Protein AF-A0A0F9K7M6-F1 (afdb_monomer)

pLDDT: mean 70.67, std 21.89, range [23.92, 97.56]

Structure (mmCIF, N/CA/C/O backbone):
data_AF-A0A0F9K7M6-F1
#
_entry.id   AF-A0A0F9K7M6-F1
#
loop_
_atom_site.group_PDB
_atom_site.id
_atom_site.type_symbol
_atom_site.label_atom_id
_atom_site.label_alt_id
_atom_site.label_comp_id
_atom_site.label_asym_id
_atom_site.label_entity_id
_atom_site.label_seq_id
_atom_site.pdbx_PDB_ins_code
_atom_site.Cartn_x
_atom_site.Cartn_y
_atom_site.Cartn_z
_atom_site.occupancy
_atom_site.B_iso_or_equiv
_atom_site.auth_seq_id
_atom_site.auth_comp_id
_atom_site.auth_asym_id
_atom_site.auth_atom_id
_atom_site.pdbx_PDB_model_num
ATOM 1 N N . TYR A 1 1 ? 47.706 17.526 7.107 1.00 46.06 1 TYR A N 1
ATOM 2 C CA . TYR A 1 1 ? 48.078 18.790 6.435 1.00 46.06 1 TYR A CA 1
ATOM 3 C C . TYR A 1 1 ? 49.154 18.631 5.356 1.00 46.06 1 TYR A C 1
ATOM 5 O O . TYR A 1 1 ? 48.896 19.048 4.241 1.00 46.06 1 TYR A O 1
ATOM 13 N N . GLY A 1 2 ? 50.313 17.999 5.601 1.00 42.91 2 GLY A N 1
ATOM 14 C CA . GLY A 1 2 ? 51.418 17.912 4.615 1.00 42.91 2 GLY A CA 1
ATOM 15 C C . GLY A 1 2 ? 51.245 16.948 3.425 1.00 42.91 2 GLY A C 1
ATOM 16 O O . GLY A 1 2 ? 52.233 16.374 2.987 1.00 42.91 2 GLY A O 1
ATOM 17 N N . LYS A 1 3 ? 50.012 16.696 2.966 1.00 52.19 3 LYS A N 1
ATOM 18 C CA . LYS A 1 3 ? 49.719 15.799 1.828 1.00 52.19 3 LYS A CA 1
ATOM 19 C C . LYS A 1 3 ? 48.721 16.379 0.816 1.00 52.19 3 LYS A C 1
ATOM 21 O O . LYS A 1 3 ? 48.364 15.677 -0.120 1.00 52.19 3 LYS A O 1
ATOM 26 N N . ILE A 1 4 ? 48.260 17.619 1.007 1.00 66.00 4 ILE A N 1
ATOM 27 C CA . ILE A 1 4 ? 47.421 18.324 0.028 1.00 66.00 4 ILE A CA 1
ATOM 28 C C . ILE A 1 4 ? 48.352 19.280 -0.730 1.00 66.00 4 ILE A C 1
ATOM 30 O O . ILE A 1 4 ? 48.797 20.260 -0.121 1.00 66.00 4 ILE A O 1
ATOM 34 N N . PRO A 1 5 ? 48.695 18.984 -2.001 1.00 71.50 5 PRO A N 1
ATOM 35 C CA . PRO A 1 5 ? 49.739 19.700 -2.737 1.00 71.50 5 PRO A CA 1
ATOM 36 C C . PRO A 1 5 ? 49.502 21.212 -2.812 1.00 71.50 5 PRO A C 1
ATOM 38 O O . PRO A 1 5 ? 50.437 21.988 -2.629 1.00 71.50 5 PRO A O 1
ATOM 41 N N . ASP A 1 6 ? 48.246 21.631 -2.968 1.00 71.06 6 ASP A N 1
ATOM 42 C CA . ASP A 1 6 ? 47.880 23.040 -3.155 1.00 71.06 6 ASP A CA 1
ATOM 43 C C . ASP A 1 6 ? 48.086 23.882 -1.887 1.00 71.06 6 ASP A C 1
ATOM 45 O O . ASP A 1 6 ? 48.560 25.015 -1.948 1.00 71.06 6 ASP A O 1
ATOM 49 N N . ILE A 1 7 ? 47.810 23.308 -0.710 1.00 73.44 7 ILE A N 1
ATOM 50 C CA . ILE A 1 7 ? 48.036 23.975 0.583 1.00 73.44 7 ILE A CA 1
ATOM 51 C C . ILE A 1 7 ? 49.540 24.087 0.865 1.00 73.44 7 ILE A C 1
ATOM 53 O O . ILE A 1 7 ? 49.997 25.081 1.427 1.00 73.44 7 ILE A O 1
ATOM 57 N N . GLN A 1 8 ? 50.332 23.084 0.470 1.00 79.38 8 GLN A N 1
ATOM 58 C CA . GLN A 1 8 ? 51.792 23.151 0.578 1.00 79.38 8 GLN A CA 1
ATOM 59 C C . GLN A 1 8 ? 52.378 24.210 -0.356 1.00 79.38 8 GLN A C 1
ATOM 61 O O . GLN A 1 8 ? 53.170 25.031 0.102 1.00 79.38 8 GLN A O 1
ATOM 66 N N . ALA A 1 9 ? 51.931 24.254 -1.612 1.00 80.62 9 ALA A N 1
ATOM 67 C CA . ALA A 1 9 ? 52.362 25.257 -2.579 1.00 80.62 9 ALA A CA 1
ATOM 68 C C . ALA A 1 9 ? 52.038 26.684 -2.101 1.00 80.62 9 ALA A C 1
ATOM 70 O O . ALA A 1 9 ? 52.924 27.539 -2.088 1.00 80.62 9 ALA A O 1
ATOM 71 N N . ALA A 1 10 ? 50.819 26.925 -1.603 1.00 77.94 10 ALA A N 1
ATOM 72 C CA . ALA A 1 10 ? 50.413 28.231 -1.079 1.00 77.94 10 ALA A CA 1
ATOM 73 C C . ALA A 1 10 ? 51.169 28.630 0.206 1.00 77.94 10 ALA A C 1
ATOM 75 O O . ALA A 1 10 ? 51.485 29.805 0.408 1.00 77.94 10 ALA A O 1
ATOM 76 N N . ALA A 1 11 ? 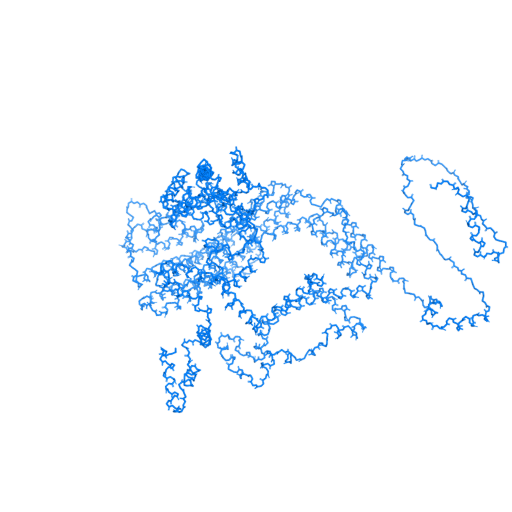51.501 27.667 1.076 1.00 84.19 11 ALA A N 1
ATOM 77 C CA . ALA A 1 11 ? 52.292 27.929 2.282 1.00 84.19 11 ALA A CA 1
ATOM 78 C C . ALA A 1 11 ? 53.749 28.280 1.938 1.00 84.19 11 ALA A C 1
ATOM 80 O O . ALA A 1 11 ? 54.340 29.176 2.547 1.00 84.19 11 ALA A O 1
ATOM 81 N N . GLU A 1 12 ? 54.334 27.597 0.954 1.00 86.25 12 GLU A N 1
ATOM 82 C CA . GLU A 1 12 ? 55.688 27.872 0.471 1.00 86.25 12 GLU A CA 1
ATOM 83 C C . GLU A 1 12 ? 55.774 29.206 -0.278 1.00 86.25 12 GLU A C 1
ATOM 85 O O . GLU A 1 12 ? 56.727 29.962 -0.075 1.00 86.25 12 GLU A O 1
ATOM 90 N N . GLU A 1 13 ? 54.764 29.537 -1.084 1.00 86.50 13 GLU A N 1
ATOM 91 C CA . GLU A 1 13 ? 54.642 30.833 -1.754 1.00 86.50 13 GLU A CA 1
ATOM 92 C C . GLU A 1 13 ? 54.555 31.979 -0.734 1.00 86.50 13 GLU A C 1
ATOM 94 O O . GLU A 1 13 ? 55.300 32.959 -0.830 1.00 86.50 13 GLU A O 1
ATOM 99 N N . PHE A 1 14 ? 53.741 31.820 0.317 1.00 87.19 14 PHE A N 1
ATOM 100 C CA . PHE A 1 14 ? 53.626 32.817 1.382 1.00 87.19 14 PHE A CA 1
ATOM 101 C C . PHE A 1 14 ? 54.937 33.020 2.151 1.00 87.19 14 PHE A C 1
ATOM 103 O O . PHE A 1 14 ? 55.289 34.159 2.463 1.00 87.19 14 PHE A O 1
ATOM 110 N N . ARG A 1 15 ? 55.695 31.947 2.417 1.00 90.50 15 ARG A N 1
ATOM 111 C CA . ARG A 1 15 ? 57.020 32.042 3.059 1.00 90.50 15 ARG A CA 1
ATOM 112 C C . ARG A 1 15 ? 58.071 32.686 2.169 1.00 90.50 15 ARG A C 1
ATOM 114 O O . ARG A 1 15 ? 58.934 33.390 2.682 1.00 90.50 15 ARG A O 1
ATOM 121 N N . LYS A 1 16 ? 58.016 32.461 0.854 1.00 89.31 16 LYS A N 1
ATOM 122 C CA . LYS A 1 16 ? 58.905 33.148 -0.096 1.00 89.31 16 LYS A CA 1
ATOM 123 C C . LYS A 1 16 ? 58.614 34.646 -0.142 1.00 89.31 16 LYS A C 1
ATOM 125 O O . LYS A 1 16 ? 59.552 35.436 -0.168 1.00 89.31 16 LYS A O 1
ATOM 130 N N . ALA A 1 17 ? 57.337 35.028 -0.103 1.00 85.00 17 ALA A N 1
ATOM 131 C CA . ALA A 1 17 ? 56.922 36.427 -0.045 1.00 85.00 17 ALA A CA 1
ATOM 132 C C . ALA A 1 17 ? 57.190 37.082 1.325 1.00 85.00 17 ALA A C 1
ATOM 134 O O . ALA A 1 17 ? 57.397 38.290 1.392 1.00 85.00 17 ALA A O 1
ATOM 135 N N . ASN A 1 18 ? 57.221 36.296 2.410 1.00 87.75 18 ASN A N 1
ATOM 136 C CA . ASN A 1 18 ? 57.413 36.772 3.782 1.00 87.75 18 ASN A CA 1
ATOM 137 C C . ASN A 1 18 ? 58.490 35.936 4.503 1.00 87.75 18 ASN A C 1
ATOM 139 O O . ASN A 1 18 ? 58.154 35.033 5.274 1.00 87.75 18 ASN A O 1
ATOM 143 N N . PRO A 1 19 ? 59.789 36.236 4.299 1.00 88.00 19 PRO A N 1
ATOM 144 C CA . PRO A 1 19 ? 60.893 35.391 4.770 1.00 88.00 19 PRO A CA 1
ATOM 145 C C . PRO A 1 19 ? 60.969 35.209 6.294 1.00 88.00 19 PRO A C 1
ATOM 147 O O . PRO A 1 19 ? 61.578 34.252 6.766 1.00 88.00 19 PRO A O 1
ATOM 150 N N . GLY A 1 20 ? 60.361 36.120 7.063 1.00 82.31 20 GLY A N 1
ATOM 151 C CA . GLY A 1 20 ? 60.278 36.051 8.525 1.00 82.31 20 GLY A CA 1
ATOM 152 C C . GLY A 1 20 ? 59.057 35.301 9.072 1.00 82.31 20 GLY A C 1
ATOM 153 O O . GLY A 1 20 ? 58.963 35.137 10.284 1.00 82.31 20 GLY A O 1
ATOM 154 N N . ALA A 1 21 ? 58.124 34.861 8.218 1.00 82.38 21 ALA A N 1
ATOM 155 C CA . ALA A 1 21 ? 56.916 34.169 8.657 1.00 82.38 21 ALA A CA 1
ATOM 156 C C . ALA A 1 21 ? 57.239 32.761 9.177 1.00 82.38 21 ALA A C 1
ATOM 158 O O . ALA A 1 21 ? 57.950 31.976 8.539 1.00 82.38 21 ALA A O 1
ATOM 159 N N . THR A 1 22 ? 56.675 32.419 10.332 1.00 85.50 22 THR A N 1
ATOM 160 C CA . THR A 1 22 ? 56.800 31.082 10.914 1.00 85.50 22 THR A CA 1
ATOM 161 C C . THR A 1 22 ? 56.056 30.048 10.065 1.00 85.50 22 THR A C 1
ATOM 163 O O . THR A 1 22 ? 55.091 30.348 9.361 1.00 85.50 22 THR A O 1
ATOM 166 N N . GLU A 1 23 ? 56.463 28.779 10.146 1.00 75.44 23 GLU A N 1
ATOM 167 C CA . GLU A 1 23 ? 55.800 27.699 9.400 1.00 75.44 23 GLU A CA 1
ATOM 168 C C . GLU A 1 23 ? 54.307 27.572 9.748 1.00 75.44 23 GLU A C 1
ATOM 170 O O . GLU A 1 23 ? 53.487 27.218 8.899 1.00 75.44 23 GLU A O 1
ATOM 175 N N . ARG A 1 24 ? 53.940 27.918 10.985 1.00 67.62 24 ARG A N 1
ATOM 176 C CA . ARG A 1 24 ? 52.549 27.952 11.430 1.00 67.62 24 ARG A CA 1
ATOM 177 C C . ARG A 1 24 ? 51.759 29.049 10.719 1.00 67.62 24 ARG A C 1
ATOM 179 O O . ARG A 1 24 ? 50.682 28.760 10.209 1.00 67.62 24 ARG A O 1
ATOM 186 N N . GLU A 1 25 ? 52.285 30.269 10.652 1.00 72.12 25 GLU A N 1
ATOM 187 C CA . GLU A 1 25 ? 51.625 31.393 9.969 1.00 72.12 25 GLU A CA 1
ATOM 188 C C . GLU A 1 25 ? 51.440 31.108 8.480 1.00 72.12 25 GLU A C 1
ATOM 190 O O . GLU A 1 25 ? 50.365 31.340 7.934 1.00 72.12 25 GLU A O 1
ATOM 195 N N . ALA A 1 26 ? 52.445 30.502 7.848 1.00 76.19 26 ALA A N 1
ATOM 196 C CA . ALA A 1 26 ? 52.376 30.104 6.451 1.00 76.19 26 ALA A CA 1
ATOM 197 C C . ALA A 1 26 ? 51.294 29.057 6.168 1.00 76.19 26 ALA A C 1
ATOM 199 O O . ALA A 1 26 ? 50.565 29.166 5.185 1.00 76.19 26 ALA A O 1
ATOM 200 N N . ARG A 1 27 ? 51.150 28.060 7.047 1.00 70.81 27 ARG A N 1
ATOM 201 C CA . ARG A 1 27 ? 50.111 27.029 6.913 1.00 70.81 27 ARG A CA 1
ATOM 202 C C . ARG A 1 27 ? 48.713 27.567 7.214 1.00 70.81 27 ARG A C 1
ATOM 204 O O . ARG A 1 27 ? 47.768 27.147 6.558 1.00 70.81 27 ARG A O 1
ATOM 211 N N . VAL A 1 28 ? 48.576 28.496 8.162 1.00 66.69 28 VAL A N 1
ATOM 212 C CA . VAL A 1 28 ? 47.296 29.170 8.451 1.00 66.69 28 VAL A CA 1
ATOM 213 C C . VAL A 1 28 ? 46.883 30.059 7.282 1.00 66.69 28 VAL A C 1
ATOM 215 O O . VAL A 1 28 ? 45.732 30.003 6.859 1.00 66.69 28 VAL A O 1
ATOM 218 N N . TYR A 1 29 ? 47.818 30.822 6.711 1.00 76.88 29 TYR A N 1
ATOM 219 C CA . TYR A 1 29 ? 47.557 31.614 5.513 1.00 76.88 29 TYR A CA 1
ATOM 220 C C . TYR A 1 29 ? 47.129 30.725 4.342 1.00 76.88 29 TYR A C 1
ATOM 222 O O . TYR A 1 29 ? 46.100 30.981 3.725 1.00 76.88 29 TYR A O 1
ATOM 230 N N . ALA A 1 30 ? 47.871 29.645 4.084 1.00 75.94 30 ALA A N 1
ATOM 231 C CA . ALA A 1 30 ? 47.546 28.696 3.027 1.00 75.94 30 ALA A CA 1
ATOM 232 C C . ALA A 1 30 ? 46.179 28.033 3.228 1.00 75.94 30 ALA A C 1
ATOM 234 O O . ALA A 1 30 ? 45.440 27.877 2.267 1.00 75.94 30 ALA A O 1
ATOM 235 N N . TRP A 1 31 ? 45.810 27.700 4.468 1.00 67.75 31 TRP A N 1
ATOM 236 C CA . TRP A 1 31 ? 44.494 27.151 4.801 1.00 67.75 31 TRP A CA 1
ATOM 237 C C . TRP A 1 31 ? 43.354 28.149 4.558 1.00 67.75 31 TRP A C 1
ATOM 239 O O . TRP A 1 31 ? 42.319 27.780 4.012 1.00 67.75 31 TRP A O 1
ATOM 249 N N . LEU A 1 32 ? 43.548 29.420 4.925 1.00 67.06 32 LEU A N 1
ATOM 250 C CA . LEU A 1 32 ? 42.562 30.483 4.699 1.00 67.06 32 LEU A CA 1
ATOM 251 C C . LEU A 1 32 ? 42.388 30.820 3.212 1.00 67.06 32 LEU A C 1
ATOM 253 O O . LEU A 1 32 ? 41.302 31.225 2.807 1.00 67.06 32 LEU A O 1
ATOM 257 N N . LYS A 1 33 ? 43.451 30.666 2.416 1.00 67.81 33 LYS A N 1
ATOM 258 C CA . LYS A 1 33 ? 43.467 30.941 0.973 1.00 67.81 33 LYS A CA 1
ATOM 259 C C . LYS A 1 33 ? 43.106 29.753 0.086 1.00 67.81 33 LYS A C 1
ATOM 261 O O . LYS A 1 33 ? 42.905 29.951 -1.107 1.00 67.81 33 LYS A O 1
ATOM 266 N N . TRP A 1 34 ? 43.097 28.543 0.627 1.00 67.06 34 TRP A N 1
ATOM 267 C CA . TRP A 1 34 ? 42.804 27.341 -0.140 1.00 67.06 34 TRP A CA 1
ATOM 268 C C . TRP A 1 34 ? 41.304 27.250 -0.407 1.00 67.06 34 TRP A C 1
ATOM 270 O O . TRP A 1 34 ? 40.547 27.078 0.538 1.00 67.06 34 TRP A O 1
ATOM 280 N N . ASP A 1 35 ? 40.872 27.365 -1.661 1.00 60.41 35 ASP A N 1
ATOM 281 C CA . ASP A 1 35 ? 39.494 27.082 -2.080 1.00 60.41 35 ASP A CA 1
ATOM 282 C C . ASP A 1 35 ? 39.382 25.584 -2.389 1.00 60.41 35 ASP A C 1
ATOM 284 O O . ASP A 1 35 ? 39.974 25.101 -3.358 1.00 60.41 35 ASP A O 1
ATOM 288 N N . ALA A 1 36 ? 38.674 24.820 -1.553 1.00 54.94 36 ALA A N 1
ATOM 289 C CA . ALA A 1 36 ? 38.486 23.395 -1.791 1.00 54.94 36 ALA A CA 1
ATOM 290 C C . ALA A 1 36 ? 37.728 23.172 -3.117 1.00 54.94 36 ALA A C 1
ATOM 292 O O . ALA A 1 36 ? 36.839 23.956 -3.463 1.00 54.94 36 ALA A O 1
ATOM 293 N N . PRO A 1 37 ? 38.043 22.108 -3.878 1.00 46.44 37 PRO A N 1
ATOM 294 C CA . PRO A 1 37 ? 37.407 21.853 -5.165 1.00 46.44 37 PRO A CA 1
ATOM 295 C C . PRO A 1 37 ? 35.910 21.565 -4.981 1.00 46.44 37 PRO A C 1
ATOM 297 O O . PRO A 1 37 ? 35.518 20.505 -4.499 1.00 46.44 37 PRO A O 1
ATOM 300 N N . GLY A 1 38 ? 35.068 22.524 -5.368 1.00 48.19 38 GLY A N 1
ATOM 301 C CA . GLY A 1 38 ? 33.613 22.404 -5.324 1.00 48.19 38 GLY A CA 1
ATOM 302 C C . GLY A 1 38 ? 32.893 23.747 -5.132 1.00 48.19 38 GLY A C 1
ATOM 303 O O . GLY A 1 38 ? 33.528 24.789 -4.983 1.00 48.19 38 GLY A O 1
ATOM 304 N N . PRO A 1 39 ? 31.547 23.756 -5.155 1.00 38.44 39 PRO A N 1
ATOM 305 C CA . PRO A 1 39 ? 30.749 24.954 -4.905 1.00 38.44 39 PRO A CA 1
ATOM 306 C C . PRO A 1 39 ? 31.056 25.583 -3.526 1.00 38.44 39 PRO A C 1
ATOM 308 O O . PRO A 1 39 ? 31.268 24.843 -2.571 1.00 38.44 39 PRO A O 1
ATOM 311 N N . PRO A 1 40 ? 30.944 26.912 -3.339 1.00 44.62 40 PRO A N 1
ATOM 312 C CA . PRO A 1 40 ? 31.385 27.611 -2.114 1.00 44.62 40 PRO A CA 1
ATOM 313 C C . PRO A 1 40 ? 30.725 27.151 -0.800 1.00 44.62 40 PRO A C 1
ATOM 315 O O . PRO A 1 40 ? 31.296 27.277 0.278 1.00 44.62 40 PRO A O 1
ATOM 318 N N . VAL A 1 41 ? 29.510 26.598 -0.883 1.00 38.47 41 VAL A N 1
ATOM 319 C CA . VAL A 1 41 ? 28.814 25.985 0.264 1.00 38.47 41 VAL A CA 1
ATOM 320 C C . VAL A 1 41 ? 29.490 24.678 0.674 1.00 38.47 41 VAL A C 1
ATOM 322 O O . VAL A 1 41 ? 29.623 24.417 1.861 1.00 38.47 41 VAL A O 1
ATOM 325 N N . LEU A 1 42 ? 29.961 23.892 -0.295 1.00 40.69 42 LEU A N 1
ATOM 326 C CA . LEU A 1 42 ? 30.753 22.697 -0.039 1.00 40.69 42 LEU A CA 1
ATOM 327 C C . LEU A 1 42 ? 32.163 23.058 0.429 1.00 40.69 42 LEU A C 1
ATOM 329 O O . LEU A 1 42 ? 32.651 22.361 1.292 1.00 40.69 42 LEU A O 1
ATOM 333 N N . ASP A 1 43 ? 32.782 24.156 -0.014 1.00 44.81 43 ASP A N 1
ATOM 334 C CA . ASP A 1 43 ? 34.070 24.622 0.542 1.00 44.81 43 ASP A CA 1
ATOM 335 C C . ASP A 1 43 ? 33.960 25.006 2.031 1.00 44.81 43 ASP A C 1
ATOM 337 O O . ASP A 1 43 ? 34.753 24.548 2.855 1.00 44.81 43 ASP A O 1
ATOM 341 N N . PHE A 1 44 ? 32.919 25.758 2.414 1.00 46.09 44 PHE A N 1
ATOM 342 C CA . PHE A 1 44 ? 32.631 26.049 3.824 1.00 46.09 44 PHE A CA 1
ATOM 343 C C . PHE A 1 44 ? 32.320 24.772 4.612 1.00 46.09 44 PHE A C 1
ATOM 345 O O . PHE A 1 44 ? 32.906 24.558 5.667 1.00 46.09 44 PHE A O 1
ATOM 352 N N . ILE A 1 45 ? 31.453 23.900 4.084 1.00 46.16 45 ILE A N 1
ATOM 353 C CA . ILE A 1 45 ? 31.092 22.626 4.718 1.00 46.16 45 ILE A CA 1
ATOM 354 C C . ILE A 1 45 ? 32.305 21.691 4.809 1.00 46.16 45 ILE A C 1
ATOM 356 O O . ILE A 1 45 ? 32.487 21.073 5.842 1.00 46.16 45 ILE A O 1
ATOM 360 N N . PHE A 1 46 ? 33.187 21.616 3.812 1.00 48.28 46 PHE A N 1
ATOM 361 C CA . PHE A 1 46 ? 34.388 20.777 3.843 1.00 48.28 46 PHE A CA 1
ATOM 362 C C . PHE A 1 46 ? 35.443 21.336 4.787 1.00 48.28 46 PHE A C 1
ATOM 364 O O . PHE A 1 46 ? 36.031 20.561 5.531 1.00 48.28 46 PHE A O 1
ATOM 371 N N . LYS A 1 47 ? 35.677 22.653 4.819 1.00 50.34 47 LYS A N 1
ATOM 372 C CA . LYS A 1 47 ? 36.569 23.278 5.811 1.00 50.34 47 LYS A CA 1
ATOM 373 C C . LYS A 1 47 ? 36.027 23.114 7.230 1.00 50.34 47 LYS A C 1
ATOM 375 O O . LYS A 1 47 ? 36.809 22.870 8.145 1.00 50.34 47 LYS A O 1
ATOM 380 N N . TYR A 1 48 ? 34.709 23.202 7.399 1.00 46.34 48 TYR A N 1
ATOM 381 C CA . TYR A 1 48 ? 34.010 22.996 8.666 1.00 46.34 48 TYR A CA 1
ATOM 382 C C . TYR A 1 48 ? 34.056 21.521 9.105 1.00 46.34 48 TYR A C 1
ATOM 384 O O . TYR A 1 48 ? 34.514 21.247 10.206 1.00 46.34 48 TYR A O 1
ATOM 392 N N . ILE A 1 49 ? 33.739 20.569 8.220 1.00 44.47 49 ILE A N 1
ATOM 393 C CA . ILE A 1 49 ? 33.821 19.113 8.449 1.00 44.47 49 ILE A CA 1
ATOM 394 C C . ILE A 1 49 ? 35.270 18.646 8.633 1.00 44.47 49 ILE A C 1
ATOM 396 O O . ILE A 1 49 ? 35.511 17.739 9.416 1.00 44.47 49 ILE A O 1
ATOM 400 N N . LEU A 1 50 ? 36.260 19.237 7.956 1.00 48.12 50 LEU A N 1
ATOM 401 C CA . LEU A 1 50 ? 37.677 18.915 8.177 1.00 48.12 50 LEU A CA 1
ATOM 402 C C . LEU A 1 50 ? 38.198 19.502 9.492 1.00 48.12 50 LEU A C 1
ATOM 404 O O . LEU A 1 50 ? 39.049 18.877 10.120 1.00 48.12 50 LEU A O 1
ATOM 408 N N . MET A 1 51 ? 37.710 20.674 9.918 1.00 45.34 51 MET A N 1
ATOM 409 C CA . MET A 1 51 ? 38.022 21.222 11.241 1.00 45.34 51 MET A CA 1
ATOM 410 C C . MET A 1 51 ? 37.348 20.433 12.365 1.00 45.34 51 MET A C 1
ATOM 412 O O . MET A 1 51 ? 38.015 20.128 13.350 1.00 45.34 51 MET A O 1
ATOM 416 N N . GLU A 1 52 ? 36.071 20.075 12.220 1.00 41.75 52 GLU A N 1
ATOM 417 C CA . GLU A 1 52 ? 35.371 19.213 13.175 1.00 41.75 52 GLU A CA 1
ATOM 418 C C . GLU A 1 52 ? 35.976 17.807 13.151 1.00 41.75 52 GLU A C 1
ATOM 420 O O . GLU A 1 52 ? 36.480 17.356 14.165 1.00 41.75 52 GLU A O 1
ATOM 425 N N . GLY A 1 53 ? 36.110 17.153 12.000 1.00 37.16 53 GLY A N 1
ATOM 426 C CA . GLY A 1 53 ? 36.613 15.779 11.893 1.00 37.16 53 GLY A CA 1
ATOM 427 C C . GLY A 1 53 ? 38.061 15.547 12.354 1.00 37.16 53 GLY A C 1
ATOM 428 O O . GLY A 1 53 ? 38.429 14.404 12.623 1.00 37.16 53 GLY A O 1
ATOM 429 N N . LEU A 1 54 ? 38.895 16.593 12.465 1.00 40.19 54 LEU A N 1
ATOM 430 C CA . LEU A 1 54 ? 40.262 16.498 13.008 1.00 40.19 54 LEU A CA 1
ATOM 431 C C . LEU A 1 54 ? 40.371 16.841 14.500 1.00 40.19 54 LEU A C 1
ATOM 433 O O . LEU A 1 54 ? 41.372 16.472 15.117 1.00 40.19 54 LEU A O 1
ATOM 437 N N . VAL A 1 55 ? 39.402 17.565 15.066 1.00 38.34 55 VAL A N 1
ATOM 438 C CA . VAL A 1 55 ? 39.456 18.076 16.450 1.00 38.34 55 VAL A CA 1
ATOM 439 C C . VAL A 1 55 ? 38.351 17.471 17.326 1.00 38.34 55 VAL A C 1
ATOM 441 O O . VAL A 1 55 ? 38.470 17.489 18.549 1.00 38.34 55 VAL A O 1
ATOM 444 N N . ASP A 1 56 ? 37.330 16.869 16.717 1.00 37.72 56 ASP A N 1
ATOM 445 C CA . ASP A 1 56 ? 36.209 16.204 17.367 1.00 37.72 56 ASP A CA 1
ATOM 446 C C . ASP A 1 56 ? 36.486 14.698 17.571 1.00 37.72 56 ASP A C 1
ATOM 448 O O . ASP A 1 56 ? 36.516 13.918 16.608 1.00 37.72 56 ASP A O 1
ATOM 452 N N . PRO A 1 57 ? 36.660 14.244 18.826 1.00 39.47 57 PRO A N 1
ATOM 453 C CA . PRO A 1 57 ? 36.839 12.831 19.148 1.00 39.47 57 PRO A CA 1
ATOM 454 C C . PRO A 1 57 ? 35.649 11.955 18.718 1.00 39.47 57 PRO A C 1
ATOM 456 O O . PRO A 1 57 ? 35.829 10.750 18.526 1.00 39.47 57 PRO A O 1
ATOM 459 N N . LEU A 1 58 ? 34.450 12.532 18.553 1.00 42.31 58 LEU A N 1
ATOM 460 C CA . LEU A 1 58 ? 33.219 11.812 18.206 1.00 42.31 58 LEU A CA 1
ATOM 461 C C . LEU A 1 58 ? 33.225 11.324 16.752 1.00 42.31 58 LEU A C 1
ATOM 463 O O . LEU A 1 58 ? 32.762 10.219 16.461 1.00 42.31 58 LEU A O 1
ATOM 467 N N . THR A 1 59 ? 33.831 12.094 15.850 1.00 44.28 59 THR A N 1
ATOM 468 C CA . THR A 1 59 ? 33.846 11.789 14.414 1.00 44.28 59 THR A CA 1
ATOM 469 C C . THR A 1 59 ? 34.772 10.603 14.079 1.00 44.28 59 THR A C 1
ATOM 471 O O . THR A 1 59 ? 34.435 9.753 13.256 1.00 44.28 59 THR A O 1
ATOM 474 N N . ILE A 1 60 ? 35.903 10.456 14.781 1.00 41.25 60 ILE A N 1
ATOM 475 C CA . ILE A 1 60 ? 36.866 9.350 14.573 1.00 41.25 60 ILE A CA 1
ATOM 476 C C . ILE A 1 60 ? 36.307 8.002 15.061 1.00 41.25 60 ILE A C 1
ATOM 478 O O . ILE A 1 60 ? 36.585 6.952 14.474 1.00 41.25 60 ILE A O 1
ATOM 482 N N . VAL A 1 61 ? 35.507 8.024 16.128 1.00 44.88 61 VAL A N 1
ATOM 483 C CA . VAL A 1 61 ? 34.892 6.827 16.716 1.00 44.88 61 VAL A CA 1
ATOM 484 C C . VAL A 1 61 ? 33.640 6.401 15.936 1.00 44.88 61 VAL A C 1
ATOM 486 O O . VAL A 1 61 ? 33.449 5.204 15.707 1.00 44.88 61 VAL A O 1
ATOM 489 N N . GLY A 1 62 ? 32.850 7.363 15.441 1.00 44.06 62 GLY A N 1
ATOM 490 C CA . GLY A 1 62 ? 31.627 7.118 14.666 1.00 44.06 62 GLY A CA 1
ATOM 491 C C . GLY A 1 62 ? 31.842 6.535 13.262 1.00 44.06 62 GLY A C 1
ATOM 492 O O . GLY A 1 62 ? 30.966 5.850 12.746 1.00 44.06 62 GLY A O 1
ATOM 493 N N . TRP A 1 63 ? 33.012 6.724 12.640 1.00 41.19 63 TRP A N 1
ATOM 494 C CA . TRP A 1 63 ? 33.257 6.300 11.247 1.00 41.19 63 TRP A CA 1
ATOM 495 C C . TRP A 1 63 ? 33.700 4.836 11.079 1.00 41.19 63 TRP A C 1
ATOM 497 O O . TRP A 1 63 ? 33.998 4.389 9.972 1.00 41.19 63 TRP A O 1
ATOM 507 N N . GLY A 1 64 ? 33.778 4.051 12.158 1.00 39.66 64 GLY A N 1
ATOM 508 C CA . GLY A 1 64 ? 33.957 2.595 12.076 1.00 39.66 64 GLY A CA 1
ATOM 509 C C . GLY A 1 64 ? 35.300 2.092 11.513 1.00 39.66 64 GLY A C 1
ATOM 510 O O . GLY A 1 64 ? 35.525 0.880 11.509 1.00 39.66 64 GLY A O 1
ATOM 511 N N . ILE A 1 65 ? 36.231 2.967 11.113 1.00 44.75 65 ILE A N 1
ATOM 512 C CA . ILE A 1 65 ? 37.541 2.614 10.519 1.00 44.75 65 ILE A CA 1
ATOM 513 C C . ILE A 1 65 ? 38.362 1.705 11.455 1.00 44.75 65 ILE A C 1
ATOM 515 O O . ILE A 1 65 ? 39.048 0.784 11.012 1.00 44.75 65 ILE A O 1
ATOM 519 N N . VAL A 1 66 ? 38.214 1.886 12.767 1.00 43.09 66 VAL A N 1
ATOM 520 C CA . VAL A 1 66 ? 38.891 1.091 13.801 1.00 43.09 66 VAL A CA 1
ATOM 521 C C . VAL A 1 66 ? 38.271 -0.315 13.960 1.00 43.09 66 VAL A C 1
ATOM 523 O O . VAL A 1 66 ? 38.969 -1.277 14.281 1.00 43.09 66 VAL A O 1
ATOM 526 N N . THR A 1 67 ? 36.980 -0.499 13.654 1.00 42.72 67 THR A N 1
ATOM 527 C CA . THR A 1 67 ? 36.269 -1.775 13.892 1.00 42.72 67 THR A CA 1
ATOM 528 C C . THR A 1 67 ? 36.644 -2.895 12.922 1.00 42.72 67 THR A C 1
ATOM 530 O O . THR A 1 67 ? 36.665 -4.060 13.326 1.00 42.72 67 THR A O 1
ATOM 533 N N . LYS A 1 68 ? 36.986 -2.571 11.667 1.00 45.72 68 LYS A N 1
ATOM 534 C CA . LYS A 1 68 ? 37.409 -3.579 10.677 1.00 45.72 68 LYS A CA 1
ATOM 535 C C . LYS A 1 68 ? 38.801 -4.145 10.981 1.00 45.72 68 LYS A C 1
ATOM 537 O O . LYS A 1 68 ? 39.021 -5.329 10.759 1.00 45.72 68 LYS A O 1
ATOM 542 N N . GLY A 1 69 ? 39.705 -3.343 11.551 1.00 44.84 69 GLY A N 1
ATOM 543 C CA . GLY A 1 69 ? 41.041 -3.799 11.955 1.00 44.84 69 GLY A CA 1
ATOM 544 C C . GLY A 1 69 ? 41.058 -4.582 13.272 1.00 44.84 69 GLY A C 1
ATOM 545 O O . GLY A 1 69 ? 41.788 -5.561 13.401 1.00 44.84 69 GLY A O 1
ATOM 546 N N . LEU A 1 70 ? 40.225 -4.199 14.247 1.00 46.56 70 LEU A N 1
ATOM 547 C CA . LEU A 1 70 ? 40.263 -4.800 15.586 1.00 46.56 70 LEU A CA 1
ATOM 548 C C . LEU A 1 70 ? 39.637 -6.201 15.667 1.00 46.56 70 LEU A C 1
ATOM 550 O O . LEU A 1 70 ? 40.072 -6.998 16.494 1.00 46.56 70 LEU A O 1
ATOM 554 N N . ARG A 1 71 ? 38.682 -6.562 14.795 1.00 43.47 71 ARG A N 1
ATOM 555 C CA . ARG A 1 71 ? 38.071 -7.913 14.786 1.00 43.47 71 ARG A CA 1
ATOM 556 C C . ARG A 1 71 ? 39.067 -9.036 14.474 1.00 43.47 71 ARG A C 1
ATOM 558 O O . ARG A 1 71 ? 38.846 -10.168 14.894 1.00 43.47 71 ARG A O 1
ATOM 565 N N . ALA A 1 72 ? 40.175 -8.724 13.802 1.00 44.94 72 ALA A N 1
ATOM 566 C CA . ALA A 1 72 ? 41.234 -9.683 13.496 1.00 44.94 72 ALA A CA 1
ATOM 567 C C . ALA A 1 72 ? 42.117 -10.042 14.713 1.00 44.94 72 ALA A C 1
ATOM 569 O O . ALA A 1 72 ? 42.895 -10.988 14.642 1.00 44.94 72 ALA A O 1
ATOM 570 N N . LEU A 1 73 ? 41.996 -9.332 15.845 1.00 41.66 73 LEU A N 1
ATOM 571 C CA . LEU A 1 73 ? 42.887 -9.467 17.010 1.00 41.66 73 LEU A CA 1
ATOM 572 C C . LEU A 1 73 ? 42.373 -10.434 18.098 1.00 41.66 73 LEU A C 1
ATOM 574 O O . LEU A 1 73 ? 42.715 -10.305 19.275 1.00 41.66 73 LEU A O 1
ATOM 578 N N . GLY A 1 74 ? 41.542 -11.415 17.738 1.00 51.22 74 GLY A N 1
ATOM 579 C CA . GLY A 1 74 ? 41.109 -12.463 18.669 1.00 51.22 74 GLY A CA 1
ATOM 580 C C . GLY A 1 74 ? 40.179 -11.964 19.797 1.00 51.22 74 GLY A C 1
ATOM 581 O O . GLY A 1 74 ? 39.366 -11.066 19.570 1.00 51.22 74 GLY A O 1
ATOM 582 N N . PRO A 1 75 ? 40.215 -12.561 21.008 1.00 46.22 75 PRO A N 1
ATOM 583 C CA . PRO A 1 75 ? 39.275 -12.251 22.097 1.00 46.22 75 PRO A CA 1
ATOM 584 C C . PRO A 1 75 ? 39.283 -10.779 22.545 1.00 46.22 75 PRO A C 1
ATOM 586 O O . PRO A 1 75 ? 38.219 -10.200 22.741 1.00 46.22 75 PRO A O 1
ATOM 589 N N . ALA A 1 76 ? 40.454 -10.135 22.619 1.00 43.25 76 ALA A N 1
ATOM 590 C CA . ALA A 1 76 ? 40.567 -8.713 22.968 1.00 43.25 76 ALA A CA 1
ATOM 591 C C . ALA A 1 76 ? 39.980 -7.792 21.879 1.00 43.25 76 ALA A C 1
ATOM 593 O O . ALA A 1 76 ? 39.340 -6.784 22.180 1.00 43.25 76 ALA A O 1
ATOM 594 N N . GLY A 1 77 ? 40.126 -8.182 20.609 1.00 44.19 77 GLY A N 1
ATOM 595 C CA . GLY A 1 77 ? 39.502 -7.514 19.467 1.00 44.19 77 GLY A CA 1
ATOM 596 C C . GLY A 1 77 ? 37.972 -7.578 19.475 1.00 44.19 77 GLY A C 1
ATOM 597 O O . GLY A 1 77 ? 37.307 -6.608 19.113 1.00 44.19 77 GLY A O 1
ATOM 598 N N . ARG A 1 78 ? 37.403 -8.694 19.954 1.00 51.44 78 ARG A N 1
ATOM 599 C CA . ARG A 1 78 ? 35.950 -8.862 20.145 1.00 51.44 78 ARG A CA 1
ATOM 600 C C . ARG A 1 78 ? 35.402 -7.962 21.256 1.00 51.44 78 ARG A C 1
ATOM 602 O O . ARG A 1 78 ? 34.348 -7.362 21.068 1.00 51.44 78 ARG A O 1
ATOM 609 N N . VAL A 1 79 ? 36.143 -7.798 22.353 1.00 47.88 79 VAL A N 1
ATOM 610 C CA . VAL A 1 79 ? 35.772 -6.897 23.461 1.00 47.88 79 VAL A CA 1
ATOM 611 C C . VAL A 1 79 ? 35.805 -5.428 23.022 1.00 47.88 79 VAL A C 1
ATOM 613 O O . VAL A 1 79 ? 34.864 -4.684 23.289 1.00 47.88 79 VAL A O 1
ATOM 616 N N . LEU A 1 80 ? 36.831 -5.010 22.274 1.00 45.41 80 LEU A N 1
ATOM 617 C CA . LEU A 1 80 ? 36.914 -3.641 21.747 1.00 45.41 80 LEU A CA 1
ATOM 618 C C . LEU A 1 80 ? 35.859 -3.354 20.666 1.00 45.41 80 LEU A C 1
ATOM 620 O O . LEU A 1 80 ? 35.322 -2.250 20.613 1.00 45.41 80 LEU A O 1
ATOM 624 N N . ALA A 1 81 ? 35.514 -4.341 19.833 1.00 47.59 81 ALA A N 1
ATOM 625 C CA . ALA A 1 81 ? 34.432 -4.207 18.859 1.00 47.59 81 ALA A CA 1
ATOM 626 C C . ALA A 1 81 ? 33.050 -4.079 19.528 1.00 47.59 81 ALA A C 1
ATOM 628 O O . ALA A 1 81 ? 32.224 -3.303 19.051 1.00 47.59 81 ALA A O 1
ATOM 629 N N . ALA A 1 82 ? 32.811 -4.792 20.636 1.00 49.66 82 ALA A N 1
ATOM 630 C CA . ALA A 1 82 ? 31.599 -4.648 21.444 1.00 49.66 82 ALA A CA 1
ATOM 631 C C . ALA A 1 82 ? 31.530 -3.268 22.122 1.00 49.66 82 ALA A C 1
ATOM 633 O O . ALA A 1 82 ? 30.503 -2.600 22.038 1.00 49.66 82 ALA A O 1
ATOM 634 N N . GLY A 1 83 ? 32.646 -2.791 22.689 1.00 47.47 83 GLY A N 1
ATOM 635 C CA . GLY A 1 83 ? 32.742 -1.442 23.257 1.00 47.47 83 GLY A CA 1
ATOM 636 C C . GLY A 1 83 ? 32.452 -0.340 22.234 1.00 47.47 83 GLY A C 1
ATOM 637 O O . GLY A 1 83 ? 31.756 0.619 22.546 1.00 47.47 83 GLY A O 1
ATOM 638 N N . ASN A 1 84 ? 32.903 -0.497 20.987 1.00 46.31 84 ASN A N 1
ATOM 639 C CA . ASN A 1 84 ? 32.654 0.500 19.944 1.00 46.31 84 ASN A CA 1
ATOM 640 C C . ASN A 1 84 ? 31.204 0.497 19.426 1.00 46.31 84 ASN A C 1
ATOM 642 O O . ASN A 1 84 ? 30.693 1.545 19.046 1.00 46.31 84 ASN A O 1
ATOM 646 N N . ARG A 1 85 ? 30.528 -0.662 19.437 1.00 45.81 85 ARG A N 1
ATOM 647 C CA . ARG A 1 85 ? 29.094 -0.782 19.109 1.00 45.81 85 ARG A CA 1
ATOM 648 C C . ARG A 1 85 ? 28.238 -0.031 20.130 1.00 45.81 85 ARG A C 1
ATOM 650 O O . ARG A 1 85 ? 27.368 0.741 19.757 1.00 45.81 85 ARG A O 1
ATOM 657 N N . VAL A 1 86 ? 28.598 -0.182 21.403 1.00 46.75 86 VAL A N 1
ATOM 658 C CA . VAL A 1 86 ? 27.989 0.520 22.535 1.00 46.75 86 VAL A CA 1
ATOM 659 C C . VAL A 1 86 ? 28.204 2.034 22.449 1.00 46.75 86 VAL A C 1
ATOM 661 O O . VAL A 1 86 ? 27.275 2.798 22.683 1.00 46.75 86 VAL A O 1
ATOM 664 N N . VAL A 1 87 ? 29.406 2.493 22.083 1.00 44.91 87 VAL A N 1
ATOM 665 C CA . VAL A 1 87 ? 29.665 3.932 21.891 1.00 44.91 87 VAL A CA 1
ATOM 666 C C . VAL A 1 87 ? 28.881 4.480 20.693 1.00 44.91 87 VAL A C 1
ATOM 668 O O . VAL A 1 87 ? 28.307 5.557 20.805 1.00 44.91 87 VAL A O 1
ATOM 671 N N . GLY A 1 88 ? 28.799 3.737 19.583 1.00 45.94 88 GLY A N 1
ATOM 672 C CA . GLY A 1 88 ? 27.977 4.111 18.426 1.00 45.94 88 GLY A CA 1
ATOM 673 C C . GLY A 1 88 ? 26.497 4.283 18.781 1.00 45.94 88 GLY A C 1
ATOM 674 O O . GLY A 1 88 ? 25.918 5.322 18.489 1.00 45.94 88 GLY A O 1
ATOM 675 N N . GLU A 1 89 ? 25.912 3.330 19.506 1.00 46.69 89 GLU A N 1
ATOM 676 C CA . GLU A 1 89 ? 24.507 3.391 19.942 1.00 46.69 89 GLU A CA 1
ATOM 677 C C . GLU A 1 89 ? 24.245 4.502 20.982 1.00 46.69 89 GLU A C 1
ATOM 679 O O . GLU A 1 89 ? 23.191 5.136 20.968 1.00 46.69 89 GLU A O 1
ATOM 684 N N . VAL A 1 90 ? 25.210 4.808 21.860 1.00 45.19 90 VAL A N 1
ATOM 685 C CA . VAL A 1 90 ? 25.113 5.940 22.808 1.00 45.19 90 VAL A CA 1
ATOM 686 C C . VAL A 1 90 ? 25.170 7.294 22.092 1.00 45.19 90 VAL A C 1
ATOM 688 O O . VAL A 1 90 ? 24.531 8.249 22.532 1.00 45.19 90 VAL A O 1
ATOM 691 N N . LEU A 1 91 ? 25.905 7.389 20.984 1.00 44.94 91 LEU A N 1
ATOM 692 C CA . LEU A 1 91 ? 25.970 8.601 20.164 1.00 44.94 91 LEU A CA 1
ATOM 693 C C . LEU A 1 91 ? 24.771 8.749 19.224 1.00 44.94 91 LEU A C 1
ATOM 695 O O . LEU A 1 91 ? 24.407 9.873 18.880 1.00 44.94 91 LEU A O 1
ATOM 699 N N . GLU A 1 92 ? 24.112 7.648 18.868 1.00 43.56 92 GLU A N 1
ATOM 700 C CA . GLU A 1 92 ? 22.823 7.677 18.176 1.00 43.56 92 GLU A CA 1
ATOM 701 C C . GLU A 1 92 ? 21.659 8.011 19.115 1.00 43.56 92 GLU A C 1
ATOM 703 O O . GLU A 1 92 ? 20.636 8.491 18.650 1.00 43.56 92 GLU A O 1
ATOM 708 N N . LEU A 1 93 ? 21.818 7.873 20.432 1.00 45.03 93 LEU A N 1
ATOM 709 C CA . LEU A 1 93 ? 20.773 8.065 21.447 1.00 45.03 93 LEU A CA 1
ATOM 710 C C . LEU A 1 93 ? 20.005 9.409 21.369 1.00 45.03 93 LEU A C 1
ATOM 712 O O . LEU A 1 93 ? 18.795 9.381 21.574 1.00 45.03 93 LEU A O 1
ATOM 716 N N . PRO A 1 94 ? 20.598 10.571 21.018 1.00 39.22 94 PRO A N 1
ATOM 717 C CA . PRO A 1 94 ? 19.850 11.808 20.762 1.00 39.22 94 PRO A CA 1
ATOM 718 C C . PRO A 1 94 ? 19.030 11.762 19.462 1.00 39.22 94 PRO A C 1
ATOM 720 O O . PRO A 1 94 ? 17.918 12.281 19.413 1.00 39.22 94 PRO A O 1
ATOM 723 N N . PHE A 1 95 ? 19.544 11.115 18.413 1.00 43.38 95 PHE A N 1
ATOM 724 C CA . PHE A 1 95 ? 18.848 10.935 17.133 1.00 43.38 95 PHE A CA 1
ATOM 725 C C . PHE A 1 95 ? 17.776 9.857 17.219 1.00 43.38 95 PHE A C 1
ATOM 727 O O . PHE A 1 95 ? 16.714 10.001 16.626 1.00 43.38 95 PHE A O 1
ATOM 734 N N . ASP A 1 96 ? 18.020 8.820 18.006 1.00 42.00 96 ASP A N 1
ATOM 735 C CA . ASP A 1 96 ? 17.054 7.813 18.390 1.00 42.00 96 ASP A CA 1
ATOM 736 C C . ASP A 1 96 ? 16.045 8.372 19.376 1.00 42.00 96 ASP A C 1
ATOM 738 O O . ASP A 1 96 ? 14.903 7.961 19.301 1.00 42.00 96 ASP A O 1
ATOM 742 N N . PHE A 1 97 ? 16.389 9.353 20.216 1.00 42.94 97 PHE A N 1
ATOM 743 C CA . PHE A 1 97 ? 15.427 10.121 21.007 1.00 42.94 97 PHE A CA 1
ATOM 744 C C . PHE A 1 97 ? 14.578 11.031 20.115 1.00 42.94 97 PHE A C 1
ATOM 746 O O . PHE A 1 97 ? 13.388 11.151 20.354 1.00 42.94 97 PHE A O 1
ATOM 753 N N . ILE A 1 98 ? 15.127 11.615 19.046 1.00 41.69 98 ILE A N 1
ATOM 754 C CA . ILE A 1 98 ? 14.354 12.377 18.049 1.00 41.69 98 ILE A CA 1
ATOM 755 C C . ILE A 1 98 ? 13.483 11.446 17.197 1.00 41.69 98 ILE A C 1
ATOM 757 O O . ILE A 1 98 ? 12.318 11.757 16.971 1.00 41.69 98 ILE A O 1
ATOM 761 N N . LYS A 1 99 ? 13.988 10.283 16.771 1.00 44.31 99 LYS A N 1
ATOM 762 C CA . LYS A 1 99 ? 13.194 9.237 16.110 1.00 44.31 99 LYS A CA 1
ATOM 763 C C . LYS A 1 99 ? 12.154 8.663 17.067 1.00 44.31 99 LYS A C 1
ATOM 765 O O . LYS A 1 99 ? 11.052 8.397 16.627 1.00 44.31 99 LYS A O 1
ATOM 770 N N . TYR A 1 100 ? 12.464 8.518 18.351 1.00 42.75 100 TYR A N 1
ATOM 771 C CA . TYR A 1 100 ? 11.557 8.101 19.423 1.00 42.75 100 TYR A CA 1
ATOM 772 C C . TYR A 1 100 ? 10.530 9.193 19.701 1.00 42.75 100 TYR A C 1
ATOM 774 O O . TYR A 1 100 ? 9.362 8.908 19.779 1.00 42.75 100 TYR A O 1
ATOM 782 N N . VAL A 1 101 ? 10.859 10.478 19.717 1.00 38.06 101 VAL A N 1
ATOM 783 C CA . VAL A 1 101 ? 9.848 11.542 19.815 1.00 38.06 101 VAL A CA 1
ATOM 784 C C . VAL A 1 101 ? 9.002 11.585 18.531 1.00 38.06 101 VAL A C 1
ATOM 786 O O . VAL A 1 101 ? 7.783 11.678 18.598 1.00 38.06 101 VAL A O 1
ATOM 789 N N . ALA A 1 102 ? 9.594 11.389 17.353 1.00 40.38 102 ALA A N 1
ATOM 790 C CA . ALA A 1 102 ? 8.864 11.312 16.085 1.00 40.38 102 ALA A CA 1
ATOM 791 C C . ALA A 1 102 ? 8.011 10.031 15.930 1.00 40.38 102 ALA A C 1
ATOM 793 O O . ALA A 1 102 ? 7.056 10.030 15.155 1.00 40.38 102 ALA A O 1
ATOM 794 N N . LYS A 1 103 ? 8.326 8.947 16.653 1.00 41.31 103 LYS A N 1
ATOM 795 C CA . LYS A 1 103 ? 7.689 7.617 16.536 1.00 41.31 103 LYS A CA 1
ATOM 796 C C . LYS A 1 103 ? 6.895 7.192 17.787 1.00 41.31 103 LYS A C 1
ATOM 798 O O . LYS A 1 103 ? 6.006 6.361 17.647 1.00 41.31 103 LYS A O 1
ATOM 803 N N . ASP A 1 104 ? 7.164 7.795 18.946 1.00 44.09 104 ASP A N 1
ATOM 804 C CA . ASP A 1 104 ? 6.653 7.520 20.307 1.00 44.09 104 ASP A CA 1
ATOM 805 C C . ASP A 1 104 ? 6.048 8.758 21.012 1.00 44.09 104 ASP A C 1
ATOM 807 O O . ASP A 1 104 ? 5.572 8.639 22.140 1.00 44.09 104 ASP A O 1
ATOM 811 N N . VAL A 1 105 ? 5.904 9.918 20.344 1.00 44.62 105 VAL A N 1
ATOM 812 C CA . VAL A 1 105 ? 4.805 10.856 20.699 1.00 44.62 105 VAL A CA 1
ATOM 813 C C . VAL A 1 105 ? 3.435 10.160 20.551 1.00 44.62 105 VAL A C 1
ATOM 815 O O . VAL A 1 105 ? 2.463 10.561 21.188 1.00 44.62 105 VAL A O 1
ATOM 818 N N . PHE A 1 106 ? 3.382 9.034 19.824 1.00 40.56 106 PHE A N 1
ATOM 819 C CA . PHE A 1 106 ? 2.332 8.021 19.935 1.00 40.56 106 PHE A CA 1
ATOM 820 C C . PHE A 1 106 ? 2.932 6.678 20.393 1.00 40.56 106 PHE A C 1
ATOM 822 O O . PHE A 1 106 ? 3.414 5.923 19.548 1.00 40.56 106 PHE A O 1
ATOM 829 N N . PRO A 1 107 ? 2.928 6.342 21.698 1.00 48.59 107 PRO A N 1
ATOM 830 C CA . PRO A 1 107 ? 3.450 5.061 22.169 1.00 48.59 107 PRO A CA 1
ATOM 831 C C . PRO A 1 107 ? 2.729 3.901 21.468 1.00 48.59 107 PRO A C 1
ATOM 833 O O . PRO A 1 107 ? 1.504 3.776 21.550 1.00 48.59 107 PRO A O 1
ATOM 836 N N . ARG A 1 108 ? 3.481 3.041 20.765 1.00 60.84 108 ARG A N 1
ATOM 837 C CA . ARG A 1 108 ? 2.910 1.838 20.142 1.00 60.84 108 ARG A CA 1
ATOM 838 C C . ARG A 1 108 ? 2.488 0.848 21.219 1.00 60.84 108 ARG A C 1
ATOM 840 O O . ARG A 1 108 ? 3.242 0.551 22.145 1.00 60.84 108 ARG A O 1
ATOM 847 N N . THR A 1 109 ? 1.289 0.297 21.078 1.00 77.44 109 THR A N 1
ATOM 848 C CA . THR A 1 109 ? 0.796 -0.739 21.996 1.00 77.44 109 THR A CA 1
ATOM 849 C C . THR A 1 109 ? 1.616 -2.031 21.857 1.00 77.44 109 THR A C 1
ATOM 851 O O . THR A 1 109 ? 2.219 -2.287 20.811 1.00 77.44 109 THR A O 1
ATOM 854 N N . ILE A 1 110 ? 1.624 -2.881 22.894 1.00 77.19 110 ILE A N 1
ATOM 855 C CA . ILE A 1 110 ? 2.308 -4.192 22.875 1.00 77.19 110 ILE A CA 1
ATOM 856 C C . ILE A 1 110 ? 1.900 -5.008 21.635 1.00 77.19 110 ILE A C 1
ATOM 858 O O . ILE A 1 110 ? 2.765 -5.520 20.925 1.00 77.19 110 ILE A O 1
ATOM 862 N N . THR A 1 111 ? 0.605 -5.029 21.313 1.00 79.31 111 THR A N 1
ATOM 863 C CA . THR A 1 111 ? 0.045 -5.700 20.130 1.00 79.31 111 THR A CA 1
ATOM 864 C C . THR A 1 111 ? 0.580 -5.142 18.812 1.00 79.31 111 THR A C 1
ATOM 866 O O . THR A 1 111 ? 0.869 -5.902 17.887 1.00 79.31 111 THR A O 1
ATOM 869 N N . GLN A 1 112 ? 0.761 -3.822 18.696 1.00 72.31 112 GLN A N 1
ATOM 870 C CA . GLN A 1 112 ? 1.333 -3.215 17.489 1.00 72.31 112 GLN A CA 1
ATOM 871 C C . GLN A 1 112 ? 2.795 -3.627 17.289 1.00 72.31 112 GLN A C 1
ATOM 873 O O . GLN A 1 112 ? 3.186 -3.945 16.167 1.00 72.31 112 GLN A O 1
ATOM 878 N N . ASN A 1 113 ? 3.589 -3.679 18.361 1.00 75.50 113 ASN A N 1
ATOM 879 C CA . ASN A 1 113 ? 4.976 -4.144 18.287 1.00 75.50 113 ASN A CA 1
ATOM 880 C C . ASN A 1 113 ? 5.059 -5.642 17.960 1.00 75.50 113 ASN A C 1
ATOM 882 O O . ASN A 1 113 ? 5.815 -6.031 17.071 1.00 75.50 113 ASN A O 1
ATOM 886 N N . ALA A 1 114 ? 4.222 -6.468 18.590 1.00 80.56 114 ALA A N 1
ATOM 887 C CA . ALA A 1 114 ? 4.129 -7.893 18.283 1.00 80.56 114 ALA A CA 1
ATOM 888 C C . ALA A 1 114 ? 3.703 -8.155 16.826 1.00 80.56 114 ALA A C 1
ATOM 890 O O . ALA A 1 114 ? 4.206 -9.075 16.186 1.00 80.56 114 ALA A O 1
ATOM 891 N N . THR A 1 115 ? 2.828 -7.311 16.267 1.00 83.38 115 THR A N 1
ATOM 892 C CA . THR A 1 115 ? 2.409 -7.395 14.857 1.00 83.38 115 THR A CA 1
ATOM 893 C C . THR A 1 115 ? 3.567 -7.140 13.895 1.00 83.38 115 THR A C 1
ATOM 895 O O . THR A 1 115 ? 3.647 -7.792 12.856 1.00 83.38 115 THR A O 1
ATOM 898 N N . VAL A 1 116 ? 4.460 -6.197 14.212 1.00 80.75 116 VAL A N 1
ATOM 899 C CA . VAL A 1 116 ? 5.641 -5.913 13.380 1.00 80.75 116 VAL A CA 1
ATOM 900 C C . VAL A 1 116 ? 6.589 -7.112 13.374 1.00 80.75 116 VAL A C 1
ATOM 902 O O . VAL A 1 116 ? 6.943 -7.578 12.295 1.00 80.75 116 VAL A O 1
ATOM 905 N N . LEU A 1 117 ? 6.914 -7.656 14.550 1.00 87.31 117 LEU A N 1
ATOM 906 C CA . LEU A 1 117 ? 7.791 -8.827 14.681 1.00 87.31 117 LEU A CA 1
ATOM 907 C C . LEU A 1 117 ? 7.198 -10.065 13.995 1.00 87.31 117 LEU A C 1
ATOM 909 O O . LEU A 1 117 ? 7.880 -10.760 13.254 1.00 87.31 117 LEU A O 1
ATOM 913 N N . SER A 1 118 ? 5.888 -10.281 14.132 1.00 92.00 118 SER A N 1
ATOM 914 C CA . SER A 1 118 ? 5.215 -11.404 13.476 1.00 92.00 118 SER A CA 1
ATOM 915 C C . SER A 1 118 ? 5.267 -11.333 11.944 1.00 92.00 118 SER A C 1
ATOM 917 O O . SER A 1 118 ? 5.388 -12.361 11.279 1.00 92.00 118 SER A O 1
ATOM 919 N N . ARG A 1 119 ? 5.220 -10.131 11.352 1.00 88.88 119 ARG A N 1
ATOM 920 C CA . ARG A 1 119 ? 5.395 -9.965 9.897 1.00 88.88 119 ARG A CA 1
ATOM 921 C C . ARG A 1 119 ? 6.810 -10.316 9.446 1.00 88.88 119 ARG A C 1
ATOM 923 O O . ARG A 1 119 ? 6.971 -10.875 8.364 1.00 88.88 119 ARG A O 1
ATOM 930 N N . GLU A 1 120 ? 7.809 -10.003 10.264 1.00 89.75 120 GLU A N 1
ATOM 931 C CA . GLU A 1 120 ? 9.202 -10.362 10.007 1.00 89.75 120 GLU A CA 1
ATOM 932 C C . GLU A 1 120 ? 9.396 -11.885 10.043 1.00 89.75 120 GLU A C 1
ATOM 934 O O . GLU A 1 120 ? 9.918 -12.444 9.077 1.00 89.75 120 GLU A O 1
ATOM 939 N N . THR A 1 121 ? 8.853 -12.569 11.061 1.00 94.00 121 THR A N 1
ATOM 940 C CA . THR A 1 121 ? 8.804 -14.043 11.139 1.00 94.00 121 THR A CA 1
ATOM 941 C C . THR A 1 121 ? 8.222 -14.653 9.860 1.00 94.00 121 THR A C 1
ATOM 943 O O . THR A 1 121 ? 8.818 -15.560 9.279 1.00 94.00 121 THR A O 1
ATOM 946 N N . LEU A 1 122 ? 7.070 -14.151 9.395 1.00 94.94 122 LEU A N 1
ATOM 947 C CA . LEU A 1 122 ? 6.413 -14.675 8.194 1.00 94.94 122 LEU A CA 1
ATOM 948 C C . LEU A 1 122 ? 7.261 -14.477 6.936 1.00 94.94 122 LEU A C 1
ATOM 950 O O . LEU A 1 122 ? 7.362 -15.401 6.144 1.00 94.94 122 LEU A O 1
ATOM 954 N N . SER A 1 123 ? 7.894 -13.314 6.770 1.00 92.00 123 SER A N 1
ATOM 955 C CA . SER A 1 123 ? 8.748 -13.020 5.609 1.00 92.00 123 SER A CA 1
ATOM 956 C C . SER A 1 123 ? 9.964 -13.950 5.516 1.00 92.00 123 SER A C 1
ATOM 958 O O . SER A 1 123 ? 10.318 -14.405 4.427 1.00 92.00 123 SER A O 1
ATOM 960 N N . ILE A 1 124 ? 10.593 -14.262 6.656 1.00 92.44 124 ILE A N 1
ATOM 961 C CA . ILE A 1 124 ? 11.734 -15.187 6.723 1.00 92.44 124 ILE A CA 1
ATOM 962 C C . ILE A 1 124 ? 11.297 -16.601 6.327 1.00 92.44 124 ILE A C 1
ATOM 964 O O . ILE A 1 124 ? 11.932 -17.236 5.486 1.00 92.44 124 ILE A O 1
ATOM 968 N N . VAL A 1 125 ? 10.200 -17.081 6.917 1.00 95.75 125 VAL A N 1
ATOM 969 C CA . VAL A 1 125 ? 9.700 -18.439 6.679 1.00 95.75 125 VAL A CA 1
ATOM 970 C C . VAL A 1 125 ? 9.191 -18.618 5.252 1.00 95.75 125 VAL A C 1
ATOM 972 O O . VAL A 1 125 ? 9.508 -19.628 4.633 1.00 95.75 125 VAL A O 1
ATOM 975 N N . ASP A 1 126 ? 8.441 -17.650 4.722 1.00 92.94 126 ASP A N 1
ATOM 976 C CA . ASP A 1 126 ? 7.895 -17.688 3.360 1.00 92.94 126 ASP A CA 1
ATOM 977 C C . ASP A 1 126 ? 9.014 -17.861 2.328 1.00 92.94 126 ASP A C 1
ATOM 979 O O . ASP A 1 126 ? 9.050 -18.837 1.579 1.00 92.94 126 ASP A O 1
ATOM 983 N N . ARG A 1 127 ? 10.024 -16.984 2.405 1.00 89.50 127 ARG A N 1
ATOM 984 C CA . ARG A 1 127 ? 11.210 -17.023 1.544 1.00 89.50 127 ARG A CA 1
ATOM 985 C C . ARG A 1 127 ? 11.929 -18.367 1.613 1.00 89.50 127 ARG A C 1
ATOM 987 O O . ARG A 1 127 ? 12.343 -18.894 0.584 1.00 89.50 127 ARG A O 1
ATOM 994 N N . TYR A 1 128 ? 12.107 -18.912 2.815 1.00 96.38 128 TYR A N 1
ATOM 995 C CA . TYR A 1 128 ? 12.757 -20.206 2.994 1.00 96.38 128 TYR A CA 1
ATOM 996 C C . TYR A 1 128 ? 11.948 -21.346 2.355 1.00 96.38 128 TYR A C 1
ATOM 998 O O . TYR A 1 128 ? 12.509 -22.141 1.601 1.00 96.38 128 TYR A O 1
ATOM 1006 N N . VAL A 1 129 ? 10.642 -21.419 2.627 1.00 93.12 129 VAL A N 1
ATOM 1007 C CA . VAL A 1 129 ? 9.778 -22.512 2.160 1.00 93.12 129 VAL A CA 1
ATOM 1008 C C . VAL A 1 129 ? 9.639 -22.497 0.636 1.00 93.12 129 VAL A C 1
ATOM 1010 O O . VAL A 1 129 ? 9.775 -23.548 0.008 1.00 93.12 129 VAL A O 1
ATOM 1013 N N . GLU A 1 130 ? 9.449 -21.327 0.021 1.00 90.31 130 GLU A N 1
ATOM 1014 C CA . GLU A 1 130 ? 9.393 -21.206 -1.441 1.00 90.31 130 GLU A CA 1
ATOM 1015 C C . GLU A 1 130 ? 10.715 -21.614 -2.103 1.00 90.31 130 GLU A C 1
ATOM 1017 O O . GLU A 1 130 ? 10.710 -22.340 -3.098 1.00 90.31 130 GLU A O 1
ATOM 1022 N N . ASN A 1 131 ? 11.854 -21.220 -1.521 1.00 87.25 131 ASN A N 1
ATOM 1023 C CA . ASN A 1 131 ? 13.175 -21.619 -2.010 1.00 87.25 131 ASN A CA 1
ATOM 1024 C C . ASN A 1 131 ? 13.425 -23.127 -1.862 1.00 87.25 131 ASN A C 1
ATOM 1026 O O . ASN A 1 131 ? 14.044 -23.729 -2.738 1.00 87.25 131 ASN A O 1
ATOM 1030 N N . TYR A 1 132 ? 12.956 -23.739 -0.770 1.00 94.56 132 TYR A N 1
ATOM 1031 C CA . TYR A 1 132 ? 13.116 -25.172 -0.519 1.00 94.56 132 TYR A CA 1
ATOM 1032 C C . TYR A 1 132 ? 12.283 -26.023 -1.489 1.00 94.56 132 TYR A C 1
ATOM 1034 O O . TYR A 1 132 ? 12.786 -27.003 -2.036 1.00 94.56 132 TYR A O 1
ATOM 1042 N N . VAL A 1 133 ? 11.023 -25.643 -1.729 1.00 93.88 133 VAL A N 1
ATOM 1043 C CA . VAL A 1 133 ? 10.099 -26.395 -2.601 1.00 93.88 133 VAL A CA 1
ATOM 1044 C C . VAL A 1 133 ? 10.277 -26.034 -4.084 1.00 93.88 133 VAL A C 1
ATOM 1046 O O . VAL A 1 133 ? 9.968 -26.837 -4.966 1.00 93.88 133 VAL A O 1
ATOM 1049 N N . GLY A 1 134 ? 10.785 -24.835 -4.385 1.00 85.75 134 GLY A N 1
ATOM 1050 C CA . GLY A 1 134 ? 10.966 -24.329 -5.748 1.00 85.75 134 GLY A CA 1
ATOM 1051 C C . GLY A 1 134 ? 9.660 -23.907 -6.429 1.00 85.75 134 GLY A C 1
ATOM 1052 O O . GLY A 1 134 ? 9.590 -23.874 -7.659 1.00 85.75 134 GLY A O 1
ATOM 1053 N N . ARG A 1 135 ? 8.610 -23.628 -5.648 1.00 84.69 135 ARG A N 1
ATOM 1054 C CA . ARG A 1 135 ? 7.284 -23.199 -6.121 1.00 84.69 135 ARG A CA 1
ATOM 1055 C C . ARG A 1 135 ? 6.738 -22.082 -5.223 1.00 84.69 135 ARG A C 1
ATOM 1057 O O . ARG A 1 135 ? 7.123 -22.029 -4.058 1.00 84.69 135 ARG A O 1
ATOM 1064 N N . PRO A 1 136 ? 5.820 -21.236 -5.723 1.00 81.69 136 PRO A N 1
ATOM 1065 C CA . PRO A 1 136 ? 5.161 -20.224 -4.901 1.00 81.69 136 PRO A CA 1
ATOM 1066 C C . PRO A 1 136 ? 4.298 -20.868 -3.815 1.00 81.69 136 PRO A C 1
ATOM 1068 O O . PRO A 1 136 ? 3.677 -21.904 -4.073 1.00 81.69 136 PRO A O 1
ATOM 1071 N N . LEU A 1 137 ? 4.158 -20.209 -2.661 1.00 79.25 137 LEU A N 1
ATOM 1072 C CA . LEU A 1 137 ? 3.396 -20.689 -1.499 1.00 79.25 137 LEU A CA 1
ATOM 1073 C C . LEU A 1 137 ? 1.966 -21.151 -1.845 1.00 79.25 137 LEU A C 1
ATOM 1075 O O . LEU A 1 137 ? 1.448 -22.091 -1.242 1.00 79.25 137 LEU A O 1
ATOM 1079 N N . THR A 1 138 ? 1.326 -20.539 -2.847 1.00 83.12 138 THR A N 1
ATOM 1080 C CA . THR A 1 138 ? -0.022 -20.900 -3.325 1.00 83.12 138 THR A CA 1
ATOM 1081 C C . THR A 1 138 ? -0.123 -22.311 -3.909 1.00 83.12 138 THR A C 1
ATOM 1083 O O . THR A 1 138 ? -1.205 -22.895 -3.872 1.00 83.12 138 THR A O 1
ATOM 1086 N N . PHE A 1 139 ? 0.978 -22.863 -4.421 1.00 83.19 139 PHE A N 1
ATOM 1087 C CA . PHE A 1 139 ? 1.047 -24.200 -5.019 1.00 83.19 139 PHE A CA 1
ATOM 1088 C C . PHE A 1 139 ? 1.688 -25.242 -4.095 1.00 83.19 139 PHE A C 1
ATOM 1090 O O . PHE A 1 139 ? 1.773 -26.413 -4.469 1.00 83.19 139 PHE A O 1
ATOM 1097 N N . ILE A 1 140 ? 2.140 -24.828 -2.908 1.00 91.12 140 ILE A N 1
ATOM 1098 C CA . ILE A 1 140 ? 2.755 -25.713 -1.919 1.00 91.12 140 ILE A CA 1
ATOM 1099 C C . ILE A 1 140 ? 1.658 -26.458 -1.157 1.00 91.12 140 ILE A C 1
ATOM 1101 O O . ILE A 1 140 ? 0.705 -25.869 -0.632 1.00 91.12 140 ILE A O 1
ATOM 1105 N N . GLN A 1 141 ? 1.789 -27.777 -1.075 1.00 92.38 141 GLN A N 1
ATOM 1106 C CA . GLN A 1 141 ? 0.906 -28.604 -0.260 1.00 92.38 141 GLN A CA 1
ATOM 1107 C C . GLN A 1 141 ? 1.318 -28.528 1.222 1.00 92.38 141 GLN A C 1
ATOM 1109 O O . GLN A 1 141 ? 2.509 -28.449 1.520 1.00 92.38 141 GLN A O 1
ATOM 1114 N N . PRO A 1 142 ? 0.382 -28.637 2.187 1.00 91.38 142 PRO A N 1
ATOM 1115 C CA . PRO A 1 142 ? 0.717 -28.651 3.620 1.00 91.38 142 PRO A CA 1
ATOM 1116 C C . PRO A 1 142 ? 1.796 -29.671 3.997 1.00 91.38 142 PRO A C 1
ATOM 1118 O O . PRO A 1 142 ? 2.636 -29.407 4.851 1.00 91.38 142 PRO A O 1
ATOM 1121 N N . LYS A 1 143 ? 1.808 -30.819 3.311 1.00 95.75 143 LYS A N 1
ATOM 1122 C CA . LYS A 1 143 ? 2.823 -31.857 3.491 1.00 95.75 143 LYS A CA 1
ATOM 1123 C C . LYS A 1 143 ? 4.229 -31.377 3.108 1.00 95.75 143 LYS A C 1
ATOM 1125 O O . LYS A 1 143 ? 5.158 -31.601 3.869 1.00 95.75 143 LYS A O 1
ATOM 1130 N N . GLU A 1 144 ? 4.377 -30.686 1.978 1.00 94.94 144 GLU A N 1
ATOM 1131 C CA . GLU A 1 144 ? 5.665 -30.120 1.539 1.00 94.94 144 GLU A CA 1
ATOM 1132 C C . GLU A 1 144 ? 6.149 -29.044 2.531 1.00 94.94 144 GLU A C 1
ATOM 1134 O O . GLU A 1 144 ? 7.341 -28.935 2.810 1.00 94.94 144 GLU A O 1
ATOM 1139 N N . MET A 1 145 ? 5.223 -28.290 3.135 1.00 95.69 145 MET A N 1
ATOM 1140 C CA . MET A 1 145 ? 5.548 -27.324 4.188 1.00 95.69 145 MET A CA 1
ATOM 1141 C C . MET A 1 145 ? 6.006 -27.997 5.492 1.00 95.69 145 MET A C 1
ATOM 1143 O O . MET A 1 145 ? 6.931 -27.506 6.138 1.00 95.69 145 MET A O 1
ATOM 1147 N N . PHE A 1 146 ? 5.383 -29.118 5.872 1.00 96.81 146 PHE A N 1
ATOM 1148 C CA . PHE A 1 146 ? 5.837 -29.946 6.993 1.00 96.81 146 PHE A CA 1
ATOM 1149 C C . PHE A 1 146 ? 7.247 -30.492 6.736 1.00 96.81 146 PHE A C 1
ATOM 1151 O O . PHE A 1 146 ? 8.112 -30.343 7.592 1.00 96.81 146 PHE A O 1
ATOM 1158 N N . GLU A 1 147 ? 7.499 -31.042 5.544 1.00 96.81 147 GLU A N 1
ATOM 1159 C CA . GLU A 1 147 ? 8.813 -31.564 5.139 1.00 96.81 147 GLU A CA 1
ATOM 1160 C C . GLU A 1 147 ? 9.897 -30.465 5.167 1.00 96.81 147 GLU A C 1
ATOM 1162 O O . GLU A 1 147 ? 10.988 -30.686 5.696 1.00 96.81 147 GLU A O 1
ATOM 1167 N N . ALA A 1 148 ? 9.586 -29.253 4.686 1.00 96.50 148 ALA A N 1
ATOM 1168 C CA . ALA A 1 148 ? 10.481 -28.096 4.785 1.00 96.50 148 ALA A CA 1
ATOM 1169 C C . ALA A 1 148 ? 10.757 -27.702 6.249 1.00 96.50 148 ALA A C 1
ATOM 1171 O O . ALA A 1 148 ? 11.900 -27.467 6.637 1.00 96.50 148 ALA A O 1
ATOM 1172 N N . GLY A 1 149 ? 9.720 -27.662 7.089 1.00 97.00 149 GLY A N 1
ATOM 1173 C CA . GLY A 1 149 ? 9.862 -27.366 8.514 1.00 97.00 149 GLY A CA 1
ATOM 1174 C C . GLY A 1 149 ? 10.724 -28.392 9.255 1.00 97.00 149 GLY A C 1
ATOM 1175 O O . GLY A 1 149 ? 11.617 -28.017 10.018 1.00 97.00 149 GLY A O 1
ATOM 1176 N N . GLU A 1 150 ? 10.504 -29.681 8.993 1.00 97.56 150 GLU A N 1
ATOM 1177 C CA . GLU A 1 150 ? 11.285 -30.782 9.563 1.00 97.56 150 GLU A CA 1
ATOM 1178 C C . GLU A 1 150 ? 12.757 -30.690 9.140 1.00 97.56 150 GLU A C 1
ATOM 1180 O O . GLU A 1 150 ? 13.659 -30.808 9.976 1.00 97.56 150 GLU A O 1
ATOM 1185 N N . PHE A 1 151 ? 13.011 -30.387 7.862 1.00 97.31 151 PHE A N 1
ATOM 1186 C CA . PHE A 1 151 ? 14.362 -30.174 7.353 1.00 97.31 151 PHE A CA 1
ATOM 1187 C C . PHE A 1 151 ? 15.061 -28.990 8.034 1.00 97.31 151 PHE A C 1
ATOM 1189 O O . PHE A 1 151 ? 16.211 -29.129 8.457 1.00 97.31 151 PHE A O 1
ATOM 1196 N N . ALA A 1 152 ? 14.387 -27.844 8.173 1.00 97.12 152 ALA A N 1
ATOM 1197 C CA . ALA A 1 152 ? 14.954 -26.659 8.817 1.00 97.12 152 ALA A CA 1
ATOM 1198 C C . ALA A 1 152 ? 15.344 -26.933 10.278 1.00 97.12 152 ALA A C 1
ATOM 1200 O O . ALA A 1 152 ? 16.468 -26.641 10.693 1.00 97.12 152 ALA A O 1
ATOM 1201 N N . ILE A 1 153 ? 14.448 -27.563 11.046 1.00 96.62 153 ILE A N 1
ATOM 1202 C CA . ILE A 1 153 ? 14.703 -27.923 12.449 1.00 96.62 153 ILE A CA 1
ATOM 1203 C C . ILE A 1 153 ? 15.864 -28.923 12.545 1.00 96.62 153 ILE A C 1
ATOM 1205 O O . ILE A 1 153 ? 16.760 -28.754 13.376 1.00 96.62 153 ILE A O 1
ATOM 1209 N N . ALA A 1 154 ? 15.912 -29.930 11.667 1.00 96.06 154 ALA A N 1
ATOM 1210 C CA . ALA A 1 154 ? 17.017 -30.885 11.620 1.00 96.06 154 ALA A CA 1
ATOM 1211 C C . ALA A 1 154 ? 18.358 -30.224 11.242 1.00 96.06 154 ALA A C 1
ATOM 1213 O O . ALA A 1 154 ? 19.408 -30.623 11.758 1.00 96.06 154 ALA A O 1
ATOM 1214 N N . HIS A 1 155 ? 18.338 -29.214 10.366 1.00 94.31 155 HIS A N 1
ATOM 1215 C CA . HIS A 1 155 ? 19.517 -28.431 9.985 1.00 94.31 155 HIS A CA 1
ATOM 1216 C C . HIS A 1 155 ? 20.063 -27.626 11.162 1.00 94.31 155 HIS A C 1
ATOM 1218 O O . HIS A 1 155 ? 21.249 -27.756 11.472 1.00 94.31 155 HIS A O 1
ATOM 1224 N N . LEU A 1 156 ? 19.211 -26.879 11.872 1.00 93.88 156 LEU A N 1
ATOM 1225 C CA . LEU A 1 156 ? 19.617 -26.120 13.060 1.00 93.88 156 LEU A CA 1
ATOM 1226 C C . LEU A 1 156 ? 20.101 -27.050 14.182 1.00 93.88 156 LEU A C 1
ATOM 1228 O O . LEU A 1 156 ? 21.099 -26.772 14.844 1.00 93.88 156 LEU A O 1
ATOM 1232 N N . ALA A 1 157 ? 19.467 -28.215 14.352 1.00 89.94 157 ALA A N 1
ATOM 1233 C CA . ALA A 1 157 ? 19.904 -29.205 15.330 1.00 89.94 157 ALA A CA 1
ATOM 1234 C C . ALA A 1 157 ? 21.329 -29.725 15.057 1.00 89.94 157 ALA A C 1
ATOM 1236 O O . ALA A 1 157 ? 22.056 -30.002 16.017 1.00 89.94 157 ALA A O 1
ATOM 1237 N N . LYS A 1 158 ? 21.728 -29.855 13.784 1.00 92.62 158 LYS A N 1
ATOM 1238 C CA . LYS A 1 158 ? 23.090 -30.241 13.373 1.00 92.62 158 LYS A CA 1
ATOM 1239 C C . LYS A 1 158 ? 24.068 -29.065 13.384 1.00 92.62 158 LYS A C 1
ATOM 1241 O O . LYS A 1 158 ? 25.241 -29.275 13.679 1.00 92.62 158 LYS A O 1
ATOM 1246 N N . ASN A 1 159 ? 23.591 -27.852 13.100 1.00 90.94 159 ASN A N 1
ATOM 1247 C CA . ASN A 1 159 ? 24.395 -26.636 12.975 1.00 90.94 159 ASN A CA 1
ATOM 1248 C C . ASN A 1 159 ? 23.835 -25.486 13.845 1.00 90.94 159 ASN A C 1
ATOM 1250 O O . ASN A 1 159 ? 23.320 -24.513 13.298 1.00 90.94 159 ASN A O 1
ATOM 1254 N N . PRO A 1 160 ? 23.978 -25.523 15.186 1.00 82.06 160 PRO A N 1
ATOM 1255 C CA . PRO A 1 160 ? 23.311 -24.568 16.091 1.00 82.06 160 PRO A CA 1
ATOM 1256 C C . PRO A 1 160 ? 23.775 -23.108 15.971 1.00 82.06 160 PRO A C 1
ATOM 1258 O O . PRO A 1 160 ? 23.216 -22.230 16.609 1.00 82.06 160 PRO A O 1
ATOM 1261 N N . ARG A 1 161 ? 24.842 -22.851 15.204 1.00 82.69 161 ARG A N 1
ATOM 1262 C CA . ARG A 1 161 ? 25.436 -21.519 14.993 1.00 82.69 161 ARG A CA 1
ATOM 1263 C C . ARG A 1 161 ? 25.359 -21.055 13.536 1.00 82.69 161 ARG A C 1
ATOM 1265 O O . ARG A 1 161 ? 26.087 -20.143 13.153 1.00 82.69 161 ARG A O 1
ATOM 1272 N N . ALA A 1 162 ? 24.587 -21.743 12.695 1.00 83.75 162 ALA A N 1
ATOM 1273 C CA . ALA A 1 162 ? 24.391 -21.319 11.316 1.00 83.75 162 ALA A CA 1
ATOM 1274 C C . ALA A 1 162 ? 23.532 -20.045 11.280 1.00 83.75 162 ALA A C 1
ATOM 1276 O O . ALA A 1 162 ? 22.544 -19.947 11.993 1.00 83.75 162 ALA A O 1
ATOM 1277 N N . GLU A 1 163 ? 23.904 -19.083 10.435 1.00 86.31 163 GLU A N 1
ATOM 1278 C CA . GLU A 1 163 ? 23.152 -17.832 10.219 1.00 86.31 163 GLU A CA 1
ATOM 1279 C C . GLU A 1 163 ? 22.519 -17.777 8.812 1.00 86.31 163 GLU A C 1
ATOM 1281 O O . GLU A 1 163 ? 22.145 -16.706 8.318 1.00 86.31 163 GLU A O 1
ATOM 1286 N N . ASP A 1 164 ? 22.438 -18.927 8.136 1.00 90.12 164 ASP A N 1
ATOM 1287 C CA . ASP A 1 164 ? 21.788 -19.053 6.833 1.00 90.12 164 ASP A CA 1
ATOM 1288 C C . ASP A 1 164 ? 20.255 -18.944 6.946 1.00 90.12 164 ASP A C 1
ATOM 1290 O O . ASP A 1 164 ? 19.674 -18.968 8.034 1.00 90.12 164 ASP A O 1
ATOM 1294 N N . ASP A 1 165 ? 19.578 -18.786 5.808 1.00 88.69 165 ASP A N 1
ATOM 1295 C CA . ASP A 1 165 ? 18.120 -18.607 5.782 1.00 88.69 165 ASP A CA 1
ATOM 1296 C C . ASP A 1 165 ? 17.365 -19.831 6.335 1.00 88.69 165 ASP A C 1
ATOM 1298 O O . ASP A 1 165 ? 16.260 -19.691 6.858 1.00 88.69 165 ASP A O 1
ATOM 1302 N N . ILE A 1 166 ? 17.977 -21.020 6.279 1.00 94.94 166 ILE A N 1
ATOM 1303 C CA . ILE A 1 166 ? 17.413 -22.275 6.794 1.00 94.94 166 ILE A CA 1
ATOM 1304 C C . ILE A 1 166 ? 17.414 -22.256 8.325 1.00 94.94 166 ILE A C 1
ATOM 1306 O O . ILE A 1 166 ? 16.398 -22.554 8.953 1.00 94.94 166 ILE A O 1
ATOM 1310 N N . ALA A 1 167 ? 18.538 -21.865 8.928 1.00 92.50 167 ALA A N 1
ATOM 1311 C CA . ALA A 1 167 ? 18.682 -21.710 10.367 1.00 92.50 167 ALA A CA 1
ATOM 1312 C C . ALA A 1 167 ? 17.760 -20.611 10.908 1.00 92.50 167 ALA A C 1
ATOM 1314 O O . ALA A 1 167 ? 17.045 -20.843 11.880 1.00 92.50 167 ALA A O 1
ATOM 1315 N N . LYS A 1 168 ? 17.671 -19.465 10.221 1.00 93.44 168 LYS A N 1
ATOM 1316 C CA . LYS A 1 168 ? 16.738 -18.389 10.594 1.00 93.44 168 LYS A CA 1
ATOM 1317 C C . LYS A 1 168 ? 15.284 -18.848 10.548 1.00 93.44 168 LYS A C 1
ATOM 1319 O O . LYS A 1 168 ? 14.524 -18.551 11.465 1.00 93.44 168 LYS A O 1
ATOM 1324 N N . ALA A 1 169 ? 14.880 -19.589 9.515 1.00 95.94 169 ALA A N 1
ATOM 1325 C CA . ALA A 1 169 ? 13.533 -20.152 9.450 1.00 95.94 169 ALA A CA 1
ATOM 1326 C C . ALA A 1 169 ? 13.278 -21.163 10.581 1.00 95.94 169 ALA A C 1
ATOM 1328 O O . ALA A 1 169 ? 12.213 -21.136 11.196 1.00 95.94 169 ALA A O 1
ATOM 1329 N N . ALA A 1 170 ? 14.265 -22.001 10.912 1.00 96.75 170 ALA A N 1
ATOM 1330 C CA . ALA A 1 170 ? 14.183 -22.930 12.036 1.00 96.75 170 ALA A CA 1
ATOM 1331 C C . ALA A 1 170 ? 14.010 -22.212 13.386 1.00 96.75 170 ALA A C 1
ATOM 1333 O O . ALA A 1 170 ? 13.146 -22.604 14.170 1.00 96.75 170 ALA A O 1
ATOM 1334 N N . GLU A 1 171 ? 14.758 -21.133 13.638 1.00 94.62 171 GLU A N 1
ATOM 1335 C CA . GLU A 1 171 ? 14.589 -20.281 14.825 1.00 94.62 171 GLU A CA 1
ATOM 1336 C C . GLU A 1 171 ? 13.169 -19.707 14.905 1.00 94.62 171 GLU A C 1
ATOM 1338 O O . GLU A 1 171 ? 12.552 -19.707 15.970 1.00 94.62 171 GLU A O 1
ATOM 1343 N N . GLN A 1 172 ? 12.607 -19.285 13.767 1.00 96.50 172 GLN A N 1
ATOM 1344 C CA . GLN A 1 172 ? 11.225 -18.808 13.700 1.00 96.50 172 GLN A CA 1
ATOM 1345 C C . GLN A 1 172 ? 10.191 -19.922 13.965 1.00 96.50 172 GLN A C 1
ATOM 1347 O O . GLN A 1 172 ? 9.169 -19.661 14.602 1.00 96.50 172 GLN A O 1
ATOM 1352 N N . PHE A 1 173 ? 10.431 -21.165 13.528 1.00 96.75 173 PHE A N 1
ATOM 1353 C CA . PHE A 1 173 ? 9.555 -22.309 13.837 1.00 96.75 173 PHE A CA 1
ATOM 1354 C C . PHE A 1 173 ? 9.601 -22.713 15.317 1.00 96.75 173 PHE A C 1
ATOM 1356 O O . PHE A 1 173 ? 8.572 -23.092 15.890 1.00 96.75 173 PHE A O 1
ATOM 1363 N N . LEU A 1 174 ? 10.783 -22.605 15.929 1.00 96.38 174 LEU A N 1
ATOM 1364 C CA . LEU A 1 174 ? 11.058 -22.923 17.334 1.00 96.38 174 LEU A CA 1
ATOM 1365 C C . LEU A 1 174 ? 10.794 -21.750 18.288 1.00 96.38 174 LEU A C 1
ATOM 1367 O O . LEU A 1 174 ? 11.029 -21.870 19.493 1.00 96.38 174 LEU A O 1
ATOM 1371 N N . LEU A 1 175 ? 10.282 -20.631 17.772 1.00 95.06 175 LEU A N 1
ATOM 1372 C CA . LEU A 1 175 ? 9.903 -19.477 18.572 1.00 95.06 175 LEU A CA 1
ATOM 1373 C C . LEU A 1 175 ? 8.912 -19.897 19.671 1.00 95.06 175 LEU A C 1
ATOM 1375 O O . LEU A 1 175 ? 7.911 -20.577 19.411 1.00 95.06 175 LEU A O 1
ATOM 1379 N N . HIS A 1 176 ? 9.177 -19.474 20.905 1.00 95.00 176 HIS A N 1
ATOM 1380 C CA . HIS A 1 176 ? 8.409 -19.853 22.088 1.00 95.00 176 HIS A CA 1
ATOM 1381 C C . HIS A 1 176 ? 8.381 -18.706 23.120 1.00 95.00 176 HIS A C 1
ATOM 1383 O O . HIS A 1 176 ? 9.192 -17.784 23.040 1.00 95.00 176 HIS A O 1
ATOM 1389 N N . PRO A 1 177 ? 7.396 -18.672 24.041 1.00 93.62 177 PRO A N 1
ATOM 1390 C CA . PRO A 1 177 ? 7.339 -17.638 25.071 1.00 93.62 177 PRO A CA 1
ATOM 1391 C C . PRO A 1 177 ? 8.389 -17.894 26.166 1.00 93.62 177 PRO A C 1
ATOM 1393 O O . PRO A 1 177 ? 8.705 -19.060 26.417 1.00 93.62 177 PRO A O 1
ATOM 1396 N N . PRO A 1 178 ? 8.856 -16.850 26.877 1.00 93.00 178 PRO A N 1
ATOM 1397 C CA . PRO A 1 178 ? 9.817 -17.009 27.969 1.00 93.00 178 PRO A CA 1
ATOM 1398 C C . PRO A 1 178 ? 9.242 -17.843 29.124 1.00 93.00 178 PRO A C 1
ATOM 1400 O O . PRO A 1 178 ? 8.020 -18.013 29.245 1.00 93.00 178 PRO A O 1
ATOM 1403 N N . VAL A 1 179 ? 10.112 -18.368 29.989 1.00 94.12 179 VAL A N 1
ATOM 1404 C CA . VAL A 1 179 ? 9.722 -19.124 31.187 1.00 94.12 179 VAL A CA 1
ATOM 1405 C C . VAL A 1 179 ? 8.828 -18.254 32.071 1.00 94.12 179 VAL A C 1
ATOM 1407 O O . VAL A 1 179 ? 9.202 -17.173 32.527 1.00 94.12 179 VAL A O 1
ATOM 1410 N N . SER A 1 180 ? 7.607 -18.729 32.320 1.00 92.94 180 SER A N 1
ATOM 1411 C CA . SER A 1 180 ? 6.629 -17.985 33.118 1.00 92.94 180 SER A CA 1
ATOM 1412 C C . SER A 1 180 ? 6.849 -18.182 34.622 1.00 92.94 180 SER A C 1
ATOM 1414 O O . SER A 1 180 ? 7.323 -19.229 35.068 1.00 92.94 180 SER A O 1
ATOM 1416 N N . ARG A 1 181 ? 6.405 -17.216 35.440 1.00 92.81 181 ARG A N 1
ATOM 1417 C CA . ARG A 1 181 ? 6.398 -17.341 36.913 1.00 92.81 181 ARG A CA 1
ATOM 1418 C C . ARG A 1 181 ? 5.668 -18.603 37.383 1.00 92.81 181 ARG A C 1
ATOM 1420 O O . ARG A 1 181 ? 6.122 -19.275 38.307 1.00 92.81 181 ARG A O 1
ATOM 1427 N N . THR A 1 182 ? 4.545 -18.933 36.745 1.00 93.75 182 THR A N 1
ATOM 1428 C CA . THR A 1 182 ? 3.743 -20.127 37.055 1.00 93.75 182 THR A CA 1
ATOM 1429 C C . THR A 1 182 ? 4.528 -21.409 36.800 1.00 93.75 182 THR A C 1
ATOM 1431 O O . THR A 1 182 ? 4.501 -22.330 37.609 1.00 93.75 182 THR A O 1
ATOM 1434 N N . GLU A 1 183 ? 5.270 -21.462 35.701 1.00 95.31 183 GLU A N 1
ATOM 1435 C CA . GLU A 1 183 ? 6.087 -22.618 35.351 1.00 95.31 183 GLU A CA 1
ATOM 1436 C C . GLU A 1 183 ? 7.285 -22.793 36.286 1.00 95.31 183 GLU A C 1
ATOM 1438 O O . GLU A 1 183 ? 7.479 -23.887 36.815 1.00 95.31 183 GLU A O 1
ATOM 1443 N N . ALA A 1 184 ? 8.008 -21.711 36.590 1.00 95.31 184 ALA A N 1
ATOM 1444 C CA . ALA A 1 184 ? 9.077 -21.727 37.588 1.00 95.31 184 ALA A CA 1
ATOM 1445 C C . ALA A 1 184 ? 8.557 -22.164 38.973 1.00 95.31 184 ALA A C 1
ATOM 1447 O O . ALA A 1 184 ? 9.188 -22.968 39.659 1.00 95.31 184 ALA A O 1
ATOM 1448 N N . THR A 1 185 ? 7.360 -21.707 39.356 1.00 94.88 185 THR A N 1
ATOM 1449 C CA . THR A 1 185 ? 6.687 -22.130 40.595 1.00 94.88 185 THR A CA 1
ATOM 1450 C C . THR A 1 185 ? 6.382 -23.630 40.591 1.00 94.88 185 THR A C 1
ATOM 1452 O O . THR A 1 185 ? 6.618 -24.307 41.591 1.00 94.88 185 THR A O 1
ATOM 1455 N N . ASN A 1 186 ? 5.911 -24.179 39.468 1.00 95.81 186 ASN A N 1
ATOM 1456 C CA . ASN A 1 186 ? 5.660 -25.615 39.334 1.00 95.81 186 ASN A CA 1
ATOM 1457 C C . ASN A 1 186 ? 6.958 -26.433 39.441 1.00 95.81 186 ASN A C 1
ATOM 1459 O O . ASN A 1 186 ? 6.964 -27.496 40.066 1.00 95.81 186 ASN A O 1
ATOM 1463 N N . TRP A 1 187 ? 8.065 -25.948 38.870 1.00 96.81 187 TRP A N 1
ATOM 1464 C CA . TRP A 1 187 ? 9.382 -26.582 39.014 1.00 96.81 187 TRP A CA 1
ATOM 1465 C C . TRP A 1 187 ? 9.841 -26.585 40.480 1.00 96.81 187 TRP A C 1
ATOM 1467 O O . TRP A 1 187 ? 10.230 -27.634 40.996 1.00 96.81 187 TRP A O 1
ATOM 1477 N N . ILE A 1 188 ? 9.680 -25.464 41.189 1.00 95.19 188 ILE A N 1
ATOM 1478 C CA . ILE A 1 188 ? 9.953 -25.349 42.631 1.00 95.19 188 ILE A CA 1
ATOM 1479 C C . ILE A 1 188 ? 9.102 -26.321 43.457 1.00 95.19 188 ILE A C 1
ATOM 1481 O O . ILE A 1 188 ? 9.629 -27.035 44.309 1.00 95.19 188 ILE A O 1
ATOM 1485 N N . GLN A 1 189 ? 7.796 -26.409 43.199 1.00 95.00 189 GLN A N 1
ATOM 1486 C CA . GLN A 1 189 ? 6.913 -27.333 43.921 1.00 95.00 189 GLN A CA 1
ATOM 1487 C C . GLN A 1 189 ? 7.328 -28.798 43.722 1.00 95.00 189 GLN A C 1
ATOM 1489 O O . GLN A 1 189 ? 7.297 -29.583 44.672 1.00 95.00 189 GLN A O 1
ATOM 1494 N N . ARG A 1 190 ? 7.776 -29.167 42.514 1.00 95.00 190 ARG A N 1
ATOM 1495 C CA . ARG A 1 190 ? 8.303 -30.511 42.226 1.00 95.00 190 ARG A CA 1
ATOM 1496 C C . ARG A 1 190 ? 9.614 -30.797 42.965 1.00 95.00 190 ARG A C 1
ATOM 1498 O O . ARG A 1 190 ? 9.809 -31.936 43.384 1.00 95.00 190 ARG A O 1
ATOM 1505 N N . LEU A 1 191 ? 10.479 -29.796 43.154 1.00 93.69 191 LEU A N 1
ATOM 1506 C CA . LEU A 1 191 ? 11.691 -29.915 43.980 1.00 93.69 191 LEU A CA 1
ATOM 1507 C C . LEU A 1 191 ? 11.342 -30.076 45.469 1.00 93.69 191 LEU A C 1
ATOM 1509 O O . LEU A 1 191 ? 11.845 -30.986 46.125 1.00 93.69 191 LEU A O 1
ATOM 1513 N N . ARG A 1 192 ? 10.403 -29.278 45.988 1.00 92.06 192 ARG A N 1
ATOM 1514 C CA . ARG A 1 192 ? 9.918 -29.380 47.379 1.00 92.06 192 ARG A CA 1
ATOM 1515 C C . ARG A 1 192 ? 9.280 -30.726 47.691 1.00 92.06 192 ARG A C 1
ATOM 1517 O O . ARG A 1 192 ? 9.508 -31.279 48.761 1.00 92.06 192 ARG A O 1
ATOM 1524 N N . ALA A 1 193 ? 8.542 -31.299 46.741 1.00 92.25 193 ALA A N 1
ATOM 1525 C CA . ALA A 1 193 ? 7.975 -32.642 46.872 1.00 92.25 193 ALA A CA 1
ATOM 1526 C C . ALA A 1 193 ? 9.046 -33.743 47.039 1.00 92.25 193 ALA A C 1
ATOM 1528 O O . ALA A 1 193 ? 8.721 -34.852 47.457 1.00 92.25 193 ALA A O 1
ATOM 1529 N N . ARG A 1 194 ? 10.320 -33.449 46.734 1.00 92.19 194 ARG A N 1
ATOM 1530 C CA . ARG A 1 194 ? 11.482 -34.318 46.985 1.00 92.19 194 ARG A CA 1
ATOM 1531 C C . ARG A 1 194 ? 12.228 -33.989 48.285 1.00 92.19 194 ARG A C 1
ATOM 1533 O O . ARG A 1 194 ? 13.284 -34.561 48.522 1.00 92.19 194 ARG A O 1
ATOM 1540 N N . GLY A 1 195 ? 11.687 -33.107 49.128 1.00 88.69 195 GLY A N 1
ATOM 1541 C CA . GLY A 1 195 ? 12.277 -32.728 50.415 1.00 88.69 195 GLY A CA 1
ATOM 1542 C C . GLY A 1 195 ? 13.364 -31.654 50.329 1.00 88.69 195 GLY A C 1
ATOM 1543 O O . GLY A 1 195 ? 14.108 -31.482 51.287 1.00 88.69 195 GLY A O 1
ATOM 1544 N N . VAL A 1 196 ? 13.471 -30.943 49.201 1.00 90.00 196 VAL A N 1
ATOM 1545 C CA . VAL A 1 196 ? 14.468 -29.878 49.007 1.00 90.00 196 VAL A CA 1
ATOM 1546 C C . VAL A 1 196 ? 13.951 -28.555 49.552 1.00 90.00 196 VAL A C 1
ATOM 1548 O O . VAL A 1 196 ? 12.838 -28.134 49.221 1.00 90.00 196 VAL A O 1
ATOM 1551 N N . THR A 1 197 ? 14.781 -27.870 50.332 1.00 88.69 197 THR A N 1
ATOM 1552 C CA . THR A 1 197 ? 14.538 -26.480 50.721 1.00 88.69 197 THR A CA 1
ATOM 1553 C C . THR A 1 197 ? 14.810 -25.579 49.519 1.00 88.69 197 THR A C 1
ATOM 1555 O O . THR A 1 197 ? 15.910 -25.559 48.980 1.00 88.69 197 THR A O 1
ATOM 1558 N N . THR A 1 198 ? 13.802 -24.838 49.069 1.00 89.69 198 THR A N 1
ATOM 1559 C CA . THR A 1 198 ? 13.921 -23.879 47.960 1.00 89.69 198 THR A CA 1
ATOM 1560 C C . THR A 1 198 ? 13.363 -22.529 48.388 1.00 89.69 198 THR A C 1
ATOM 1562 O O . THR A 1 198 ? 12.578 -22.460 49.339 1.00 89.69 198 THR A O 1
ATOM 1565 N N . VAL A 1 199 ? 13.652 -21.482 47.615 1.00 89.69 199 VAL A N 1
ATOM 1566 C CA . VAL A 1 199 ? 12.976 -20.178 47.735 1.00 89.69 199 VAL A CA 1
ATOM 1567 C C . VAL A 1 199 ? 11.450 -20.366 47.705 1.00 89.69 199 VAL A C 1
ATOM 1569 O O . VAL A 1 199 ? 10.939 -21.218 46.963 1.00 89.69 199 VAL A O 1
ATOM 1572 N N . GLU A 1 200 ? 10.724 -19.614 48.540 1.00 88.56 200 GLU A N 1
ATOM 1573 C CA . GLU A 1 200 ? 9.259 -19.589 48.506 1.00 88.56 200 GLU A CA 1
ATOM 1574 C C . GLU A 1 200 ? 8.771 -19.036 47.163 1.00 88.56 200 GLU A C 1
ATOM 1576 O O . GLU A 1 200 ? 9.327 -18.058 46.668 1.00 88.56 200 GLU A O 1
ATOM 1581 N N . PRO A 1 201 ? 7.708 -19.593 46.554 1.00 85.81 201 PRO A N 1
ATOM 1582 C CA . PRO A 1 201 ? 7.167 -19.058 45.304 1.00 85.81 201 PRO A CA 1
ATOM 1583 C C . PRO A 1 201 ? 6.820 -17.563 45.347 1.00 85.81 201 PRO A C 1
ATOM 1585 O O . PRO A 1 201 ? 6.888 -16.885 44.322 1.00 85.81 201 PRO A O 1
ATOM 1588 N N . ALA A 1 202 ? 6.460 -17.049 46.528 1.00 84.38 202 ALA A N 1
ATOM 1589 C CA . ALA A 1 202 ? 6.201 -15.629 46.757 1.00 84.38 202 ALA A CA 1
ATOM 1590 C C . ALA A 1 202 ? 7.473 -14.762 46.671 1.00 84.38 202 ALA A C 1
ATOM 1592 O O . ALA A 1 202 ? 7.384 -13.601 46.284 1.00 84.38 202 ALA A O 1
ATOM 1593 N N . ASP A 1 203 ? 8.639 -15.346 46.949 1.00 87.06 203 ASP A N 1
ATOM 1594 C CA . ASP A 1 203 ? 9.942 -14.674 46.994 1.00 87.06 203 ASP A CA 1
ATOM 1595 C C . ASP A 1 203 ? 10.716 -14.787 45.664 1.00 87.06 203 ASP A C 1
ATOM 1597 O O . ASP A 1 203 ? 11.850 -14.319 45.550 1.00 87.06 203 ASP A O 1
ATOM 1601 N N . LEU A 1 204 ? 10.124 -15.393 44.624 1.00 88.31 204 LEU A N 1
ATOM 1602 C CA . LEU A 1 204 ? 10.671 -15.365 43.263 1.00 88.31 204 LEU A CA 1
ATOM 1603 C C . LEU A 1 204 ? 10.688 -13.921 42.746 1.00 88.31 204 LEU A C 1
ATOM 1605 O O . LEU A 1 204 ? 9.654 -13.376 42.353 1.00 88.31 204 LEU A O 1
ATOM 1609 N N . LEU A 1 205 ? 11.866 -13.308 42.724 1.00 88.94 205 LEU A N 1
ATOM 1610 C CA . LEU A 1 205 ? 12.082 -11.998 42.112 1.00 88.94 205 LEU A CA 1
ATOM 1611 C C . LEU A 1 205 ? 11.968 -12.087 40.582 1.00 88.94 205 LEU A C 1
ATOM 1613 O O . LEU A 1 205 ? 12.238 -13.138 39.991 1.00 88.94 205 LEU A O 1
ATOM 1617 N N . ASP A 1 206 ? 11.576 -10.992 39.928 1.00 84.75 206 ASP A N 1
ATOM 1618 C CA . ASP A 1 206 ? 11.451 -10.959 38.464 1.00 84.75 206 ASP A CA 1
ATOM 1619 C C . ASP A 1 206 ? 12.814 -11.145 37.773 1.00 84.75 206 ASP A C 1
ATOM 1621 O O . ASP A 1 206 ? 12.890 -11.792 36.726 1.00 84.75 206 ASP A O 1
ATOM 1625 N N . GLU A 1 207 ? 13.907 -10.688 38.394 1.00 83.44 207 GLU A N 1
ATOM 1626 C CA . GLU A 1 207 ? 15.275 -10.943 37.932 1.00 83.44 207 GLU A CA 1
ATOM 1627 C C . GLU A 1 207 ? 15.631 -12.434 37.970 1.00 83.44 207 GLU A C 1
ATOM 1629 O O . GLU A 1 207 ? 16.309 -12.932 37.072 1.00 83.44 207 GLU A O 1
ATOM 1634 N N . THR A 1 208 ? 15.145 -13.176 38.971 1.00 88.56 208 THR A N 1
ATOM 1635 C CA . THR A 1 208 ? 15.368 -14.626 39.059 1.00 88.56 208 THR A CA 1
ATOM 1636 C C . THR A 1 208 ? 14.664 -15.354 37.917 1.00 88.56 208 THR A C 1
ATOM 1638 O O . THR A 1 208 ? 15.218 -16.301 37.367 1.00 88.56 208 THR A O 1
ATOM 1641 N N . ILE A 1 209 ? 13.469 -14.902 37.518 1.00 90.25 209 ILE A N 1
ATOM 1642 C CA . ILE A 1 209 ? 12.740 -15.467 36.371 1.00 90.25 209 ILE A CA 1
ATOM 1643 C C . ILE A 1 209 ? 13.512 -15.217 35.072 1.00 90.25 209 ILE A C 1
ATOM 1645 O O . ILE A 1 209 ? 13.665 -16.142 34.278 1.00 90.25 209 ILE A O 1
ATOM 1649 N N . LEU A 1 210 ? 14.042 -14.005 34.878 1.00 87.00 210 LEU A N 1
ATOM 1650 C CA . LEU A 1 210 ? 14.887 -13.679 33.725 1.00 87.00 210 LEU A CA 1
ATOM 1651 C C . LEU A 1 210 ? 16.161 -14.541 33.682 1.00 87.00 210 LEU A C 1
ATOM 1653 O O . LEU A 1 210 ? 16.545 -15.031 32.620 1.00 87.00 210 LEU A O 1
ATOM 1657 N N . ASP A 1 211 ? 16.801 -14.764 34.830 1.00 89.38 211 ASP A N 1
ATOM 1658 C CA . ASP A 1 211 ? 17.980 -15.628 34.924 1.00 89.38 211 ASP A CA 1
ATOM 1659 C C . ASP A 1 211 ? 17.645 -17.095 34.586 1.00 89.38 211 ASP A C 1
ATOM 1661 O O . ASP A 1 211 ? 18.422 -17.758 33.898 1.00 89.38 211 ASP A O 1
ATOM 1665 N N . ILE A 1 212 ? 16.496 -17.608 35.047 1.00 93.62 212 ILE A N 1
ATOM 1666 C CA . ILE A 1 212 ? 16.013 -18.963 34.723 1.00 93.62 212 ILE A CA 1
ATOM 1667 C C . ILE A 1 212 ? 15.759 -19.100 33.219 1.00 93.62 212 ILE A C 1
ATOM 1669 O O . ILE A 1 212 ? 16.193 -20.081 32.616 1.00 93.62 212 ILE A O 1
ATOM 1673 N N . ASP A 1 213 ? 15.083 -18.118 32.623 1.00 93.88 213 ASP A N 1
ATOM 1674 C CA . ASP A 1 213 ? 14.809 -18.067 31.186 1.00 93.88 213 ASP A CA 1
ATOM 1675 C C . ASP A 1 213 ? 16.110 -18.064 30.375 1.00 93.88 213 ASP A C 1
ATOM 1677 O O . ASP A 1 213 ? 16.297 -18.886 29.485 1.00 93.88 213 ASP A O 1
ATOM 1681 N N . THR A 1 214 ? 17.084 -17.247 30.783 1.00 89.62 214 THR A N 1
ATOM 1682 C CA . THR A 1 214 ? 18.413 -17.189 30.155 1.00 89.62 214 THR A CA 1
ATOM 1683 C C . THR A 1 214 ? 19.147 -18.531 30.230 1.00 89.62 214 THR A C 1
ATOM 1685 O O . THR A 1 214 ? 19.784 -18.948 29.264 1.00 89.62 214 THR A O 1
ATOM 1688 N N . ILE A 1 215 ? 19.084 -19.232 31.369 1.00 93.25 215 ILE A N 1
ATOM 1689 C CA . ILE A 1 215 ? 19.682 -20.570 31.503 1.00 93.25 215 ILE A CA 1
ATOM 1690 C C . ILE A 1 215 ? 18.998 -21.551 30.546 1.00 93.25 215 ILE A C 1
ATOM 1692 O O . ILE A 1 215 ? 19.687 -22.308 29.863 1.00 93.25 215 ILE A O 1
ATOM 1696 N N . PHE A 1 216 ? 17.665 -21.517 30.474 1.00 95.62 216 PHE A N 1
ATOM 1697 C CA . PHE A 1 216 ? 16.897 -22.372 29.576 1.00 95.62 216 PHE A CA 1
ATOM 1698 C C . PHE A 1 216 ? 17.243 -22.113 28.105 1.00 95.62 216 PHE A C 1
ATOM 1700 O O . PHE A 1 216 ? 17.562 -23.064 27.395 1.00 95.62 216 PHE A O 1
ATOM 1707 N N . GLU A 1 217 ? 17.261 -20.853 27.665 1.00 92.19 217 GLU A N 1
ATOM 1708 C CA . GLU A 1 217 ? 17.593 -20.477 26.284 1.00 92.19 217 GLU A CA 1
ATOM 1709 C C . GLU A 1 217 ? 18.989 -20.959 25.885 1.00 92.19 217 GLU A C 1
ATOM 1711 O O . GLU A 1 217 ? 19.173 -21.494 24.795 1.00 92.19 217 GLU A O 1
ATOM 1716 N N . ARG A 1 218 ? 19.970 -20.875 26.795 1.00 89.75 218 ARG A N 1
ATOM 1717 C CA . ARG A 1 218 ? 21.329 -21.390 26.555 1.00 89.75 218 ARG A CA 1
ATOM 1718 C C . ARG A 1 218 ? 21.381 -22.912 26.432 1.00 89.75 218 ARG A C 1
ATOM 1720 O O . ARG A 1 218 ? 22.215 -23.433 25.696 1.00 89.75 218 ARG A O 1
ATOM 1727 N N . VAL A 1 219 ? 20.517 -23.644 27.134 1.00 91.69 219 VAL A N 1
ATOM 1728 C CA . VAL A 1 219 ? 20.382 -25.099 26.944 1.00 91.69 219 VAL A CA 1
ATOM 1729 C C . VAL A 1 219 ? 19.683 -25.405 25.624 1.00 91.69 219 VAL A C 1
ATOM 1731 O O . VAL A 1 219 ? 20.124 -26.280 24.879 1.00 91.69 219 VAL A O 1
ATOM 1734 N N . PHE A 1 220 ? 18.619 -24.668 25.309 1.00 91.81 220 PHE A N 1
ATOM 1735 C CA . PHE A 1 220 ? 17.824 -24.854 24.100 1.00 91.81 220 PHE A CA 1
ATOM 1736 C C . PHE A 1 220 ? 18.636 -24.567 22.825 1.00 91.81 220 PHE A C 1
ATOM 1738 O O . PHE A 1 220 ? 18.599 -25.355 21.879 1.00 91.81 220 PHE A O 1
ATOM 1745 N N . SER A 1 221 ? 19.471 -23.522 22.840 1.00 85.31 221 SER A N 1
ATOM 1746 C CA . SER A 1 221 ? 20.420 -23.175 21.771 1.00 85.31 221 SER A CA 1
ATOM 1747 C C . SER A 1 221 ? 21.692 -24.037 21.752 1.00 85.31 221 SER A C 1
ATOM 1749 O O . SER A 1 221 ? 22.547 -23.872 20.879 1.00 85.31 221 SER A O 1
ATOM 1751 N N . LYS A 1 222 ? 21.821 -24.990 22.688 1.00 88.06 222 LYS A N 1
ATOM 1752 C CA . LYS A 1 222 ? 22.987 -25.873 22.869 1.00 88.06 222 LYS A CA 1
ATOM 1753 C C . LYS A 1 222 ? 24.294 -25.135 23.197 1.00 88.06 222 LYS A C 1
ATOM 1755 O O . LYS A 1 222 ? 25.380 -25.650 22.927 1.00 88.06 222 LYS A O 1
ATOM 1760 N N . GLU A 1 223 ? 24.215 -23.943 23.783 1.00 83.19 223 GLU A N 1
ATOM 1761 C CA . GLU A 1 223 ? 25.370 -23.244 24.360 1.00 83.19 223 GLU A CA 1
ATOM 1762 C C . GLU A 1 223 ? 25.826 -23.840 25.695 1.00 83.19 223 GLU A C 1
ATOM 1764 O O . GLU A 1 223 ? 27.006 -23.745 26.034 1.00 83.19 223 GLU A O 1
ATOM 1769 N N . LEU A 1 224 ? 24.894 -24.424 26.448 1.00 89.12 224 LEU A N 1
ATOM 1770 C CA . LEU A 1 224 ? 25.140 -25.161 27.682 1.00 89.12 224 LEU A CA 1
ATOM 1771 C C . LEU A 1 224 ? 24.577 -26.573 27.567 1.00 89.12 224 LEU A C 1
ATOM 1773 O O . LEU A 1 224 ? 23.497 -26.788 27.015 1.00 89.12 224 LEU A O 1
ATOM 1777 N N . THR A 1 225 ? 25.286 -27.541 28.138 1.00 90.69 225 THR A N 1
ATOM 1778 C CA . THR A 1 225 ? 24.728 -28.880 28.334 1.00 90.69 225 THR A CA 1
ATOM 1779 C C . THR A 1 225 ? 23.721 -28.882 29.487 1.00 90.69 225 THR A C 1
ATOM 1781 O O . THR A 1 225 ? 23.775 -28.049 30.394 1.00 90.69 225 THR A O 1
ATOM 1784 N N . VAL A 1 226 ? 22.794 -29.846 29.474 1.00 91.00 226 VAL A N 1
ATOM 1785 C CA . VAL A 1 226 ? 21.815 -30.038 30.560 1.00 91.00 226 VAL A CA 1
ATOM 1786 C C . VAL A 1 226 ? 22.525 -30.237 31.906 1.00 91.00 226 VAL A C 1
ATOM 1788 O O . VAL A 1 226 ? 22.082 -29.692 32.918 1.00 91.00 226 VAL A O 1
ATOM 1791 N N . ASP A 1 227 ? 23.658 -30.940 31.908 1.00 89.69 227 ASP A N 1
ATOM 1792 C CA . ASP A 1 227 ? 24.456 -31.213 33.106 1.00 89.69 227 ASP A CA 1
ATOM 1793 C C . ASP A 1 227 ? 25.128 -29.949 33.664 1.00 89.69 227 ASP A C 1
ATOM 1795 O O . ASP A 1 227 ? 25.178 -29.766 34.878 1.00 89.69 227 ASP A O 1
ATOM 1799 N N . GLU A 1 228 ? 25.586 -29.034 32.802 1.00 91.25 228 GLU A N 1
ATOM 1800 C CA . GLU A 1 228 ? 26.155 -27.741 33.217 1.00 91.25 228 GLU A CA 1
ATOM 1801 C C . GLU A 1 228 ? 25.080 -26.757 33.698 1.00 91.25 228 GLU A C 1
ATOM 1803 O O . GLU A 1 228 ? 25.305 -25.979 34.628 1.00 91.25 228 GLU A O 1
ATOM 1808 N N . ALA A 1 229 ? 23.902 -26.779 33.074 1.00 93.88 229 ALA A N 1
ATOM 1809 C CA . ALA A 1 229 ? 22.815 -25.858 33.384 1.00 93.88 229 ALA A CA 1
ATOM 1810 C C . ALA A 1 229 ? 22.017 -26.255 34.633 1.00 93.88 229 ALA A C 1
ATOM 1812 O O . ALA A 1 229 ? 21.505 -25.381 35.334 1.00 93.88 229 ALA A O 1
ATOM 1813 N N . SER A 1 230 ? 21.928 -27.550 34.950 1.00 93.81 230 SER A N 1
ATOM 1814 C CA . SER A 1 230 ? 21.129 -28.042 36.081 1.00 93.81 230 SER A CA 1
ATOM 1815 C C . SER A 1 230 ? 21.586 -27.474 37.437 1.00 93.81 230 SER A C 1
ATOM 1817 O O . SER A 1 230 ? 20.734 -26.974 38.176 1.00 93.81 230 SER A O 1
ATOM 1819 N N . PRO A 1 231 ? 22.893 -27.432 37.773 1.00 91.31 231 PRO A N 1
ATOM 1820 C CA . PRO A 1 231 ? 23.374 -26.770 38.987 1.00 91.31 231 PRO A CA 1
ATOM 1821 C C . PRO A 1 231 ? 23.116 -25.257 38.998 1.00 91.31 231 PRO A C 1
ATOM 1823 O O . PRO A 1 231 ? 22.800 -24.697 40.048 1.00 91.31 231 PRO A O 1
ATOM 1826 N N . LEU A 1 232 ? 23.217 -24.586 37.842 1.00 93.12 232 LEU A N 1
ATOM 1827 C CA . LEU A 1 232 ? 22.929 -23.151 37.727 1.00 93.12 232 LEU A CA 1
ATOM 1828 C C . LEU A 1 232 ? 21.452 -22.864 38.009 1.00 93.12 232 LEU A C 1
ATOM 1830 O O . LEU A 1 232 ? 21.140 -21.925 38.740 1.00 93.12 232 LEU A O 1
ATOM 1834 N N . LEU A 1 233 ? 20.557 -23.700 37.479 1.00 94.06 233 LEU A N 1
ATOM 1835 C CA . LEU A 1 233 ? 19.120 -23.606 37.705 1.00 94.06 233 LEU A CA 1
ATOM 1836 C C . LEU A 1 233 ? 18.764 -23.848 39.181 1.00 94.06 233 LEU A C 1
ATOM 1838 O O . LEU A 1 233 ? 18.032 -23.059 39.774 1.00 94.06 233 LEU A O 1
ATOM 1842 N N . LEU A 1 234 ? 19.332 -24.888 39.804 1.00 94.06 234 LEU A N 1
ATOM 1843 C CA . LEU A 1 234 ? 19.137 -25.187 41.230 1.00 94.06 234 LEU A CA 1
ATOM 1844 C C . LEU A 1 234 ? 19.611 -24.040 42.135 1.00 94.06 234 LEU A C 1
ATOM 1846 O O . LEU A 1 234 ? 18.912 -23.676 43.081 1.00 94.06 234 LEU A O 1
ATOM 1850 N N . ASN A 1 235 ? 20.743 -23.413 41.806 1.00 92.62 235 ASN A N 1
ATOM 1851 C CA . ASN A 1 235 ? 21.241 -22.239 42.524 1.00 92.62 235 ASN A CA 1
ATOM 1852 C C . ASN A 1 235 ? 20.255 -21.056 42.442 1.00 92.62 235 ASN A C 1
ATOM 1854 O O . ASN A 1 235 ? 20.009 -20.380 43.438 1.00 92.62 235 ASN A O 1
ATOM 1858 N N . LYS A 1 236 ? 19.617 -20.831 41.283 1.00 93.69 236 LYS A N 1
ATOM 1859 C CA . LYS A 1 236 ? 18.571 -19.797 41.139 1.00 93.69 236 LYS A CA 1
ATOM 1860 C C . LYS A 1 236 ? 17.301 -20.107 41.930 1.00 93.69 236 LYS A C 1
ATOM 1862 O O . LYS A 1 236 ? 16.607 -19.179 42.335 1.00 93.69 236 LYS A O 1
ATOM 1867 N N . PHE A 1 237 ? 17.038 -21.378 42.226 1.00 93.75 237 PHE A N 1
ATOM 1868 C CA . PHE A 1 237 ? 15.982 -21.801 43.151 1.00 93.75 237 PHE A CA 1
ATOM 1869 C C . PHE A 1 237 ? 16.390 -21.788 44.631 1.00 93.75 237 PHE A C 1
ATOM 1871 O O . PHE A 1 237 ? 15.584 -22.168 45.483 1.00 93.75 237 PHE A O 1
ATOM 1878 N N . GLY A 1 238 ? 17.601 -21.318 44.946 1.00 91.25 238 GLY A N 1
ATOM 1879 C CA . GLY A 1 238 ? 18.126 -21.194 46.306 1.00 91.25 238 GLY A CA 1
ATOM 1880 C C . GLY A 1 238 ? 18.581 -22.506 46.936 1.00 91.25 238 GLY A C 1
ATOM 1881 O O . GLY A 1 238 ? 18.715 -22.559 48.153 1.00 91.25 238 GLY A O 1
ATOM 1882 N N . VAL A 1 239 ? 18.820 -23.549 46.136 1.00 89.62 239 VAL A N 1
ATOM 1883 C CA . VAL A 1 239 ? 19.397 -24.810 46.621 1.00 89.62 239 VAL A CA 1
ATOM 1884 C C . VAL A 1 239 ? 20.897 -24.605 46.834 1.00 89.62 239 VAL A C 1
ATOM 1886 O O . VAL A 1 239 ? 21.624 -24.275 45.892 1.00 89.62 239 VAL A O 1
ATOM 1889 N N . LEU A 1 240 ? 21.372 -24.765 48.071 1.00 79.56 240 LEU A N 1
ATOM 1890 C CA . LEU A 1 240 ? 22.737 -24.389 48.445 1.00 79.56 240 LEU A CA 1
ATOM 1891 C C . LEU A 1 240 ? 23.766 -25.419 47.947 1.00 79.56 240 LEU A C 1
ATOM 1893 O O . LEU A 1 240 ? 23.840 -26.558 48.416 1.00 79.56 240 LEU A O 1
ATOM 1897 N N . TYR A 1 241 ? 24.620 -25.000 47.011 1.00 66.94 241 TYR A N 1
ATOM 1898 C CA . TYR A 1 241 ? 25.765 -25.789 46.553 1.00 66.94 241 TYR A CA 1
ATOM 1899 C C . TYR A 1 241 ? 26.929 -25.720 47.564 1.00 66.94 241 TYR A C 1
ATOM 1901 O O . TYR A 1 241 ? 27.229 -24.623 48.044 1.00 66.94 241 TYR A O 1
ATOM 1909 N N . PRO A 1 242 ? 27.655 -26.821 47.863 1.00 64.25 242 PRO A N 1
ATOM 1910 C CA . PRO A 1 242 ? 27.474 -28.206 47.400 1.00 64.25 242 PRO A CA 1
ATOM 1911 C C . PRO A 1 242 ? 26.664 -29.113 48.354 1.00 64.25 242 PRO A C 1
ATOM 1913 O O . PRO A 1 242 ? 26.485 -30.286 48.048 1.00 64.25 242 PRO A O 1
ATOM 1916 N N . ALA A 1 243 ? 26.206 -28.622 49.512 1.00 66.00 243 ALA A N 1
ATOM 1917 C CA . ALA A 1 243 ? 25.669 -29.474 50.583 1.00 66.00 243 ALA A CA 1
ATOM 1918 C C . ALA A 1 243 ? 24.302 -30.121 50.271 1.00 66.00 243 ALA A C 1
ATOM 1920 O O . ALA A 1 243 ? 24.011 -31.189 50.804 1.00 66.00 243 ALA A O 1
ATOM 1921 N N . GLU A 1 244 ? 23.481 -29.502 49.415 1.00 75.12 244 GLU A N 1
ATOM 1922 C CA . GLU A 1 244 ? 22.110 -29.961 49.121 1.00 75.12 244 GLU A CA 1
ATOM 1923 C C . GLU A 1 244 ? 21.917 -30.471 47.683 1.00 75.12 244 GLU A C 1
ATOM 1925 O O . GLU A 1 244 ? 20.880 -31.052 47.364 1.00 75.12 244 GLU A O 1
ATOM 1930 N N . VAL A 1 245 ? 22.903 -30.283 46.798 1.00 83.69 245 VAL A N 1
ATOM 1931 C CA . VAL A 1 245 ? 22.805 -30.679 45.385 1.00 83.69 245 VAL A CA 1
ATOM 1932 C C . VAL A 1 245 ? 23.208 -32.146 45.230 1.00 83.69 245 VAL A C 1
ATOM 1934 O O . VAL A 1 245 ? 24.388 -32.475 45.138 1.00 83.69 245 VAL A O 1
ATOM 1937 N N . THR A 1 246 ? 22.216 -33.036 45.212 1.00 88.62 246 THR A N 1
ATOM 1938 C CA . THR A 1 246 ? 22.396 -34.469 44.924 1.00 88.62 246 THR A CA 1
ATOM 1939 C C . THR A 1 246 ? 22.239 -34.764 43.429 1.00 88.62 246 THR A C 1
ATOM 1941 O O . THR A 1 246 ? 21.609 -33.994 42.700 1.00 88.62 246 THR A O 1
ATOM 1944 N N . GLU A 1 247 ? 22.779 -35.896 42.969 1.00 89.88 247 GLU A N 1
ATOM 1945 C CA . GLU A 1 247 ? 22.655 -36.353 41.574 1.00 89.88 247 GLU A CA 1
ATOM 1946 C C . GLU A 1 247 ? 21.185 -36.513 41.143 1.00 89.88 247 GLU A C 1
ATOM 1948 O O . GLU A 1 247 ? 20.794 -36.108 40.051 1.00 89.88 247 GLU A O 1
ATOM 1953 N N . ASP A 1 248 ? 20.317 -36.993 42.037 1.00 90.44 248 ASP A N 1
ATOM 1954 C CA . ASP A 1 248 ? 18.880 -37.105 41.762 1.00 90.44 248 ASP A CA 1
ATOM 1955 C C . ASP A 1 248 ? 18.224 -35.740 41.475 1.00 90.44 248 ASP A C 1
ATOM 1957 O O . ASP A 1 248 ? 17.283 -35.643 40.679 1.00 90.44 248 ASP A O 1
ATOM 1961 N N . LEU A 1 249 ? 18.709 -34.668 42.112 1.00 91.12 249 LEU A N 1
ATOM 1962 C CA . LEU A 1 249 ? 18.187 -33.315 41.921 1.00 91.12 249 LEU A CA 1
ATOM 1963 C C . LEU A 1 249 ? 18.713 -32.659 40.653 1.00 91.12 249 LEU A C 1
ATOM 1965 O O . LEU A 1 249 ? 17.947 -31.962 39.985 1.00 91.12 249 LEU A O 1
ATOM 1969 N N . THR A 1 250 ? 19.975 -32.895 40.290 1.00 91.19 250 THR A N 1
ATOM 1970 C CA . THR A 1 250 ? 20.504 -32.431 39.002 1.00 91.19 250 THR A CA 1
ATOM 1971 C C . THR A 1 250 ? 19.787 -33.128 37.851 1.00 91.19 250 THR A C 1
ATOM 1973 O O . THR A 1 250 ? 19.357 -32.451 36.920 1.00 91.19 250 THR A O 1
ATOM 1976 N N . VAL A 1 251 ? 19.524 -34.437 37.958 1.00 93.00 251 VAL A N 1
ATOM 1977 C CA . VAL A 1 251 ? 18.711 -35.184 36.982 1.00 93.00 251 VAL A CA 1
ATOM 1978 C C . VAL A 1 251 ? 17.286 -34.624 36.893 1.00 93.00 251 VAL A C 1
ATOM 1980 O O . VAL A 1 251 ? 16.750 -34.461 35.795 1.00 93.00 251 VAL A O 1
ATOM 1983 N N . LEU A 1 252 ? 16.655 -34.287 38.024 1.00 94.31 252 LEU A N 1
ATOM 1984 C CA . LEU A 1 252 ? 15.308 -33.706 38.032 1.00 94.31 252 LEU A CA 1
ATOM 1985 C C . LEU A 1 252 ? 15.262 -32.301 37.406 1.00 94.31 252 LEU A C 1
ATOM 1987 O O . LEU A 1 252 ? 14.354 -32.023 36.621 1.00 94.31 252 LEU A O 1
ATOM 1991 N N . ALA A 1 253 ? 16.225 -31.433 37.721 1.00 93.56 253 ALA A N 1
ATOM 1992 C CA . ALA A 1 253 ? 16.338 -30.103 37.122 1.00 93.56 253 ALA A CA 1
ATOM 1993 C C . ALA A 1 253 ? 16.609 -30.190 35.612 1.00 93.56 253 ALA A C 1
ATOM 1995 O O . ALA A 1 253 ? 15.960 -29.498 34.823 1.00 93.56 253 ALA A O 1
ATOM 1996 N N . GLY A 1 254 ? 17.484 -31.110 35.202 1.00 92.75 254 GLY A N 1
ATOM 1997 C CA . GLY A 1 254 ? 17.739 -31.405 33.799 1.00 92.75 254 GLY A CA 1
ATOM 1998 C C . GLY A 1 254 ? 16.483 -31.869 33.068 1.00 92.75 254 GLY A C 1
ATOM 1999 O O . GLY A 1 254 ? 16.199 -31.418 31.957 1.00 92.75 254 GLY A O 1
ATOM 2000 N N . LYS A 1 255 ? 15.658 -32.683 33.738 1.00 95.38 255 LYS A N 1
ATOM 2001 C CA . LYS A 1 255 ? 14.364 -33.118 33.214 1.00 95.38 255 LYS A CA 1
ATOM 2002 C C . LYS A 1 255 ? 13.389 -31.958 32.990 1.00 95.38 255 LYS A C 1
ATOM 2004 O O . LYS A 1 255 ? 12.650 -32.010 32.019 1.00 95.38 255 LYS A O 1
ATOM 2009 N N . PHE A 1 256 ? 13.389 -30.898 33.804 1.00 96.38 256 PHE A N 1
ATOM 2010 C CA . PHE A 1 256 ? 12.522 -29.733 33.553 1.00 96.38 256 PHE A CA 1
ATOM 2011 C C . PHE A 1 256 ? 12.842 -29.048 32.220 1.00 96.38 256 PHE A C 1
ATOM 2013 O O . PHE A 1 256 ? 11.936 -28.778 31.431 1.00 96.38 256 PHE A O 1
ATOM 2020 N N . MET A 1 257 ? 14.129 -28.809 31.958 1.00 95.62 257 MET A N 1
ATOM 2021 C CA . MET A 1 257 ? 14.587 -28.176 30.719 1.00 95.62 257 MET A CA 1
ATOM 2022 C C . MET A 1 257 ? 14.371 -29.099 29.513 1.00 95.62 257 MET A C 1
ATOM 2024 O O . MET A 1 257 ? 13.906 -28.644 28.470 1.00 95.62 257 MET A O 1
ATOM 2028 N N . ALA A 1 258 ? 14.634 -30.401 29.666 1.00 92.88 258 ALA A N 1
ATOM 2029 C CA . ALA A 1 258 ? 14.399 -31.391 28.618 1.00 92.88 258 ALA A CA 1
ATOM 2030 C C . ALA A 1 258 ? 12.904 -31.546 28.282 1.00 92.88 258 ALA A C 1
ATOM 2032 O O . ALA A 1 258 ? 12.541 -31.485 27.111 1.00 92.88 258 ALA A O 1
ATOM 2033 N N . ASP A 1 259 ? 12.033 -31.680 29.292 1.00 94.19 259 ASP A N 1
ATOM 2034 C CA . ASP A 1 259 ? 10.577 -31.787 29.117 1.00 94.19 259 ASP A CA 1
ATOM 2035 C C . ASP A 1 259 ? 10.032 -30.553 28.364 1.00 94.19 259 ASP A C 1
ATOM 2037 O O . ASP A 1 259 ? 9.225 -30.690 27.443 1.00 94.19 259 ASP A O 1
ATOM 2041 N N . ARG A 1 260 ? 10.504 -29.344 28.711 1.00 95.31 260 ARG A N 1
ATOM 2042 C CA . ARG A 1 260 ? 10.115 -28.096 28.034 1.00 95.31 260 ARG A CA 1
ATOM 2043 C C . ARG A 1 260 ? 10.650 -28.008 26.603 1.00 95.31 260 ARG A C 1
ATOM 2045 O O . ARG A 1 260 ? 9.896 -27.641 25.706 1.00 95.31 260 ARG A O 1
ATOM 2052 N N . SER A 1 261 ? 11.920 -28.348 26.384 1.00 94.06 261 SER A N 1
ATOM 2053 C CA . SER A 1 261 ? 12.540 -28.356 25.052 1.00 94.06 261 SER A CA 1
ATOM 2054 C C . SER A 1 261 ? 11.796 -29.297 24.101 1.00 94.06 261 SER A C 1
ATOM 2056 O O . SER A 1 261 ? 11.391 -28.885 23.014 1.00 94.06 261 SER A O 1
ATOM 2058 N N . ASN A 1 262 ? 11.508 -30.520 24.559 1.00 92.81 262 ASN A N 1
ATOM 2059 C CA . ASN A 1 262 ? 10.737 -31.499 23.795 1.00 92.81 262 ASN A CA 1
ATOM 2060 C C . ASN A 1 262 ? 9.343 -30.963 23.453 1.00 92.81 262 ASN A C 1
ATOM 2062 O O . ASN A 1 262 ? 8.935 -31.027 22.302 1.00 92.81 262 ASN A O 1
ATOM 2066 N N . LEU A 1 263 ? 8.648 -30.335 24.410 1.00 94.12 263 LEU A N 1
ATOM 2067 C CA . LEU A 1 263 ? 7.336 -29.734 24.158 1.00 94.12 263 LEU A CA 1
ATOM 2068 C C . LEU A 1 263 ? 7.373 -28.639 23.076 1.00 94.12 263 LEU A C 1
ATOM 2070 O O . LEU A 1 263 ? 6.427 -28.521 22.296 1.00 94.12 263 LEU A O 1
ATOM 2074 N N . ILE A 1 264 ? 8.430 -27.819 23.044 1.00 95.12 264 ILE A N 1
ATOM 2075 C CA . ILE A 1 264 ? 8.601 -26.769 22.029 1.00 95.12 264 ILE A CA 1
ATOM 2076 C C . ILE A 1 264 ? 8.835 -27.396 20.655 1.00 95.12 264 ILE A C 1
ATOM 2078 O O . ILE A 1 264 ? 8.182 -26.992 19.693 1.00 95.12 264 ILE A O 1
ATOM 2082 N N . VAL A 1 265 ? 9.723 -28.389 20.572 1.00 93.69 265 VAL A N 1
ATOM 2083 C CA . VAL A 1 265 ? 10.045 -29.094 19.323 1.00 93.69 265 VAL A CA 1
ATOM 2084 C C . VAL A 1 265 ? 8.824 -29.845 18.789 1.00 93.69 265 VAL A C 1
ATOM 2086 O O . VAL A 1 265 ? 8.469 -29.664 17.626 1.00 93.69 265 VAL A O 1
ATOM 2089 N N . ASP A 1 266 ? 8.124 -30.597 19.642 1.00 92.44 266 ASP A N 1
ATOM 2090 C CA . ASP A 1 266 ? 6.938 -31.378 19.270 1.00 92.44 266 ASP A CA 1
ATOM 2091 C C . ASP A 1 266 ? 5.821 -30.489 18.702 1.00 92.44 266 ASP A C 1
ATOM 2093 O O . ASP A 1 266 ? 5.106 -30.892 17.790 1.00 92.44 266 ASP A O 1
ATOM 2097 N N . ARG A 1 267 ? 5.692 -29.254 19.208 1.00 94.31 267 ARG A N 1
ATOM 2098 C CA . ARG A 1 267 ? 4.683 -28.273 18.767 1.00 94.31 267 ARG A CA 1
ATOM 2099 C C . ARG A 1 267 ? 5.203 -27.260 17.750 1.00 94.31 267 ARG A C 1
ATOM 2101 O O . ARG A 1 267 ? 4.481 -26.322 17.375 1.00 94.31 267 ARG A O 1
ATOM 2108 N N . ALA A 1 268 ? 6.459 -27.372 17.321 1.00 95.38 268 ALA A N 1
ATOM 2109 C CA . ALA A 1 268 ? 7.075 -26.406 16.415 1.00 95.38 268 ALA A CA 1
ATOM 2110 C C . ALA A 1 268 ? 6.285 -26.329 15.103 1.00 95.38 268 ALA A C 1
ATOM 2112 O O . ALA A 1 268 ? 5.948 -25.232 14.652 1.00 95.38 268 ALA A O 1
ATOM 2113 N N . LEU A 1 269 ? 5.885 -27.495 14.584 1.00 96.31 269 LEU A N 1
ATOM 2114 C CA . LEU A 1 269 ? 5.237 -27.668 13.286 1.00 96.31 269 LEU A CA 1
ATOM 2115 C C . LEU A 1 269 ? 3.708 -27.819 13.343 1.00 96.31 269 LEU A C 1
ATOM 2117 O O . LEU A 1 269 ? 3.101 -28.019 12.296 1.00 96.31 269 LEU A O 1
ATOM 2121 N N . ASP A 1 270 ? 3.049 -27.649 14.496 1.00 94.44 270 ASP A N 1
ATOM 2122 C CA . ASP A 1 270 ? 1.578 -27.770 14.619 1.00 94.44 270 ASP A CA 1
ATOM 2123 C C . ASP A 1 270 ? 0.807 -26.882 13.621 1.00 94.44 270 ASP A C 1
ATOM 2125 O O . ASP A 1 270 ? -0.288 -27.222 13.175 1.00 94.44 270 ASP A O 1
ATOM 2129 N N . PHE A 1 271 ? 1.385 -25.741 13.227 1.00 93.31 271 PHE A N 1
ATOM 2130 C CA . PHE A 1 271 ? 0.782 -24.825 12.254 1.00 93.31 271 PHE A CA 1
ATOM 2131 C C . PHE A 1 271 ? 0.654 -25.436 10.843 1.00 93.31 271 PHE A C 1
ATOM 2133 O O . PHE A 1 271 ? -0.129 -24.950 10.028 1.00 93.31 271 PHE A O 1
ATOM 2140 N N . THR A 1 272 ? 1.399 -26.498 10.536 1.00 93.50 272 THR A N 1
ATOM 2141 C CA . THR A 1 272 ? 1.367 -27.193 9.238 1.00 93.50 272 THR A CA 1
ATOM 2142 C C . THR A 1 272 ? 0.191 -28.168 9.105 1.00 93.50 272 THR A C 1
ATOM 2144 O O . THR A 1 272 ? -0.112 -28.595 7.996 1.00 93.50 272 THR A O 1
ATOM 2147 N N . LEU A 1 273 ? -0.540 -28.455 10.194 1.00 92.38 273 LEU A N 1
ATOM 2148 C CA . LEU A 1 273 ? -1.722 -29.336 10.202 1.00 92.38 273 LEU A CA 1
ATOM 2149 C C . LEU A 1 273 ? -2.956 -28.733 9.496 1.00 92.38 273 LEU A C 1
ATOM 2151 O O . LEU A 1 273 ? -4.021 -29.349 9.434 1.00 92.38 273 LEU A O 1
ATOM 2155 N N . GLU A 1 274 ? -2.837 -27.509 8.989 1.00 93.81 274 GLU A N 1
ATOM 2156 C CA . GLU A 1 274 ? -3.892 -26.795 8.276 1.00 93.81 274 GLU A CA 1
ATOM 2157 C C . GLU A 1 274 ? -4.113 -27.340 6.851 1.00 93.81 274 GLU A C 1
ATOM 2159 O O . GLU A 1 274 ? -3.257 -27.977 6.244 1.00 93.81 274 GLU A O 1
ATOM 2164 N N . LYS A 1 275 ? -5.279 -27.044 6.264 1.00 90.62 275 LYS A N 1
ATOM 2165 C CA . LYS A 1 275 ? -5.697 -27.609 4.962 1.00 90.62 275 LYS A CA 1
ATOM 2166 C C . LYS A 1 275 ? -4.917 -27.093 3.738 1.00 90.62 275 LYS A C 1
ATOM 2168 O O . LYS A 1 275 ? -5.072 -27.646 2.656 1.00 90.62 275 LYS A O 1
ATOM 2173 N N . SER A 1 276 ? -4.144 -26.012 3.866 1.00 92.94 276 SER A N 1
ATOM 2174 C CA . SER A 1 276 ? -3.377 -25.393 2.765 1.00 92.94 276 SER A CA 1
ATOM 2175 C C . SER A 1 276 ? -2.151 -24.653 3.305 1.00 92.94 276 SER A C 1
ATOM 2177 O O . SER A 1 276 ? -2.215 -24.152 4.427 1.00 92.94 276 SER A O 1
ATOM 2179 N N . ALA A 1 277 ? -1.087 -24.495 2.508 1.00 90.81 277 ALA A N 1
ATOM 2180 C CA . ALA A 1 277 ? 0.116 -23.760 2.926 1.00 90.81 277 ALA A CA 1
ATOM 2181 C C . ALA A 1 277 ? -0.183 -22.297 3.318 1.00 90.81 277 ALA A C 1
ATOM 2183 O O . ALA A 1 277 ? 0.317 -21.794 4.323 1.00 90.81 277 ALA A O 1
ATOM 2184 N N . ASN A 1 278 ? -1.111 -21.635 2.619 1.00 89.25 278 ASN A N 1
ATOM 2185 C CA . ASN A 1 278 ? -1.596 -20.302 2.999 1.00 89.25 278 ASN A CA 1
ATOM 2186 C C . ASN A 1 278 ? -2.317 -20.288 4.360 1.00 89.25 278 ASN A C 1
ATOM 2188 O O . ASN A 1 278 ? -2.224 -19.322 5.123 1.00 89.25 278 ASN A O 1
ATOM 2192 N N . ALA A 1 279 ? -3.082 -21.335 4.682 1.00 89.75 279 ALA A N 1
ATOM 2193 C CA . ALA A 1 279 ? -3.686 -21.473 6.006 1.00 89.75 279 ALA A CA 1
ATOM 2194 C C . ALA A 1 279 ? -2.619 -21.747 7.077 1.00 89.75 279 ALA A C 1
ATOM 2196 O O . ALA A 1 279 ? -2.678 -21.136 8.144 1.00 89.75 279 ALA A O 1
ATOM 2197 N N . SER A 1 280 ? -1.605 -22.554 6.761 1.00 94.81 280 SER A N 1
ATOM 2198 C CA . SER A 1 280 ? -0.464 -22.816 7.636 1.00 94.81 280 SER A CA 1
ATOM 2199 C C . SER A 1 280 ? 0.326 -21.546 7.956 1.00 94.81 280 SER A C 1
ATOM 2201 O O . SER A 1 280 ? 0.563 -21.267 9.129 1.00 94.81 280 SER A O 1
ATOM 2203 N N . MET A 1 281 ? 0.622 -20.695 6.966 1.00 95.81 281 MET A N 1
ATOM 2204 C CA . MET A 1 281 ? 1.282 -19.401 7.200 1.00 95.81 281 MET A CA 1
ATOM 2205 C C . MET A 1 281 ? 0.436 -18.449 8.050 1.00 95.81 281 MET A C 1
ATOM 2207 O O . MET A 1 281 ? 0.948 -17.792 8.956 1.00 95.81 281 MET A O 1
ATOM 2211 N N . ARG A 1 282 ? -0.888 -18.412 7.849 1.00 92.56 282 ARG A N 1
ATOM 2212 C CA . ARG A 1 282 ? -1.787 -17.652 8.739 1.00 92.56 282 ARG A CA 1
ATOM 2213 C C . ARG A 1 282 ? -1.792 -18.207 10.165 1.00 92.56 282 ARG A C 1
ATOM 2215 O O . ARG A 1 282 ? -1.890 -17.439 11.123 1.00 92.56 282 ARG A O 1
ATOM 2222 N N . SER A 1 283 ? -1.705 -19.525 10.322 1.00 94.75 283 SER A N 1
ATOM 2223 C CA . SER A 1 283 ? -1.625 -20.185 11.626 1.00 94.75 283 SER A CA 1
ATOM 2224 C C . SER A 1 283 ? -0.302 -19.870 12.335 1.00 94.75 283 SER A C 1
ATOM 2226 O O . SER A 1 283 ? -0.323 -19.440 13.491 1.00 94.75 283 SER A O 1
ATOM 2228 N N . LEU A 1 284 ? 0.822 -19.917 11.611 1.00 96.19 284 LEU A N 1
ATOM 2229 C CA . LEU A 1 284 ? 2.135 -19.480 12.090 1.00 96.19 284 LEU A CA 1
ATOM 2230 C C . LEU A 1 284 ? 2.126 -18.007 12.516 1.00 96.19 284 LEU A C 1
ATOM 2232 O O . LEU A 1 284 ? 2.601 -17.685 13.601 1.00 96.19 284 LEU A O 1
ATOM 2236 N N . GLY A 1 285 ? 1.519 -17.122 11.722 1.00 94.50 285 GLY A N 1
ATOM 2237 C CA . GLY A 1 285 ? 1.396 -15.701 12.060 1.00 94.50 285 GLY A CA 1
ATOM 2238 C C . GLY A 1 285 ? 0.632 -15.478 13.367 1.00 94.50 285 GLY A C 1
ATOM 2239 O O . GLY A 1 285 ? 1.079 -14.733 14.234 1.00 94.50 285 GLY A O 1
ATOM 2240 N N . ARG A 1 286 ? -0.488 -16.188 13.572 1.00 95.25 286 ARG A N 1
ATOM 2241 C CA . ARG A 1 286 ? -1.245 -16.139 14.840 1.00 95.25 286 ARG A CA 1
ATOM 2242 C C . ARG A 1 286 ? -0.437 -16.684 16.022 1.00 95.25 286 ARG A C 1
ATOM 2244 O O . ARG A 1 286 ? -0.514 -16.111 17.108 1.00 95.25 286 ARG A O 1
ATOM 2251 N N . LYS A 1 287 ? 0.318 -17.772 15.824 1.00 95.44 287 LYS A N 1
ATOM 2252 C CA . LYS A 1 287 ? 1.215 -18.358 16.837 1.00 95.44 287 LYS A CA 1
ATOM 2253 C C . LYS A 1 287 ? 2.311 -17.357 17.228 1.00 95.44 287 LYS A C 1
ATOM 2255 O O . LYS A 1 287 ? 2.421 -17.022 18.404 1.00 95.44 287 LYS A O 1
ATOM 2260 N N . SER A 1 288 ? 3.044 -16.827 16.250 1.00 95.19 288 SER A N 1
ATOM 2261 C CA . SER A 1 288 ? 4.120 -15.843 16.440 1.00 95.19 288 SER A CA 1
ATOM 2262 C C . SER A 1 288 ? 3.622 -14.561 17.117 1.00 95.19 288 SER A C 1
ATOM 2264 O O . SER A 1 288 ? 4.215 -14.129 18.104 1.00 95.19 288 SER A O 1
ATOM 2266 N N . LEU A 1 289 ? 2.482 -14.005 16.685 1.00 93.12 289 LEU A N 1
ATOM 2267 C CA . LEU A 1 289 ? 1.890 -12.820 17.315 1.00 93.12 289 LEU A CA 1
ATOM 2268 C C . LEU A 1 289 ? 1.651 -13.033 18.816 1.00 93.12 289 LEU A C 1
ATOM 2270 O O . LEU A 1 289 ? 2.096 -12.220 19.622 1.00 93.12 289 LEU A O 1
ATOM 2274 N N . ARG A 1 290 ? 1.006 -14.143 19.201 1.00 93.69 290 ARG A N 1
ATOM 2275 C CA . ARG A 1 290 ? 0.741 -14.462 20.616 1.00 93.69 290 ARG A CA 1
ATOM 2276 C C . ARG A 1 290 ? 2.026 -14.636 21.418 1.00 93.69 290 ARG A C 1
ATOM 2278 O O . ARG A 1 290 ? 2.086 -14.203 22.567 1.00 93.69 290 ARG A O 1
ATOM 2285 N N . ILE A 1 291 ? 3.043 -15.267 20.830 1.00 92.62 291 ILE A N 1
ATOM 2286 C CA . ILE A 1 291 ? 4.341 -15.453 21.486 1.00 92.62 291 ILE A CA 1
ATOM 2287 C C . ILE A 1 291 ? 5.007 -14.099 21.736 1.00 92.62 291 ILE A C 1
ATOM 2289 O O . ILE A 1 291 ? 5.425 -13.833 22.861 1.00 92.62 291 ILE A O 1
ATOM 2293 N N . HIS A 1 292 ? 5.043 -13.215 20.737 1.00 91.94 292 HIS A N 1
ATOM 2294 C CA . HIS A 1 292 ? 5.622 -11.883 20.895 1.00 91.94 292 HIS A CA 1
ATOM 2295 C C . HIS A 1 292 ? 4.831 -11.005 21.866 1.00 91.94 292 HIS A C 1
ATOM 2297 O O . HIS A 1 292 ? 5.445 -10.304 22.665 1.00 91.94 292 HIS A O 1
ATOM 2303 N N . GLU A 1 293 ? 3.495 -11.054 21.861 1.00 89.31 293 GLU A N 1
ATOM 2304 C CA . GLU A 1 293 ? 2.682 -10.355 22.865 1.00 89.31 293 GLU A CA 1
ATOM 2305 C C . GLU A 1 293 ? 3.018 -10.838 24.277 1.00 89.31 293 GLU A C 1
ATOM 2307 O O . GLU A 1 293 ? 3.332 -10.022 25.143 1.00 89.31 293 GLU A O 1
ATOM 2312 N N . THR A 1 294 ? 3.044 -12.161 24.475 1.00 88.50 294 THR A N 1
ATOM 2313 C CA . THR A 1 294 ? 3.380 -12.786 25.763 1.00 88.50 294 THR A CA 1
ATOM 2314 C C . THR A 1 294 ? 4.785 -12.388 26.212 1.00 88.50 294 THR A C 1
ATOM 2316 O O . THR A 1 294 ? 4.969 -11.980 27.358 1.00 88.50 294 THR A O 1
ATOM 2319 N N . SER A 1 295 ? 5.765 -12.444 25.305 1.00 86.62 295 SER A N 1
ATOM 2320 C CA . SER A 1 295 ? 7.157 -12.065 25.561 1.00 86.62 295 SER A CA 1
ATOM 2321 C C . SER A 1 295 ? 7.278 -10.589 25.956 1.00 86.62 295 SER A C 1
ATOM 2323 O O . SER A 1 295 ? 7.862 -10.273 26.992 1.00 86.62 295 SER A O 1
ATOM 2325 N N . LEU A 1 296 ? 6.635 -9.681 25.216 1.00 81.69 296 LEU A N 1
ATOM 2326 C CA . LEU A 1 296 ? 6.663 -8.238 25.481 1.00 81.69 296 LEU A CA 1
ATOM 2327 C C . LEU A 1 296 ? 5.925 -7.830 26.764 1.00 81.69 296 LEU A C 1
ATOM 2329 O O . LEU A 1 296 ? 6.247 -6.774 27.318 1.00 81.69 296 LEU A O 1
ATOM 2333 N N . SER A 1 297 ? 4.948 -8.627 27.211 1.00 83.50 297 SER A N 1
ATOM 2334 C CA . SER A 1 297 ? 4.245 -8.457 28.491 1.00 83.50 297 SER A CA 1
ATOM 2335 C C . SER A 1 297 ? 4.866 -9.236 29.656 1.00 83.50 297 SER A C 1
ATOM 2337 O O . SER A 1 297 ? 4.393 -9.120 30.783 1.00 83.50 297 SER A O 1
ATOM 2339 N N . SER A 1 298 ? 5.881 -10.067 29.399 1.00 81.31 298 SER A N 1
ATOM 2340 C CA . SER A 1 298 ? 6.441 -10.961 30.414 1.00 81.31 298 SER A CA 1
ATOM 2341 C C . SER A 1 298 ? 7.172 -10.191 31.517 1.00 81.31 298 SER A C 1
ATOM 2343 O O . SER A 1 298 ? 7.745 -9.118 31.295 1.00 81.31 298 SER A O 1
ATOM 2345 N N . THR A 1 299 ? 7.185 -10.763 32.722 1.00 74.38 299 THR A N 1
ATOM 2346 C CA . THR A 1 299 ? 7.938 -10.223 33.863 1.00 74.38 299 THR A CA 1
ATOM 2347 C C . THR A 1 299 ? 9.437 -10.207 33.580 1.00 74.38 299 THR A C 1
ATOM 2349 O O . THR A 1 299 ? 10.088 -9.211 33.874 1.00 74.38 299 THR A O 1
ATOM 2352 N N . ALA A 1 300 ? 9.963 -11.237 32.907 1.00 64.44 300 ALA A N 1
ATOM 2353 C CA . ALA A 1 300 ? 11.358 -11.304 32.472 1.00 64.44 300 ALA A CA 1
ATOM 2354 C C . ALA A 1 300 ? 11.741 -10.112 31.576 1.00 64.44 300 ALA A C 1
ATOM 2356 O O . ALA A 1 300 ? 12.727 -9.423 31.834 1.00 64.44 300 ALA A O 1
ATOM 2357 N N . MET A 1 301 ? 10.918 -9.791 30.571 1.00 70.06 301 MET A N 1
ATOM 2358 C CA . MET A 1 301 ? 11.179 -8.656 29.680 1.00 70.06 301 MET A CA 1
ATOM 2359 C C . MET A 1 301 ? 10.950 -7.302 30.366 1.00 70.06 301 MET A C 1
ATOM 2361 O O . MET A 1 301 ? 11.618 -6.315 30.054 1.00 70.06 301 MET A O 1
ATOM 2365 N N . THR A 1 302 ? 10.017 -7.236 31.315 1.00 72.25 302 THR A N 1
ATOM 2366 C CA . THR A 1 302 ? 9.785 -6.034 32.126 1.00 72.25 302 THR A CA 1
ATOM 2367 C C . THR A 1 302 ? 10.981 -5.755 33.036 1.00 72.25 302 THR A C 1
ATOM 2369 O O . THR A 1 302 ? 11.460 -4.622 33.053 1.00 72.25 302 THR A O 1
ATOM 2372 N N . ALA A 1 303 ? 11.533 -6.781 33.687 1.00 63.53 303 ALA A N 1
ATOM 2373 C CA . ALA A 1 303 ? 12.770 -6.694 34.462 1.00 63.53 303 ALA A CA 1
ATOM 2374 C C . ALA A 1 303 ? 13.967 -6.311 33.577 1.00 63.53 303 ALA A C 1
ATOM 2376 O O . ALA A 1 303 ? 14.725 -5.400 33.913 1.00 63.53 303 ALA A O 1
ATOM 2377 N N . ALA A 1 304 ? 14.087 -6.906 32.383 1.00 63.44 304 ALA A N 1
ATOM 2378 C CA . ALA A 1 304 ? 15.114 -6.530 31.411 1.00 63.44 304 ALA A CA 1
ATOM 2379 C C . ALA A 1 304 ? 15.003 -5.048 30.999 1.00 63.44 304 ALA A C 1
ATOM 2381 O O . ALA A 1 304 ? 16.006 -4.335 30.958 1.00 63.44 304 ALA A O 1
ATOM 2382 N N . ARG A 1 305 ? 13.787 -4.534 30.771 1.00 64.69 305 ARG A N 1
ATOM 2383 C CA . ARG A 1 305 ? 13.549 -3.106 30.491 1.00 64.69 305 ARG A CA 1
ATOM 2384 C C . ARG A 1 305 ? 13.865 -2.206 31.683 1.00 64.69 305 ARG A C 1
ATOM 2386 O O . ARG A 1 305 ? 14.423 -1.129 31.480 1.00 64.69 305 ARG A O 1
ATOM 2393 N N . GLN A 1 306 ? 13.526 -2.632 32.898 1.00 64.56 306 GLN A N 1
ATOM 2394 C CA . GLN A 1 306 ? 13.796 -1.893 34.136 1.00 64.56 306 GLN A CA 1
ATOM 2395 C C . GLN A 1 306 ? 15.293 -1.815 34.456 1.00 64.56 306 GLN A C 1
ATOM 2397 O O . GLN A 1 306 ? 15.738 -0.798 34.981 1.00 64.56 306 GLN A O 1
ATOM 2402 N N . SER A 1 307 ? 16.086 -2.812 34.047 1.00 55.12 307 SER A N 1
ATOM 2403 C CA . SER A 1 307 ? 17.555 -2.751 34.118 1.00 55.12 307 SER A CA 1
ATOM 2404 C C . SER A 1 307 ? 18.168 -1.691 33.176 1.00 55.12 307 SER A C 1
ATOM 2406 O O . SER A 1 307 ? 19.331 -1.325 33.289 1.00 55.12 307 SER A O 1
ATOM 2408 N N . GLY A 1 308 ? 17.379 -1.102 32.273 1.00 51.72 308 GLY A N 1
ATOM 2409 C CA . GLY A 1 308 ? 17.833 -0.089 31.323 1.00 51.72 308 GLY A CA 1
ATOM 2410 C C . GLY A 1 308 ? 18.442 -0.704 30.060 1.00 51.72 308 GLY A C 1
ATOM 2411 O O . GLY A 1 308 ? 19.089 -1.748 30.088 1.00 51.72 308 GLY A O 1
ATOM 2412 N N . ARG A 1 309 ? 18.246 -0.044 28.908 1.00 48.28 309 ARG A N 1
ATOM 2413 C CA . ARG A 1 309 ? 18.634 -0.567 27.577 1.00 48.28 309 ARG A CA 1
ATOM 2414 C C . ARG A 1 309 ? 20.115 -0.941 27.468 1.00 48.28 309 ARG A C 1
ATOM 2416 O O . ARG A 1 309 ? 20.444 -1.961 26.875 1.00 48.28 309 ARG A O 1
ATOM 2423 N N . MET A 1 310 ? 20.987 -0.153 28.093 1.00 42.94 310 MET A N 1
ATOM 2424 C CA . MET A 1 310 ? 22.424 -0.423 28.158 1.00 42.94 310 MET A CA 1
ATOM 2425 C C . MET A 1 310 ? 22.720 -1.722 28.916 1.00 42.94 310 MET A C 1
ATOM 2427 O O . MET A 1 310 ? 23.549 -2.519 28.493 1.00 42.94 310 MET A O 1
ATOM 2431 N N . GLN A 1 311 ? 22.022 -1.964 30.026 1.00 47.34 311 GLN A N 1
ATOM 2432 C CA . GLN A 1 311 ? 22.207 -3.167 30.830 1.00 47.34 311 GLN A CA 1
ATOM 2433 C C . GLN A 1 311 ? 21.586 -4.389 30.148 1.00 47.34 311 GLN A C 1
ATOM 2435 O O . GLN A 1 311 ? 22.173 -5.456 30.229 1.00 47.34 311 GLN A O 1
ATOM 2440 N N . MET A 1 312 ? 20.491 -4.216 29.397 1.00 47.94 312 MET A N 1
ATOM 2441 C CA . MET A 1 312 ? 19.877 -5.236 28.535 1.00 47.94 312 MET A CA 1
ATOM 2442 C C . MET A 1 312 ? 20.822 -5.687 27.404 1.00 47.94 312 MET A C 1
ATOM 2444 O O . MET A 1 312 ? 20.973 -6.880 27.168 1.00 47.94 312 MET A O 1
ATOM 2448 N N . MET A 1 313 ? 21.512 -4.751 26.743 1.00 44.56 313 MET A N 1
ATOM 2449 C CA . MET A 1 313 ? 22.509 -5.053 25.701 1.00 44.56 313 MET A CA 1
ATOM 2450 C C . MET A 1 313 ? 23.786 -5.680 26.269 1.00 44.56 313 MET A C 1
ATOM 2452 O O . MET A 1 313 ? 24.396 -6.551 25.650 1.00 44.56 313 MET A O 1
ATOM 2456 N N . LEU A 1 314 ? 24.183 -5.256 27.469 1.00 44.62 314 LEU A N 1
ATOM 2457 C CA . LEU A 1 314 ? 25.345 -5.782 28.179 1.00 44.62 314 LEU A CA 1
ATOM 2458 C C . LEU A 1 314 ? 25.023 -7.031 29.009 1.00 44.62 314 LEU A C 1
ATOM 2460 O O . LEU A 1 314 ? 25.940 -7.610 29.581 1.00 44.62 314 LEU A O 1
ATOM 2464 N N . HIS A 1 315 ? 23.764 -7.477 29.073 1.00 47.62 315 HIS A N 1
ATOM 2465 C CA . HIS A 1 315 ? 23.367 -8.611 29.912 1.00 47.62 315 HIS A CA 1
ATOM 2466 C C . HIS A 1 315 ? 23.948 -9.941 29.407 1.00 47.62 315 HIS A C 1
ATOM 2468 O O . HIS A 1 315 ? 24.199 -10.848 30.202 1.00 47.62 315 HIS A O 1
ATOM 2474 N N . ASN A 1 316 ? 24.230 -10.024 28.104 1.00 44.28 316 ASN A N 1
ATOM 2475 C CA . ASN A 1 316 ? 24.915 -11.155 27.473 1.00 44.28 316 ASN A CA 1
ATOM 2476 C C . ASN A 1 316 ? 26.449 -11.080 27.609 1.00 44.28 316 ASN A C 1
ATOM 2478 O O . ASN A 1 316 ? 27.157 -11.974 27.150 1.00 44.28 316 ASN A O 1
ATOM 2482 N N . VAL A 1 317 ? 26.982 -10.018 28.223 1.00 44.75 317 VAL A N 1
ATOM 2483 C CA . VAL A 1 317 ? 28.417 -9.804 28.452 1.00 44.75 317 VAL A CA 1
ATOM 2484 C C . VAL A 1 317 ? 28.696 -9.968 29.949 1.00 44.75 317 VAL A C 1
ATOM 2486 O O . VAL A 1 317 ? 28.018 -9.375 30.784 1.00 44.75 317 VAL A O 1
ATOM 2489 N N . GLU A 1 318 ? 29.681 -10.791 30.324 1.00 41.88 318 GLU A N 1
ATOM 2490 C CA . GLU A 1 318 ? 29.976 -11.104 31.732 1.00 41.88 318 GLU A CA 1
ATOM 2491 C C . GLU A 1 318 ? 30.086 -9.840 32.615 1.00 41.88 318 GLU A C 1
ATOM 2493 O O . GLU A 1 318 ? 30.927 -8.962 32.388 1.00 41.88 318 GLU A O 1
ATOM 2498 N N . ARG A 1 319 ? 29.261 -9.776 33.678 1.00 42.88 319 ARG A N 1
ATOM 2499 C CA . ARG A 1 319 ? 29.109 -8.624 34.601 1.00 42.88 319 ARG A CA 1
ATOM 2500 C C . ARG A 1 319 ? 30.432 -8.075 35.161 1.00 42.88 319 ARG A C 1
ATOM 2502 O O . ARG A 1 319 ? 30.495 -6.898 35.512 1.00 42.88 319 ARG A O 1
ATOM 2509 N N . GLY A 1 320 ? 31.490 -8.886 35.224 1.00 42.09 320 GLY A N 1
ATOM 2510 C CA . GLY A 1 320 ? 32.808 -8.481 35.725 1.00 42.09 320 GLY A CA 1
ATOM 2511 C C . GLY A 1 320 ? 33.522 -7.414 34.882 1.00 42.09 320 GLY A C 1
ATOM 2512 O O . GLY A 1 320 ? 34.336 -6.669 35.422 1.00 42.09 320 GLY A O 1
ATOM 2513 N N . GLN A 1 321 ? 33.211 -7.285 33.587 1.00 45.88 321 GLN A N 1
ATOM 2514 C CA . GLN A 1 321 ? 33.930 -6.377 32.675 1.00 45.88 321 GLN A CA 1
ATOM 2515 C C . GLN A 1 321 ? 33.230 -5.016 32.463 1.00 45.88 321 GLN A C 1
ATOM 2517 O O . GLN A 1 321 ? 33.857 -4.059 32.009 1.00 45.88 321 GLN A O 1
ATOM 2522 N N . VAL A 1 322 ? 31.952 -4.886 32.838 1.00 43.25 322 VAL A N 1
ATOM 2523 C CA . VAL A 1 322 ? 31.082 -3.738 32.494 1.00 43.25 322 VAL A CA 1
ATOM 2524 C C . VAL A 1 322 ? 31.267 -2.511 33.407 1.00 43.25 322 VAL A C 1
ATOM 2526 O O . VAL A 1 322 ? 31.143 -1.368 32.957 1.00 43.25 322 VAL A O 1
ATOM 2529 N N . GLY A 1 323 ? 31.603 -2.713 34.685 1.00 42.56 323 GLY A N 1
ATOM 2530 C CA . GLY A 1 323 ? 31.640 -1.632 35.687 1.00 42.56 323 GLY A CA 1
ATOM 2531 C C . GLY A 1 323 ? 32.772 -0.608 35.514 1.00 42.56 323 GLY A C 1
ATOM 2532 O O . GLY A 1 323 ? 32.659 0.525 35.984 1.00 42.56 323 GLY A O 1
ATOM 2533 N N . ALA A 1 324 ? 33.861 -0.981 34.835 1.00 48.53 324 ALA A N 1
ATOM 2534 C CA . ALA A 1 324 ? 34.976 -0.075 34.545 1.00 48.53 324 ALA A CA 1
ATOM 2535 C C . ALA A 1 324 ? 34.694 0.828 33.329 1.00 48.53 324 ALA A C 1
ATOM 2537 O O . ALA A 1 324 ? 35.119 1.983 33.302 1.00 48.53 324 ALA A O 1
ATOM 2538 N N . TRP A 1 325 ? 33.933 0.329 32.352 1.00 43.69 325 TRP A N 1
ATOM 2539 C CA . TRP A 1 325 ? 33.633 1.029 31.100 1.00 43.69 325 TRP A CA 1
ATOM 2540 C C . TRP A 1 325 ? 32.568 2.118 31.250 1.00 43.69 325 TRP A C 1
ATOM 2542 O O . TRP A 1 325 ? 32.709 3.205 30.694 1.00 43.69 325 TRP A O 1
ATOM 2552 N N . THR A 1 326 ? 31.538 1.871 32.057 1.00 43.59 326 THR A N 1
ATOM 2553 C CA . THR A 1 326 ? 30.429 2.818 32.286 1.00 43.59 326 THR A CA 1
ATOM 2554 C C . THR A 1 326 ? 30.900 4.137 32.904 1.00 43.59 326 THR A C 1
ATOM 2556 O O . THR A 1 326 ? 30.477 5.205 32.468 1.00 43.59 326 THR A O 1
ATOM 2559 N N . ARG A 1 327 ? 31.845 4.096 33.855 1.00 49.50 327 ARG A N 1
ATOM 2560 C CA . ARG A 1 327 ? 32.413 5.316 34.469 1.00 49.50 327 ARG A CA 1
ATOM 2561 C C . ARG A 1 327 ? 33.317 6.110 33.525 1.00 49.50 327 ARG A C 1
ATOM 2563 O O . ARG A 1 327 ? 33.432 7.324 33.673 1.00 49.50 327 ARG A O 1
ATOM 2570 N N . ALA A 1 328 ? 33.983 5.437 32.587 1.00 47.28 328 ALA A N 1
ATOM 2571 C CA . ALA A 1 328 ? 34.840 6.095 31.605 1.00 47.28 328 ALA A CA 1
ATOM 2572 C C . ALA A 1 328 ? 34.007 6.849 30.551 1.00 47.28 328 ALA A C 1
ATOM 2574 O O . ALA A 1 328 ? 34.344 7.978 30.200 1.00 47.28 328 ALA A O 1
ATOM 2575 N N . LEU A 1 329 ? 32.891 6.257 30.116 1.00 45.97 329 LEU A N 1
ATOM 2576 C CA . LEU A 1 329 ? 31.952 6.834 29.147 1.00 45.97 329 LEU A CA 1
ATOM 2577 C C . LEU A 1 329 ? 31.257 8.102 29.667 1.00 45.97 329 LEU A C 1
ATOM 2579 O O . LEU A 1 329 ? 31.217 9.116 28.971 1.00 45.97 329 LEU A O 1
ATOM 2583 N N . ASP A 1 330 ? 30.782 8.075 30.912 1.00 44.47 330 ASP A N 1
ATOM 2584 C CA . ASP A 1 330 ? 30.070 9.200 31.531 1.00 44.47 330 ASP A CA 1
ATOM 2585 C C . ASP A 1 330 ? 30.944 10.465 31.635 1.00 44.47 330 ASP A C 1
ATOM 2587 O O . ASP A 1 330 ? 30.544 11.574 31.271 1.00 44.47 330 ASP A O 1
ATOM 2591 N N . LYS A 1 331 ? 32.206 10.287 32.042 1.00 48.84 331 LYS A N 1
ATOM 2592 C CA . LYS A 1 331 ? 33.148 11.394 32.238 1.00 48.84 331 LYS A CA 1
ATOM 2593 C C . LYS A 1 331 ? 33.708 11.958 30.929 1.00 48.84 331 LYS A C 1
ATOM 2595 O O . LYS A 1 331 ? 34.033 13.141 30.885 1.00 48.84 331 LYS A O 1
ATOM 2600 N N . ALA A 1 332 ? 33.859 11.123 29.900 1.00 41.28 332 ALA A N 1
ATOM 2601 C CA . ALA A 1 332 ? 34.515 11.508 28.651 1.00 41.28 332 ALA A CA 1
ATOM 2602 C C . ALA A 1 332 ? 33.549 12.018 27.571 1.00 41.28 332 ALA A C 1
ATOM 2604 O O . ALA A 1 332 ? 33.969 12.809 26.734 1.00 41.28 332 ALA A O 1
ATOM 2605 N N . VAL A 1 333 ? 32.283 11.581 27.578 1.00 42.00 333 VAL A N 1
ATOM 2606 C CA . VAL A 1 333 ? 31.351 11.820 26.459 1.00 42.00 333 VAL A CA 1
ATOM 2607 C C . VAL A 1 333 ? 30.093 12.572 26.895 1.00 42.00 333 VAL A C 1
ATOM 2609 O O . VAL A 1 333 ? 29.713 13.552 26.261 1.00 42.00 333 VAL A O 1
ATOM 2612 N N . ILE A 1 334 ? 29.465 12.168 28.002 1.00 45.09 334 ILE A N 1
ATOM 2613 C CA . ILE A 1 334 ? 28.134 12.673 28.383 1.00 45.09 334 ILE A CA 1
ATOM 2614 C C . ILE A 1 334 ? 28.207 14.108 28.929 1.00 45.09 334 ILE A C 1
ATOM 2616 O O . ILE A 1 334 ? 27.424 14.974 28.538 1.00 45.09 334 ILE A O 1
ATOM 2620 N N . ARG A 1 335 ? 29.181 14.392 29.800 1.00 45.62 335 ARG A N 1
ATOM 2621 C CA . ARG A 1 335 ? 29.326 15.709 30.443 1.00 45.62 335 ARG A CA 1
ATOM 2622 C C . ARG A 1 335 ? 29.714 16.849 29.478 1.00 45.62 335 ARG A C 1
ATOM 2624 O O . ARG A 1 335 ? 29.068 17.892 29.546 1.00 45.62 335 ARG A O 1
ATOM 2631 N N . PRO A 1 336 ? 30.679 16.682 28.551 1.00 43.19 336 PRO A N 1
ATOM 2632 C CA . PRO A 1 336 ? 31.019 17.728 27.579 1.00 43.19 336 PRO A CA 1
ATOM 2633 C C . PRO A 1 336 ? 29.887 18.034 26.583 1.00 43.19 336 PRO A C 1
ATOM 2635 O O . PRO A 1 336 ? 29.708 19.185 26.188 1.00 43.19 336 PRO A O 1
ATOM 2638 N N . ALA A 1 337 ? 29.078 17.032 26.216 1.00 42.91 337 ALA A N 1
ATOM 2639 C CA . ALA A 1 337 ? 27.925 17.218 25.332 1.00 42.91 337 ALA A CA 1
ATOM 2640 C C . ALA A 1 337 ? 26.843 18.120 25.960 1.00 42.91 337 ALA A C 1
ATOM 2642 O O . ALA A 1 337 ? 26.267 18.967 25.278 1.00 42.91 337 ALA A O 1
ATOM 2643 N N . ALA A 1 338 ? 26.611 17.999 27.272 1.00 43.06 338 ALA A N 1
ATOM 2644 C CA . ALA A 1 338 ? 25.665 18.841 28.008 1.00 43.06 338 ALA A CA 1
ATOM 2645 C C . ALA A 1 338 ? 26.126 20.309 28.143 1.00 43.06 338 ALA A C 1
ATOM 2647 O O . ALA A 1 338 ? 25.299 21.217 28.208 1.00 43.06 338 ALA A O 1
ATOM 2648 N N . GLU A 1 339 ? 27.436 20.563 28.160 1.00 43.22 339 GLU A N 1
ATOM 2649 C CA . GLU A 1 339 ? 27.997 21.920 28.219 1.00 43.22 339 GLU A CA 1
ATOM 2650 C C . GLU A 1 339 ? 27.942 22.620 26.845 1.00 43.22 339 GLU A C 1
ATOM 2652 O O . GLU A 1 339 ? 27.583 23.796 26.759 1.00 43.22 339 GLU A O 1
ATOM 2657 N N . ALA A 1 340 ? 28.185 21.889 25.750 1.00 41.47 340 ALA A N 1
ATOM 2658 C CA . ALA A 1 340 ? 28.006 22.399 24.385 1.00 41.47 340 ALA A CA 1
ATOM 2659 C C . ALA A 1 340 ? 26.530 22.732 24.064 1.00 41.47 340 ALA A C 1
ATOM 2661 O O . ALA A 1 340 ? 26.238 23.736 23.409 1.00 41.47 340 ALA A O 1
ATOM 2662 N N . TYR A 1 341 ? 25.598 21.940 24.605 1.00 42.75 341 TYR A N 1
ATOM 2663 C CA . TYR A 1 341 ? 24.142 22.097 24.494 1.00 42.75 341 TYR A CA 1
ATOM 2664 C C . TYR A 1 341 ? 23.611 23.448 25.016 1.00 42.75 341 TYR A C 1
ATOM 2666 O O . TYR A 1 341 ? 22.635 23.977 24.488 1.00 42.75 341 TYR A O 1
ATOM 2674 N N . LEU A 1 342 ? 24.270 24.055 26.009 1.00 43.91 342 LEU A N 1
ATOM 2675 C CA . LEU A 1 342 ? 23.861 25.344 26.586 1.00 43.91 342 LEU A CA 1
ATOM 2676 C C . LEU A 1 342 ? 24.220 26.567 25.720 1.00 43.91 342 LEU A C 1
ATOM 2678 O O . LEU A 1 342 ? 23.736 27.663 25.999 1.00 43.91 342 LEU A O 1
ATOM 2682 N N . THR A 1 343 ? 25.037 26.409 24.670 1.00 38.81 343 THR A N 1
ATOM 2683 C CA . THR A 1 343 ? 25.686 27.553 23.995 1.00 38.81 343 THR A CA 1
ATOM 2684 C C . THR A 1 343 ? 25.205 27.803 22.550 1.00 38.81 343 THR A C 1
ATOM 2686 O O . THR A 1 343 ? 25.420 28.896 22.032 1.00 38.81 343 THR A O 1
ATOM 2689 N N . PHE A 1 344 ? 24.497 26.869 21.891 1.00 39.59 344 PHE A N 1
ATOM 2690 C CA . PHE A 1 344 ? 24.118 26.999 20.468 1.00 39.59 344 PHE A CA 1
ATOM 2691 C C . PHE A 1 344 ? 22.615 26.763 20.166 1.00 39.59 344 PHE A C 1
ATOM 2693 O O . PHE A 1 344 ? 22.075 25.681 20.365 1.00 39.59 344 PHE A O 1
ATOM 2700 N N . GLY A 1 345 ? 21.944 27.784 19.605 1.00 41.97 345 GLY A N 1
ATOM 2701 C CA . GLY A 1 345 ? 20.830 27.684 18.634 1.00 41.97 345 GLY A CA 1
ATOM 2702 C C . GLY A 1 345 ? 19.427 27.210 19.064 1.00 41.97 345 GLY A C 1
ATOM 2703 O O . GLY A 1 345 ? 18.449 27.627 18.447 1.00 41.97 345 GLY A O 1
ATOM 2704 N N . LEU A 1 346 ? 19.274 26.391 20.107 1.00 43.09 346 LEU A N 1
ATOM 2705 C CA . LEU A 1 346 ? 17.998 25.718 20.438 1.00 43.09 346 LEU A CA 1
ATOM 2706 C C . LEU A 1 346 ? 17.058 26.491 21.390 1.00 43.09 346 LEU A C 1
ATOM 2708 O O . LEU A 1 346 ? 16.010 25.985 21.793 1.00 43.09 346 LEU A O 1
ATOM 2712 N N . TYR A 1 347 ? 17.388 27.741 21.719 1.00 47.81 347 TYR A N 1
ATOM 2713 C CA . TYR A 1 347 ? 16.668 28.540 22.722 1.00 47.81 347 TYR A CA 1
ATOM 2714 C C . TYR A 1 347 ? 15.220 28.906 22.319 1.00 47.81 347 TYR A C 1
ATOM 2716 O O . TYR A 1 347 ? 14.332 28.975 23.164 1.00 47.81 347 TYR A O 1
ATOM 2724 N N . GLY A 1 348 ? 14.950 29.119 21.024 1.00 44.88 348 GLY A N 1
ATOM 2725 C CA . GLY A 1 348 ? 13.613 29.472 20.514 1.00 44.88 348 GLY A CA 1
ATOM 2726 C C . GLY A 1 348 ? 12.582 28.342 20.652 1.00 44.88 348 GLY A C 1
ATOM 2727 O O . GLY A 1 348 ? 11.541 28.555 21.275 1.00 44.88 348 GLY A O 1
ATOM 2728 N N . PRO A 1 349 ? 12.873 27.133 20.139 1.00 45.16 349 PRO A N 1
ATOM 2729 C CA . PRO A 1 349 ? 12.032 25.957 20.349 1.00 45.16 349 PRO A CA 1
ATOM 2730 C C . PRO A 1 349 ? 11.806 25.635 21.833 1.00 45.16 349 PRO A C 1
ATOM 2732 O O . PRO A 1 349 ? 10.684 25.318 22.220 1.00 45.16 349 PRO A O 1
ATOM 2735 N N . MET A 1 350 ? 12.823 25.789 22.689 1.00 46.69 350 MET A N 1
ATOM 2736 C CA . MET A 1 350 ? 12.690 25.522 24.128 1.00 46.69 350 MET A CA 1
ATOM 2737 C C . MET A 1 350 ? 11.817 26.531 24.881 1.00 46.69 350 MET A C 1
ATOM 2739 O O . MET A 1 350 ? 11.115 26.119 25.796 1.00 46.69 350 MET A O 1
ATOM 2743 N N . ASN A 1 351 ? 11.761 27.804 24.477 1.00 50.69 351 ASN A N 1
ATOM 2744 C CA . ASN A 1 351 ? 10.802 28.758 25.058 1.00 50.69 351 ASN A CA 1
ATOM 2745 C C . ASN A 1 351 ? 9.349 28.393 24.724 1.00 50.69 351 ASN A C 1
ATOM 2747 O O . ASN A 1 351 ? 8.463 28.586 25.550 1.00 50.69 351 ASN A O 1
ATOM 2751 N N . VAL A 1 352 ? 9.094 27.828 23.538 1.00 47.09 352 VAL A N 1
ATOM 2752 C CA . VAL A 1 352 ? 7.768 27.284 23.196 1.00 47.09 352 VAL A CA 1
ATOM 2753 C C . VAL A 1 352 ? 7.447 26.083 24.092 1.00 47.09 352 VAL A C 1
ATOM 2755 O O . VAL A 1 352 ? 6.328 25.976 24.589 1.00 47.09 352 VAL A O 1
ATOM 2758 N N . PHE A 1 353 ? 8.431 25.221 24.377 1.00 49.47 353 PHE A N 1
ATOM 2759 C CA . PHE A 1 353 ? 8.277 24.133 25.349 1.00 49.47 353 PHE A CA 1
ATOM 2760 C C . PHE A 1 353 ? 8.057 24.636 26.786 1.00 49.47 353 PHE A C 1
ATOM 2762 O O . PHE A 1 353 ? 7.215 24.082 27.490 1.00 49.47 353 PHE A O 1
ATOM 2769 N N . GLU A 1 354 ? 8.754 25.691 27.216 1.00 45.94 354 GLU A N 1
ATOM 2770 C CA . GLU A 1 354 ? 8.599 26.316 28.536 1.00 45.94 354 GLU A CA 1
ATOM 2771 C C . GLU A 1 354 ? 7.223 26.980 28.694 1.00 45.94 354 GLU A C 1
ATOM 2773 O O . GLU A 1 354 ? 6.574 26.793 29.722 1.00 45.94 354 GLU A O 1
ATOM 2778 N N . ASP A 1 355 ? 6.734 27.684 27.668 1.00 46.22 355 ASP A N 1
ATOM 2779 C CA . ASP A 1 355 ? 5.399 28.296 27.646 1.00 46.22 355 ASP A CA 1
ATOM 2780 C C . ASP A 1 355 ? 4.289 27.224 27.683 1.00 46.22 355 ASP A C 1
ATOM 2782 O O . ASP A 1 355 ? 3.284 27.386 28.385 1.00 46.22 355 ASP A O 1
ATOM 2786 N N . VAL A 1 356 ? 4.482 26.086 27.001 1.00 44.03 356 VAL A N 1
ATOM 2787 C CA . VAL A 1 356 ? 3.581 24.920 27.082 1.00 44.03 356 VAL A CA 1
ATOM 2788 C C . VAL A 1 356 ? 3.602 24.310 28.487 1.00 44.03 356 VAL A C 1
ATOM 2790 O O . VAL A 1 356 ? 2.539 24.074 29.063 1.00 44.03 356 VAL A O 1
ATOM 2793 N N . PHE A 1 357 ? 4.782 24.120 29.084 1.00 44.75 357 PHE A N 1
ATOM 2794 C CA . PHE A 1 357 ? 4.911 23.586 30.443 1.00 44.75 357 PHE A CA 1
ATOM 2795 C C . PHE A 1 357 ? 4.311 24.527 31.495 1.00 44.75 357 PHE A C 1
ATOM 2797 O O . PHE A 1 357 ? 3.596 24.069 32.382 1.00 44.75 357 PHE A O 1
ATOM 2804 N N . ARG A 1 358 ? 4.531 25.843 31.387 1.00 46.53 358 ARG A N 1
ATOM 2805 C CA . ARG A 1 358 ? 3.935 26.852 32.279 1.00 46.53 358 ARG A CA 1
ATOM 2806 C C . ARG A 1 358 ? 2.420 26.935 32.139 1.00 46.53 358 ARG A C 1
ATOM 2808 O O . ARG A 1 358 ? 1.748 27.102 33.149 1.00 46.53 358 ARG A O 1
ATOM 2815 N N . SER A 1 359 ? 1.878 26.776 30.932 1.00 44.84 359 SER A N 1
ATOM 2816 C CA . SER A 1 359 ? 0.424 26.729 30.710 1.00 44.84 359 SER A CA 1
ATOM 2817 C C . SER A 1 359 ? -0.204 25.512 31.395 1.00 44.84 359 SER A C 1
ATOM 2819 O O . SER A 1 359 ? -1.208 25.640 32.094 1.00 44.84 359 SER A O 1
ATOM 2821 N N . VAL A 1 360 ? 0.448 24.349 31.281 1.00 42.91 360 VAL A N 1
ATOM 2822 C CA . VAL A 1 360 ? 0.035 23.111 31.959 1.00 42.91 360 VAL A CA 1
ATOM 2823 C C . VAL A 1 360 ? 0.165 23.234 33.483 1.00 42.91 360 VAL A C 1
ATOM 2825 O O . VAL A 1 360 ? -0.756 22.853 34.202 1.00 42.91 360 VAL A O 1
ATOM 2828 N N . LEU A 1 361 ? 1.261 23.811 33.985 1.00 40.22 361 LEU A N 1
ATOM 2829 C CA . LEU A 1 361 ? 1.493 24.017 35.420 1.00 40.22 361 LEU A CA 1
ATOM 2830 C C . LEU A 1 361 ? 0.606 25.122 36.028 1.00 40.22 361 LEU A C 1
ATOM 2832 O O . LEU A 1 361 ? 0.290 25.058 37.211 1.00 40.22 361 LEU A O 1
ATOM 2836 N N . GLY A 1 362 ? 0.172 26.105 35.232 1.00 40.75 362 GLY A N 1
ATOM 2837 C CA . GLY A 1 362 ? -0.757 27.174 35.620 1.00 40.75 362 GLY A CA 1
ATOM 2838 C C . GLY A 1 362 ? -2.241 26.811 35.490 1.00 40.75 362 GLY A C 1
ATOM 2839 O O . GLY A 1 362 ? -3.092 27.682 35.650 1.00 40.75 362 GLY A O 1
ATOM 2840 N N . GLY A 1 363 ? -2.564 25.552 35.171 1.00 33.38 363 GLY A N 1
ATOM 2841 C CA . GLY A 1 363 ? -3.941 25.051 35.092 1.00 33.38 363 GLY A CA 1
ATOM 2842 C C . GLY A 1 363 ? -4.725 25.461 33.838 1.00 33.38 363 GLY A C 1
ATOM 2843 O O . GLY A 1 363 ? -5.904 25.126 33.727 1.00 33.38 363 GLY A O 1
ATOM 2844 N N . VAL A 1 364 ? -4.100 26.138 32.868 1.00 41.41 364 VAL A N 1
ATOM 2845 C CA . VAL A 1 364 ? -4.747 26.564 31.618 1.00 41.41 364 VAL A CA 1
ATOM 2846 C C . VAL A 1 364 ? -4.502 25.506 30.544 1.00 41.41 364 VAL A C 1
ATOM 2848 O O . VAL A 1 364 ? -3.402 25.379 30.007 1.00 41.41 364 VAL A O 1
ATOM 2851 N N . LYS A 1 365 ? -5.537 24.730 30.202 1.00 44.00 365 LYS A N 1
ATOM 2852 C CA . LYS A 1 365 ? -5.455 23.767 29.094 1.00 44.00 365 LYS A CA 1
ATOM 2853 C C . LYS A 1 365 ? -5.435 24.519 27.753 1.00 44.00 365 LYS A C 1
ATOM 2855 O O . LYS A 1 365 ? -6.393 25.236 27.468 1.00 44.00 365 LYS A O 1
ATOM 2860 N N . PRO A 1 366 ? -4.406 24.351 26.902 1.00 48.81 366 PRO A N 1
ATOM 2861 C CA . PRO A 1 366 ? -4.384 24.990 25.591 1.00 48.81 366 PRO A CA 1
ATOM 2862 C C . PRO A 1 366 ? -5.454 24.369 24.677 1.00 48.81 366 PRO A C 1
ATOM 2864 O O . PRO A 1 366 ? -5.334 23.224 24.245 1.00 48.81 366 PRO A O 1
ATOM 2867 N N . GLY A 1 367 ? -6.516 25.126 24.393 1.00 52.50 367 GLY A N 1
ATOM 2868 C CA . GLY A 1 367 ? -7.518 24.824 23.364 1.00 52.50 367 GLY A CA 1
ATOM 2869 C C . GLY A 1 367 ? -7.390 25.784 22.179 1.00 52.50 367 GLY A C 1
ATOM 2870 O O . GLY A 1 367 ? -6.929 26.907 22.352 1.00 52.50 367 GLY A O 1
ATOM 2871 N N . LYS A 1 368 ? -7.784 25.361 20.970 1.00 42.88 368 LYS A N 1
ATOM 2872 C CA . LYS A 1 368 ? -7.740 26.210 19.764 1.00 42.88 368 LYS A CA 1
ATOM 2873 C C . LYS A 1 368 ? -8.889 27.233 19.779 1.00 42.88 368 LYS A C 1
ATOM 2875 O O . LYS A 1 368 ? -10.048 26.828 19.721 1.00 42.88 368 LYS A O 1
ATOM 2880 N N . MET A 1 369 ? -8.587 28.533 19.820 1.00 46.62 369 MET A N 1
ATOM 2881 C CA . MET A 1 369 ? -9.556 29.617 19.593 1.00 46.62 369 MET A CA 1
ATOM 2882 C C . MET A 1 369 ? -9.544 30.011 18.104 1.00 46.62 369 MET A C 1
ATOM 2884 O O . MET A 1 369 ? -8.468 30.183 17.533 1.00 46.62 369 MET A O 1
ATOM 2888 N N . SER A 1 370 ? -10.708 30.104 17.446 1.00 43.78 370 SER A N 1
ATOM 2889 C CA . SER A 1 370 ? -10.772 30.494 16.025 1.00 43.78 370 SER A CA 1
ATOM 2890 C C . SER A 1 370 ? -10.523 31.993 15.837 1.00 43.78 370 SER A C 1
ATOM 2892 O O . SER A 1 370 ? -10.713 32.788 16.762 1.00 43.78 370 SER A O 1
ATOM 2894 N N . VAL A 1 371 ? -10.121 32.382 14.622 1.00 40.03 371 VAL A N 1
ATOM 2895 C CA . VAL A 1 371 ? -9.871 33.786 14.257 1.00 40.03 371 VAL A CA 1
ATOM 2896 C C . VAL A 1 371 ? -11.142 34.628 14.410 1.00 40.03 371 VAL A C 1
ATOM 2898 O O . VAL A 1 371 ? -11.055 35.729 14.946 1.00 40.03 371 VAL A O 1
ATOM 2901 N N . GLU A 1 372 ? -12.329 34.097 14.074 1.00 41.16 372 GLU A N 1
ATOM 2902 C CA . GLU A 1 372 ? -13.583 34.840 14.276 1.00 41.16 372 GLU A CA 1
ATOM 2903 C C . GLU A 1 372 ? -13.848 35.117 15.761 1.00 41.16 372 GLU A C 1
ATOM 2905 O O . GLU A 1 372 ? -14.275 36.209 16.124 1.00 41.16 372 GLU A O 1
ATOM 2910 N N . ARG A 1 373 ? -13.554 34.156 16.649 1.00 43.44 373 ARG A N 1
ATOM 2911 C CA . ARG A 1 373 ? -13.766 34.306 18.099 1.00 43.44 373 ARG A CA 1
ATOM 2912 C C . ARG A 1 373 ? -12.803 35.327 18.720 1.00 43.44 373 ARG A C 1
ATOM 2914 O O . ARG A 1 373 ? -13.155 35.986 19.694 1.00 43.44 373 ARG A O 1
ATOM 2921 N N . TRP A 1 374 ? -11.611 35.491 18.143 1.00 46.03 374 TRP A N 1
ATOM 2922 C CA . TRP A 1 374 ? -10.637 36.523 18.523 1.00 46.03 374 TRP A CA 1
ATOM 2923 C C . TRP A 1 374 ? -11.024 37.921 18.013 1.00 46.03 374 TRP A C 1
ATOM 2925 O O . TRP A 1 374 ? -10.899 38.913 18.741 1.00 46.03 374 TRP A O 1
ATOM 2935 N N . ASP A 1 375 ? -11.557 38.008 16.796 1.00 44.06 375 ASP A N 1
ATOM 2936 C CA . ASP A 1 375 ? -12.084 39.260 16.250 1.00 44.06 375 ASP A CA 1
ATOM 2937 C C . ASP A 1 375 ? -13.316 39.748 17.037 1.00 44.06 375 ASP A C 1
ATOM 2939 O O . ASP A 1 375 ? -13.426 40.941 17.318 1.00 44.06 375 ASP A O 1
ATOM 2943 N N . MET A 1 376 ? -14.178 38.840 17.516 1.00 47.47 376 MET A N 1
ATOM 2944 C CA . MET A 1 376 ? -15.294 39.163 18.422 1.00 47.47 376 MET A CA 1
ATOM 2945 C C . MET A 1 376 ? -14.825 39.781 19.756 1.00 47.47 376 MET A C 1
ATOM 2947 O O . MET A 1 376 ? -15.361 40.799 20.196 1.00 47.47 376 MET A O 1
ATOM 2951 N N . VAL A 1 377 ? -13.781 39.218 20.381 1.00 46.50 377 VAL A N 1
ATOM 2952 C CA . VAL A 1 377 ? -13.192 39.731 21.639 1.00 46.50 377 VAL A CA 1
ATOM 2953 C C . VAL A 1 377 ? -12.559 41.112 21.440 1.00 46.50 377 VAL A C 1
ATOM 2955 O O . VAL A 1 377 ? -12.721 42.011 22.266 1.00 46.50 377 VAL A O 1
ATOM 2958 N N . THR A 1 378 ? -11.861 41.310 20.321 1.00 43.88 378 THR A N 1
ATOM 2959 C CA . THR A 1 378 ? -11.186 42.580 20.014 1.00 43.88 378 THR A CA 1
ATOM 2960 C C . THR A 1 378 ? -12.133 43.684 19.537 1.00 43.88 378 THR A C 1
ATOM 2962 O O . THR A 1 378 ? -11.841 44.862 19.758 1.00 43.88 378 THR A O 1
ATOM 2965 N N . GLN A 1 379 ? -13.280 43.346 18.941 1.00 47.00 379 GLN A N 1
ATOM 2966 C CA . GLN A 1 379 ? -14.345 44.308 18.645 1.00 47.00 379 GLN A CA 1
ATOM 2967 C C . GLN A 1 379 ? -15.085 44.754 19.915 1.00 47.00 379 GLN A C 1
ATOM 2969 O O . GLN A 1 379 ? -15.293 45.956 20.078 1.00 47.00 379 GLN A O 1
ATOM 2974 N N . GLY A 1 380 ? -15.367 43.841 20.855 1.00 47.66 380 GLY A N 1
ATOM 2975 C CA . GLY A 1 380 ? -15.907 44.192 22.179 1.00 47.66 380 GLY A CA 1
ATOM 2976 C C . GLY A 1 380 ? -14.985 45.132 22.972 1.00 47.66 380 GLY A C 1
ATOM 2977 O O . GLY A 1 380 ? -15.438 46.121 23.538 1.00 47.66 380 GLY A O 1
ATOM 2978 N N . LEU A 1 381 ? -13.668 44.903 22.904 1.00 43.16 381 LEU A N 1
ATOM 2979 C CA . LEU A 1 381 ? -12.613 45.746 23.499 1.00 43.16 381 LEU A CA 1
ATOM 2980 C C . LEU A 1 381 ? -12.552 47.189 22.969 1.00 43.16 381 LEU A C 1
ATOM 2982 O O . LEU A 1 381 ? -12.075 48.084 23.662 1.00 43.16 381 LEU A O 1
ATOM 2986 N N . ARG A 1 382 ? -12.958 47.426 21.716 1.00 39.97 382 ARG A N 1
ATOM 2987 C CA . ARG A 1 382 ? -12.890 48.757 21.083 1.00 39.97 382 ARG A CA 1
ATOM 2988 C C . ARG A 1 382 ? -14.117 49.624 21.374 1.00 39.97 382 ARG A C 1
ATOM 2990 O O . ARG A 1 382 ? -14.049 50.827 21.124 1.00 39.97 382 ARG A O 1
ATOM 2997 N N . GLY A 1 383 ? -15.198 49.025 21.874 1.00 41.09 383 GLY A N 1
ATOM 2998 C CA . GLY A 1 383 ? -16.448 49.707 22.212 1.00 41.09 383 GLY A CA 1
ATOM 2999 C C . GLY A 1 383 ? -16.461 50.375 23.590 1.00 41.09 383 GLY A C 1
ATOM 3000 O O . GLY A 1 383 ? -17.248 51.297 23.782 1.00 41.09 383 GLY A O 1
ATOM 3001 N N . ASP A 1 384 ? -15.583 49.970 24.517 1.00 42.47 384 ASP A N 1
ATOM 3002 C CA . ASP A 1 384 ? -15.587 50.448 25.907 1.00 42.47 384 ASP A CA 1
ATOM 3003 C C . ASP A 1 384 ? -14.483 51.508 26.183 1.00 42.47 384 ASP A C 1
ATOM 3005 O O . ASP A 1 384 ? -13.285 51.212 26.058 1.00 42.47 384 ASP A O 1
ATOM 3009 N N . PRO A 1 385 ? -14.839 52.764 26.534 1.00 40.91 385 PRO A N 1
ATOM 3010 C CA . PRO A 1 385 ? -13.885 53.858 26.732 1.00 40.91 385 PRO A CA 1
ATOM 3011 C C . PRO A 1 385 ? -12.938 53.703 27.933 1.00 40.91 385 PRO A C 1
ATOM 3013 O O . PRO A 1 385 ? -11.835 54.262 27.890 1.00 40.91 385 PRO A O 1
ATOM 3016 N N . GLU A 1 386 ? -13.333 52.993 28.996 1.00 40.06 386 GLU A N 1
ATOM 3017 C CA . GLU A 1 386 ? -12.543 52.905 30.238 1.00 40.06 386 GLU A CA 1
ATOM 3018 C C . GLU A 1 386 ? -11.409 51.881 30.130 1.00 40.06 386 GLU A C 1
ATOM 3020 O O . GLU A 1 386 ? -10.267 52.160 30.508 1.00 40.06 386 GLU A O 1
ATOM 3025 N N . LEU A 1 387 ? -11.671 50.748 29.475 1.00 41.31 387 LEU A N 1
ATOM 3026 C CA . LEU A 1 387 ? -10.674 49.704 29.203 1.00 41.31 387 LEU A CA 1
ATOM 3027 C C . LEU A 1 387 ? -9.560 50.171 28.252 1.00 41.31 387 LEU A C 1
ATOM 3029 O O . LEU A 1 387 ? -8.434 49.663 28.289 1.00 41.31 387 LEU A O 1
ATOM 3033 N N . ARG A 1 388 ? -9.836 51.205 27.450 1.00 43.25 388 ARG A N 1
ATOM 3034 C CA . ARG A 1 388 ? -8.858 51.872 26.582 1.00 43.25 388 ARG A CA 1
ATOM 3035 C C . ARG A 1 388 ? -7.792 52.651 27.367 1.00 43.25 388 ARG A C 1
ATOM 3037 O O . ARG A 1 388 ? -6.726 52.912 26.813 1.00 43.25 388 ARG A O 1
ATOM 3044 N N . ARG A 1 389 ? -8.070 53.034 28.624 1.00 40.44 389 ARG A N 1
ATOM 3045 C CA . ARG A 1 389 ? -7.169 53.830 29.481 1.00 40.44 389 ARG A CA 1
ATOM 3046 C C . ARG A 1 389 ? -6.323 52.998 30.447 1.00 40.44 389 ARG A C 1
ATOM 3048 O O . ARG A 1 389 ? -5.219 53.435 30.750 1.00 40.44 389 ARG A O 1
ATOM 3055 N N . SER A 1 390 ? -6.797 51.838 30.908 1.00 42.31 390 SER A N 1
ATOM 3056 C CA . SER A 1 390 ? -6.126 51.056 31.965 1.00 42.31 390 SER A CA 1
ATOM 3057 C C . SER A 1 390 ? -5.575 49.690 31.526 1.00 42.31 390 SER A C 1
ATOM 3059 O O . SER A 1 390 ? -4.624 49.203 32.125 1.00 42.31 390 SER A O 1
ATOM 3061 N N . GLY A 1 391 ? -6.110 49.050 30.479 1.00 39.78 391 GLY A N 1
ATOM 3062 C CA . GLY A 1 391 ? -5.881 47.608 30.290 1.00 39.78 391 GLY A CA 1
ATOM 3063 C C . GLY A 1 391 ? -4.689 47.194 29.420 1.00 39.78 391 GLY A C 1
ATOM 3064 O O . GLY A 1 391 ? -4.093 46.145 29.644 1.00 39.78 391 GLY A O 1
ATOM 3065 N N . ILE A 1 392 ? -4.329 47.970 28.395 1.00 36.28 392 ILE A N 1
ATOM 3066 C CA . ILE A 1 392 ? -3.496 47.423 27.305 1.00 36.28 392 ILE A CA 1
ATOM 3067 C C . ILE A 1 392 ? -1.987 47.590 27.557 1.00 36.28 392 ILE A C 1
ATOM 3069 O O . ILE A 1 392 ? -1.214 46.719 27.165 1.00 36.28 392 ILE A O 1
ATOM 3073 N N . SER A 1 393 ? -1.534 48.650 28.235 1.00 36.25 393 SER A N 1
ATOM 3074 C CA . SER A 1 393 ? -0.092 48.887 28.443 1.00 36.25 393 SER A CA 1
ATOM 3075 C C . SER A 1 393 ? 0.494 48.216 29.688 1.00 36.25 393 SER A C 1
ATOM 3077 O O . SER A 1 393 ? 1.687 47.930 29.706 1.00 36.25 393 SER A O 1
ATOM 3079 N N . GLU A 1 394 ? -0.306 47.960 30.729 1.00 37.81 394 GLU A N 1
ATOM 3080 C CA . GLU A 1 394 ? 0.176 47.322 31.967 1.00 37.81 394 GLU A CA 1
ATOM 3081 C C . GLU A 1 394 ? 0.243 45.793 31.857 1.00 37.81 394 GLU A C 1
ATOM 3083 O O . GLU A 1 394 ? 1.197 45.181 32.333 1.00 37.81 394 GLU A O 1
ATOM 3088 N N . MET A 1 395 ? -0.710 45.157 31.165 1.00 34.94 395 MET A N 1
ATOM 3089 C CA . MET A 1 395 ? -0.736 43.696 30.995 1.00 34.94 395 MET A CA 1
ATOM 3090 C C . MET A 1 395 ? 0.257 43.166 29.951 1.00 34.94 395 MET A C 1
ATOM 3092 O O . MET A 1 395 ? 0.642 41.999 30.009 1.00 34.94 395 MET A O 1
ATOM 3096 N N . LEU A 1 396 ? 0.666 43.999 28.992 1.00 36.75 396 LEU A N 1
ATOM 3097 C CA . LEU A 1 396 ? 1.572 43.613 27.905 1.00 36.75 396 LEU A CA 1
ATOM 3098 C C . LEU A 1 396 ? 3.045 43.972 28.191 1.00 36.75 396 LEU A C 1
ATOM 3100 O O . LEU A 1 396 ? 3.912 43.701 27.357 1.00 36.75 396 LEU A O 1
ATOM 3104 N N . GLY A 1 397 ? 3.338 44.599 29.342 1.00 32.03 397 GLY A N 1
ATOM 3105 C CA . GLY A 1 397 ? 4.509 45.470 29.474 1.00 32.03 397 GLY A CA 1
ATOM 3106 C C . GLY A 1 397 ? 4.418 46.626 28.468 1.00 32.03 397 GLY A C 1
ATOM 3107 O O . GLY A 1 397 ? 3.503 46.645 27.640 1.00 32.03 397 GLY A O 1
ATOM 3108 N N . PRO A 1 398 ? 5.345 47.599 28.465 1.00 31.66 398 PRO A N 1
ATOM 3109 C CA . PRO A 1 398 ? 5.427 48.498 27.328 1.00 31.66 398 PRO A CA 1
ATOM 3110 C C . PRO A 1 398 ? 5.591 47.605 26.099 1.00 31.66 398 PRO A C 1
ATOM 3112 O O . PRO A 1 398 ? 6.634 46.968 25.925 1.00 31.66 398 PRO A O 1
ATOM 3115 N N . LEU A 1 399 ? 4.548 47.524 25.267 1.00 35.16 399 LEU A N 1
ATOM 3116 C CA . LEU A 1 399 ? 4.699 47.167 23.872 1.00 35.16 399 LEU A CA 1
ATOM 3117 C C . LEU A 1 399 ? 5.846 48.055 23.422 1.00 35.16 399 LEU A C 1
ATOM 3119 O O . LEU A 1 399 ? 5.669 49.269 23.320 1.00 35.16 399 LEU A O 1
ATOM 3123 N N . ARG A 1 400 ? 7.045 47.468 23.278 1.00 34.78 400 ARG A N 1
ATOM 3124 C CA . ARG A 1 400 ? 8.155 48.095 22.569 1.00 34.78 400 ARG A CA 1
ATOM 3125 C C . ARG A 1 400 ? 7.492 48.705 21.360 1.00 34.78 400 ARG A C 1
ATOM 3127 O O . ARG A 1 400 ? 6.910 47.940 20.587 1.00 34.78 400 ARG A O 1
ATOM 3134 N N . GLU A 1 401 ? 7.476 50.036 21.317 1.00 31.84 401 GLU A N 1
ATOM 3135 C CA . GLU A 1 401 ? 6.748 50.804 20.321 1.00 31.84 401 GLU A CA 1
ATOM 3136 C C . GLU A 1 401 ? 6.848 50.057 19.002 1.00 31.84 401 GLU A C 1
ATOM 3138 O O . GLU A 1 401 ? 7.949 49.709 18.558 1.00 31.84 401 GLU A O 1
ATOM 3143 N N . THR A 1 402 ? 5.685 49.704 18.465 1.00 37.31 402 THR A N 1
ATOM 3144 C CA . THR A 1 402 ? 5.459 48.916 17.254 1.00 37.31 402 THR A CA 1
ATOM 3145 C C . THR A 1 402 ? 5.974 49.658 16.018 1.00 37.31 402 THR A C 1
ATOM 3147 O O . THR A 1 402 ? 5.230 49.962 15.093 1.00 37.31 402 THR A O 1
ATOM 3150 N N . GLY A 1 403 ? 7.263 49.986 16.018 1.00 33.28 403 GLY A N 1
ATOM 3151 C CA . GLY A 1 403 ? 7.906 50.881 15.072 1.00 33.28 403 GLY A CA 1
ATOM 3152 C C . GLY A 1 403 ? 9.351 50.521 14.744 1.00 33.28 403 GLY A C 1
ATOM 3153 O O . GLY A 1 403 ? 9.805 50.899 13.672 1.00 33.28 403 GLY A O 1
ATOM 3154 N N . THR A 1 404 ? 10.084 49.745 15.558 1.00 41.66 404 THR A N 1
ATOM 3155 C CA . THR A 1 404 ? 11.412 49.251 15.132 1.00 41.66 404 THR A CA 1
ATOM 3156 C C . THR A 1 404 ? 11.713 47.813 15.594 1.00 41.66 404 THR A C 1
ATOM 3158 O O . THR A 1 404 ? 12.198 47.598 16.706 1.00 41.66 404 THR A O 1
ATOM 3161 N N . PRO A 1 405 ? 11.570 46.804 14.706 1.00 42.41 405 PRO A N 1
ATOM 3162 C CA . PRO A 1 405 ? 12.081 45.429 14.892 1.00 42.41 405 PRO A CA 1
ATOM 3163 C C . PRO A 1 405 ? 13.600 45.330 15.164 1.00 42.41 405 PRO A C 1
ATOM 3165 O O . PRO A 1 405 ? 14.147 44.252 15.365 1.00 42.41 405 PRO A O 1
ATOM 3168 N N . GLN A 1 406 ? 14.301 46.461 15.144 1.00 39.53 406 GLN A N 1
ATOM 3169 C CA . GLN A 1 406 ? 15.739 46.581 14.934 1.00 39.53 406 GLN A CA 1
ATOM 3170 C C . GLN A 1 406 ? 16.544 46.683 16.237 1.00 39.53 406 GLN A C 1
ATOM 3172 O O . GLN A 1 406 ? 17.749 46.465 16.222 1.00 39.53 406 GLN A O 1
ATOM 3177 N N . ARG A 1 407 ? 15.908 47.010 17.374 1.00 36.53 407 ARG A N 1
ATOM 3178 C CA . ARG A 1 407 ? 16.612 47.227 18.657 1.00 36.53 407 ARG A CA 1
ATOM 3179 C C . ARG A 1 407 ? 16.580 46.049 19.627 1.00 36.53 407 ARG A C 1
ATOM 3181 O O . ARG A 1 407 ? 17.323 46.055 20.600 1.00 36.53 407 ARG A O 1
ATOM 3188 N N . SER A 1 408 ? 15.730 45.054 19.400 1.00 41.19 408 SER A N 1
ATOM 3189 C CA . SER A 1 408 ? 15.477 43.976 20.366 1.00 41.19 408 SER A CA 1
ATOM 3190 C C . SER A 1 408 ? 15.954 42.598 19.942 1.00 41.19 408 SER A C 1
ATOM 3192 O O . SER A 1 408 ? 15.906 41.663 20.738 1.00 41.19 408 SER A O 1
ATOM 3194 N N . ASN A 1 409 ? 16.395 42.464 18.699 1.00 50.62 409 ASN A N 1
ATOM 3195 C CA . ASN A 1 409 ? 16.642 41.176 18.097 1.00 50.62 409 ASN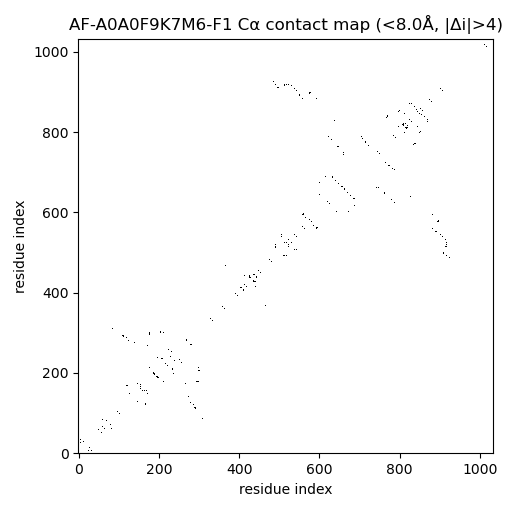 A CA 1
ATOM 3196 C C . ASN A 1 409 ? 18.059 41.189 17.540 1.00 50.62 409 ASN A C 1
ATOM 3198 O O . ASN A 1 409 ? 18.303 41.810 16.513 1.00 50.62 409 ASN A O 1
ATOM 3202 N N . TRP A 1 410 ? 18.994 40.558 18.252 1.00 44.56 410 TRP A N 1
ATOM 3203 C CA . TRP A 1 410 ? 20.430 40.631 17.965 1.00 44.56 410 TRP A CA 1
ATOM 3204 C C . TRP A 1 410 ? 20.773 40.211 16.527 1.00 44.56 410 TRP A C 1
ATOM 3206 O O . TRP A 1 410 ? 21.718 40.745 15.962 1.00 44.56 410 TRP A O 1
ATOM 3216 N N . ILE A 1 411 ? 19.963 39.346 15.902 1.00 40.53 411 ILE A N 1
ATOM 3217 C CA . ILE A 1 411 ? 20.074 38.957 14.486 1.00 40.53 411 ILE A CA 1
ATOM 3218 C C . ILE A 1 411 ? 19.742 40.137 13.557 1.00 40.53 411 ILE A C 1
ATOM 3220 O O . ILE A 1 411 ? 20.469 40.414 12.604 1.00 40.53 411 ILE A O 1
ATOM 3224 N N . LEU A 1 412 ? 18.680 40.885 13.864 1.00 40.38 412 LEU A N 1
ATOM 3225 C CA . LEU A 1 412 ? 18.286 42.099 13.144 1.00 40.38 412 LEU A CA 1
ATOM 3226 C C . LEU A 1 412 ? 19.262 43.252 13.429 1.00 40.38 412 LEU A C 1
ATOM 3228 O O . LEU A 1 412 ? 19.666 43.943 12.497 1.00 40.38 412 LEU A O 1
ATOM 3232 N N . THR A 1 413 ? 19.722 43.403 14.675 1.00 46.69 413 THR A N 1
ATOM 3233 C CA . THR A 1 413 ? 20.758 44.367 15.074 1.00 46.69 413 THR A CA 1
ATOM 3234 C C . THR A 1 413 ? 22.090 44.084 14.378 1.00 46.69 413 THR A C 1
ATOM 3236 O O . THR A 1 413 ? 22.725 45.017 13.897 1.00 46.69 413 THR A O 1
ATOM 3239 N N . MET A 1 414 ? 22.498 42.814 14.256 1.00 42.94 414 MET A N 1
ATOM 3240 C CA . MET A 1 414 ? 23.683 42.429 13.487 1.00 42.94 414 MET A CA 1
ATOM 3241 C C . MET A 1 414 ? 23.488 42.694 11.998 1.00 42.94 414 MET A C 1
ATOM 3243 O O . MET A 1 414 ? 24.396 43.239 11.395 1.00 42.94 414 MET A O 1
ATOM 3247 N N . SER A 1 415 ? 22.313 42.413 11.422 1.00 44.62 415 SER A N 1
ATOM 3248 C CA . SER A 1 415 ? 22.033 42.689 10.000 1.00 44.62 415 SER A CA 1
ATOM 3249 C C . SER A 1 415 ? 21.940 44.182 9.638 1.00 44.62 415 SER A C 1
ATOM 3251 O O . SER A 1 415 ? 22.001 44.535 8.463 1.00 44.62 415 SER A O 1
ATOM 3253 N N . LEU A 1 416 ? 21.768 45.059 10.636 1.00 41.50 416 LEU A N 1
ATOM 3254 C CA . LEU A 1 416 ? 21.630 46.514 10.475 1.00 41.50 416 LEU A CA 1
ATOM 3255 C C . LEU A 1 416 ? 22.842 47.300 10.989 1.00 41.50 416 LEU A C 1
ATOM 3257 O O . LEU A 1 416 ? 22.910 48.514 10.793 1.00 41.50 416 LEU A O 1
ATOM 3261 N N . ALA A 1 417 ? 23.804 46.637 11.634 1.00 46.59 417 ALA A N 1
ATOM 3262 C CA . ALA A 1 417 ? 25.057 47.259 12.024 1.00 46.59 417 ALA A CA 1
ATOM 3263 C C . ALA A 1 417 ? 25.872 47.593 10.757 1.00 46.59 417 ALA A C 1
ATOM 3265 O O . ALA A 1 417 ? 26.086 46.694 9.936 1.00 46.59 417 ALA A O 1
ATOM 3266 N N . PRO A 1 418 ? 26.379 48.834 10.594 1.00 39.06 418 PRO A N 1
ATOM 3267 C CA . PRO A 1 418 ? 27.042 49.290 9.365 1.00 39.06 418 PRO A CA 1
ATOM 3268 C C . PRO A 1 418 ? 28.355 48.560 9.015 1.00 39.06 418 PRO A C 1
ATOM 3270 O O . PRO A 1 418 ? 28.993 48.890 8.022 1.00 39.06 418 PRO A O 1
ATOM 3273 N N . TRP A 1 419 ? 28.778 47.594 9.836 1.00 44.31 419 TRP A N 1
ATOM 3274 C CA . TRP A 1 419 ? 30.029 46.840 9.710 1.00 44.31 419 TRP A CA 1
ATOM 3275 C C . TRP A 1 419 ? 29.778 45.340 9.484 1.00 44.31 419 TRP A C 1
ATOM 3277 O O . TRP A 1 419 ? 30.726 44.574 9.331 1.00 44.31 419 TRP A O 1
ATOM 3287 N N . SER A 1 420 ? 28.514 44.906 9.458 1.00 43.56 420 SER A N 1
ATOM 3288 C CA . SER A 1 420 ? 28.176 43.538 9.075 1.00 43.56 420 SER A CA 1
ATOM 3289 C C . SER A 1 420 ? 28.260 43.397 7.555 1.00 43.56 420 SER A C 1
ATOM 3291 O O . SER A 1 420 ? 27.833 44.276 6.809 1.00 43.56 420 SER A O 1
ATOM 3293 N N . VAL A 1 421 ? 28.918 42.316 7.135 1.00 45.94 421 VAL A N 1
ATOM 3294 C CA . VAL A 1 421 ? 29.309 41.928 5.770 1.00 45.94 421 VAL A CA 1
ATOM 3295 C C . VAL A 1 421 ? 28.500 42.631 4.668 1.00 45.94 421 VAL A C 1
ATOM 3297 O O . VAL A 1 421 ? 27.279 42.466 4.612 1.00 45.94 421 VAL A O 1
ATOM 3300 N N . PRO A 1 422 ? 29.149 43.384 3.757 1.00 43.47 422 PRO A N 1
ATOM 3301 C CA . PRO A 1 422 ? 28.429 44.173 2.776 1.00 43.47 422 PRO A CA 1
ATOM 3302 C C . PRO A 1 422 ? 27.579 43.247 1.908 1.00 43.47 422 PRO A C 1
ATOM 3304 O O . PRO A 1 422 ? 28.054 42.285 1.311 1.00 43.47 422 PRO A O 1
ATOM 3307 N N . THR A 1 423 ? 26.286 43.528 1.874 1.00 43.53 423 THR A N 1
ATOM 3308 C CA . THR A 1 423 ? 25.230 42.613 1.431 1.00 43.53 423 THR A CA 1
ATOM 3309 C C . THR A 1 423 ? 25.345 42.116 -0.002 1.00 43.53 423 THR A C 1
ATOM 3311 O O . THR A 1 423 ? 24.777 41.075 -0.317 1.00 43.53 423 THR A O 1
ATOM 3314 N N . TRP A 1 424 ? 26.135 42.776 -0.852 1.00 46.75 424 TRP A N 1
ATOM 3315 C CA . TRP A 1 424 ? 26.490 42.252 -2.172 1.00 46.75 424 TRP A CA 1
ATOM 3316 C C . TRP A 1 424 ? 27.264 40.925 -2.097 1.00 46.75 424 TRP A C 1
ATOM 3318 O O . TRP A 1 424 ? 27.200 40.144 -3.039 1.00 46.75 424 TRP A O 1
ATOM 3328 N N . ALA A 1 425 ? 27.957 40.633 -0.994 1.00 48.00 425 ALA A N 1
ATOM 3329 C CA . ALA A 1 425 ? 28.681 39.378 -0.804 1.00 48.00 425 ALA A CA 1
ATOM 3330 C C . ALA A 1 425 ? 27.758 38.211 -0.404 1.00 48.00 425 ALA A C 1
ATOM 3332 O O . ALA A 1 425 ? 28.031 37.071 -0.767 1.00 48.00 425 ALA A O 1
ATOM 3333 N N . ALA A 1 426 ? 26.644 38.483 0.288 1.00 47.19 426 ALA A N 1
ATOM 3334 C CA . ALA A 1 426 ? 25.700 37.456 0.739 1.00 47.19 426 ALA A CA 1
ATOM 3335 C C . ALA A 1 426 ? 24.556 37.204 -0.261 1.00 47.19 426 ALA A C 1
ATOM 3337 O O . ALA A 1 426 ? 24.133 36.064 -0.439 1.00 47.19 426 ALA A O 1
ATOM 3338 N N . THR A 1 427 ? 24.060 38.239 -0.953 1.00 43.78 427 THR A N 1
ATOM 3339 C CA . THR A 1 427 ? 22.923 38.093 -1.881 1.00 43.78 427 THR A CA 1
ATOM 3340 C C . THR A 1 427 ? 23.342 37.671 -3.285 1.00 43.78 427 THR A C 1
ATOM 3342 O O . THR A 1 427 ? 22.580 36.980 -3.949 1.00 43.78 427 THR A O 1
ATOM 3345 N N . ARG A 1 428 ? 24.550 38.008 -3.752 1.00 46.00 428 ARG A N 1
ATOM 3346 C CA . ARG A 1 428 ? 25.016 37.691 -5.117 1.00 46.00 428 ARG A CA 1
ATOM 3347 C C . ARG A 1 428 ? 25.227 36.184 -5.377 1.00 46.00 428 ARG A C 1
ATOM 3349 O O . ARG A 1 428 ? 24.869 35.748 -6.469 1.00 46.00 428 ARG A O 1
ATOM 3356 N N . PRO A 1 429 ? 25.683 35.362 -4.408 1.00 47.72 429 PRO A N 1
ATOM 3357 C CA . PRO A 1 429 ? 25.712 33.904 -4.563 1.00 47.72 429 PRO A CA 1
ATOM 3358 C C . PRO A 1 429 ? 24.314 33.266 -4.532 1.00 47.72 429 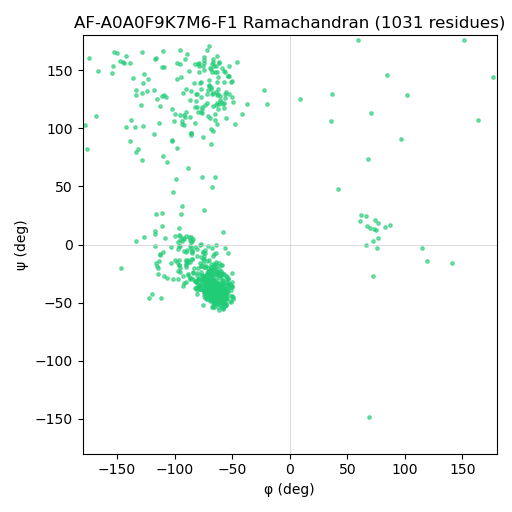PRO A C 1
ATOM 3360 O O . PRO A 1 429 ? 24.067 32.292 -5.236 1.00 47.72 429 PRO A O 1
ATOM 3363 N N . LEU A 1 430 ? 23.387 33.818 -3.737 1.00 42.78 430 LEU A N 1
ATOM 3364 C CA . LEU A 1 430 ? 22.008 33.322 -3.611 1.00 42.78 430 LEU A CA 1
ATOM 3365 C C . LEU A 1 430 ? 21.120 33.743 -4.794 1.00 42.78 430 LEU A C 1
ATOM 3367 O O . LEU A 1 430 ? 20.287 32.959 -5.238 1.00 42.78 430 LEU A O 1
ATOM 3371 N N . ALA A 1 431 ? 21.345 34.934 -5.353 1.00 44.97 431 ALA A N 1
ATOM 3372 C CA . ALA A 1 431 ? 20.664 35.473 -6.529 1.00 44.97 431 ALA A CA 1
ATOM 3373 C C . ALA A 1 431 ? 20.930 34.650 -7.800 1.00 44.97 431 ALA A C 1
ATOM 3375 O O . ALA A 1 431 ? 20.039 34.477 -8.625 1.00 44.97 431 ALA A O 1
ATOM 3376 N N . GLY A 1 432 ? 22.134 34.087 -7.941 1.00 49.12 432 GLY A N 1
ATOM 3377 C CA . GLY A 1 432 ? 22.436 33.154 -9.031 1.00 49.12 432 GLY A CA 1
ATOM 3378 C C . GLY A 1 432 ? 21.782 31.776 -8.866 1.00 49.12 432 GLY A C 1
ATOM 3379 O O . GLY A 1 432 ? 21.668 31.041 -9.840 1.00 49.12 432 GLY A O 1
ATOM 3380 N N . ARG A 1 433 ? 21.354 31.421 -7.646 1.00 42.12 433 ARG A N 1
ATOM 3381 C CA . ARG A 1 433 ? 20.898 30.070 -7.269 1.00 42.12 433 ARG A CA 1
ATOM 3382 C C . ARG A 1 433 ? 19.384 29.955 -7.084 1.00 42.12 433 ARG A C 1
ATOM 3384 O O . ARG A 1 433 ? 18.821 28.898 -7.330 1.00 42.12 433 ARG A O 1
ATOM 3391 N N . PHE A 1 434 ? 18.725 31.040 -6.687 1.00 45.47 434 PHE A N 1
ATOM 3392 C CA . PHE A 1 434 ? 17.274 31.147 -6.575 1.00 45.47 434 PHE A CA 1
ATOM 3393 C C . PHE A 1 434 ? 16.844 32.473 -7.218 1.00 45.47 434 PHE A C 1
ATOM 3395 O O . PHE A 1 434 ? 16.958 33.519 -6.572 1.00 45.47 434 PHE A O 1
ATOM 3402 N N . PRO A 1 435 ? 16.323 32.471 -8.464 1.00 50.09 435 PRO A N 1
ATOM 3403 C CA . PRO A 1 435 ? 16.024 33.704 -9.202 1.00 50.09 435 PRO A CA 1
ATOM 3404 C C . PRO A 1 435 ? 15.054 34.636 -8.468 1.00 50.09 435 PRO A C 1
ATOM 3406 O O . PRO A 1 435 ? 15.093 35.845 -8.647 1.00 50.09 435 PRO A O 1
ATOM 3409 N N . ARG A 1 436 ? 14.207 34.089 -7.586 1.00 49.09 436 ARG A N 1
ATOM 3410 C CA . ARG A 1 436 ? 13.275 34.864 -6.755 1.00 49.09 436 ARG A CA 1
ATOM 3411 C C . ARG A 1 436 ? 13.956 35.664 -5.644 1.00 49.09 436 ARG A C 1
ATOM 3413 O O . ARG A 1 436 ? 13.367 36.634 -5.194 1.00 49.09 436 ARG A O 1
ATOM 3420 N N . VAL A 1 437 ? 15.158 35.266 -5.217 1.00 48.09 437 VAL A N 1
ATOM 3421 C CA . VAL A 1 437 ? 15.990 35.943 -4.201 1.00 48.09 437 VAL A CA 1
ATOM 3422 C C . VAL A 1 437 ? 16.924 36.970 -4.861 1.00 48.09 437 VAL A C 1
ATOM 3424 O O . VAL A 1 437 ? 17.427 37.884 -4.206 1.00 48.09 437 VAL A O 1
ATOM 3427 N N . ALA A 1 438 ? 17.118 36.864 -6.182 1.00 49.53 438 ALA A N 1
ATOM 3428 C CA . ALA A 1 438 ? 17.810 37.849 -7.002 1.00 49.53 438 ALA A CA 1
ATOM 3429 C C . ALA A 1 438 ? 16.979 39.131 -7.094 1.00 49.53 438 ALA A C 1
ATOM 3431 O O . ALA A 1 438 ? 16.014 39.224 -7.842 1.00 49.53 438 ALA A O 1
ATOM 3432 N N . GLY A 1 439 ? 17.338 40.118 -6.284 1.00 55.53 439 GLY A N 1
ATOM 3433 C CA . GLY A 1 439 ? 16.565 41.349 -6.130 1.00 55.53 439 GLY A CA 1
ATOM 3434 C C . GLY A 1 439 ? 15.988 41.519 -4.733 1.00 55.53 439 GLY A C 1
ATOM 3435 O O . GLY A 1 439 ? 15.433 42.576 -4.447 1.00 55.53 439 GLY A O 1
ATOM 3436 N N . TRP A 1 440 ? 16.174 40.536 -3.841 1.00 55.09 440 TRP A N 1
ATOM 3437 C CA . TRP A 1 440 ? 15.887 40.745 -2.431 1.00 55.09 440 TRP A CA 1
ATOM 3438 C C . TRP A 1 440 ? 16.857 41.766 -1.857 1.00 55.09 440 TRP A C 1
ATOM 3440 O O . TRP A 1 440 ? 18.076 41.568 -1.845 1.00 55.09 440 TRP A O 1
ATOM 3450 N N . THR A 1 441 ? 16.309 42.873 -1.369 1.00 63.00 441 THR A N 1
ATOM 3451 C CA . THR A 1 441 ? 17.071 43.815 -0.563 1.00 63.00 441 THR A CA 1
ATOM 3452 C C . THR A 1 441 ? 17.568 43.105 0.702 1.00 63.00 441 THR A C 1
ATOM 3454 O O . THR A 1 441 ? 16.982 42.108 1.139 1.00 63.00 441 THR A O 1
ATOM 3457 N N . PRO A 1 442 ? 18.633 43.604 1.344 1.00 51.88 442 PRO A N 1
ATOM 3458 C CA . PRO A 1 442 ? 19.089 43.079 2.632 1.00 51.88 442 PRO A CA 1
ATOM 3459 C C . PRO A 1 442 ? 17.963 42.966 3.659 1.00 51.88 442 PRO A C 1
ATOM 3461 O O . PRO A 1 442 ? 17.874 41.986 4.397 1.00 51.88 442 PRO A O 1
ATOM 3464 N N . GLN A 1 443 ? 17.044 43.935 3.633 1.00 51.50 443 GLN A N 1
ATOM 3465 C CA . GLN A 1 443 ? 15.859 43.901 4.470 1.00 51.50 443 GLN A CA 1
ATOM 3466 C C . GLN A 1 443 ? 14.898 42.766 4.086 1.00 51.50 443 GLN A C 1
ATOM 3468 O O . GLN A 1 443 ? 14.310 42.178 4.982 1.00 51.50 443 GLN A O 1
ATOM 3473 N N . GLN A 1 444 ? 14.743 42.418 2.804 1.00 55.59 444 GLN A N 1
ATOM 3474 C CA . GLN A 1 444 ? 13.884 41.311 2.352 1.00 55.59 444 GLN A CA 1
ATOM 3475 C C . GLN A 1 444 ? 14.454 39.928 2.706 1.00 55.59 444 GLN A C 1
ATOM 3477 O O . GLN A 1 444 ? 13.696 39.067 3.143 1.00 55.59 444 GLN A O 1
ATOM 3482 N N . LEU A 1 445 ? 15.770 39.710 2.600 1.00 56.06 445 LEU A N 1
ATOM 3483 C CA . LEU A 1 445 ? 16.398 38.442 3.005 1.00 56.06 445 LEU A CA 1
ATOM 3484 C C . LEU A 1 445 ? 16.358 38.239 4.526 1.00 56.06 445 LEU A C 1
ATOM 3486 O O . LEU A 1 445 ? 16.005 37.155 4.995 1.00 56.06 445 LEU A O 1
ATOM 3490 N N . ALA A 1 446 ? 16.662 39.289 5.293 1.00 52.06 446 ALA A N 1
ATOM 3491 C CA . ALA A 1 446 ? 16.546 39.263 6.747 1.00 52.06 446 ALA A CA 1
ATOM 3492 C C . ALA A 1 446 ? 15.087 39.058 7.181 1.00 52.06 446 ALA A C 1
ATOM 3494 O O . ALA A 1 446 ? 14.821 38.235 8.053 1.00 52.06 446 ALA A O 1
ATOM 3495 N N . LYS A 1 447 ? 14.136 39.735 6.521 1.00 50.25 447 LYS A N 1
ATOM 3496 C CA . LYS A 1 447 ? 12.697 39.582 6.768 1.00 50.25 447 LYS A CA 1
ATOM 3497 C C . LYS A 1 447 ? 12.213 38.166 6.465 1.00 50.25 447 LYS A C 1
ATOM 3499 O O . LYS A 1 447 ? 11.563 37.589 7.315 1.00 50.25 447 LYS A O 1
ATOM 3504 N N . ASN A 1 448 ? 12.577 37.573 5.331 1.00 53.53 448 ASN A N 1
ATOM 3505 C CA . ASN A 1 448 ? 12.092 36.239 4.954 1.00 53.53 448 ASN A CA 1
ATOM 3506 C C . ASN A 1 448 ? 12.730 35.113 5.786 1.00 53.53 448 ASN A C 1
ATOM 3508 O O . ASN A 1 448 ? 12.062 34.137 6.119 1.00 53.53 448 ASN A O 1
ATOM 3512 N N . THR A 1 449 ? 13.997 35.261 6.185 1.00 51.81 449 THR A N 1
ATOM 3513 C CA . THR A 1 449 ? 14.654 34.333 7.126 1.00 51.81 449 THR A CA 1
ATOM 3514 C C . THR A 1 449 ? 14.054 34.454 8.531 1.00 51.81 449 THR A C 1
ATOM 3516 O O . THR A 1 449 ? 13.815 33.446 9.193 1.00 51.81 449 THR A O 1
ATOM 3519 N N . TYR A 1 450 ? 13.739 35.682 8.961 1.00 46.72 450 TYR A N 1
ATOM 3520 C CA . TYR A 1 450 ? 12.968 35.943 10.177 1.00 46.72 450 TYR A CA 1
ATOM 3521 C C . TYR A 1 450 ? 11.562 35.332 10.086 1.00 46.72 450 TYR A C 1
ATOM 3523 O O . TYR A 1 450 ? 11.142 34.652 11.014 1.00 46.72 450 TYR A O 1
ATOM 3531 N N . THR A 1 451 ? 10.868 35.461 8.955 1.00 45.56 451 THR A N 1
ATOM 3532 C CA . THR A 1 451 ? 9.555 34.843 8.734 1.00 45.56 451 THR A CA 1
ATOM 3533 C C . THR A 1 451 ? 9.610 33.317 8.868 1.00 45.56 451 THR A C 1
ATOM 3535 O O . THR A 1 451 ? 8.809 32.726 9.587 1.00 45.56 451 THR A O 1
ATOM 3538 N N . ALA A 1 452 ? 10.596 32.664 8.250 1.00 46.72 452 ALA A N 1
ATOM 3539 C CA . ALA A 1 452 ? 10.699 31.204 8.244 1.00 46.72 452 ALA A CA 1
ATOM 3540 C C . ALA A 1 452 ? 11.139 30.602 9.591 1.00 46.72 452 ALA A C 1
ATOM 3542 O O . ALA A 1 452 ? 10.599 29.583 10.015 1.00 46.72 452 ALA A O 1
ATOM 3543 N N . LEU A 1 453 ? 12.115 31.215 10.266 1.00 42.16 453 LEU A N 1
ATOM 3544 C CA . LEU A 1 453 ? 12.699 30.665 11.496 1.00 42.16 453 LEU A CA 1
ATOM 3545 C C . LEU A 1 453 ? 12.065 31.228 12.771 1.00 42.16 453 LEU A C 1
ATOM 3547 O O . LEU A 1 453 ? 12.126 30.584 13.816 1.00 42.16 453 LEU A O 1
ATOM 3551 N N . VAL A 1 454 ? 11.470 32.422 12.699 1.00 43.00 454 VAL A N 1
ATOM 3552 C CA . VAL A 1 454 ? 10.942 33.145 13.862 1.00 43.00 454 VAL A CA 1
ATOM 3553 C C . VAL A 1 454 ? 9.441 33.405 13.755 1.00 43.00 454 VAL A C 1
ATOM 3555 O O . VAL A 1 454 ? 8.768 33.184 14.751 1.00 43.00 454 VAL A O 1
ATOM 3558 N N . GLU A 1 455 ? 8.869 33.805 12.610 1.00 42.53 455 GLU A N 1
ATOM 3559 C CA . GLU A 1 455 ? 7.402 33.988 12.507 1.00 42.53 455 GLU A CA 1
ATOM 3560 C C . GLU A 1 455 ? 6.640 32.666 12.388 1.00 42.53 455 GLU A C 1
ATOM 3562 O O . GLU A 1 455 ? 5.521 32.596 12.875 1.00 42.53 455 GLU A O 1
ATOM 3567 N N . LEU A 1 456 ? 7.211 31.603 11.812 1.00 42.81 456 LEU A N 1
ATOM 3568 C CA . LEU A 1 456 ? 6.528 30.303 11.719 1.00 42.81 456 LEU A CA 1
ATOM 3569 C C . LEU A 1 456 ? 6.317 29.676 13.113 1.00 42.81 456 LEU A C 1
ATOM 3571 O O . LEU A 1 456 ? 5.208 29.289 13.475 1.00 42.81 456 LEU A O 1
ATOM 3575 N N . PHE A 1 457 ? 7.369 29.656 13.937 1.00 37.34 457 PHE A N 1
ATOM 3576 C CA . PHE A 1 457 ? 7.294 29.222 15.340 1.00 37.34 457 PHE A CA 1
ATOM 3577 C C . PHE A 1 457 ? 6.693 30.301 16.253 1.00 37.34 457 PHE A C 1
ATOM 3579 O O . PHE A 1 457 ? 6.006 29.994 17.226 1.00 37.34 457 PHE A O 1
ATOM 3586 N N . GLY A 1 458 ? 6.891 31.574 15.914 1.00 41.91 458 GLY A N 1
ATOM 3587 C CA . GLY A 1 458 ? 6.267 32.717 16.569 1.00 41.91 458 GLY A CA 1
ATOM 3588 C C . GLY A 1 458 ? 4.762 32.779 16.337 1.00 41.91 458 GLY A C 1
ATOM 3589 O O . GLY A 1 458 ? 4.062 33.219 17.231 1.00 41.91 458 GLY A O 1
ATOM 3590 N N . GLY A 1 459 ? 4.247 32.281 15.213 1.00 42.59 459 GLY A N 1
ATOM 3591 C CA . GLY A 1 459 ? 2.821 32.138 14.916 1.00 42.59 459 GLY A CA 1
ATOM 3592 C C . GLY A 1 459 ? 2.166 31.114 15.834 1.00 42.59 459 GLY A C 1
ATOM 3593 O O . GLY A 1 459 ? 1.153 31.414 16.455 1.00 42.59 459 GLY A O 1
ATOM 3594 N N . VAL A 1 460 ? 2.829 29.973 16.051 1.00 43.25 460 VAL A N 1
ATOM 3595 C CA . VAL A 1 460 ? 2.430 28.989 17.073 1.00 43.25 460 VAL A CA 1
ATOM 3596 C C . VAL A 1 460 ? 2.476 29.610 18.477 1.00 43.25 460 VAL A C 1
ATOM 3598 O O . VAL A 1 460 ? 1.545 29.441 19.260 1.00 43.25 460 VAL A O 1
ATOM 3601 N N . GLY A 1 461 ? 3.510 30.400 18.788 1.00 43.84 461 GLY A N 1
ATOM 3602 C CA . GLY A 1 461 ? 3.610 31.142 20.051 1.00 43.84 461 GLY A CA 1
ATOM 3603 C C . GLY A 1 461 ? 2.561 32.255 20.217 1.00 43.84 461 GLY A C 1
ATOM 3604 O O . GLY A 1 461 ? 2.072 32.482 21.323 1.00 43.84 461 GLY A O 1
ATOM 3605 N N . ILE A 1 462 ? 2.183 32.934 19.133 1.00 47.22 462 ILE A N 1
ATOM 3606 C CA . ILE A 1 462 ? 1.136 33.962 19.083 1.00 47.22 462 ILE A CA 1
ATOM 3607 C C . ILE A 1 462 ? -0.228 33.311 19.260 1.00 47.22 462 ILE A C 1
ATOM 3609 O O . ILE A 1 462 ? -1.037 33.852 19.999 1.00 47.22 462 ILE A O 1
ATOM 3613 N N . ASP A 1 463 ? -0.477 32.151 18.661 1.00 45.22 463 ASP A N 1
ATOM 3614 C CA . ASP A 1 463 ? -1.730 31.420 18.832 1.00 45.22 463 ASP A CA 1
ATOM 3615 C C . ASP A 1 463 ? -1.871 30.890 20.265 1.00 45.22 463 ASP A C 1
ATOM 3617 O O . ASP A 1 463 ? -2.926 31.045 20.876 1.00 45.22 463 ASP A O 1
ATOM 3621 N N . ILE A 1 464 ? -0.789 30.386 20.872 1.00 46.72 464 ILE A N 1
ATOM 3622 C CA . ILE A 1 464 ? -0.765 30.012 22.297 1.00 46.72 464 ILE A CA 1
ATOM 3623 C C . ILE A 1 464 ? -1.027 31.237 23.197 1.00 46.72 464 ILE A C 1
ATOM 3625 O O . ILE A 1 464 ? -1.825 31.152 24.133 1.00 46.72 464 ILE A O 1
ATOM 3629 N N . ARG A 1 465 ? -0.444 32.406 22.891 1.00 49.66 465 ARG A N 1
ATOM 3630 C CA . ARG A 1 465 ? -0.702 33.659 23.633 1.00 49.66 465 ARG A CA 1
ATOM 3631 C C . ARG A 1 465 ? -2.096 34.236 23.386 1.00 49.66 465 ARG A C 1
ATOM 3633 O O . ARG A 1 465 ? -2.690 34.758 24.322 1.00 49.66 465 ARG A O 1
ATOM 3640 N N . ARG A 1 466 ? -2.647 34.126 22.174 1.00 50.31 466 ARG A N 1
ATOM 3641 C CA . ARG A 1 466 ? -4.036 34.495 21.843 1.00 50.31 466 ARG A CA 1
ATOM 3642 C C . ARG A 1 466 ? -5.015 33.665 22.660 1.00 50.31 466 ARG A C 1
ATOM 3644 O O . ARG A 1 466 ? -5.938 34.230 23.236 1.00 50.31 466 ARG A O 1
ATOM 3651 N N . ASN A 1 467 ? -4.763 32.364 22.791 1.00 52.62 467 ASN A N 1
ATOM 3652 C CA . ASN A 1 467 ? -5.567 31.477 23.633 1.00 52.62 467 ASN A CA 1
ATOM 3653 C C . ASN A 1 467 ? -5.476 31.873 25.118 1.00 52.62 467 ASN A C 1
ATOM 3655 O O . ASN A 1 467 ? -6.492 31.902 25.809 1.00 52.62 467 ASN A O 1
ATOM 3659 N N . PHE A 1 468 ? -4.283 32.249 25.597 1.00 51.09 468 PHE A N 1
ATOM 3660 C CA . PHE A 1 468 ? -4.090 32.748 26.962 1.00 51.09 468 PHE A CA 1
ATOM 3661 C C . PHE A 1 468 ? -4.841 34.067 27.220 1.00 51.09 468 PHE A C 1
ATOM 3663 O O . PHE A 1 468 ? -5.564 34.187 28.208 1.00 51.09 468 PHE A O 1
ATOM 3670 N N . VAL A 1 469 ? -4.716 35.049 26.322 1.00 51.22 469 VAL A N 1
ATOM 3671 C CA . VAL A 1 469 ? -5.344 36.375 26.462 1.00 51.22 469 VAL A CA 1
ATOM 3672 C C . VAL A 1 469 ? -6.861 36.300 26.285 1.00 51.22 469 VAL A C 1
ATOM 3674 O O . VAL A 1 469 ? -7.586 36.889 27.080 1.00 51.22 469 VAL A O 1
ATOM 3677 N N . GLY A 1 470 ? -7.355 35.540 25.303 1.00 52.00 470 GLY A N 1
ATOM 3678 C CA . GLY A 1 470 ? -8.787 35.327 25.088 1.00 52.00 470 GLY A CA 1
ATOM 3679 C C . GLY A 1 470 ? -9.457 34.632 26.276 1.00 52.00 470 GLY A C 1
ATOM 3680 O O . GLY A 1 470 ? -10.513 35.074 26.724 1.00 52.00 470 GLY A O 1
ATOM 3681 N N . GLY A 1 471 ? -8.799 33.618 26.854 1.00 50.84 471 GLY A N 1
ATOM 3682 C CA . GLY A 1 471 ? -9.257 32.963 28.082 1.00 50.84 471 GLY A CA 1
ATOM 3683 C C . GLY A 1 471 ? -9.322 33.926 29.269 1.00 50.84 471 GLY A C 1
ATOM 3684 O O . GLY A 1 471 ? -10.347 34.013 29.943 1.00 50.84 471 GLY A O 1
ATOM 3685 N N . ARG A 1 472 ? -8.277 34.736 29.483 1.00 51.34 472 ARG A N 1
ATOM 3686 C CA . ARG A 1 472 ? -8.267 35.732 30.568 1.00 51.34 472 ARG A CA 1
ATOM 3687 C C . ARG A 1 472 ? -9.293 36.853 30.369 1.00 51.34 472 ARG A C 1
ATOM 3689 O O . ARG A 1 472 ? -9.842 37.342 31.345 1.00 51.34 472 ARG A O 1
ATOM 3696 N N . TYR A 1 473 ? -9.571 37.247 29.128 1.00 51.72 473 TYR A N 1
ATOM 3697 C CA . TYR A 1 473 ? -10.508 38.329 28.821 1.00 51.72 473 TYR A CA 1
ATOM 3698 C C . TYR A 1 473 ? -11.975 37.898 28.902 1.00 51.72 473 TYR A C 1
ATOM 3700 O O . TYR A 1 473 ? -12.804 38.667 29.371 1.00 51.72 473 TYR A O 1
ATOM 3708 N N . SER A 1 474 ? -12.297 36.654 28.530 1.00 50.31 474 SER A N 1
ATOM 3709 C CA . SER A 1 474 ? -13.619 36.075 28.816 1.00 50.31 474 SER A CA 1
ATOM 3710 C C . SER A 1 474 ? -13.922 36.058 30.319 1.00 50.31 474 SER A C 1
ATOM 3712 O O . SER A 1 474 ? -15.043 36.345 30.726 1.00 50.31 474 SER A O 1
ATOM 3714 N N . HIS A 1 475 ? -12.886 35.850 31.138 1.00 49.56 475 HIS A N 1
ATOM 3715 C CA . HIS A 1 475 ? -12.947 36.006 32.588 1.00 49.56 475 HIS A CA 1
ATOM 3716 C C . HIS A 1 475 ? -13.246 37.456 33.012 1.00 49.56 475 HIS A C 1
ATOM 3718 O O . HIS A 1 475 ? -14.069 37.674 33.886 1.00 49.56 475 HIS A O 1
ATOM 3724 N N . ILE A 1 476 ? -12.642 38.449 32.352 1.00 48.94 476 ILE A N 1
ATOM 3725 C CA . ILE A 1 476 ? -12.827 39.878 32.663 1.00 48.94 476 ILE A CA 1
ATOM 3726 C C . ILE A 1 476 ? -14.191 40.414 32.183 1.00 48.94 476 ILE A C 1
ATOM 3728 O O . ILE A 1 476 ? -14.799 41.233 32.864 1.00 48.94 476 ILE A O 1
ATOM 3732 N N . LEU A 1 477 ? -14.716 39.956 31.041 1.00 47.69 477 LEU A N 1
ATOM 3733 C CA . LEU A 1 477 ? -16.074 40.304 30.587 1.00 47.69 477 LEU A CA 1
ATOM 3734 C C . LEU A 1 477 ? -17.150 39.716 31.505 1.00 47.69 477 LEU A C 1
ATOM 3736 O O . LEU A 1 477 ? -18.141 40.389 31.790 1.00 47.69 477 LEU A O 1
ATOM 3740 N N . ALA A 1 478 ? -16.922 38.503 32.016 1.00 48.53 478 ALA A N 1
ATOM 3741 C CA . ALA A 1 478 ? -17.731 37.928 33.083 1.00 48.53 478 ALA A CA 1
ATOM 3742 C C . ALA A 1 478 ? -17.671 38.772 34.375 1.00 48.53 478 ALA A C 1
ATOM 3744 O O . ALA A 1 478 ? -18.628 38.763 35.149 1.00 48.53 478 ALA A O 1
ATOM 3745 N N . ASP A 1 479 ? -16.595 39.532 34.591 1.00 47.34 479 ASP A N 1
ATOM 3746 C CA . ASP A 1 479 ? -16.432 40.413 35.751 1.00 47.34 479 ASP A CA 1
ATOM 3747 C C . ASP A 1 479 ? -17.010 41.834 35.543 1.00 47.34 479 ASP A C 1
ATOM 3749 O O . ASP A 1 479 ? -17.384 42.465 36.527 1.00 47.34 479 ASP A O 1
ATOM 3753 N N . LEU A 1 480 ? -17.129 42.343 34.302 1.00 41.78 480 LEU A N 1
ATOM 3754 C CA . LEU A 1 480 ? -17.498 43.751 34.015 1.00 41.78 480 LEU A CA 1
ATOM 3755 C C . LEU A 1 480 ? -18.904 43.983 33.427 1.00 41.78 480 LEU A C 1
ATOM 3757 O O . LEU A 1 480 ? -19.477 45.046 33.642 1.00 41.78 480 LEU A O 1
ATOM 3761 N N . GLY A 1 481 ? -19.485 43.018 32.712 1.00 55.25 481 GLY A N 1
ATOM 3762 C CA . GLY A 1 481 ? -20.890 43.043 32.255 1.00 55.25 481 GLY A CA 1
ATOM 3763 C C . GLY A 1 481 ? -21.709 41.920 32.887 1.00 55.25 481 GLY A C 1
ATOM 3764 O O . GLY A 1 481 ? -22.651 41.415 32.273 1.00 55.25 481 GLY A O 1
ATOM 3765 N N . GLY A 1 482 ? -21.252 41.485 34.067 1.00 50.59 482 GLY A N 1
ATOM 3766 C CA . GLY A 1 482 ? -21.455 40.154 34.619 1.00 50.59 482 GLY A CA 1
ATOM 3767 C C . GLY A 1 482 ? -22.895 39.695 34.586 1.00 50.59 482 GLY A C 1
ATOM 3768 O O . GLY A 1 482 ? -23.138 38.604 34.104 1.00 50.59 482 GLY A O 1
ATOM 3769 N N . ASP A 1 483 ? -23.849 40.517 34.997 1.00 54.88 483 ASP A N 1
ATOM 3770 C CA . ASP A 1 483 ? -25.174 39.976 35.273 1.00 54.88 483 ASP A CA 1
ATOM 3771 C C . ASP A 1 483 ? -25.947 39.657 33.994 1.00 54.88 483 ASP A C 1
ATOM 3773 O O . ASP A 1 483 ? -26.345 38.520 33.824 1.00 54.88 483 ASP A O 1
ATOM 3777 N N . SER A 1 484 ? -26.101 40.562 33.024 1.00 53.94 484 SER A N 1
ATOM 3778 C CA . SER A 1 484 ? -26.919 40.258 31.833 1.00 53.94 484 SER A CA 1
ATOM 3779 C C . SER A 1 484 ? -26.275 39.243 30.883 1.00 53.94 484 SER A C 1
ATOM 3781 O O . SER A 1 484 ? -26.982 38.425 30.300 1.00 53.94 484 SER A O 1
ATOM 3783 N N . TYR A 1 485 ? -24.945 39.270 30.721 1.00 58.38 485 TYR A N 1
ATOM 3784 C CA . TYR A 1 485 ? -24.257 38.277 29.889 1.00 58.38 485 TYR A CA 1
ATOM 3785 C C . TYR A 1 485 ? -24.169 36.920 30.592 1.00 58.38 485 TYR A C 1
ATOM 3787 O O . TYR A 1 485 ? -24.422 35.915 29.937 1.00 58.38 485 TYR A O 1
ATOM 3795 N N . LYS A 1 486 ? -23.879 36.869 31.907 1.00 63.25 486 LYS A N 1
ATOM 3796 C CA . LYS A 1 486 ? -23.965 35.605 32.661 1.00 63.25 486 LYS A CA 1
ATOM 3797 C C . LYS A 1 486 ? -25.394 35.095 32.673 1.00 63.25 486 LYS A C 1
ATOM 3799 O O . LYS A 1 486 ? -25.574 33.933 32.387 1.00 63.25 486 LYS A O 1
ATOM 3804 N N . LEU A 1 487 ? -26.403 35.945 32.864 1.00 66.62 487 LEU A N 1
ATOM 3805 C CA . LEU A 1 487 ? -27.808 35.534 32.805 1.00 66.62 487 LEU A CA 1
ATOM 3806 C C . LEU A 1 487 ? -28.161 34.943 31.434 1.00 66.62 487 LEU A C 1
ATOM 3808 O O . LEU A 1 487 ? -28.820 33.915 31.390 1.00 66.62 487 LEU A O 1
ATOM 3812 N N . LEU A 1 488 ? -27.694 35.526 30.323 1.00 67.00 488 LEU A N 1
ATOM 3813 C CA . LEU A 1 488 ? -27.876 34.951 28.981 1.00 67.00 488 LEU A CA 1
ATOM 3814 C C . LEU A 1 488 ? -27.095 33.646 28.772 1.00 67.00 488 LEU A C 1
ATOM 3816 O O . LEU A 1 488 ? -27.616 32.718 28.159 1.00 67.00 488 LEU A O 1
ATOM 3820 N N . ASP A 1 489 ? -25.868 33.545 29.276 1.00 72.31 489 ASP A N 1
ATOM 3821 C CA . ASP A 1 489 ? -25.064 32.322 29.173 1.00 72.31 489 ASP A CA 1
ATOM 3822 C C . ASP A 1 489 ? -25.615 31.198 30.075 1.00 72.31 489 ASP A C 1
ATOM 3824 O O . ASP A 1 489 ? -25.622 30.036 29.675 1.00 72.31 489 ASP A O 1
ATOM 3828 N N . ASP A 1 490 ? -26.175 31.560 31.233 1.00 78.56 490 ASP A N 1
ATOM 3829 C CA . ASP A 1 490 ? -26.802 30.685 32.231 1.00 78.56 490 ASP A CA 1
ATOM 3830 C C . ASP A 1 490 ? -28.188 30.185 31.783 1.00 78.56 490 ASP A C 1
ATOM 3832 O O . ASP A 1 490 ? -28.672 29.168 32.286 1.00 78.56 490 ASP A O 1
ATOM 3836 N N . ILE A 1 491 ? -28.833 30.862 30.819 1.00 82.31 491 ILE A N 1
ATOM 3837 C CA . ILE A 1 491 ? -30.090 30.401 30.202 1.00 82.31 491 ILE A CA 1
ATOM 3838 C C . ILE A 1 491 ? -29.876 29.112 29.410 1.00 82.31 491 ILE A C 1
ATOM 3840 O O . ILE A 1 491 ? -30.773 28.265 29.360 1.00 82.31 491 ILE A O 1
ATOM 3844 N N . VAL A 1 492 ? -28.710 28.950 28.777 1.00 85.38 492 VAL A N 1
ATOM 3845 C CA . VAL A 1 492 ? -28.377 27.695 28.110 1.00 85.38 492 VAL A CA 1
ATOM 3846 C C . VAL A 1 492 ? -27.921 26.719 29.187 1.00 85.38 492 VAL A C 1
ATOM 3848 O O . VAL A 1 492 ? -26.885 26.933 29.818 1.00 85.38 492 VAL A O 1
ATOM 3851 N N . PRO A 1 493 ? -28.663 25.629 29.433 1.00 83.19 493 PRO A N 1
ATOM 3852 C CA . PRO A 1 493 ? -28.323 24.755 30.534 1.00 83.19 493 PRO A CA 1
ATOM 3853 C C . PRO A 1 493 ? -26.953 24.116 30.287 1.00 83.19 493 PRO A C 1
ATOM 3855 O O . PRO A 1 493 ? -26.666 23.571 29.217 1.00 83.19 493 PRO A O 1
ATOM 3858 N N . SER A 1 494 ? -26.101 24.175 31.312 1.00 80.88 494 SER A N 1
ATOM 3859 C CA . SER A 1 494 ? -24.747 23.608 31.287 1.00 80.88 494 SER A CA 1
ATOM 3860 C C . SER A 1 494 ? -24.748 22.097 31.037 1.00 80.88 494 SER A C 1
ATOM 3862 O O . SER A 1 494 ? -23.802 21.567 30.451 1.00 80.88 494 SER A O 1
ATOM 3864 N N . ASN A 1 495 ? -25.840 21.424 31.410 1.00 85.88 495 ASN A N 1
ATOM 3865 C CA . ASN A 1 495 ? -26.126 20.036 31.084 1.00 85.88 495 ASN A CA 1
ATOM 3866 C C . ASN A 1 495 ? -27.404 19.952 30.254 1.00 85.88 495 ASN A C 1
ATOM 3868 O O . ASN A 1 495 ? -28.430 20.528 30.609 1.00 85.88 495 ASN A O 1
ATOM 3872 N N . LEU A 1 496 ? -27.358 19.181 29.173 1.00 87.06 496 LEU A N 1
ATOM 3873 C CA . LEU A 1 496 ? -28.558 18.885 28.404 1.00 87.06 496 LEU A CA 1
ATOM 3874 C C . LEU A 1 496 ? -29.548 18.043 29.229 1.00 87.06 496 LEU A C 1
ATOM 3876 O O . LEU A 1 496 ? -29.118 17.302 30.115 1.00 87.06 496 LEU A O 1
ATOM 3880 N N . PRO A 1 497 ? -30.861 18.121 28.936 1.00 89.06 497 PRO A N 1
ATOM 3881 C CA . PRO A 1 497 ? -31.864 17.269 29.567 1.00 89.06 497 PRO A CA 1
ATOM 3882 C C . PRO A 1 497 ? -31.458 15.793 29.516 1.00 89.06 497 PRO A C 1
ATOM 3884 O O . PRO A 1 497 ? -30.989 15.332 28.477 1.00 89.06 497 PRO A O 1
ATOM 3887 N N . SER A 1 498 ? -31.703 15.032 30.587 1.00 87.75 498 SER A N 1
ATOM 3888 C CA . SER A 1 498 ? -31.362 13.597 30.660 1.00 87.75 498 SER A CA 1
ATOM 3889 C C . SER A 1 498 ? -32.035 12.760 29.566 1.00 87.75 498 SER A C 1
ATOM 3891 O O . SER A 1 498 ? -31.507 11.740 29.127 1.00 87.75 498 SER A O 1
ATOM 3893 N N . ALA A 1 499 ? -33.163 13.237 29.031 1.00 85.81 499 ALA A N 1
ATOM 3894 C CA . ALA A 1 499 ? -33.788 12.679 27.835 1.00 85.81 499 ALA A CA 1
ATOM 3895 C C . ALA A 1 499 ? -32.827 12.625 26.625 1.00 85.81 499 ALA A C 1
ATOM 3897 O O . ALA A 1 499 ? -32.972 11.757 25.768 1.00 85.81 499 ALA A O 1
ATOM 3898 N N . LEU A 1 500 ? -31.822 13.507 26.568 1.00 86.12 500 LEU A N 1
ATOM 3899 C CA . LEU A 1 500 ? -30.783 13.571 25.539 1.00 86.12 500 LEU A CA 1
ATOM 3900 C C . LEU A 1 500 ? -29.503 12.800 25.897 1.00 86.12 500 LEU A C 1
ATOM 3902 O O . LEU A 1 500 ? -28.574 12.806 25.092 1.00 86.12 500 LEU A O 1
ATOM 3906 N N . ASP A 1 501 ? -29.424 12.091 27.028 1.00 83.88 501 ASP A N 1
ATOM 3907 C CA . ASP A 1 501 ? -28.219 11.327 27.405 1.00 83.88 501 ASP A CA 1
ATOM 3908 C C . ASP A 1 501 ? -27.868 10.246 26.372 1.00 83.88 501 ASP A C 1
ATOM 3910 O O . ASP A 1 501 ? -26.693 9.998 26.075 1.00 83.88 501 ASP A O 1
ATOM 3914 N N . GLY A 1 502 ? -28.903 9.655 25.768 1.00 78.06 502 GLY A N 1
ATOM 3915 C CA . GLY A 1 502 ? -28.795 8.708 24.660 1.00 78.06 502 GLY A CA 1
ATOM 3916 C C . GLY A 1 502 ? -28.716 9.353 23.273 1.00 78.06 502 GLY A C 1
ATOM 3917 O O . GLY A 1 502 ? -28.703 8.625 22.284 1.00 78.06 502 GLY A O 1
ATOM 3918 N N . ALA A 1 503 ? -28.713 10.687 23.165 1.00 79.75 503 ALA A N 1
ATOM 3919 C CA . ALA A 1 503 ? -28.610 11.365 21.879 1.00 79.75 503 ALA A CA 1
ATOM 3920 C C . ALA A 1 503 ? -27.169 11.284 21.334 1.00 79.75 503 ALA A C 1
ATOM 3922 O O . ALA A 1 503 ? -26.196 11.255 22.113 1.00 79.75 503 ALA A O 1
ATOM 3923 N N . PRO A 1 504 ? -27.004 11.283 19.998 1.00 77.88 504 PRO A N 1
ATOM 3924 C CA . PRO A 1 504 ? -25.686 11.211 19.387 1.00 77.88 504 PRO A CA 1
ATOM 3925 C C . PRO A 1 504 ? -24.771 12.343 19.867 1.00 77.88 504 PRO A C 1
ATOM 3927 O O . PRO A 1 504 ? -25.221 13.444 20.200 1.00 77.88 504 PRO A O 1
ATOM 3930 N N . ARG A 1 505 ? -23.462 12.076 19.945 1.00 75.62 505 ARG A N 1
ATOM 3931 C CA . ARG A 1 505 ? -22.503 13.012 20.561 1.00 75.62 505 ARG A CA 1
ATOM 3932 C C . ARG A 1 505 ? -22.481 14.373 19.872 1.00 75.62 505 ARG A C 1
ATOM 3934 O O . ARG A 1 505 ? -22.364 15.377 20.571 1.00 75.62 505 ARG A O 1
ATOM 3941 N N . TRP A 1 506 ? -22.596 14.427 18.545 1.00 75.31 506 TRP A N 1
ATOM 3942 C CA . TRP A 1 506 ? -22.628 15.708 17.841 1.00 75.31 506 TRP A CA 1
ATOM 3943 C C . TRP A 1 506 ? -23.949 16.446 18.077 1.00 75.31 506 TRP A C 1
ATOM 3945 O O . TRP A 1 506 ? -23.909 17.662 18.167 1.00 75.31 506 TRP A O 1
ATOM 3955 N N . VAL A 1 507 ? -25.088 15.758 18.264 1.00 81.12 507 VAL A N 1
ATOM 3956 C CA . VAL A 1 507 ? -26.350 16.417 18.649 1.00 81.12 507 VAL A CA 1
ATOM 3957 C C . VAL A 1 507 ? -26.165 17.095 19.994 1.00 81.12 507 VAL A C 1
ATOM 3959 O O . VAL A 1 507 ? -26.449 18.276 20.119 1.00 81.12 507 VAL A O 1
ATOM 3962 N N . ARG A 1 508 ? -25.607 16.390 20.983 1.00 84.44 508 ARG A N 1
ATOM 3963 C CA . ARG A 1 508 ? -25.349 16.983 22.299 1.00 84.44 508 ARG A CA 1
ATOM 3964 C C . ARG A 1 508 ? -24.363 18.151 22.236 1.00 84.44 508 ARG A C 1
ATOM 3966 O O . ARG A 1 508 ? -24.596 19.203 22.820 1.00 84.44 508 ARG A O 1
ATOM 3973 N N . ARG A 1 509 ? -23.271 17.986 21.491 1.00 79.75 509 ARG A N 1
ATOM 3974 C CA . ARG A 1 509 ? -22.235 19.015 21.353 1.00 79.75 509 ARG A CA 1
ATOM 3975 C C . ARG A 1 509 ? -22.727 20.243 20.586 1.00 79.75 509 ARG A C 1
ATOM 3977 O O . ARG A 1 509 ? -22.468 21.365 21.009 1.00 79.75 509 ARG A O 1
ATOM 3984 N N . ASN A 1 510 ? -23.402 20.029 19.462 1.00 83.56 510 ASN A N 1
ATOM 3985 C CA . ASN A 1 510 ? -23.816 21.095 18.560 1.00 83.56 510 ASN A CA 1
ATOM 3986 C C . ASN A 1 510 ? -25.094 21.763 19.040 1.00 83.56 510 ASN A C 1
ATOM 3988 O O . ASN A 1 510 ? -25.198 22.960 18.863 1.00 83.56 510 ASN A O 1
ATOM 3992 N N . LEU A 1 511 ? -26.013 21.057 19.708 1.00 87.50 511 LEU A N 1
ATOM 3993 C CA . LEU A 1 511 ? -27.214 21.682 20.264 1.00 87.50 511 LEU A CA 1
ATOM 3994 C C . LEU A 1 511 ? -26.850 22.717 21.320 1.00 87.50 511 LEU A C 1
ATOM 3996 O O . LEU A 1 511 ? -27.307 23.848 21.242 1.00 87.50 511 LEU A O 1
ATOM 4000 N N . GLN A 1 512 ? -25.977 22.364 22.263 1.00 84.31 512 GLN A N 1
ATOM 4001 C CA . GLN A 1 512 ? -25.516 23.311 23.273 1.00 84.31 512 GLN A CA 1
ATOM 4002 C C . GLN A 1 512 ? -24.739 24.472 22.633 1.00 84.31 512 GLN A C 1
ATOM 4004 O O . GLN A 1 512 ? -24.995 25.629 22.952 1.00 84.31 512 GLN A O 1
ATOM 4009 N N . ALA A 1 513 ? -23.839 24.189 21.684 1.00 83.12 513 ALA A N 1
ATOM 4010 C CA . ALA A 1 513 ? -23.079 25.225 20.982 1.00 83.12 513 ALA A CA 1
ATOM 4011 C C . ALA A 1 513 ? -23.963 26.152 20.128 1.00 83.12 513 ALA A C 1
ATOM 4013 O O . ALA A 1 513 ? -23.765 27.364 20.149 1.00 83.12 513 ALA A O 1
ATOM 4014 N N . ASP A 1 514 ? -24.939 25.600 19.409 1.00 83.44 514 ASP A N 1
ATOM 4015 C CA . ASP A 1 514 ? -25.897 26.341 18.593 1.00 83.44 514 ASP A CA 1
ATOM 4016 C C . ASP A 1 514 ? -26.826 27.175 19.478 1.00 83.44 514 ASP A C 1
ATOM 4018 O O . ASP A 1 514 ? -27.110 28.313 19.124 1.00 83.44 514 ASP A O 1
ATOM 4022 N N . LEU A 1 515 ? -27.260 26.654 20.633 1.00 84.75 515 LEU A N 1
ATOM 4023 C CA . LEU A 1 515 ? -28.048 27.403 21.615 1.00 84.75 515 LEU A CA 1
ATOM 4024 C C . LEU A 1 515 ? -27.230 28.551 22.219 1.00 84.75 515 LEU A C 1
ATOM 4026 O O . LEU A 1 515 ? -27.702 29.682 22.200 1.00 84.75 515 LEU A O 1
ATOM 4030 N N . HIS A 1 516 ? -25.984 28.317 22.654 1.00 81.25 516 HIS A N 1
ATOM 4031 C CA . HIS A 1 516 ? -25.102 29.397 23.125 1.00 81.25 516 HIS A CA 1
ATOM 4032 C C . HIS A 1 516 ? -24.859 30.440 22.034 1.00 81.25 516 HIS A C 1
ATOM 4034 O O . HIS A 1 516 ? -24.975 31.634 22.296 1.00 81.25 516 HIS A O 1
ATOM 4040 N N . ALA A 1 517 ? -24.565 30.026 20.799 1.00 77.94 517 ALA A N 1
ATOM 4041 C CA . ALA A 1 517 ? -24.380 30.952 19.684 1.00 77.94 517 ALA A CA 1
ATOM 4042 C C . ALA A 1 517 ? -25.665 31.746 19.397 1.00 77.94 517 ALA A C 1
ATOM 4044 O O . ALA A 1 517 ? -25.621 32.954 19.182 1.00 77.94 517 ALA A O 1
ATOM 4045 N N . ALA A 1 518 ? -26.824 31.093 19.431 1.00 76.12 518 ALA A N 1
ATOM 4046 C CA . ALA A 1 518 ? -28.115 31.711 19.165 1.00 76.12 518 ALA A CA 1
ATOM 4047 C C . ALA A 1 518 ? -28.548 32.708 20.258 1.00 76.12 518 ALA A C 1
ATOM 4049 O O . ALA A 1 518 ? -29.093 33.767 19.939 1.00 76.12 518 ALA A O 1
ATOM 4050 N N . VAL A 1 519 ? -28.276 32.398 21.529 1.00 76.44 519 VAL A N 1
ATOM 4051 C CA . VAL A 1 519 ? -28.573 33.270 22.677 1.00 76.44 519 VAL A CA 1
ATOM 4052 C C . VAL A 1 519 ? -27.600 34.448 22.742 1.00 76.44 519 VAL A C 1
ATOM 4054 O O . VAL A 1 519 ? -28.029 35.595 22.839 1.00 76.44 519 VAL A O 1
ATOM 4057 N N . THR A 1 520 ? -26.294 34.207 22.591 1.00 67.75 520 THR A N 1
ATOM 4058 C CA . THR A 1 520 ? -25.268 35.272 22.636 1.00 67.75 520 THR A CA 1
ATOM 4059 C C . THR A 1 520 ? -25.328 36.227 21.440 1.00 67.75 520 THR A C 1
ATOM 4061 O O . THR A 1 520 ? -24.897 37.373 21.550 1.00 67.75 520 THR A O 1
ATOM 4064 N N . THR A 1 521 ? -25.900 35.800 20.309 1.00 66.25 521 THR A N 1
ATOM 4065 C CA . THR A 1 521 ? -26.169 36.675 19.151 1.00 66.25 521 THR A CA 1
ATOM 4066 C C . THR A 1 521 ? -27.494 37.438 19.254 1.00 66.25 521 THR A C 1
ATOM 4068 O O . THR A 1 521 ? -27.772 38.272 18.392 1.00 66.25 521 THR A O 1
ATOM 4071 N N . GLY A 1 522 ? -28.319 37.166 20.275 1.00 69.25 522 GLY A N 1
ATOM 4072 C CA . GLY A 1 522 ? -29.643 37.774 20.448 1.00 69.25 522 GLY A CA 1
ATOM 4073 C C . GLY A 1 522 ? -30.667 37.363 19.384 1.00 69.25 522 GLY A C 1
ATOM 4074 O O . GLY A 1 522 ? -31.676 38.042 19.211 1.00 69.25 522 GLY A O 1
ATOM 4075 N N . GLN A 1 523 ? -30.402 36.287 18.632 1.00 73.44 523 GLN A N 1
ATOM 4076 C CA . GLN A 1 523 ? -31.273 35.813 17.549 1.00 73.44 523 GLN A CA 1
ATOM 4077 C C . GLN A 1 523 ? -32.317 34.798 18.023 1.00 73.44 523 GLN A C 1
ATOM 4079 O O . GLN A 1 523 ? -33.296 34.568 17.308 1.00 73.44 523 GLN A O 1
ATOM 4084 N N . LEU A 1 524 ? -32.114 34.197 19.201 1.00 76.75 524 LEU A N 1
ATOM 4085 C CA . LEU A 1 524 ? -33.020 33.218 19.802 1.00 76.75 524 LEU A CA 1
ATOM 4086 C C . LEU A 1 524 ? -34.095 33.888 20.668 1.00 76.75 524 LEU A C 1
ATOM 4088 O O . LEU A 1 524 ? -34.116 33.711 21.879 1.00 76.75 524 LEU A O 1
ATOM 4092 N N . THR A 1 525 ? -34.974 34.658 20.034 1.00 78.56 525 THR A N 1
ATOM 4093 C CA . THR A 1 525 ? -36.157 35.261 20.668 1.00 78.56 525 THR A CA 1
ATOM 4094 C C . THR A 1 525 ? -37.426 34.602 20.134 1.00 78.56 525 THR A C 1
ATOM 4096 O O . THR A 1 525 ? -37.436 34.111 18.997 1.00 78.56 525 THR A O 1
ATOM 4099 N N . THR A 1 526 ? -38.517 34.578 20.906 1.00 78.44 526 THR A N 1
ATOM 4100 C CA . THR A 1 526 ? -39.791 33.994 20.429 1.00 78.44 526 THR A CA 1
ATOM 4101 C C . THR A 1 526 ? -40.375 34.753 19.232 1.00 78.44 526 THR A C 1
ATOM 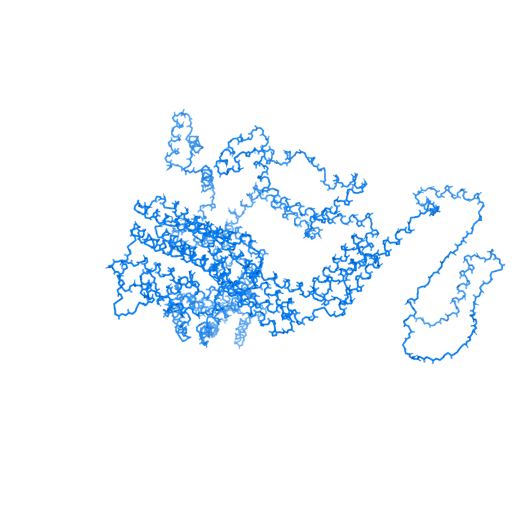4103 O O . THR A 1 526 ? -41.063 34.155 18.404 1.00 78.44 526 THR A O 1
ATOM 4106 N N . ASP A 1 527 ? -40.008 36.025 19.061 1.00 77.62 527 ASP A N 1
ATOM 4107 C CA . ASP A 1 527 ? -40.355 36.846 17.895 1.00 77.62 527 ASP A CA 1
ATOM 4108 C C . ASP A 1 527 ? -39.665 36.383 16.595 1.00 77.62 527 ASP A C 1
ATOM 4110 O O . ASP A 1 527 ? -40.129 36.685 15.492 1.00 77.62 527 ASP A O 1
ATOM 4114 N N . ASN A 1 528 ? -38.576 35.610 16.687 1.00 82.12 528 ASN A N 1
ATOM 4115 C CA . ASN A 1 528 ? -37.829 35.096 15.538 1.00 82.12 528 ASN A CA 1
ATOM 4116 C C . ASN A 1 528 ? -38.212 33.645 15.192 1.00 82.12 528 ASN A C 1
ATOM 4118 O O . ASN A 1 528 ? -37.371 32.744 15.099 1.00 82.12 528 ASN A O 1
ATOM 4122 N N . LEU A 1 529 ? -39.508 33.420 14.954 1.00 80.81 529 LEU A N 1
ATOM 4123 C CA . LEU A 1 529 ? -40.089 32.113 14.605 1.00 80.81 529 LEU A CA 1
ATOM 4124 C C . LEU A 1 529 ? -39.375 31.413 13.440 1.00 80.81 529 LEU A C 1
ATOM 4126 O O . LEU A 1 529 ? -39.242 30.188 13.446 1.00 80.81 529 LEU A O 1
ATOM 4130 N N . ALA A 1 530 ? -38.896 32.169 12.448 1.00 77.88 530 ALA A N 1
ATOM 4131 C CA . ALA A 1 530 ? -38.167 31.618 11.307 1.00 77.88 530 ALA A CA 1
ATOM 4132 C C . ALA A 1 530 ? -36.829 30.993 11.732 1.00 77.88 530 ALA A C 1
ATOM 4134 O O . ALA A 1 530 ? -36.486 29.906 11.268 1.00 77.88 530 ALA A O 1
ATOM 4135 N N . TYR A 1 531 ? -36.096 31.641 12.641 1.00 78.50 531 TYR A N 1
ATOM 4136 C CA . TYR A 1 531 ? -34.830 31.131 13.159 1.00 78.50 531 TYR A CA 1
ATOM 4137 C C . TYR A 1 531 ? -35.033 29.957 14.121 1.00 78.50 531 TYR A C 1
ATOM 4139 O O . TYR A 1 531 ? -34.337 28.952 14.000 1.00 78.50 531 TYR A O 1
ATOM 4147 N N . VAL A 1 532 ? -36.035 30.029 15.005 1.00 81.12 532 VAL A N 1
ATOM 4148 C CA . VAL A 1 532 ? -36.414 28.915 15.894 1.00 81.12 532 VAL A CA 1
ATOM 4149 C C . VAL A 1 532 ? -36.813 27.681 15.079 1.00 81.12 532 VAL A C 1
ATOM 4151 O O . VAL A 1 532 ? -36.323 26.584 15.340 1.00 81.12 532 VAL A O 1
ATOM 4154 N N . THR A 1 533 ? -37.635 27.852 14.039 1.00 82.56 533 THR A N 1
ATOM 4155 C CA . THR A 1 533 ? -38.032 26.757 13.137 1.00 82.56 533 THR A CA 1
ATOM 4156 C C . THR A 1 533 ? -36.826 26.202 12.381 1.00 82.56 533 THR A C 1
ATOM 4158 O O . THR A 1 533 ? -36.607 24.994 12.377 1.00 82.56 533 THR A O 1
ATOM 4161 N N . ALA A 1 534 ? -35.974 27.068 11.823 1.00 82.00 534 ALA A N 1
ATOM 4162 C CA . ALA A 1 534 ? -34.745 26.647 11.154 1.00 82.00 534 ALA A CA 1
ATOM 4163 C C . ALA A 1 534 ? -33.788 25.886 12.088 1.00 82.00 534 ALA A C 1
ATOM 4165 O O . ALA A 1 534 ? -33.146 24.926 11.651 1.00 82.00 534 ALA A O 1
ATOM 4166 N N . LEU A 1 535 ? -33.697 26.281 13.362 1.00 84.06 535 LEU A N 1
ATOM 4167 C CA . LEU A 1 535 ? -32.897 25.599 14.375 1.00 84.06 535 LEU A CA 1
ATOM 4168 C C . LEU A 1 535 ? -33.498 24.228 14.717 1.00 84.06 535 LEU A C 1
ATOM 4170 O O . LEU A 1 535 ? -32.776 23.235 14.704 1.00 84.06 535 LEU A O 1
ATOM 4174 N N . LYS A 1 536 ? -34.819 24.129 14.905 1.00 88.56 536 LYS A N 1
ATOM 4175 C CA . LYS A 1 536 ? -35.519 22.844 15.095 1.00 88.56 536 LYS A CA 1
ATOM 4176 C C . LYS A 1 536 ? -35.353 21.907 13.900 1.00 88.56 536 LYS A C 1
ATOM 4178 O O . LYS A 1 536 ? -35.124 20.707 14.082 1.00 88.56 536 LYS A O 1
ATOM 4183 N N . ASP A 1 537 ? -35.397 22.442 12.684 1.00 84.56 537 ASP A N 1
ATOM 4184 C CA . ASP A 1 537 ? -35.237 21.677 11.446 1.00 84.56 537 ASP A CA 1
ATOM 4185 C C . ASP A 1 537 ? -33.811 21.137 11.258 1.00 84.56 537 ASP A C 1
ATOM 4187 O O . ASP A 1 537 ? -33.619 20.130 10.567 1.00 84.56 537 ASP A O 1
ATOM 4191 N N . ARG A 1 538 ? -32.793 21.745 11.895 1.00 82.50 538 ARG A N 1
ATOM 4192 C CA . ARG A 1 538 ? -31.422 21.192 11.953 1.00 82.50 538 ARG A CA 1
ATOM 4193 C C . ARG A 1 538 ? -31.355 19.874 12.718 1.00 82.50 538 ARG A C 1
ATOM 4195 O O . ARG A 1 538 ? -30.603 18.997 12.305 1.00 82.50 538 ARG A O 1
ATOM 4202 N N . TYR A 1 539 ? -32.189 19.694 13.737 1.00 86.31 539 TYR A N 1
ATOM 4203 C CA . TYR A 1 539 ? -32.220 18.500 14.585 1.00 86.31 539 TYR A CA 1
ATOM 4204 C C . TYR A 1 539 ? -33.365 17.552 14.207 1.00 86.31 539 TYR A C 1
ATOM 4206 O O . TYR A 1 539 ? -34.107 17.071 15.063 1.00 86.31 539 TYR A O 1
ATOM 4214 N N . THR A 1 540 ? -33.558 17.303 12.910 1.00 84.56 540 THR A N 1
ATOM 4215 C CA . THR A 1 540 ? -34.494 16.278 12.416 1.00 84.56 540 THR A CA 1
ATOM 4216 C C . THR A 1 540 ? -33.803 14.924 12.328 1.00 84.56 540 THR A C 1
ATOM 4218 O O . THR A 1 540 ? -32.615 14.857 12.024 1.00 84.56 540 THR A O 1
ATOM 4221 N N . ARG A 1 541 ? -34.550 13.825 12.516 1.00 81.94 541 ARG A N 1
ATOM 4222 C CA . ARG A 1 541 ? -34.003 12.459 12.417 1.00 81.94 541 ARG A CA 1
ATOM 4223 C C . ARG A 1 541 ? -33.214 12.246 11.120 1.00 81.94 541 ARG A C 1
ATOM 4225 O O . ARG A 1 541 ? -32.105 11.735 11.170 1.00 81.94 541 ARG A O 1
ATOM 4232 N N . ASN A 1 542 ? -33.729 12.710 9.980 1.00 81.00 542 ASN A N 1
ATOM 4233 C CA . ASN A 1 542 ? -33.044 12.560 8.692 1.00 81.00 542 ASN A CA 1
ATOM 4234 C C . ASN A 1 542 ? -31.738 13.356 8.613 1.00 81.00 542 ASN A C 1
ATOM 4236 O O . ASN A 1 542 ? -30.741 12.812 8.153 1.00 81.00 542 ASN A O 1
ATOM 4240 N N . ARG A 1 543 ? -31.706 14.616 9.075 1.00 82.88 543 ARG A N 1
ATOM 4241 C CA . ARG A 1 543 ? -30.451 15.387 9.116 1.00 82.88 543 ARG A CA 1
ATOM 4242 C C . ARG A 1 543 ? -29.456 14.783 10.089 1.00 82.88 543 ARG A C 1
ATOM 4244 O O . ARG A 1 543 ? -28.265 14.791 9.803 1.00 82.88 543 ARG A O 1
ATOM 4251 N N . ILE A 1 544 ? -29.957 14.232 11.192 1.00 81.38 544 ILE A N 1
ATOM 4252 C CA . ILE A 1 544 ? -29.114 13.624 12.204 1.00 81.38 544 ILE A CA 1
ATOM 4253 C C . ILE A 1 544 ? -28.431 12.374 11.674 1.00 81.38 544 ILE A C 1
ATOM 4255 O O . ILE A 1 544 ? -27.214 12.246 11.755 1.00 81.38 544 ILE A O 1
ATOM 4259 N N . VAL A 1 545 ? -29.219 11.488 11.071 1.00 84.56 545 VAL A N 1
ATOM 4260 C CA . VAL A 1 545 ? -28.701 10.273 10.449 1.00 84.56 545 VAL A CA 1
ATOM 4261 C C . VAL A 1 545 ? -27.789 10.629 9.271 1.00 84.56 545 VAL A C 1
ATOM 4263 O O . VAL A 1 545 ? -26.734 10.028 9.143 1.00 84.56 545 VAL A O 1
ATOM 4266 N N . ARG A 1 546 ? -28.108 11.656 8.468 1.00 87.06 546 ARG A N 1
ATOM 4267 C CA . ARG A 1 546 ? -27.230 12.122 7.377 1.00 87.06 546 ARG A CA 1
ATOM 4268 C C . ARG A 1 546 ? -25.875 12.626 7.881 1.00 87.06 546 ARG A C 1
ATOM 4270 O O . ARG A 1 546 ? -24.860 12.352 7.250 1.00 87.06 546 ARG A O 1
ATOM 4277 N N . ALA A 1 547 ? -25.853 13.368 8.989 1.00 82.25 547 ALA A N 1
ATOM 4278 C CA . ALA A 1 547 ? -24.616 13.848 9.602 1.00 82.25 547 ALA A CA 1
ATOM 4279 C C . ALA A 1 547 ? -23.758 12.683 10.113 1.00 82.25 547 ALA A C 1
ATOM 4281 O O . ALA A 1 547 ? -22.568 12.641 9.829 1.00 82.25 547 ALA A O 1
ATOM 4282 N N . GLU A 1 548 ? -24.370 11.695 10.768 1.00 84.50 548 GLU A N 1
ATOM 4283 C CA . GLU A 1 548 ? -23.668 10.485 11.209 1.00 84.50 548 GLU A CA 1
ATOM 4284 C C . GLU A 1 548 ? -23.153 9.641 10.033 1.00 84.50 548 GLU A C 1
ATOM 4286 O O . GLU A 1 548 ? -22.029 9.153 10.071 1.00 84.50 548 GLU A O 1
ATOM 4291 N N . VAL A 1 549 ? -23.935 9.503 8.955 1.00 89.50 549 VAL A N 1
ATOM 4292 C CA . VAL A 1 549 ? -23.485 8.838 7.720 1.00 89.50 549 VAL A CA 1
ATOM 4293 C C . VAL A 1 549 ? -22.269 9.563 7.139 1.00 89.50 549 VAL A C 1
ATOM 4295 O O . VAL A 1 549 ? -21.285 8.913 6.796 1.00 89.50 549 VAL A O 1
ATOM 4298 N N . ASN A 1 550 ? -22.293 10.898 7.084 1.00 87.12 550 ASN A N 1
ATOM 4299 C CA . ASN A 1 550 ? -21.141 11.695 6.659 1.00 87.12 550 ASN A CA 1
ATOM 4300 C C . ASN A 1 550 ? -19.925 11.494 7.573 1.00 87.12 550 ASN A C 1
ATOM 4302 O O . ASN A 1 550 ? -18.822 11.313 7.067 1.00 87.12 550 ASN A O 1
ATOM 4306 N N . ASP A 1 551 ? -20.103 11.496 8.894 1.00 84.94 551 ASP A N 1
ATOM 4307 C CA . ASP A 1 551 ? -19.011 11.289 9.851 1.00 84.94 551 ASP A CA 1
ATOM 4308 C C . ASP A 1 551 ? -18.391 9.890 9.705 1.00 84.94 551 ASP A C 1
ATOM 4310 O O . ASP A 1 551 ? -17.164 9.755 9.706 1.00 84.94 551 ASP A O 1
ATOM 4314 N N . ILE A 1 552 ? -19.221 8.858 9.506 1.00 90.00 552 ILE A N 1
ATOM 4315 C CA . ILE A 1 552 ? -18.772 7.495 9.193 1.00 90.00 552 ILE A CA 1
ATOM 4316 C C . ILE A 1 552 ? -17.957 7.500 7.898 1.00 90.00 552 ILE A C 1
ATOM 4318 O O . ILE A 1 552 ? -16.844 6.988 7.890 1.00 90.00 552 ILE A O 1
ATOM 4322 N N . ILE A 1 553 ? -18.452 8.118 6.823 1.00 89.06 553 ILE A N 1
ATOM 4323 C CA . ILE A 1 553 ? -17.735 8.193 5.541 1.00 89.06 553 ILE A CA 1
ATOM 4324 C C . ILE A 1 553 ? -16.388 8.917 5.700 1.00 89.06 553 ILE A C 1
ATOM 4326 O O . ILE A 1 553 ? -15.365 8.454 5.195 1.00 89.06 553 ILE A O 1
ATOM 4330 N N . MET A 1 554 ? -16.362 10.035 6.428 1.00 85.56 554 MET A N 1
ATOM 4331 C CA . MET A 1 554 ? -15.162 10.857 6.623 1.00 85.56 554 MET A CA 1
ATOM 4332 C C . MET A 1 554 ? -14.113 10.197 7.527 1.00 85.56 554 MET A C 1
ATOM 4334 O O . MET A 1 554 ? -12.936 10.545 7.440 1.00 85.56 554 MET A O 1
ATOM 4338 N N . LYS A 1 555 ? -14.504 9.221 8.355 1.00 89.44 555 LYS A N 1
ATOM 4339 C CA . LYS A 1 555 ? -13.587 8.392 9.156 1.00 89.44 555 LYS A CA 1
ATOM 4340 C C . LYS A 1 555 ? -12.712 7.471 8.292 1.00 89.44 555 LYS A C 1
ATOM 4342 O O . LYS A 1 555 ? -11.654 7.046 8.755 1.00 89.44 555 LYS A O 1
ATOM 4347 N N . TYR A 1 556 ? -13.130 7.166 7.062 1.00 90.62 556 TYR A N 1
ATOM 4348 C CA . TYR A 1 556 ? -12.454 6.234 6.155 1.00 90.62 556 TYR A CA 1
ATOM 4349 C C . TYR A 1 556 ? -11.822 6.970 4.967 1.00 90.62 556 TYR A C 1
ATOM 4351 O O . TYR A 1 556 ? -12.333 6.975 3.845 1.00 90.62 556 TYR A O 1
ATOM 4359 N N . GLU A 1 557 ? -10.687 7.622 5.231 1.00 81.94 557 GLU A N 1
ATOM 4360 C CA . GLU A 1 557 ? -10.008 8.518 4.287 1.00 81.94 557 GLU A CA 1
ATOM 4361 C C . GLU A 1 557 ? -9.460 7.838 3.020 1.00 81.94 557 GLU A C 1
ATOM 4363 O O . GLU A 1 557 ? -9.311 8.512 2.000 1.00 81.94 557 GLU A O 1
ATOM 4368 N N . ASP A 1 558 ? -9.236 6.519 3.033 1.00 76.50 558 ASP A N 1
ATOM 4369 C CA . ASP A 1 558 ? -8.703 5.809 1.861 1.00 76.50 558 ASP A CA 1
ATOM 4370 C C . ASP A 1 558 ? -9.789 5.403 0.854 1.00 76.50 558 ASP A C 1
ATOM 4372 O O . ASP A 1 558 ? -9.448 4.918 -0.228 1.00 76.50 558 ASP A O 1
ATOM 4376 N N . LEU A 1 559 ? -11.076 5.579 1.188 1.00 78.00 559 LEU A N 1
ATOM 4377 C CA . LEU A 1 559 ? -12.178 5.294 0.267 1.00 78.00 559 LEU A CA 1
ATOM 4378 C C . LEU A 1 559 ? -12.195 6.289 -0.888 1.00 78.00 559 LEU A C 1
ATOM 4380 O O . LEU A 1 559 ? -12.097 7.505 -0.667 1.00 78.00 559 LEU A O 1
ATOM 4384 N N . SER A 1 560 ? -12.382 5.774 -2.105 1.00 77.62 560 SER A N 1
ATOM 4385 C CA . SER A 1 560 ? -12.505 6.591 -3.308 1.00 77.62 560 SER A CA 1
ATOM 4386 C C . SER A 1 560 ? -13.681 7.571 -3.213 1.00 77.62 560 SER A C 1
ATOM 4388 O O . SER A 1 560 ? -14.692 7.284 -2.563 1.00 77.62 560 SER A O 1
ATOM 4390 N N . PRO A 1 561 ? -13.613 8.721 -3.907 1.00 76.06 561 PRO A N 1
ATOM 4391 C CA . PRO A 1 561 ? -14.757 9.622 -4.030 1.00 76.06 561 PRO A CA 1
ATOM 4392 C C . PRO A 1 561 ? -16.020 8.921 -4.551 1.00 76.06 561 PRO A C 1
ATOM 4394 O O . PRO A 1 561 ? -17.116 9.253 -4.107 1.00 76.06 561 PRO A O 1
ATOM 4397 N N . THR A 1 562 ? -15.871 7.922 -5.427 1.00 78.31 562 THR A N 1
ATOM 4398 C CA . THR A 1 562 ? -16.979 7.122 -5.963 1.00 78.31 562 THR A CA 1
ATOM 4399 C C . THR A 1 562 ? -17.652 6.307 -4.866 1.00 78.31 562 THR A C 1
ATOM 4401 O O . THR A 1 562 ? -18.868 6.377 -4.723 1.00 78.31 562 THR A O 1
ATOM 4404 N N . ALA A 1 563 ? -16.883 5.598 -4.034 1.00 84.69 563 ALA A N 1
ATOM 4405 C CA . ALA A 1 563 ? -17.427 4.858 -2.897 1.00 84.69 563 ALA A CA 1
ATOM 4406 C C . ALA A 1 563 ? -18.156 5.777 -1.913 1.00 84.69 563 ALA A C 1
ATOM 4408 O O . ALA A 1 563 ? -19.241 5.438 -1.440 1.00 84.69 563 ALA A O 1
ATOM 4409 N N . ARG A 1 564 ? -17.604 6.967 -1.644 1.00 86.12 564 ARG A N 1
ATOM 4410 C CA . ARG A 1 564 ? -18.255 7.968 -0.784 1.00 86.12 564 ARG A CA 1
ATOM 4411 C C . ARG A 1 564 ? -19.565 8.470 -1.393 1.00 86.12 564 ARG A C 1
ATOM 4413 O O . ARG A 1 564 ? -20.563 8.520 -0.681 1.00 86.12 564 ARG A O 1
ATOM 4420 N N . SER A 1 565 ? -19.579 8.783 -2.692 1.00 81.94 565 SER A N 1
ATOM 4421 C CA . SER A 1 565 ? -20.795 9.190 -3.413 1.00 81.94 565 SER A CA 1
ATOM 4422 C C . SER A 1 565 ? -21.846 8.092 -3.374 1.00 81.94 565 SER A C 1
ATOM 4424 O O . SER A 1 565 ? -22.938 8.336 -2.888 1.00 81.94 565 SER A O 1
ATOM 4426 N N . LEU A 1 566 ? -21.495 6.860 -3.755 1.00 86.12 566 LEU A N 1
ATOM 4427 C CA . LEU A 1 566 ? -22.416 5.721 -3.752 1.00 86.12 566 LEU A CA 1
ATOM 4428 C C . LEU A 1 566 ? -23.000 5.445 -2.365 1.00 86.12 566 LEU A C 1
ATOM 4430 O O . LEU A 1 566 ? -24.157 5.048 -2.253 1.00 86.12 566 LEU A O 1
ATOM 4434 N N . THR A 1 567 ? -22.222 5.679 -1.307 1.00 90.56 567 THR A N 1
ATOM 4435 C CA . THR A 1 567 ? -22.716 5.579 0.071 1.00 90.56 567 THR A CA 1
ATOM 4436 C C . THR A 1 567 ? -23.771 6.650 0.361 1.00 90.56 567 THR A C 1
ATOM 4438 O O . THR A 1 567 ? -24.818 6.344 0.931 1.00 90.56 567 THR A O 1
ATOM 4441 N N . LEU A 1 568 ? -23.532 7.898 -0.053 1.00 89.38 568 LEU A N 1
ATOM 4442 C CA . LEU A 1 568 ? -24.493 8.992 0.112 1.00 89.38 568 LEU A CA 1
ATOM 4443 C C . LEU A 1 568 ? -25.733 8.823 -0.762 1.00 89.38 568 LEU A C 1
ATOM 4445 O O . LEU A 1 568 ? -26.837 9.052 -0.278 1.00 89.38 568 LEU A O 1
ATOM 4449 N N . ASP A 1 569 ? -25.567 8.369 -1.999 1.00 86.25 569 ASP A N 1
ATOM 4450 C CA . ASP A 1 569 ? -26.661 8.107 -2.931 1.00 86.25 569 ASP A CA 1
ATOM 4451 C C . ASP A 1 569 ? -27.541 6.969 -2.402 1.00 86.25 569 ASP A C 1
ATOM 4453 O O . ASP A 1 569 ? -28.761 7.105 -2.325 1.00 86.25 569 ASP A O 1
ATOM 4457 N N . ALA A 1 570 ? -26.933 5.879 -1.916 1.00 90.75 570 ALA A N 1
ATOM 4458 C CA . ALA A 1 570 ? -27.669 4.794 -1.274 1.00 90.75 570 ALA A CA 1
ATOM 4459 C C . ALA A 1 570 ? -28.455 5.285 -0.046 1.00 90.75 570 ALA A C 1
ATOM 4461 O O . ALA A 1 570 ? -29.579 4.833 0.182 1.00 90.75 570 ALA A O 1
ATOM 4462 N N . PHE A 1 571 ? -27.900 6.217 0.735 1.00 92.69 571 PHE A N 1
ATOM 4463 C CA . PHE A 1 571 ? -28.597 6.835 1.863 1.00 92.69 571 PHE A CA 1
ATOM 4464 C C . PHE A 1 571 ? -29.753 7.743 1.433 1.00 92.69 571 PHE A C 1
ATOM 4466 O O . PHE A 1 571 ? -30.862 7.610 1.954 1.00 92.69 571 PHE A O 1
ATOM 4473 N N . ASP A 1 572 ? -29.525 8.633 0.471 1.00 86.50 572 ASP A N 1
ATOM 4474 C CA . ASP A 1 572 ? -30.530 9.586 -0.005 1.00 86.50 572 ASP A CA 1
ATOM 4475 C C . ASP A 1 572 ? -31.699 8.875 -0.714 1.00 86.50 572 ASP A C 1
ATOM 4477 O O . ASP A 1 572 ? -32.857 9.276 -0.571 1.00 86.50 572 ASP A O 1
ATOM 4481 N N . GLU A 1 573 ? -31.428 7.749 -1.377 1.00 89.19 573 GLU A N 1
ATOM 4482 C CA . GLU A 1 573 ? -32.431 6.848 -1.958 1.00 89.19 573 GLU A CA 1
ATOM 4483 C C . GLU A 1 573 ? -33.130 5.947 -0.927 1.00 89.19 573 GLU A C 1
ATOM 4485 O O . GLU A 1 573 ? -33.999 5.152 -1.287 1.00 89.19 573 GLU A O 1
ATOM 4490 N N . LYS A 1 574 ? -32.782 6.073 0.361 1.00 91.44 574 LYS A N 1
ATOM 4491 C CA . LYS A 1 574 ? -33.301 5.264 1.477 1.00 91.44 574 LYS A CA 1
ATOM 4492 C C . LYS A 1 574 ? -33.014 3.764 1.354 1.00 91.44 574 LYS A C 1
ATOM 4494 O O . LYS A 1 574 ? -33.683 2.973 2.009 1.00 91.44 574 LYS A O 1
ATOM 4499 N N . ARG A 1 575 ? -32.023 3.371 0.549 1.00 91.12 575 ARG A N 1
ATOM 4500 C CA . ARG A 1 575 ? -31.544 1.983 0.454 1.00 91.12 575 ARG A CA 1
ATOM 4501 C C . ARG A 1 575 ? -30.588 1.662 1.604 1.00 91.12 575 ARG A C 1
ATOM 4503 O O . ARG A 1 575 ? -30.696 0.611 2.238 1.00 91.12 575 ARG A O 1
ATOM 4510 N N . LEU A 1 576 ? -29.683 2.588 1.924 1.00 85.44 576 LEU A N 1
ATOM 4511 C CA . LEU A 1 576 ? -28.778 2.474 3.067 1.00 85.44 576 LEU A CA 1
ATOM 4512 C C . LEU A 1 576 ? -29.574 2.671 4.366 1.00 85.44 576 LEU A C 1
ATOM 4514 O O . LEU A 1 576 ? -30.280 3.668 4.513 1.00 85.44 576 LEU A O 1
ATOM 4518 N N . LEU A 1 577 ? -29.417 1.746 5.321 1.00 92.31 577 LEU A N 1
ATOM 4519 C CA . LEU A 1 577 ? -30.090 1.724 6.635 1.00 92.31 577 LEU A CA 1
ATOM 4520 C C . LEU A 1 577 ? -31.586 1.339 6.632 1.00 92.31 577 LEU A C 1
ATOM 4522 O O . LEU A 1 577 ? -32.252 1.516 7.652 1.00 92.31 577 LEU A O 1
ATOM 4526 N N . GLU A 1 578 ? -32.135 0.800 5.541 1.00 91.88 578 GLU A N 1
ATOM 4527 C CA . GLU A 1 578 ? -33.494 0.224 5.554 1.00 91.88 578 GLU A CA 1
ATOM 4528 C C . GLU A 1 578 ? -33.545 -1.083 6.371 1.00 91.88 578 GLU A C 1
ATOM 4530 O O . GLU A 1 578 ? -34.440 -1.292 7.195 1.00 91.88 578 GLU A O 1
ATOM 4535 N N . SER A 1 579 ? -32.541 -1.942 6.195 1.00 93.19 579 SER A N 1
ATOM 4536 C CA . SER A 1 579 ? -32.360 -3.199 6.920 1.00 93.19 579 SER A CA 1
ATOM 4537 C C . SER A 1 579 ? -30.873 -3.581 6.998 1.00 93.19 579 SER A C 1
ATOM 4539 O O . SER A 1 579 ? -30.066 -3.042 6.237 1.00 93.19 579 SER A O 1
ATOM 4541 N N . PRO A 1 580 ? -30.483 -4.533 7.865 1.00 93.19 580 PRO A N 1
ATOM 4542 C CA . PRO A 1 580 ? -29.121 -5.070 7.875 1.00 93.19 580 PRO A CA 1
ATOM 4543 C C . PRO A 1 580 ? -28.697 -5.614 6.500 1.00 93.19 580 PRO A C 1
ATOM 4545 O O . PRO A 1 580 ? -27.595 -5.336 6.035 1.00 93.19 580 PRO A O 1
ATOM 4548 N N . ASP A 1 581 ? -29.610 -6.291 5.798 1.00 93.44 581 ASP A N 1
ATOM 4549 C CA . ASP A 1 581 ? -29.350 -6.853 4.469 1.00 93.44 581 ASP A CA 1
ATOM 4550 C C . ASP A 1 581 ? -29.133 -5.760 3.407 1.00 93.44 581 ASP A C 1
ATOM 4552 O O . ASP A 1 581 ? -28.326 -5.920 2.484 1.00 93.44 581 ASP A O 1
ATOM 4556 N N . THR A 1 582 ? -29.824 -4.618 3.523 1.00 94.00 582 THR A N 1
ATOM 4557 C CA . THR A 1 582 ? -29.612 -3.490 2.603 1.00 94.00 582 THR A CA 1
ATOM 4558 C C . THR A 1 582 ? -28.309 -2.746 2.883 1.00 94.00 582 THR A C 1
ATOM 4560 O O . THR A 1 582 ? -27.714 -2.209 1.948 1.00 94.00 582 THR A O 1
ATOM 4563 N N . ILE A 1 583 ? -27.809 -2.767 4.125 1.00 94.62 583 ILE A N 1
ATOM 4564 C CA . ILE A 1 583 ? -26.457 -2.293 4.458 1.00 94.62 583 ILE A CA 1
ATOM 4565 C C . ILE A 1 583 ? -25.424 -3.197 3.792 1.00 94.62 583 ILE A C 1
ATOM 4567 O O . ILE A 1 583 ? -24.599 -2.700 3.032 1.00 94.62 583 ILE A O 1
ATOM 4571 N N . ASP A 1 584 ? -25.500 -4.513 4.002 1.00 94.31 584 ASP A N 1
ATOM 4572 C CA . ASP A 1 584 ? -24.519 -5.455 3.451 1.00 94.31 584 ASP A CA 1
ATOM 4573 C C . ASP A 1 584 ? -24.510 -5.451 1.916 1.00 94.31 584 ASP A C 1
ATOM 4575 O O . ASP A 1 584 ? -23.447 -5.445 1.293 1.00 94.31 584 ASP A O 1
ATOM 4579 N N . SER A 1 585 ? -25.686 -5.392 1.283 1.00 93.12 585 SER A N 1
ATOM 4580 C CA . SER A 1 585 ? -25.782 -5.311 -0.180 1.00 93.12 585 SER A CA 1
ATOM 4581 C C . SER A 1 585 ? -25.291 -3.973 -0.740 1.00 93.12 585 SER A C 1
ATOM 4583 O O . SER A 1 585 ? -24.579 -3.981 -1.745 1.00 93.12 585 SER A O 1
ATOM 4585 N N . SER A 1 586 ? -25.583 -2.840 -0.088 1.00 92.31 586 SER A N 1
ATOM 4586 C CA . SER A 1 586 ? -25.032 -1.533 -0.488 1.00 92.31 586 SER A CA 1
ATOM 4587 C C . SER A 1 586 ? -23.514 -1.501 -0.314 1.00 92.31 586 SER A C 1
ATOM 4589 O O . SER A 1 586 ? -22.794 -1.073 -1.211 1.00 92.31 586 SER A O 1
ATOM 4591 N N . MET A 1 587 ? -23.004 -2.026 0.802 1.00 95.00 587 MET A N 1
ATOM 4592 C CA . MET A 1 587 ? -21.569 -2.101 1.081 1.00 95.00 587 MET A CA 1
ATOM 4593 C C . MET A 1 587 ? -20.835 -3.028 0.120 1.00 95.00 587 MET A C 1
ATOM 4595 O O . MET A 1 587 ? -19.700 -2.736 -0.246 1.00 95.00 587 MET A O 1
ATOM 4599 N N . LYS A 1 588 ? -21.481 -4.102 -0.344 1.00 91.50 588 LYS A N 1
ATOM 4600 C CA . LYS A 1 588 ? -20.954 -4.941 -1.420 1.00 91.50 588 LYS A CA 1
ATOM 4601 C C . LYS A 1 588 ? -20.879 -4.182 -2.748 1.00 91.50 588 LYS A C 1
ATOM 4603 O O . LYS A 1 588 ? -19.839 -4.218 -3.386 1.00 91.50 588 LYS A O 1
ATOM 4608 N N . GLN A 1 589 ? -21.922 -3.438 -3.128 1.00 89.38 589 GLN A N 1
ATOM 4609 C CA . GLN A 1 589 ? -21.885 -2.593 -4.334 1.00 89.38 589 GLN A CA 1
ATOM 4610 C C . GLN A 1 589 ? -20.775 -1.537 -4.256 1.00 89.38 589 GLN A C 1
ATOM 4612 O O . GLN A 1 589 ? -20.060 -1.312 -5.230 1.00 89.38 589 GLN A O 1
ATOM 4617 N N . ILE A 1 590 ? -20.603 -0.919 -3.085 1.00 91.00 590 ILE A N 1
ATOM 4618 C CA . ILE A 1 590 ? -19.530 0.043 -2.823 1.00 91.00 590 ILE A CA 1
ATOM 4619 C C . ILE A 1 590 ? -18.163 -0.644 -2.886 1.00 91.00 590 ILE A C 1
ATOM 4621 O O . ILE A 1 590 ? -17.238 -0.083 -3.458 1.00 91.00 590 ILE A O 1
ATOM 4625 N N . LEU A 1 591 ? -18.025 -1.853 -2.335 1.00 88.69 591 LEU A N 1
ATOM 4626 C CA . LEU A 1 591 ? -16.802 -2.652 -2.414 1.00 88.69 591 LEU A CA 1
ATOM 4627 C C . LEU A 1 591 ? -16.441 -2.978 -3.856 1.00 88.69 591 LEU A C 1
ATOM 4629 O O . LEU A 1 591 ? -15.299 -2.760 -4.236 1.00 88.69 591 LEU A O 1
ATOM 4633 N N . ASP A 1 592 ? -17.395 -3.441 -4.654 1.00 82.19 592 ASP A N 1
ATOM 4634 C CA . ASP A 1 592 ? -17.173 -3.764 -6.062 1.00 82.19 592 ASP A CA 1
ATOM 4635 C C . ASP A 1 592 ? -16.757 -2.504 -6.845 1.00 82.19 592 ASP A C 1
ATOM 4637 O O . ASP A 1 592 ? -15.797 -2.536 -7.617 1.00 82.19 592 ASP A O 1
ATOM 4641 N N . ALA A 1 593 ? -17.405 -1.363 -6.580 1.00 80.94 593 ALA A N 1
ATOM 4642 C CA . ALA A 1 593 ? -17.028 -0.073 -7.156 1.00 80.94 593 ALA A CA 1
ATOM 4643 C C . ALA A 1 593 ? -15.645 0.409 -6.686 1.00 80.94 593 ALA A C 1
ATOM 4645 O O . ALA A 1 593 ? -14.903 0.996 -7.468 1.00 80.94 593 ALA A O 1
ATOM 4646 N N . GLU A 1 594 ? -15.277 0.147 -5.432 1.00 82.62 594 GLU A N 1
ATOM 4647 C CA . GLU A 1 594 ? -13.989 0.515 -4.843 1.00 82.62 594 GLU A CA 1
ATOM 4648 C C . GLU A 1 594 ? -12.851 -0.368 -5.359 1.00 82.62 594 GLU A C 1
ATOM 4650 O O . GLU A 1 594 ? -11.757 0.136 -5.606 1.00 82.62 594 GLU A O 1
ATOM 4655 N N . VAL A 1 595 ? -13.097 -1.671 -5.537 1.00 76.88 595 VAL A N 1
ATOM 4656 C CA . VAL A 1 595 ? -12.185 -2.605 -6.213 1.00 76.88 595 VAL A CA 1
ATOM 4657 C C . VAL A 1 595 ? -11.930 -2.095 -7.622 1.00 76.88 595 VAL A C 1
ATOM 4659 O O . VAL A 1 595 ? -10.776 -1.947 -8.025 1.00 76.88 595 VAL A O 1
ATOM 4662 N N . ASP A 1 596 ? -13.005 -1.782 -8.347 1.00 70.44 596 ASP A N 1
ATOM 4663 C CA . ASP A 1 596 ? -12.925 -1.250 -9.696 1.00 70.44 596 ASP A CA 1
ATOM 4664 C C . ASP A 1 596 ? -12.114 0.055 -9.701 1.00 70.44 596 ASP A C 1
ATOM 4666 O O . ASP A 1 596 ? -11.117 0.155 -10.413 1.00 70.44 596 ASP A O 1
ATOM 4670 N N . ASP A 1 597 ? -12.469 1.051 -8.880 1.00 70.69 597 ASP A N 1
ATOM 4671 C CA . ASP A 1 597 ? -11.751 2.330 -8.738 1.00 70.69 597 ASP A CA 1
ATOM 4672 C C . ASP A 1 597 ? -10.276 2.148 -8.390 1.00 70.69 597 ASP A C 1
ATOM 4674 O O . ASP A 1 597 ? -9.422 2.769 -9.021 1.00 70.69 597 ASP A O 1
ATOM 4678 N N . PHE A 1 598 ? -9.964 1.289 -7.423 1.00 66.75 598 PHE A N 1
ATOM 4679 C CA . PHE A 1 598 ? -8.609 1.088 -6.923 1.00 66.75 598 PHE A CA 1
ATOM 4680 C C . PHE A 1 598 ? -7.689 0.401 -7.926 1.00 66.75 598 PHE A C 1
ATOM 4682 O O . PHE A 1 598 ? -6.518 0.770 -8.043 1.00 66.75 598 PHE A O 1
ATOM 4689 N N . LEU A 1 599 ? -8.184 -0.622 -8.620 1.00 62.41 599 LEU A N 1
ATOM 4690 C CA . LEU A 1 599 ? -7.391 -1.297 -9.640 1.00 62.41 599 LEU A CA 1
ATOM 4691 C C . LEU A 1 599 ? -7.067 -0.357 -10.792 1.00 62.41 599 LEU A C 1
ATOM 4693 O O . LEU A 1 599 ? -5.989 -0.447 -11.357 1.00 62.41 599 LEU A O 1
ATOM 4697 N N . LYS A 1 600 ? -7.987 0.547 -11.119 1.00 65.12 600 LYS A N 1
ATOM 4698 C CA . LYS A 1 600 ? -7.996 1.231 -12.410 1.00 65.12 600 LYS A CA 1
ATOM 4699 C C . LYS A 1 600 ? -7.810 2.758 -12.312 1.00 65.12 600 LYS A C 1
ATOM 4701 O O . LYS A 1 600 ? -8.039 3.461 -13.294 1.00 65.12 600 LYS A O 1
ATOM 4706 N N . GLY A 1 601 ? -7.472 3.295 -11.135 1.00 69.12 601 GLY A N 1
ATOM 4707 C CA . GLY A 1 601 ? -7.322 4.736 -10.886 1.00 69.12 601 GLY A CA 1
ATOM 4708 C C . GLY A 1 601 ? -5.896 5.264 -11.141 1.00 69.12 601 GLY A C 1
ATOM 4709 O O . GLY A 1 601 ? -4.934 4.656 -10.656 1.00 69.12 601 GLY A O 1
ATOM 4710 N N . PRO A 1 602 ? -5.720 6.403 -11.842 1.00 76.12 602 PRO A N 1
ATOM 4711 C CA . PRO A 1 602 ? -4.401 6.964 -12.158 1.00 76.12 602 PRO A CA 1
ATOM 4712 C C . PRO A 1 602 ? -3.636 7.497 -10.931 1.00 76.12 602 PRO A C 1
ATOM 4714 O O . PRO A 1 602 ? -2.409 7.604 -10.955 1.00 76.12 602 PRO A O 1
ATOM 4717 N N . GLU A 1 603 ? -4.314 7.787 -9.819 1.00 74.62 603 GLU A N 1
ATOM 4718 C CA . GLU A 1 603 ? -3.692 8.294 -8.591 1.00 74.62 603 GLU A CA 1
ATOM 4719 C C . GLU A 1 603 ? -2.799 7.251 -7.918 1.00 74.62 603 GLU A C 1
ATOM 4721 O O . GLU A 1 603 ? -1.746 7.592 -7.373 1.00 74.62 603 GLU A O 1
ATOM 4726 N N . ARG A 1 604 ? -3.190 5.970 -7.981 1.00 73.12 604 ARG A N 1
ATOM 4727 C CA . ARG A 1 604 ? -2.365 4.867 -7.475 1.00 73.12 604 ARG A CA 1
ATOM 4728 C C . ARG A 1 604 ? -1.053 4.801 -8.241 1.00 73.12 604 ARG A C 1
ATOM 4730 O O . ARG A 1 604 ? 0.005 4.722 -7.619 1.00 73.12 604 ARG A O 1
ATOM 4737 N N . ALA A 1 605 ? -1.131 4.864 -9.568 1.00 74.69 605 ALA A N 1
ATOM 4738 C CA . ALA A 1 605 ? 0.049 4.884 -10.413 1.00 74.69 605 ALA A CA 1
ATOM 4739 C C . ALA A 1 605 ? 0.916 6.109 -10.083 1.00 74.69 605 ALA A C 1
ATOM 4741 O O . ALA A 1 605 ? 2.106 5.952 -9.849 1.00 74.69 605 ALA A O 1
ATOM 4742 N N . ALA A 1 606 ? 0.337 7.306 -9.927 1.00 76.88 606 ALA A N 1
ATOM 4743 C CA . ALA A 1 606 ? 1.099 8.504 -9.550 1.00 76.88 606 ALA A CA 1
ATOM 4744 C C . ALA A 1 606 ? 1.869 8.322 -8.229 1.00 76.88 606 ALA A C 1
ATOM 4746 O O . ALA A 1 606 ? 3.050 8.647 -8.147 1.00 76.88 606 ALA A O 1
ATOM 4747 N N . GLN A 1 607 ? 1.220 7.769 -7.200 1.00 74.69 607 GLN A N 1
ATOM 4748 C CA . GLN A 1 607 ? 1.859 7.535 -5.904 1.00 74.69 607 GLN A CA 1
ATOM 4749 C C . GLN A 1 607 ? 2.970 6.479 -5.991 1.00 74.69 607 GLN A C 1
ATOM 4751 O O . GLN A 1 607 ? 4.045 6.671 -5.426 1.00 74.69 607 GLN A O 1
ATOM 4756 N N . GLN A 1 608 ? 2.741 5.391 -6.732 1.00 77.25 608 GLN A N 1
ATOM 4757 C CA . GLN A 1 608 ? 3.763 4.371 -6.981 1.00 77.25 608 GLN A CA 1
ATOM 4758 C C . GLN A 1 608 ? 4.980 4.954 -7.705 1.00 77.25 608 GLN A C 1
ATOM 4760 O O . GLN A 1 608 ? 6.106 4.578 -7.389 1.00 77.25 608 GLN A O 1
ATOM 4765 N N . TYR A 1 609 ? 4.770 5.891 -8.633 1.00 84.31 609 TYR A N 1
ATOM 4766 C CA . TYR A 1 609 ? 5.856 6.603 -9.303 1.00 84.31 609 TYR A CA 1
ATOM 4767 C C . TYR A 1 609 ? 6.626 7.477 -8.336 1.00 84.31 609 TYR A C 1
ATOM 4769 O O . TYR A 1 609 ? 7.845 7.439 -8.356 1.00 84.31 609 TYR A O 1
ATOM 4777 N N . ASP A 1 610 ? 5.946 8.231 -7.477 1.00 79.25 610 ASP A N 1
ATOM 4778 C CA . ASP A 1 610 ? 6.623 9.096 -6.512 1.00 79.25 610 ASP A CA 1
ATOM 4779 C C . ASP A 1 610 ? 7.461 8.287 -5.517 1.00 79.25 610 ASP A C 1
ATOM 4781 O O . ASP A 1 610 ? 8.580 8.678 -5.185 1.00 79.25 610 ASP A O 1
ATOM 4785 N N . ASP A 1 611 ? 6.946 7.150 -5.053 1.00 79.19 611 ASP A N 1
ATOM 4786 C CA . ASP A 1 611 ? 7.667 6.289 -4.119 1.00 79.19 611 ASP A CA 1
ATOM 4787 C C . ASP A 1 611 ? 8.825 5.550 -4.804 1.00 79.19 611 ASP A C 1
ATOM 4789 O O . ASP A 1 611 ? 9.926 5.514 -4.254 1.00 79.19 611 ASP A O 1
ATOM 4793 N N . LEU A 1 612 ? 8.631 5.052 -6.031 1.00 83.12 612 LEU A N 1
ATOM 4794 C CA . LEU A 1 612 ? 9.714 4.474 -6.829 1.00 83.12 612 LEU A CA 1
ATOM 4795 C C . LEU A 1 612 ? 10.775 5.526 -7.173 1.00 83.12 612 LEU A C 1
ATOM 4797 O O . LEU A 1 612 ? 11.960 5.267 -7.009 1.00 83.12 612 LEU A O 1
ATOM 4801 N N . THR A 1 613 ? 10.381 6.734 -7.574 1.00 89.81 613 THR A N 1
ATOM 4802 C CA . THR A 1 613 ? 11.303 7.840 -7.847 1.00 89.81 613 THR A CA 1
ATOM 4803 C C . THR A 1 613 ? 12.123 8.190 -6.618 1.00 89.81 613 THR A C 1
ATOM 4805 O O . THR A 1 613 ? 13.328 8.344 -6.758 1.00 89.81 613 THR A O 1
ATOM 4808 N N . LYS A 1 614 ? 11.537 8.272 -5.416 1.00 89.50 614 LYS A N 1
ATOM 4809 C CA . LYS A 1 614 ? 12.323 8.489 -4.186 1.00 89.50 614 LYS A CA 1
ATOM 4810 C C . LYS A 1 614 ? 13.378 7.399 -4.003 1.00 89.50 614 LYS A C 1
ATOM 4812 O O . LYS A 1 614 ? 14.546 7.726 -3.833 1.00 89.50 614 LYS A O 1
ATOM 4817 N N . LEU A 1 615 ? 12.986 6.128 -4.130 1.00 86.12 615 LEU A N 1
ATOM 4818 C CA . LEU A 1 615 ? 13.915 4.997 -4.024 1.00 86.12 615 LEU A CA 1
ATOM 4819 C C . LEU A 1 615 ? 15.047 5.077 -5.062 1.00 86.12 615 LEU A C 1
ATOM 4821 O O . LEU A 1 615 ? 16.205 4.853 -4.724 1.00 86.12 615 LEU A O 1
ATOM 4825 N N . LEU A 1 616 ? 14.731 5.431 -6.311 1.00 88.75 616 LEU A N 1
ATOM 4826 C CA . LEU A 1 616 ? 15.717 5.552 -7.390 1.00 88.75 616 LEU A CA 1
ATOM 4827 C C . LEU A 1 616 ? 16.615 6.787 -7.245 1.00 88.75 616 LEU A C 1
ATOM 4829 O O . LEU A 1 616 ? 17.786 6.740 -7.611 1.00 88.75 616 LEU A O 1
ATOM 4833 N N . LEU A 1 617 ? 16.095 7.894 -6.715 1.00 92.19 617 LEU A N 1
ATOM 4834 C CA . LEU A 1 617 ? 16.890 9.090 -6.435 1.00 92.19 617 LEU A CA 1
ATOM 4835 C C . LEU A 1 617 ? 17.876 8.849 -5.286 1.00 92.19 617 LEU A C 1
ATOM 4837 O O . LEU A 1 617 ? 19.019 9.317 -5.370 1.00 92.19 617 LEU A O 1
ATOM 4841 N N . ASP A 1 618 ? 17.447 8.088 -4.276 1.00 92.12 618 ASP A N 1
ATOM 4842 C CA . ASP A 1 618 ? 18.253 7.684 -3.122 1.00 92.12 618 ASP A CA 1
ATOM 4843 C C . ASP A 1 618 ? 19.298 6.609 -3.473 1.00 92.12 618 ASP A C 1
ATOM 4845 O O . ASP A 1 618 ? 20.288 6.465 -2.754 1.00 92.12 618 ASP A O 1
ATOM 4849 N N . LEU A 1 619 ? 19.131 5.885 -4.589 1.00 89.69 619 LEU A N 1
ATOM 4850 C CA . LEU A 1 619 ? 20.113 4.912 -5.067 1.00 89.69 619 LEU A CA 1
ATOM 4851 C C . LEU A 1 619 ? 21.427 5.620 -5.450 1.00 89.69 619 LEU A C 1
ATOM 4853 O O . LEU A 1 619 ? 21.477 6.505 -6.317 1.00 89.69 619 LEU A O 1
ATOM 4857 N N . GLU A 1 620 ? 22.516 5.243 -4.782 1.00 91.19 620 GLU A N 1
ATOM 4858 C CA . GLU A 1 620 ? 23.859 5.720 -5.101 1.00 91.19 620 GLU A CA 1
ATOM 4859 C C . GLU A 1 620 ? 24.427 4.898 -6.262 1.00 91.19 620 GLU A C 1
ATOM 4861 O O . GLU A 1 620 ? 24.591 3.685 -6.159 1.00 91.19 620 GLU A O 1
ATOM 4866 N N . VAL A 1 621 ? 24.722 5.558 -7.384 1.00 88.44 621 VAL A N 1
ATOM 4867 C CA . VAL A 1 621 ? 25.280 4.887 -8.562 1.00 88.44 621 VAL A CA 1
ATOM 4868 C C . VAL A 1 621 ? 26.796 4.821 -8.418 1.00 88.44 621 VAL A C 1
ATOM 4870 O O . VAL A 1 621 ? 27.502 5.778 -8.736 1.00 88.44 621 VAL A O 1
ATOM 4873 N N . THR A 1 622 ? 27.300 3.691 -7.923 1.00 84.81 622 THR A N 1
ATOM 4874 C CA . THR A 1 622 ? 28.742 3.457 -7.730 1.00 84.81 622 THR A CA 1
ATOM 4875 C C . THR A 1 622 ? 29.347 2.561 -8.807 1.00 84.81 622 THR A C 1
ATOM 4877 O O . THR A 1 622 ? 30.568 2.514 -8.974 1.00 84.81 622 THR A O 1
ATOM 4880 N N . SER A 1 623 ? 28.499 1.855 -9.555 1.00 82.94 623 SER A N 1
ATOM 4881 C CA . SER A 1 623 ? 28.898 0.884 -10.565 1.00 82.94 623 SER A CA 1
ATOM 4882 C C . SER A 1 623 ? 27.989 0.914 -11.806 1.00 82.94 623 SER A C 1
ATOM 4884 O O . SER A 1 623 ? 26.852 1.388 -11.742 1.00 82.94 623 SER A O 1
ATOM 4886 N N . PRO A 1 624 ? 28.438 0.353 -12.948 1.00 79.00 624 PRO A N 1
ATOM 4887 C CA . PRO A 1 624 ? 27.574 0.143 -14.112 1.00 79.00 624 PRO A CA 1
ATOM 4888 C C . PRO A 1 624 ? 26.359 -0.752 -13.832 1.00 79.00 624 PRO A C 1
ATOM 4890 O O . PRO A 1 624 ? 25.345 -0.626 -14.516 1.00 79.00 624 PRO A O 1
ATOM 4893 N N . ALA A 1 625 ? 26.441 -1.641 -12.836 1.00 79.19 625 ALA A N 1
ATOM 4894 C CA . ALA A 1 625 ? 25.314 -2.474 -12.425 1.00 79.19 625 ALA A CA 1
ATOM 4895 C C . ALA A 1 625 ? 24.221 -1.630 -11.750 1.00 79.19 625 ALA A C 1
ATOM 4897 O O . ALA A 1 625 ? 23.065 -1.726 -12.154 1.00 79.19 625 ALA A O 1
ATOM 4898 N N . ASP A 1 626 ? 24.598 -0.739 -10.825 1.00 84.12 626 ASP A N 1
ATOM 4899 C CA . ASP A 1 626 ? 23.663 0.187 -10.163 1.00 84.12 626 ASP A CA 1
ATOM 4900 C C . ASP A 1 626 ? 22.993 1.109 -11.193 1.00 84.12 626 ASP A C 1
ATOM 4902 O O . ASP A 1 626 ? 21.788 1.354 -11.145 1.00 84.12 626 ASP A O 1
ATOM 4906 N N . MET A 1 627 ? 23.766 1.581 -12.182 1.00 87.38 627 MET A N 1
ATOM 4907 C CA . MET A 1 627 ? 23.218 2.375 -13.282 1.00 87.38 627 MET A CA 1
ATOM 4908 C C . MET A 1 627 ? 22.210 1.567 -14.102 1.00 87.38 627 MET A C 1
ATOM 4910 O O . MET A 1 627 ? 21.132 2.058 -14.421 1.00 87.38 627 MET A O 1
ATOM 4914 N N . THR A 1 628 ? 22.531 0.311 -14.414 1.00 81.38 628 THR A N 1
ATOM 4915 C CA . THR A 1 628 ? 21.632 -0.579 -15.160 1.00 81.38 628 THR A CA 1
ATOM 4916 C C . THR A 1 628 ? 20.324 -0.806 -14.402 1.00 81.38 628 THR A C 1
ATOM 4918 O O . THR A 1 628 ? 19.258 -0.731 -15.006 1.00 81.38 628 THR A O 1
ATOM 4921 N N . GLU A 1 629 ? 20.369 -1.020 -13.085 1.00 80.50 629 GLU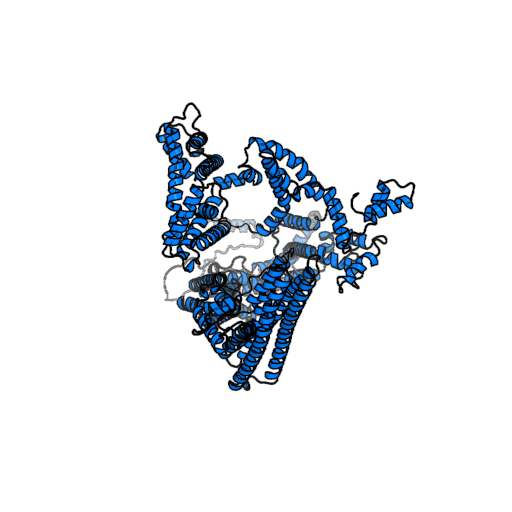 A N 1
ATOM 4922 C CA . GLU A 1 629 ? 19.169 -1.150 -12.246 1.00 80.50 629 GLU A CA 1
ATOM 4923 C C . GLU A 1 629 ? 18.292 0.110 -12.300 1.00 80.50 629 GLU A C 1
ATOM 4925 O O . GLU A 1 629 ? 17.069 0.028 -12.475 1.00 80.50 629 GLU A O 1
ATOM 4930 N N . LEU A 1 630 ? 18.922 1.283 -12.223 1.00 86.69 630 LEU A N 1
ATOM 4931 C CA . LEU A 1 630 ? 18.237 2.568 -12.291 1.00 86.69 630 LEU A CA 1
ATOM 4932 C C . LEU A 1 630 ? 17.594 2.788 -13.673 1.00 86.69 630 LEU A C 1
ATOM 4934 O O . LEU A 1 630 ? 16.442 3.219 -13.763 1.00 86.69 630 LEU A O 1
ATOM 4938 N N . MET A 1 631 ? 18.279 2.399 -14.752 1.00 86.19 631 MET A N 1
ATOM 4939 C CA . MET A 1 631 ? 17.762 2.465 -16.123 1.00 86.19 631 MET A CA 1
ATOM 4940 C C . MET A 1 631 ? 16.629 1.468 -16.382 1.00 86.19 631 MET A C 1
ATOM 4942 O O . MET A 1 631 ? 15.623 1.850 -16.974 1.00 86.19 631 MET A O 1
ATOM 4946 N N . VAL A 1 632 ? 16.733 0.226 -15.900 1.00 83.31 632 VAL A N 1
ATOM 4947 C CA . VAL A 1 632 ? 15.654 -0.776 -15.995 1.00 83.31 632 VAL A CA 1
ATOM 4948 C C . VAL A 1 632 ? 14.409 -0.298 -15.249 1.00 83.31 632 VAL A C 1
ATOM 4950 O O . VAL A 1 632 ? 13.287 -0.439 -15.744 1.00 83.31 632 VAL A O 1
ATOM 4953 N N . SER A 1 633 ? 14.588 0.311 -14.078 1.00 86.12 633 SER A N 1
ATOM 4954 C CA . SER A 1 633 ? 13.479 0.872 -13.304 1.00 86.12 633 SER A CA 1
ATOM 4955 C C . SER A 1 633 ? 12.842 2.066 -14.017 1.00 86.12 633 SER A C 1
ATOM 4957 O O . SER A 1 633 ? 11.617 2.135 -14.131 1.00 86.12 633 SER A O 1
ATOM 4959 N N . LEU A 1 634 ? 13.657 2.951 -14.602 1.00 89.69 634 LEU A N 1
ATOM 4960 C CA . LEU A 1 634 ? 13.172 4.042 -15.445 1.00 89.69 634 LEU A CA 1
ATOM 4961 C C . LEU A 1 634 ? 12.444 3.536 -16.697 1.00 89.69 634 LEU A C 1
ATOM 4963 O O . LEU A 1 634 ? 11.445 4.129 -17.105 1.00 89.69 634 LEU A O 1
ATOM 4967 N N . HIS A 1 635 ? 12.912 2.448 -17.309 1.00 86.69 635 HIS A N 1
ATOM 4968 C CA . HIS A 1 635 ? 12.254 1.837 -18.461 1.00 86.69 635 HIS A CA 1
ATOM 4969 C C . HIS A 1 635 ? 10.843 1.381 -18.089 1.00 86.69 635 HIS A C 1
ATOM 4971 O O . HIS A 1 635 ? 9.891 1.716 -18.791 1.00 86.69 635 HIS A O 1
ATOM 4977 N N . ARG A 1 636 ? 10.687 0.702 -16.944 1.00 82.31 636 ARG A N 1
ATOM 4978 C CA . ARG A 1 636 ? 9.373 0.294 -16.420 1.00 82.31 636 ARG A CA 1
ATOM 4979 C C . ARG A 1 636 ? 8.469 1.496 -16.155 1.00 82.31 636 ARG A C 1
ATOM 4981 O O . ARG A 1 636 ? 7.324 1.500 -16.595 1.00 82.31 636 ARG A O 1
ATOM 4988 N N . MET A 1 637 ? 8.995 2.544 -15.518 1.00 86.12 637 MET A N 1
ATOM 4989 C CA . MET A 1 637 ? 8.258 3.798 -15.326 1.00 86.12 637 MET A CA 1
ATOM 4990 C C . MET A 1 637 ? 7.842 4.428 -16.661 1.00 86.12 637 MET A C 1
ATOM 4992 O O . MET A 1 637 ? 6.729 4.920 -16.804 1.00 86.12 637 MET A O 1
ATOM 4996 N N . THR A 1 638 ? 8.705 4.414 -17.667 1.00 85.88 638 THR A N 1
ATOM 4997 C CA . THR A 1 638 ? 8.401 5.009 -18.974 1.00 85.88 638 THR A CA 1
ATOM 4998 C C . THR A 1 638 ? 7.353 4.186 -19.730 1.00 85.88 638 THR A C 1
ATOM 5000 O O . THR A 1 638 ? 6.435 4.751 -20.325 1.00 85.88 638 THR A O 1
ATOM 5003 N N . ALA A 1 639 ? 7.427 2.857 -19.636 1.00 81.50 639 ALA A N 1
ATOM 5004 C CA . ALA A 1 639 ? 6.465 1.946 -20.242 1.00 81.50 639 ALA A CA 1
ATOM 5005 C C . ALA A 1 639 ? 5.060 2.111 -19.645 1.00 81.50 639 ALA A C 1
ATOM 5007 O O . ALA A 1 639 ? 4.105 2.356 -20.384 1.00 81.50 639 ALA A O 1
ATOM 5008 N N . THR A 1 640 ? 4.940 2.075 -18.315 1.00 81.44 640 THR A N 1
ATOM 5009 C CA . THR A 1 640 ? 3.652 2.260 -17.629 1.00 81.44 640 THR A CA 1
ATOM 5010 C C . THR A 1 640 ? 3.080 3.666 -17.858 1.00 81.44 640 THR A C 1
ATOM 5012 O O . THR A 1 640 ? 1.873 3.821 -18.023 1.00 81.44 640 THR A O 1
ATOM 5015 N N . TYR A 1 641 ? 3.934 4.690 -17.979 1.00 84.88 641 TYR A N 1
ATOM 5016 C CA . TYR A 1 641 ? 3.515 6.076 -18.227 1.00 84.88 641 TYR A CA 1
ATOM 5017 C C . TYR A 1 641 ? 2.862 6.212 -19.599 1.00 84.88 641 TYR A C 1
ATOM 5019 O O . TYR A 1 641 ? 1.941 7.002 -19.791 1.00 84.88 641 TYR A O 1
ATOM 5027 N N . GLY A 1 642 ? 3.343 5.404 -20.538 1.00 82.19 642 GLY A N 1
ATOM 5028 C CA . GLY A 1 642 ? 2.833 5.323 -21.885 1.00 82.19 642 GLY A CA 1
ATOM 5029 C C . GLY A 1 642 ? 1.509 4.601 -22.052 1.00 82.19 642 GLY A C 1
ATOM 5030 O O . GLY A 1 642 ? 0.690 5.026 -22.861 1.00 82.19 642 GLY A O 1
ATOM 5031 N N . ALA A 1 643 ? 1.323 3.509 -21.314 1.00 79.81 643 ALA A N 1
ATOM 5032 C CA . ALA A 1 643 ? 0.162 2.637 -21.460 1.00 79.81 643 ALA A CA 1
ATOM 5033 C C . ALA A 1 643 ? -1.064 3.128 -20.670 1.00 79.81 643 ALA A C 1
ATOM 5035 O O . ALA A 1 643 ? -2.199 2.883 -21.078 1.00 79.81 643 ALA A O 1
ATOM 5036 N N . LEU A 1 644 ? -0.857 3.828 -19.549 1.00 82.56 644 LEU A N 1
ATOM 5037 C CA . LEU A 1 644 ? -1.945 4.199 -18.641 1.00 82.56 644 LEU A CA 1
ATOM 5038 C C . LEU A 1 644 ? -3.001 5.157 -19.239 1.00 82.56 644 LEU A C 1
ATOM 5040 O O . LEU A 1 644 ? -4.179 4.953 -18.950 1.00 82.56 644 LEU A O 1
ATOM 5044 N N . PRO A 1 645 ? -2.655 6.172 -20.060 1.00 87.81 645 PRO A N 1
ATOM 5045 C CA . PRO A 1 645 ? -3.651 7.087 -20.619 1.00 87.81 645 PRO A CA 1
ATOM 5046 C C . PRO A 1 645 ? -4.761 6.395 -21.417 1.00 87.81 645 PRO A C 1
ATOM 5048 O O . PRO A 1 645 ? -5.934 6.645 -21.154 1.00 87.81 645 PRO A O 1
ATOM 5051 N N . ASP A 1 646 ? -4.411 5.481 -22.327 1.00 85.44 646 ASP A N 1
ATOM 5052 C CA . ASP A 1 646 ? -5.399 4.744 -23.127 1.00 85.44 646 ASP A CA 1
ATOM 5053 C C . ASP A 1 646 ? -6.318 3.895 -22.237 1.00 85.44 646 ASP A C 1
ATOM 5055 O O . ASP A 1 646 ? -7.535 3.928 -22.396 1.00 85.44 646 ASP A O 1
ATOM 5059 N N . GLN A 1 647 ? -5.763 3.234 -21.214 1.00 81.19 647 GLN A N 1
ATOM 5060 C CA . GLN A 1 647 ? -6.543 2.448 -20.250 1.00 81.19 647 GLN A CA 1
ATOM 5061 C C . GLN A 1 647 ? -7.547 3.317 -19.479 1.00 81.19 647 GLN A C 1
ATOM 5063 O O . GLN A 1 647 ? -8.725 2.974 -19.365 1.00 81.19 647 GLN A O 1
ATOM 5068 N N . VAL A 1 648 ? -7.100 4.468 -18.967 1.00 82.62 648 VAL A N 1
ATOM 5069 C CA . VAL A 1 648 ? -7.957 5.395 -18.211 1.00 82.62 648 VAL A CA 1
ATOM 5070 C C . VAL A 1 648 ? -9.071 5.953 -19.101 1.00 82.62 648 VAL A C 1
ATOM 5072 O O . VAL A 1 648 ? -10.221 6.038 -18.665 1.00 82.62 648 VAL A O 1
ATOM 5075 N N . MET A 1 649 ? -8.776 6.268 -20.364 1.00 86.69 649 MET A N 1
ATOM 5076 C CA . MET A 1 649 ? -9.752 6.839 -21.298 1.00 86.69 649 MET A CA 1
ATOM 5077 C C . MET A 1 649 ? -10.729 5.804 -21.872 1.00 86.69 649 MET A C 1
ATOM 5079 O O . MET A 1 649 ? -11.936 6.068 -21.960 1.00 86.69 649 MET A O 1
ATOM 5083 N N . ALA A 1 650 ? -10.263 4.590 -22.171 1.00 82.00 650 ALA A N 1
ATOM 5084 C CA . ALA A 1 650 ? -11.127 3.463 -22.519 1.00 82.00 650 ALA A CA 1
ATOM 5085 C C . ALA A 1 650 ? -12.120 3.173 -21.383 1.00 82.00 650 ALA A C 1
ATOM 5087 O O . ALA A 1 650 ? -13.320 2.982 -21.606 1.00 82.00 650 ALA A O 1
ATOM 5088 N N . ARG A 1 651 ? -11.658 3.255 -20.135 1.00 77.31 651 ARG A N 1
ATOM 5089 C CA . ARG A 1 651 ? -12.511 3.101 -18.960 1.00 77.31 651 ARG A CA 1
ATOM 5090 C C . ARG A 1 651 ? -13.501 4.249 -18.785 1.00 77.31 651 ARG A C 1
ATOM 5092 O O . ARG A 1 651 ? -14.679 3.998 -18.522 1.00 77.31 651 ARG A O 1
ATOM 5099 N N . ALA A 1 652 ? -13.060 5.497 -18.942 1.00 83.50 652 ALA A N 1
ATOM 5100 C CA . ALA A 1 652 ? -13.949 6.659 -18.906 1.00 83.50 652 ALA A CA 1
ATOM 5101 C C . ALA A 1 652 ? -15.086 6.512 -19.938 1.00 83.50 652 ALA A C 1
ATOM 5103 O O . ALA A 1 652 ? -16.255 6.789 -19.636 1.00 83.50 652 ALA A O 1
ATOM 5104 N N . THR A 1 653 ? -14.776 5.952 -21.114 1.00 83.56 653 THR A N 1
ATOM 5105 C CA . THR A 1 653 ? -15.770 5.571 -22.128 1.00 83.56 653 THR A CA 1
ATOM 5106 C C . THR A 1 653 ? -16.791 4.577 -21.579 1.00 83.56 653 THR A C 1
ATOM 5108 O O . THR A 1 653 ? -17.993 4.842 -21.632 1.00 83.56 653 THR A O 1
ATOM 5111 N N . VAL A 1 654 ? -16.343 3.445 -21.030 1.00 80.50 654 VAL A N 1
ATOM 5112 C CA . VAL A 1 654 ? -17.241 2.401 -20.506 1.00 80.50 654 VAL A CA 1
ATOM 5113 C C . VAL A 1 654 ? -18.124 2.937 -19.377 1.00 80.50 654 VAL A C 1
ATOM 5115 O O . VAL A 1 654 ? -19.336 2.726 -19.392 1.00 80.50 654 VAL A O 1
ATOM 5118 N N . ARG A 1 655 ? -17.545 3.687 -18.433 1.00 77.31 655 ARG A N 1
ATOM 5119 C CA . ARG A 1 655 ? -18.264 4.250 -17.279 1.00 77.31 655 ARG A CA 1
ATOM 5120 C C . ARG A 1 655 ? -19.326 5.250 -17.683 1.00 77.31 655 ARG A C 1
ATOM 5122 O O . ARG A 1 655 ? -20.476 5.139 -17.270 1.00 77.31 655 ARG A O 1
ATOM 5129 N N . SER A 1 656 ? -18.958 6.209 -18.524 1.00 81.12 656 SER A N 1
ATOM 5130 C CA . SER A 1 656 ? -19.896 7.244 -18.952 1.00 81.12 656 SER A CA 1
ATOM 5131 C C . SER A 1 656 ? -21.071 6.672 -19.753 1.00 81.12 656 SER A C 1
ATOM 5133 O O . SER A 1 656 ? -22.175 7.196 -19.651 1.00 81.12 656 SER A O 1
ATOM 5135 N N . ARG A 1 657 ? -20.909 5.557 -20.482 1.00 82.06 657 ARG A N 1
ATOM 5136 C CA . ARG A 1 657 ? -22.036 4.889 -21.162 1.00 82.06 657 ARG A CA 1
ATOM 5137 C C . ARG A 1 657 ? -23.137 4.448 -20.196 1.00 82.06 657 ARG A C 1
ATOM 5139 O O . ARG A 1 657 ? -24.306 4.485 -20.580 1.00 82.06 657 ARG A O 1
ATOM 5146 N N . GLY A 1 658 ? -22.773 4.078 -18.968 1.00 72.38 658 GLY A N 1
ATOM 5147 C CA . GLY A 1 658 ? -23.713 3.703 -17.910 1.00 72.38 658 GLY A CA 1
ATOM 5148 C C . GLY A 1 658 ? -24.456 4.881 -17.270 1.00 72.38 658 GLY A C 1
ATOM 5149 O O . GLY A 1 658 ? -25.435 4.657 -16.565 1.00 72.38 658 GLY A O 1
ATOM 5150 N N . LEU A 1 659 ? -24.029 6.123 -17.521 1.00 75.50 659 LEU A N 1
ATOM 5151 C CA . LEU A 1 659 ? -24.596 7.321 -16.901 1.00 75.50 659 LEU A CA 1
ATOM 5152 C C . LEU A 1 659 ? -25.670 7.994 -17.779 1.00 75.50 659 LEU A C 1
ATOM 5154 O O . LEU A 1 659 ? -25.630 7.877 -19.017 1.00 75.50 659 LEU A O 1
ATOM 5158 N N . PRO A 1 660 ? -26.603 8.754 -17.166 1.00 79.62 660 PRO A N 1
ATOM 5159 C CA . PRO A 1 660 ? -27.500 9.648 -17.892 1.00 79.62 660 PRO A CA 1
ATOM 5160 C C . PRO A 1 660 ? -26.722 10.618 -18.790 1.00 79.62 660 PRO A C 1
ATOM 5162 O O . PRO A 1 660 ? -25.644 11.081 -18.427 1.00 79.62 660 PRO A O 1
ATOM 5165 N N . LEU A 1 661 ? -27.281 10.963 -19.959 1.00 76.75 661 LEU A N 1
ATOM 5166 C CA . LEU A 1 661 ? -26.596 11.762 -20.994 1.00 76.75 661 LEU A CA 1
ATOM 5167 C C . LEU A 1 661 ? -26.019 13.093 -20.479 1.00 76.75 661 LEU A C 1
ATOM 5169 O O . LEU A 1 661 ? -24.973 13.520 -20.962 1.00 76.75 661 LEU A O 1
ATOM 5173 N N . ALA A 1 662 ? -26.685 13.727 -19.510 1.00 74.94 662 ALA A N 1
ATOM 5174 C CA . ALA A 1 662 ? -26.245 14.986 -18.911 1.00 74.94 662 ALA A CA 1
ATOM 5175 C C . ALA A 1 662 ? -24.984 14.834 -18.037 1.00 74.94 662 ALA A C 1
ATOM 5177 O O . ALA A 1 662 ? -24.184 15.764 -17.962 1.00 74.94 662 ALA A O 1
ATOM 5178 N N . ASP A 1 663 ? -24.777 13.657 -17.444 1.00 80.75 663 ASP A N 1
ATOM 5179 C CA . ASP A 1 663 ? -23.719 13.402 -16.459 1.00 80.75 663 ASP A CA 1
ATOM 5180 C C . ASP A 1 663 ? -22.462 12.791 -17.098 1.00 80.75 663 ASP A C 1
ATOM 5182 O O . ASP A 1 663 ? -21.365 12.863 -16.543 1.00 80.75 663 ASP A O 1
ATOM 5186 N N . ARG A 1 664 ? -22.589 12.240 -18.314 1.00 87.06 664 ARG A N 1
ATOM 5187 C CA . ARG A 1 664 ? -21.482 11.615 -19.062 1.00 87.06 664 ARG A CA 1
ATOM 5188 C C . ARG A 1 664 ? -20.283 12.539 -19.243 1.00 87.06 664 ARG A C 1
ATOM 5190 O O . ARG A 1 664 ? -19.145 12.095 -19.118 1.00 87.06 664 ARG A O 1
ATOM 5197 N N . ARG A 1 665 ? -20.543 13.821 -19.522 1.00 88.56 665 ARG A N 1
ATOM 5198 C CA . ARG A 1 665 ? -19.499 14.839 -19.693 1.00 88.56 665 ARG A CA 1
ATOM 5199 C C . ARG A 1 665 ? -18.740 15.078 -18.396 1.00 88.56 665 ARG A C 1
ATOM 5201 O O . ARG A 1 665 ? -17.518 15.070 -18.417 1.00 88.56 665 ARG A O 1
ATOM 5208 N N . LEU A 1 666 ? -19.456 15.248 -17.284 1.00 82.94 666 LEU A N 1
ATOM 5209 C CA . LEU A 1 666 ? -18.841 15.489 -15.981 1.00 82.94 666 LEU A CA 1
ATOM 5210 C C . LEU A 1 666 ? -17.917 14.330 -15.586 1.00 82.94 666 LEU A C 1
ATOM 5212 O O . LEU A 1 666 ? -16.805 14.568 -15.119 1.00 82.94 666 LEU A O 1
ATOM 5216 N N . GLN A 1 667 ? -18.341 13.087 -15.840 1.00 82.56 667 GLN A N 1
ATOM 5217 C CA . GLN A 1 667 ? -17.499 11.910 -15.622 1.00 82.56 667 GLN A CA 1
ATOM 5218 C C . GLN A 1 667 ? -16.223 11.952 -16.475 1.00 82.56 667 GLN A C 1
ATOM 5220 O O . GLN A 1 667 ? -15.135 11.704 -15.965 1.00 82.56 667 GLN A O 1
ATOM 5225 N N . PHE A 1 668 ? -16.338 12.288 -17.762 1.00 84.19 668 PHE A N 1
ATOM 5226 C CA . PHE A 1 668 ? -15.193 12.370 -18.675 1.00 84.19 668 PHE A CA 1
ATOM 5227 C C . PHE A 1 668 ? -14.228 13.514 -18.353 1.00 84.19 668 PHE A C 1
ATOM 5229 O O . PHE A 1 668 ? -13.018 13.367 -18.520 1.00 84.19 668 PHE A O 1
ATOM 5236 N N . ASP A 1 669 ? -14.750 14.669 -17.943 1.00 85.00 669 ASP A N 1
ATOM 5237 C CA . ASP A 1 669 ? -13.967 15.810 -17.452 1.00 85.00 669 ASP A CA 1
ATOM 5238 C C . ASP A 1 669 ? -13.211 15.401 -16.178 1.00 85.00 669 ASP A C 1
ATOM 5240 O O . ASP A 1 669 ? -11.996 15.560 -16.113 1.00 85.00 669 ASP A O 1
ATOM 5244 N N . THR A 1 670 ? -13.880 14.717 -15.246 1.00 84.56 670 THR A N 1
ATOM 5245 C CA . THR A 1 670 ? -13.263 14.237 -14.000 1.00 84.56 670 THR A CA 1
ATOM 5246 C C . THR A 1 670 ? -12.137 13.225 -14.237 1.00 84.56 670 THR A C 1
ATOM 5248 O O . THR A 1 670 ? -11.051 13.380 -13.681 1.00 84.56 670 THR A O 1
ATOM 5251 N N . GLU A 1 671 ? -12.361 12.182 -15.044 1.00 84.38 671 GLU A N 1
ATOM 5252 C CA . GLU A 1 671 ? -11.329 11.159 -15.297 1.00 84.38 671 GLU A CA 1
ATOM 5253 C C . GLU A 1 671 ? -10.134 11.735 -16.067 1.00 84.38 671 GLU A C 1
ATOM 5255 O O . GLU A 1 671 ? -8.990 11.358 -15.817 1.00 84.38 671 GLU A O 1
ATOM 5260 N N . PHE A 1 672 ? -10.373 12.699 -16.956 1.00 87.00 672 PHE A N 1
ATOM 5261 C CA . PHE A 1 672 ? -9.294 13.367 -17.671 1.00 87.00 672 PHE A CA 1
ATOM 5262 C C . PHE A 1 672 ? -8.505 14.330 -16.797 1.00 87.00 672 PHE A C 1
ATOM 5264 O O . PHE A 1 672 ? -7.285 14.358 -16.905 1.00 87.00 672 PHE A O 1
ATOM 5271 N N . ASP A 1 673 ? -9.148 15.070 -15.894 1.00 86.12 673 ASP A N 1
ATOM 5272 C CA . ASP A 1 673 ? -8.433 15.899 -14.922 1.00 86.12 673 ASP A CA 1
ATOM 5273 C C . ASP A 1 673 ? -7.529 15.030 -14.033 1.00 86.12 673 ASP A C 1
ATOM 5275 O O . ASP A 1 673 ? -6.361 15.357 -13.804 1.00 86.12 673 ASP A O 1
ATOM 5279 N N . ARG A 1 674 ? -8.030 13.868 -13.595 1.00 85.06 674 ARG A N 1
ATOM 5280 C CA . ARG A 1 674 ? -7.241 12.873 -12.851 1.00 85.06 674 ARG A CA 1
ATOM 5281 C C . ARG A 1 674 ? -6.070 12.340 -13.672 1.00 85.06 674 ARG A C 1
ATOM 5283 O O . ARG A 1 674 ? -4.940 12.301 -13.178 1.00 85.06 674 ARG A O 1
ATOM 5290 N N . LEU A 1 675 ? -6.317 11.976 -14.931 1.00 87.25 675 LEU A N 1
ATOM 5291 C CA . LEU A 1 675 ? -5.278 11.540 -15.859 1.00 87.25 675 LEU A CA 1
ATOM 5292 C C . LEU A 1 675 ? -4.233 12.640 -16.074 1.00 87.25 675 LEU A C 1
ATOM 5294 O O . LEU A 1 675 ? -3.040 12.380 -15.974 1.00 87.25 675 LEU A O 1
ATOM 5298 N N . ALA A 1 676 ? -4.659 13.880 -16.298 1.00 88.19 676 ALA A N 1
ATOM 5299 C CA . ALA A 1 676 ? -3.791 15.026 -16.511 1.00 88.19 676 ALA A CA 1
ATOM 5300 C C . ALA A 1 676 ? -2.860 15.262 -15.315 1.00 88.19 676 ALA A C 1
ATOM 5302 O O . ALA A 1 676 ? -1.663 15.473 -15.530 1.00 88.19 676 ALA A O 1
ATOM 5303 N N . VAL A 1 677 ? -3.384 15.174 -14.086 1.00 87.38 677 VAL A N 1
ATOM 5304 C CA . VAL A 1 677 ? -2.596 15.267 -12.846 1.00 87.38 677 VAL A CA 1
ATOM 5305 C C . VAL A 1 677 ? -1.594 14.118 -12.738 1.00 87.38 677 VAL A C 1
ATOM 5307 O O . VAL A 1 677 ? -0.434 14.359 -12.396 1.00 87.38 677 VAL A O 1
ATOM 5310 N N . PHE A 1 678 ? -2.000 12.883 -13.050 1.00 89.44 678 PHE A N 1
ATOM 5311 C CA . PHE A 1 678 ? -1.070 11.752 -13.121 1.00 89.44 678 PHE A CA 1
ATOM 5312 C C . PHE A 1 678 ? 0.040 12.011 -14.139 1.00 89.44 678 PHE A C 1
ATOM 5314 O O . PHE A 1 678 ? 1.211 11.866 -13.802 1.00 89.44 678 PHE A O 1
ATOM 5321 N N . MET A 1 679 ? -0.305 12.436 -15.356 1.00 90.00 679 MET A N 1
ATOM 5322 C CA . MET A 1 679 ? 0.657 12.650 -16.435 1.00 90.00 679 MET A CA 1
ATOM 5323 C C . MET A 1 679 ? 1.697 13.714 -16.075 1.00 90.00 679 MET A C 1
ATOM 5325 O O . MET A 1 679 ? 2.868 13.566 -16.429 1.00 90.00 679 MET A O 1
ATOM 5329 N N . ASP A 1 680 ? 1.284 14.755 -15.350 1.00 89.75 680 ASP A N 1
ATOM 5330 C CA . ASP A 1 680 ? 2.183 15.809 -14.882 1.00 89.75 680 ASP A CA 1
ATOM 5331 C C . ASP A 1 680 ? 3.093 15.302 -13.753 1.00 89.75 680 ASP A C 1
ATOM 5333 O O . ASP A 1 680 ? 4.310 15.483 -13.815 1.00 89.75 680 ASP A O 1
ATOM 5337 N N . ARG A 1 681 ? 2.534 14.606 -12.750 1.00 90.19 681 ARG A N 1
ATOM 5338 C CA . ARG A 1 681 ? 3.309 14.058 -11.619 1.00 90.19 681 ARG A CA 1
ATOM 5339 C C . ARG A 1 681 ? 4.270 12.959 -12.056 1.00 90.19 681 ARG A C 1
ATOM 5341 O O . ARG A 1 681 ? 5.466 13.065 -11.813 1.00 90.19 681 ARG A O 1
ATOM 5348 N N . ALA A 1 682 ? 3.772 11.937 -12.746 1.00 89.31 682 ALA A N 1
ATOM 5349 C CA . ALA A 1 682 ? 4.585 10.841 -13.259 1.00 89.31 682 ALA A CA 1
ATOM 5350 C C . ALA A 1 682 ? 5.625 11.344 -14.270 1.00 89.31 682 ALA A C 1
ATOM 5352 O O . ALA A 1 682 ? 6.767 10.890 -14.250 1.00 89.31 682 ALA A O 1
ATOM 5353 N N . GLY A 1 683 ? 5.269 12.338 -15.092 1.00 90.69 683 GLY A N 1
ATOM 5354 C CA . GLY A 1 683 ? 6.207 13.005 -15.989 1.00 90.69 683 GLY A CA 1
ATOM 5355 C C . GLY A 1 683 ? 7.358 13.674 -15.234 1.00 90.69 683 GLY A C 1
ATOM 5356 O O . GLY A 1 683 ? 8.512 13.456 -15.596 1.00 90.69 683 GLY A O 1
ATOM 5357 N N . ALA A 1 684 ? 7.064 14.432 -14.173 1.00 91.44 684 ALA A N 1
ATOM 5358 C CA . ALA A 1 684 ? 8.083 15.048 -13.319 1.00 91.44 684 ALA A CA 1
ATOM 5359 C C . ALA A 1 684 ? 8.937 14.001 -12.576 1.00 91.44 684 ALA A C 1
ATOM 5361 O O . ALA A 1 684 ? 10.147 14.158 -12.426 1.00 91.44 684 ALA A O 1
ATOM 5362 N N . SER A 1 685 ? 8.321 12.903 -12.144 1.00 91.88 685 SER A N 1
ATOM 5363 C CA . SER A 1 685 ? 9.001 11.786 -11.487 1.00 91.88 685 SER A CA 1
ATOM 5364 C C . SER A 1 685 ? 9.969 11.063 -12.433 1.00 91.88 685 SER A C 1
ATOM 5366 O O . SER A 1 685 ? 11.091 10.756 -12.028 1.00 91.88 685 SER A O 1
ATOM 5368 N N . ILE A 1 686 ? 9.608 10.885 -13.711 1.00 91.44 686 ILE A N 1
ATOM 5369 C CA . ILE A 1 686 ? 10.523 10.398 -14.758 1.00 91.44 686 ILE A CA 1
ATOM 5370 C C . ILE A 1 686 ? 11.642 11.417 -15.027 1.00 91.44 686 ILE A C 1
ATOM 5372 O O . ILE A 1 686 ? 12.798 11.011 -15.107 1.00 91.44 686 ILE A O 1
ATOM 5376 N N . ASP A 1 687 ? 11.335 12.718 -15.132 1.00 90.75 687 ASP A N 1
ATOM 5377 C CA . ASP A 1 687 ? 12.337 13.792 -15.312 1.00 90.75 687 ASP A CA 1
ATOM 5378 C C . ASP A 1 687 ? 13.443 13.725 -14.262 1.00 90.75 687 ASP A C 1
ATOM 5380 O O . ASP A 1 687 ? 14.628 13.759 -14.590 1.00 90.75 687 ASP A O 1
ATOM 5384 N N . ASN A 1 688 ? 13.051 13.601 -12.995 1.00 92.81 688 ASN A N 1
ATOM 5385 C CA . ASN A 1 688 ? 13.995 13.567 -11.885 1.00 92.81 688 ASN A CA 1
ATOM 5386 C C . ASN A 1 688 ? 14.944 12.361 -11.992 1.00 92.81 688 ASN A C 1
ATOM 5388 O O . ASN A 1 688 ? 16.144 12.495 -11.750 1.00 92.81 688 ASN A O 1
ATOM 5392 N N . VAL A 1 689 ? 14.425 11.194 -12.389 1.00 92.44 689 VAL A N 1
ATOM 5393 C CA . VAL A 1 689 ? 15.229 9.976 -12.566 1.00 92.44 689 VAL A CA 1
ATOM 5394 C C . VAL A 1 689 ? 16.122 10.080 -13.807 1.00 92.44 689 VAL A C 1
ATOM 5396 O O . VAL A 1 689 ? 17.289 9.704 -13.741 1.00 92.44 689 VAL A O 1
ATOM 5399 N N . VAL A 1 690 ? 15.630 10.643 -14.917 1.00 91.81 690 VAL A N 1
ATOM 5400 C CA . VAL A 1 690 ? 16.446 10.922 -16.117 1.00 91.81 690 VAL A CA 1
ATOM 5401 C C . VAL A 1 690 ? 17.604 11.857 -15.774 1.00 91.81 690 VAL A C 1
ATOM 5403 O O . VAL A 1 690 ? 18.746 11.590 -16.144 1.00 91.81 690 VAL A O 1
ATOM 5406 N N . GLU A 1 691 ? 17.340 12.927 -15.025 1.00 92.50 691 GLU A N 1
ATOM 5407 C CA . GLU A 1 691 ? 18.376 13.871 -14.610 1.00 92.50 691 GLU A CA 1
ATOM 5408 C C . GLU A 1 691 ? 19.400 13.216 -13.672 1.00 92.50 691 GLU A C 1
ATOM 5410 O O . GLU A 1 691 ? 20.605 13.457 -13.796 1.00 92.50 691 GLU A O 1
ATOM 5415 N N . LYS A 1 692 ? 18.952 12.321 -12.782 1.00 93.12 692 LYS A N 1
ATOM 5416 C CA . LYS A 1 692 ? 19.839 11.486 -11.966 1.00 93.12 692 LYS A CA 1
ATOM 5417 C C . LYS A 1 692 ? 20.735 10.597 -12.835 1.00 93.12 692 LYS A C 1
ATOM 5419 O O . LYS A 1 692 ? 21.945 10.620 -12.637 1.00 93.12 692 LYS A O 1
ATOM 5424 N N . ILE A 1 693 ? 20.198 9.877 -13.827 1.00 90.56 693 ILE A N 1
ATOM 5425 C CA . ILE A 1 693 ? 21.022 9.062 -14.745 1.00 90.56 693 ILE A CA 1
ATOM 5426 C C . ILE A 1 693 ? 22.025 9.945 -15.474 1.00 90.56 693 ILE A C 1
ATOM 5428 O O . ILE A 1 693 ? 23.205 9.612 -15.526 1.00 90.56 693 ILE A O 1
ATOM 5432 N N . ARG A 1 694 ? 21.577 11.080 -16.024 1.00 89.44 694 ARG A N 1
ATOM 5433 C CA . ARG A 1 694 ? 22.421 12.003 -16.792 1.00 89.44 694 ARG A CA 1
ATOM 5434 C C . ARG A 1 694 ? 23.605 12.480 -15.961 1.00 89.44 694 ARG A C 1
ATOM 5436 O O . ARG A 1 694 ? 24.749 12.281 -16.353 1.00 89.44 694 ARG A O 1
ATOM 5443 N N . THR A 1 695 ? 23.328 13.014 -14.775 1.00 90.19 695 THR A N 1
ATOM 5444 C CA . THR A 1 695 ? 24.365 13.500 -13.855 1.00 90.19 695 THR A CA 1
ATOM 5445 C C . THR A 1 695 ? 25.284 12.386 -13.354 1.00 90.19 695 THR A C 1
ATOM 5447 O O . THR A 1 695 ? 26.481 12.615 -13.195 1.00 90.19 695 THR A O 1
ATOM 5450 N N . SER A 1 696 ? 24.769 11.172 -13.140 1.00 89.94 696 SER A N 1
ATOM 5451 C CA . SER A 1 696 ? 25.587 10.023 -12.743 1.00 89.94 696 SER A CA 1
ATOM 5452 C C . SER A 1 696 ? 26.417 9.436 -13.897 1.00 89.94 696 SER A C 1
ATOM 5454 O O . SER A 1 696 ? 27.491 8.904 -13.644 1.00 89.94 696 SER A O 1
ATOM 5456 N N . THR A 1 697 ? 25.984 9.564 -15.155 1.00 87.75 697 THR A N 1
ATOM 5457 C CA . THR A 1 697 ? 26.708 9.071 -16.351 1.00 87.75 697 THR A CA 1
ATOM 5458 C C . THR A 1 697 ? 27.940 9.921 -16.683 1.00 87.75 697 THR A C 1
ATOM 5460 O O . THR A 1 697 ? 28.930 9.413 -17.218 1.00 87.75 697 THR A O 1
ATOM 5463 N N . ASP A 1 698 ? 27.907 11.205 -16.320 1.00 84.69 698 ASP A N 1
ATOM 5464 C CA . ASP A 1 698 ? 29.032 12.136 -16.474 1.00 84.69 698 ASP A CA 1
ATOM 5465 C C . ASP A 1 698 ? 30.149 11.908 -15.432 1.00 84.69 698 ASP A C 1
ATOM 5467 O O . ASP A 1 698 ? 31.215 12.528 -15.505 1.00 84.69 698 ASP A O 1
ATOM 5471 N N . ALA A 1 699 ? 29.939 11.017 -14.455 1.00 81.06 699 ALA A N 1
ATOM 5472 C CA . ALA A 1 699 ? 30.930 10.709 -13.432 1.00 81.06 699 ALA A CA 1
ATOM 5473 C C . ALA A 1 699 ? 32.167 9.976 -14.010 1.00 81.06 699 ALA A C 1
ATOM 5475 O O . ALA A 1 699 ? 32.050 9.180 -14.949 1.00 81.06 699 ALA A O 1
ATOM 5476 N N . PRO A 1 700 ? 33.374 10.184 -13.441 1.00 76.94 700 PRO A N 1
ATOM 5477 C CA . PRO A 1 700 ? 34.575 9.465 -13.861 1.00 76.94 700 PRO A CA 1
ATOM 5478 C C . PRO A 1 700 ? 34.410 7.954 -13.644 1.00 76.94 700 PRO A C 1
ATOM 5480 O O . PRO A 1 700 ? 34.215 7.514 -12.515 1.00 76.94 700 PRO A O 1
ATOM 5483 N N . GLY A 1 701 ? 34.523 7.154 -14.707 1.00 80.81 701 GLY A N 1
ATOM 5484 C CA . GLY A 1 701 ? 34.427 5.689 -14.619 1.00 80.81 701 GLY A CA 1
ATOM 5485 C C . GLY A 1 701 ? 33.672 5.020 -15.768 1.00 80.81 701 GLY A C 1
ATOM 5486 O O . GLY A 1 701 ? 33.841 3.821 -15.979 1.00 80.81 701 GLY A O 1
ATOM 5487 N N . PHE A 1 702 ? 32.899 5.781 -16.548 1.00 85.69 702 PHE A N 1
ATOM 5488 C CA . PHE A 1 702 ? 32.166 5.269 -17.708 1.00 85.69 702 PHE A CA 1
ATOM 5489 C C . PHE A 1 702 ? 32.940 5.456 -19.019 1.00 85.69 702 PHE A C 1
ATOM 5491 O O . PHE A 1 702 ? 33.660 6.436 -19.208 1.00 85.69 702 PHE A O 1
ATOM 5498 N N . THR A 1 703 ? 32.815 4.495 -19.940 1.00 89.69 703 THR A N 1
ATOM 5499 C CA . THR A 1 703 ? 33.466 4.570 -21.258 1.00 89.69 703 THR A CA 1
ATOM 5500 C C . THR A 1 703 ? 32.686 5.502 -22.197 1.00 89.69 703 THR A C 1
ATOM 5502 O O . THR A 1 703 ? 31.465 5.598 -22.068 1.00 89.69 703 THR A O 1
ATOM 5505 N N . PRO A 1 704 ? 33.322 6.137 -23.201 1.00 91.50 704 PRO A N 1
ATOM 5506 C CA . PRO A 1 704 ? 32.598 6.960 -24.177 1.00 91.50 704 PRO A CA 1
ATOM 5507 C C . PRO A 1 704 ? 31.491 6.197 -24.921 1.00 91.50 704 PRO A C 1
ATOM 5509 O O . PRO A 1 704 ? 30.432 6.749 -25.189 1.00 91.50 704 PRO A O 1
ATOM 5512 N N . ALA A 1 705 ? 31.709 4.907 -25.206 1.00 90.88 705 ALA A N 1
ATOM 5513 C CA . ALA A 1 705 ? 30.698 4.045 -25.819 1.00 90.88 705 ALA A CA 1
ATOM 5514 C C . ALA A 1 705 ? 29.480 3.834 -24.902 1.00 90.88 705 ALA A C 1
ATOM 5516 O O . ALA A 1 705 ? 28.350 3.794 -25.383 1.00 90.88 705 ALA A O 1
ATOM 5517 N N . TYR A 1 706 ? 29.701 3.727 -23.587 1.00 90.06 706 TYR A N 1
ATOM 5518 C CA . TYR A 1 706 ? 28.626 3.639 -22.601 1.00 90.06 706 TYR A CA 1
ATOM 5519 C C . TYR A 1 706 ? 27.836 4.946 -22.517 1.00 90.06 706 TYR A C 1
ATOM 5521 O O . TYR A 1 706 ? 26.612 4.924 -22.581 1.00 90.06 706 TYR A O 1
ATOM 5529 N N . GLN A 1 707 ? 28.530 6.084 -22.448 1.00 89.56 707 GLN A N 1
ATOM 5530 C CA . GLN A 1 707 ? 27.900 7.408 -22.406 1.00 89.56 707 GLN A CA 1
ATOM 5531 C C . GLN A 1 707 ? 27.037 7.671 -23.651 1.00 89.56 707 GLN A C 1
ATOM 5533 O O . GLN A 1 707 ? 25.912 8.151 -23.532 1.00 89.56 707 GLN A O 1
ATOM 5538 N N . ASP A 1 708 ? 27.524 7.293 -24.834 1.00 92.31 708 ASP A N 1
ATOM 5539 C CA . ASP A 1 708 ? 26.784 7.392 -26.097 1.00 92.31 708 ASP A CA 1
ATOM 5540 C C . ASP A 1 708 ? 25.537 6.483 -26.119 1.00 92.31 708 ASP A C 1
ATOM 5542 O O . ASP A 1 708 ? 24.451 6.912 -26.517 1.00 92.31 708 ASP A O 1
ATOM 5546 N N . ALA A 1 709 ? 25.644 5.247 -25.613 1.00 91.31 709 ALA A N 1
ATOM 5547 C CA . ALA A 1 709 ? 24.498 4.344 -25.480 1.00 91.31 709 ALA A CA 1
ATOM 5548 C C . ALA A 1 709 ? 23.438 4.881 -24.497 1.00 91.31 709 ALA A C 1
ATOM 5550 O O . ALA A 1 709 ? 22.244 4.862 -24.805 1.00 91.31 709 ALA A O 1
ATOM 5551 N N . VAL A 1 710 ? 23.865 5.428 -23.352 1.00 90.25 710 VAL A N 1
ATOM 5552 C CA . VAL A 1 710 ? 22.970 6.076 -22.379 1.00 90.25 710 VAL A CA 1
ATOM 5553 C C . VAL A 1 710 ? 22.312 7.327 -22.970 1.00 90.25 710 VAL A C 1
ATOM 5555 O O . VAL A 1 710 ? 21.116 7.532 -22.770 1.00 90.25 710 VAL A O 1
ATOM 5558 N N . SER A 1 711 ? 23.038 8.132 -23.754 1.00 90.19 711 SER A N 1
ATOM 5559 C CA . SER A 1 711 ? 22.470 9.304 -24.436 1.00 90.19 711 SER A CA 1
ATOM 5560 C C . SER A 1 711 ? 21.349 8.914 -25.399 1.00 90.19 711 SER A C 1
ATOM 5562 O O . SER A 1 711 ? 20.275 9.509 -25.355 1.00 90.19 711 SER A O 1
ATOM 5564 N N . ARG A 1 712 ? 21.543 7.866 -26.216 1.00 92.31 712 ARG A N 1
ATOM 5565 C CA . ARG A 1 712 ? 20.478 7.356 -27.099 1.00 92.31 712 ARG A CA 1
ATOM 5566 C C . ARG A 1 712 ? 19.258 6.889 -26.314 1.00 92.31 712 ARG A C 1
ATOM 5568 O O . ARG A 1 712 ? 18.130 7.174 -26.706 1.00 92.31 712 ARG A O 1
ATOM 5575 N N . TYR A 1 713 ? 19.472 6.189 -25.201 1.00 92.81 713 TYR A N 1
ATOM 5576 C CA . TYR A 1 713 ? 18.381 5.778 -24.321 1.00 92.81 713 TYR A CA 1
ATOM 5577 C C . TYR A 1 713 ? 17.610 6.993 -23.774 1.00 92.81 713 TYR A C 1
ATOM 5579 O O . TYR A 1 713 ? 16.380 7.016 -23.827 1.00 92.81 713 TYR A O 1
ATOM 5587 N N . HIS A 1 714 ? 18.309 8.041 -23.326 1.00 90.62 714 HIS A N 1
ATOM 5588 C CA . HIS A 1 714 ? 17.684 9.289 -22.877 1.00 90.62 714 HIS A CA 1
ATOM 5589 C C . HIS A 1 714 ? 16.894 10.008 -23.967 1.00 90.62 714 HIS A C 1
ATOM 5591 O O . HIS A 1 714 ? 15.811 10.527 -23.684 1.00 90.62 714 HIS A O 1
ATOM 5597 N N . ASP A 1 715 ? 17.394 10.032 -25.199 1.00 91.88 715 ASP A N 1
ATOM 5598 C CA . ASP A 1 715 ? 16.688 10.648 -26.322 1.00 91.88 715 ASP A CA 1
ATOM 5599 C C . ASP A 1 715 ? 15.357 9.937 -26.589 1.00 91.88 715 ASP A C 1
ATOM 5601 O O . ASP A 1 715 ? 14.330 10.588 -26.818 1.00 91.88 715 ASP A O 1
ATOM 5605 N N . ILE A 1 716 ? 15.334 8.604 -26.480 1.00 93.62 716 ILE A N 1
ATOM 5606 C CA . ILE A 1 716 ? 14.105 7.820 -26.628 1.00 93.62 716 ILE A CA 1
ATOM 5607 C C . ILE A 1 716 ? 13.154 8.082 -25.449 1.00 93.62 716 ILE A C 1
ATOM 5609 O O . ILE A 1 716 ? 11.968 8.326 -25.686 1.00 93.62 716 ILE A O 1
ATOM 5613 N N . VAL A 1 717 ? 13.632 8.116 -24.195 1.00 92.25 717 VAL A N 1
ATOM 5614 C CA . VAL A 1 717 ? 12.784 8.453 -23.027 1.00 92.25 717 VAL A CA 1
ATOM 5615 C C . VAL A 1 717 ? 12.183 9.853 -23.187 1.00 92.25 717 VAL A C 1
ATOM 5617 O O . VAL A 1 717 ? 10.976 10.037 -23.034 1.00 92.25 717 VAL A O 1
ATOM 5620 N N . THR A 1 718 ? 12.992 10.839 -23.573 1.00 89.44 718 THR A N 1
ATOM 5621 C CA . THR A 1 718 ? 12.547 12.220 -23.822 1.00 89.44 718 THR A CA 1
ATOM 5622 C C . THR A 1 718 ? 11.497 12.282 -24.932 1.00 89.44 718 THR A C 1
ATOM 5624 O O . THR A 1 718 ? 10.460 12.928 -24.770 1.00 89.44 718 THR A O 1
ATOM 5627 N N . THR A 1 719 ? 11.723 11.572 -26.040 1.00 92.62 719 THR A N 1
ATOM 5628 C CA . THR A 1 719 ? 10.768 11.471 -27.158 1.00 92.62 719 THR A CA 1
ATOM 5629 C C . THR A 1 719 ? 9.445 10.864 -26.702 1.00 92.62 719 THR A C 1
ATOM 5631 O O . THR A 1 719 ? 8.378 11.374 -27.038 1.00 92.62 719 THR A O 1
ATOM 5634 N N . THR A 1 720 ? 9.520 9.824 -25.875 1.00 89.88 720 THR A N 1
ATOM 5635 C CA . THR A 1 720 ? 8.367 9.141 -25.285 1.00 89.88 720 THR A CA 1
ATOM 5636 C C . THR A 1 720 ? 7.530 10.101 -24.441 1.00 89.88 720 THR A C 1
ATOM 5638 O O . THR A 1 720 ? 6.314 10.189 -24.601 1.00 89.88 720 THR A O 1
ATOM 5641 N N . ARG A 1 721 ? 8.176 10.913 -23.599 1.00 89.88 721 ARG A N 1
ATOM 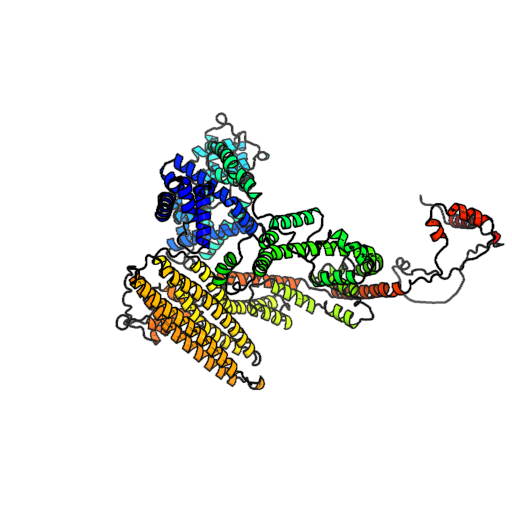5642 C CA . ARG A 1 721 ? 7.477 11.911 -22.778 1.00 89.88 721 ARG A CA 1
ATOM 5643 C C . ARG A 1 721 ? 6.869 13.039 -23.592 1.00 89.88 721 ARG A C 1
ATOM 5645 O O . ARG A 1 721 ? 5.741 13.451 -23.322 1.00 89.88 721 ARG A O 1
ATOM 5652 N N . LYS A 1 722 ? 7.593 13.520 -24.601 1.00 91.12 722 LYS A N 1
ATOM 5653 C CA . LYS A 1 722 ? 7.098 14.554 -25.508 1.00 91.12 722 LYS A CA 1
ATOM 5654 C C . LYS A 1 722 ? 5.849 14.085 -26.253 1.00 91.12 722 LYS A C 1
ATOM 5656 O O . LYS A 1 722 ? 4.868 14.819 -26.271 1.00 91.12 722 LYS A O 1
ATOM 5661 N N . LEU A 1 723 ? 5.858 12.859 -26.782 1.00 92.62 723 LEU A N 1
ATOM 5662 C CA . LEU A 1 723 ? 4.709 12.269 -27.472 1.00 92.62 723 LEU A CA 1
ATOM 5663 C C . LEU A 1 723 ? 3.458 12.257 -26.581 1.00 92.62 723 LEU A C 1
ATOM 5665 O O . LEU A 1 723 ? 2.382 12.653 -27.020 1.00 92.62 723 LEU A O 1
ATOM 5669 N N . ILE A 1 724 ? 3.609 11.856 -25.319 1.00 90.44 724 ILE A N 1
ATOM 5670 C CA . ILE A 1 724 ? 2.507 11.780 -24.354 1.00 90.44 724 ILE A CA 1
ATOM 5671 C C . ILE A 1 724 ? 1.995 13.170 -23.937 1.00 90.44 724 ILE A C 1
ATOM 5673 O O . ILE A 1 724 ? 0.786 13.389 -23.855 1.00 90.44 724 ILE A O 1
ATOM 5677 N N . SER A 1 725 ? 2.892 14.135 -23.728 1.00 89.06 725 SER A N 1
ATOM 5678 C CA . SER A 1 725 ? 2.522 15.527 -23.428 1.00 89.06 725 SER A CA 1
ATOM 5679 C C . SER A 1 725 ? 1.785 16.200 -24.600 1.00 89.06 725 SER A C 1
ATOM 5681 O O . SER A 1 725 ? 0.762 16.871 -24.418 1.00 89.06 725 SER A O 1
ATOM 5683 N N . GLU A 1 726 ? 2.250 15.964 -25.830 1.00 93.56 726 GLU A N 1
ATOM 5684 C CA . GLU A 1 726 ? 1.575 16.419 -27.049 1.00 93.56 726 GLU A CA 1
ATOM 5685 C C . GLU A 1 726 ? 0.207 15.751 -27.212 1.00 93.56 726 GLU A C 1
ATOM 5687 O O . GLU A 1 726 ? -0.761 16.440 -27.534 1.00 93.56 726 GLU A O 1
ATOM 5692 N N . ALA A 1 727 ? 0.100 14.449 -26.926 1.00 91.62 727 ALA A N 1
ATOM 5693 C CA . ALA A 1 727 ? -1.166 13.726 -26.969 1.00 91.62 727 ALA A CA 1
ATOM 5694 C C . ALA A 1 727 ? -2.192 14.301 -25.978 1.00 91.62 727 ALA A C 1
ATOM 5696 O O . ALA A 1 727 ? -3.313 14.603 -26.379 1.00 91.62 727 ALA A O 1
ATOM 5697 N N . LYS A 1 728 ? -1.789 14.564 -24.725 1.00 91.69 728 LYS A N 1
ATOM 5698 C CA . LYS A 1 728 ? -2.623 15.256 -23.720 1.00 91.69 728 LYS A CA 1
ATOM 5699 C C . LYS A 1 728 ? -3.140 16.602 -24.230 1.00 91.69 728 LYS A C 1
ATOM 5701 O O . LYS A 1 728 ? -4.315 16.924 -24.071 1.00 91.69 728 LYS A O 1
ATOM 5706 N N . THR A 1 729 ? -2.261 17.398 -24.838 1.00 92.31 729 THR A N 1
ATOM 5707 C CA . THR A 1 729 ? -2.620 18.727 -25.364 1.00 92.31 729 THR A CA 1
ATOM 5708 C C . THR A 1 729 ? -3.605 18.626 -26.531 1.00 92.31 729 THR A C 1
ATOM 5710 O O . THR A 1 729 ? -4.543 19.419 -26.619 1.00 92.31 729 THR A O 1
ATOM 5713 N N . GLN A 1 730 ? -3.404 17.649 -27.421 1.00 93.88 730 GLN A N 1
ATOM 5714 C CA . GLN A 1 730 ? -4.287 17.388 -28.558 1.00 93.88 730 GLN A CA 1
ATOM 5715 C C . GLN A 1 730 ? -5.670 16.909 -28.110 1.00 93.88 730 GLN A C 1
ATOM 5717 O O . GLN A 1 730 ? -6.663 17.414 -28.628 1.00 93.88 730 GLN A O 1
ATOM 5722 N N . ASP A 1 731 ? -5.739 16.011 -27.126 1.00 91.88 731 ASP A N 1
ATOM 5723 C CA . ASP A 1 731 ? -7.004 15.520 -26.575 1.00 91.88 731 ASP A CA 1
ATOM 5724 C C . ASP A 1 731 ? -7.800 16.642 -25.884 1.00 91.88 731 ASP A C 1
ATOM 5726 O O . ASP A 1 731 ? -8.955 16.914 -26.219 1.00 91.88 731 ASP A O 1
ATOM 5730 N N . ALA A 1 732 ? -7.149 17.419 -25.010 1.00 90.75 732 ALA A N 1
ATOM 5731 C CA . ALA A 1 732 ? -7.785 18.573 -24.373 1.00 90.75 732 ALA A CA 1
ATOM 5732 C C . ALA A 1 732 ? -8.365 19.565 -25.404 1.00 90.75 732 ALA A C 1
ATOM 5734 O O . ALA A 1 732 ? -9.472 20.086 -25.226 1.00 90.75 732 ALA A O 1
ATOM 5735 N N . ALA A 1 733 ? -7.637 19.813 -26.499 1.00 93.00 733 ALA A N 1
ATOM 5736 C CA . ALA A 1 733 ? -8.097 20.666 -27.591 1.00 93.00 733 ALA A CA 1
ATOM 5737 C C . ALA A 1 733 ? -9.278 20.047 -28.358 1.00 93.00 733 ALA A C 1
ATOM 5739 O O . ALA A 1 733 ? -10.270 20.742 -28.593 1.00 93.00 733 ALA A O 1
ATOM 5740 N N . PHE A 1 734 ? -9.197 18.756 -28.701 1.00 94.31 734 PHE A N 1
ATOM 5741 C CA . PHE A 1 734 ? -10.270 18.008 -29.358 1.00 94.31 734 PHE A CA 1
ATOM 5742 C C . PHE A 1 734 ? -11.562 18.081 -28.548 1.00 94.31 734 PHE A C 1
ATOM 5744 O O . PHE A 1 734 ? -12.589 18.507 -29.073 1.00 94.31 734 PHE A O 1
ATOM 5751 N N . ARG A 1 735 ? -11.509 17.759 -27.256 1.00 92.00 735 ARG A N 1
ATOM 5752 C CA . ARG A 1 735 ? -12.675 17.787 -26.368 1.00 92.00 735 ARG A CA 1
ATOM 5753 C C . ARG A 1 735 ? -13.273 19.180 -26.251 1.00 92.00 735 ARG A C 1
ATOM 5755 O O . ARG A 1 735 ? -14.480 19.350 -26.412 1.00 92.00 735 ARG A O 1
ATOM 5762 N N . SER A 1 736 ? -12.433 20.188 -26.007 1.00 91.69 736 SER A N 1
ATOM 5763 C CA . SER A 1 736 ? -12.874 21.584 -25.929 1.00 91.69 736 SER A CA 1
ATOM 5764 C C . SER A 1 736 ? -13.631 21.997 -27.194 1.00 91.69 736 SER A C 1
ATOM 5766 O O . SER A 1 736 ? -14.715 22.572 -27.106 1.00 91.69 736 SER A O 1
ATOM 5768 N N . GLN A 1 737 ? -13.116 21.620 -28.369 1.00 94.69 737 GLN A N 1
ATOM 5769 C CA . GLN A 1 737 ? -13.760 21.877 -29.654 1.00 94.69 737 GLN A CA 1
ATOM 5770 C C . GLN A 1 737 ? -15.043 21.054 -29.852 1.00 94.69 737 GLN A C 1
ATOM 5772 O O . GLN A 1 737 ? -16.045 21.604 -30.302 1.00 94.69 737 GLN A O 1
ATOM 5777 N N . HIS A 1 738 ? -15.032 19.764 -29.511 1.00 94.06 738 HIS A N 1
ATOM 5778 C CA . HIS A 1 738 ? -16.157 18.848 -29.710 1.00 94.06 738 HIS A CA 1
ATOM 5779 C C . HIS A 1 738 ? -17.375 19.238 -28.857 1.00 94.06 738 HIS A C 1
ATOM 5781 O O . HIS A 1 738 ? -18.513 19.146 -29.312 1.00 94.06 738 HIS A O 1
ATOM 5787 N N . PHE A 1 739 ? -17.149 19.737 -27.637 1.00 93.56 739 PHE A N 1
ATOM 5788 C CA . PHE A 1 739 ? -18.213 20.200 -26.740 1.00 93.56 739 PHE A CA 1
ATOM 5789 C C . PHE A 1 739 ? -18.566 21.690 -26.896 1.00 93.56 739 PHE A C 1
ATOM 5791 O O . PHE A 1 739 ? -19.528 22.158 -26.274 1.00 93.56 739 PHE A O 1
ATOM 5798 N N . ALA A 1 740 ? -17.821 22.461 -27.695 1.00 95.19 740 ALA A N 1
ATOM 5799 C CA . ALA A 1 740 ? -18.048 23.895 -27.849 1.00 95.19 740 ALA A CA 1
ATOM 5800 C C . ALA A 1 740 ? -19.429 24.188 -28.461 1.00 95.19 740 ALA A C 1
ATOM 5802 O O . ALA A 1 740 ? -19.752 23.757 -29.564 1.00 95.19 740 ALA A O 1
ATOM 5803 N N . GLY A 1 741 ? -20.255 24.956 -27.743 1.00 92.31 741 GLY A N 1
ATOM 5804 C CA . GLY A 1 741 ? -21.584 25.367 -28.214 1.00 92.31 741 GLY A CA 1
ATOM 5805 C C . GLY A 1 741 ? -22.641 24.254 -28.243 1.00 92.31 741 GLY A C 1
ATOM 5806 O O . GLY A 1 741 ? -23.776 24.519 -28.639 1.00 92.31 741 GLY A O 1
ATOM 5807 N N . VAL A 1 742 ? -22.310 23.037 -27.800 1.00 94.19 742 VAL A N 1
ATOM 5808 C CA . VAL A 1 742 ? -23.251 21.912 -27.734 1.00 94.19 742 VAL A CA 1
ATOM 5809 C C . VAL A 1 742 ? -24.121 22.043 -26.485 1.00 94.19 742 VAL A C 1
ATOM 5811 O O . VAL A 1 742 ? -23.637 22.020 -25.353 1.00 94.19 742 VAL A O 1
ATOM 5814 N N . THR A 1 743 ? -25.431 22.172 -26.679 1.00 91.69 743 THR A N 1
ATOM 5815 C CA . THR A 1 743 ? -26.407 22.197 -25.579 1.00 91.69 743 THR A CA 1
ATOM 5816 C C . THR A 1 743 ? -26.696 20.781 -25.059 1.00 91.69 743 THR A C 1
ATOM 5818 O O . THR A 1 743 ? -26.601 19.824 -25.830 1.00 91.69 743 THR A O 1
ATOM 5821 N N . PRO A 1 744 ? -27.153 20.605 -23.800 1.00 89.31 744 PRO A N 1
ATOM 5822 C CA . PRO A 1 744 ? -27.499 19.280 -23.267 1.00 89.31 744 PRO A CA 1
ATOM 5823 C C . PRO A 1 744 ? -28.513 18.501 -24.120 1.00 89.31 744 PRO A C 1
ATOM 5825 O O . PRO A 1 744 ? -28.462 17.279 -24.186 1.00 89.31 744 PRO A O 1
ATOM 5828 N N . LYS A 1 745 ? -29.411 19.198 -24.833 1.00 89.38 745 LYS A N 1
ATOM 5829 C CA . LYS A 1 745 ? -30.389 18.574 -25.744 1.00 89.38 745 LYS A CA 1
ATOM 5830 C C . LYS A 1 745 ? -29.756 17.977 -27.008 1.00 89.38 745 LYS A C 1
ATOM 5832 O O . LYS A 1 745 ? -30.358 17.104 -27.621 1.00 89.38 745 LYS A O 1
ATOM 5837 N N . GLN A 1 746 ? -28.583 18.460 -27.414 1.00 91.75 746 GLN A N 1
ATOM 5838 C CA . GLN A 1 746 ? -27.858 17.992 -28.600 1.00 91.75 746 GLN A CA 1
ATOM 5839 C C . GLN A 1 746 ? -26.922 16.810 -28.294 1.00 91.75 746 GLN A C 1
ATOM 5841 O O . GLN A 1 746 ? -26.520 16.111 -29.222 1.00 91.75 746 GLN A O 1
ATOM 5846 N N . MET A 1 747 ? -26.633 16.537 -27.014 1.00 92.12 747 MET A N 1
ATOM 5847 C CA . MET A 1 747 ? -25.807 15.413 -26.541 1.00 92.12 747 MET A CA 1
ATOM 5848 C C . MET A 1 747 ? -26.569 14.077 -26.600 1.00 92.12 747 MET A C 1
ATOM 5850 O O . MET A 1 747 ? -26.789 13.402 -25.596 1.00 92.12 747 MET A O 1
ATOM 5854 N N . THR A 1 748 ? -27.029 13.727 -27.797 1.00 92.81 748 THR A N 1
ATOM 5855 C CA . THR A 1 748 ? -27.761 12.494 -28.117 1.00 92.81 748 THR A CA 1
ATOM 5856 C C . THR A 1 748 ? -26.863 11.253 -28.040 1.00 92.81 748 THR A C 1
ATOM 5858 O O . THR A 1 748 ? -25.643 11.364 -27.945 1.00 92.81 748 THR A O 1
ATOM 5861 N N . ALA A 1 749 ? -27.442 10.050 -28.121 1.00 88.38 749 ALA A N 1
ATOM 5862 C CA . ALA A 1 749 ? -26.661 8.808 -28.166 1.00 88.38 749 ALA A CA 1
ATOM 5863 C C . ALA A 1 749 ? -25.634 8.803 -29.316 1.00 88.38 749 ALA A C 1
ATOM 5865 O O . ALA A 1 749 ? -24.469 8.507 -29.085 1.00 88.38 749 ALA A O 1
ATOM 5866 N N . THR A 1 750 ? -26.035 9.250 -30.512 1.00 94.62 750 THR A N 1
ATOM 5867 C CA . THR A 1 750 ? -25.151 9.334 -31.686 1.00 94.62 750 THR A CA 1
ATOM 5868 C C . THR A 1 750 ? -23.998 10.316 -31.501 1.00 94.62 750 THR A C 1
ATOM 5870 O O . THR A 1 750 ? -22.908 10.062 -31.996 1.00 94.62 750 THR A O 1
ATOM 5873 N N . PHE A 1 751 ? -24.221 11.422 -30.780 1.00 95.12 751 PHE A N 1
ATOM 5874 C CA . PHE A 1 751 ? -23.152 12.364 -30.430 1.00 95.12 751 PHE A CA 1
ATOM 5875 C C . PHE A 1 751 ? -22.097 11.684 -29.546 1.00 95.12 751 PHE A C 1
ATOM 5877 O O . PHE A 1 751 ? -20.905 11.777 -29.815 1.00 95.12 751 PHE A O 1
ATOM 5884 N N . TRP A 1 752 ? -22.537 10.947 -28.522 1.00 92.44 752 TRP A N 1
ATOM 5885 C CA . TRP A 1 752 ? -21.624 10.225 -27.636 1.00 92.44 752 TRP A CA 1
ATOM 5886 C C . TRP A 1 752 ? -20.901 9.077 -28.338 1.00 92.44 752 TRP A C 1
ATOM 5888 O O . TRP A 1 752 ? -19.718 8.876 -28.089 1.00 92.44 752 TRP A O 1
ATOM 5898 N N . ASP A 1 753 ? -21.574 8.344 -29.224 1.00 92.06 753 ASP A N 1
ATOM 5899 C CA . ASP A 1 753 ? -20.945 7.260 -29.981 1.00 92.06 753 ASP A CA 1
ATOM 5900 C C . ASP A 1 753 ? -19.826 7.775 -30.901 1.00 92.06 753 ASP A C 1
ATOM 5902 O O . ASP A 1 753 ? -18.759 7.160 -30.954 1.00 92.06 753 ASP A O 1
ATOM 5906 N N . ASP A 1 754 ? -20.032 8.921 -31.562 1.00 95.44 754 ASP A N 1
ATOM 5907 C CA . ASP A 1 754 ? -19.013 9.596 -32.381 1.00 95.44 754 ASP A CA 1
ATOM 5908 C C . ASP A 1 754 ? -17.824 10.087 -31.539 1.00 95.44 754 ASP A C 1
ATOM 5910 O O . ASP A 1 754 ? -16.663 9.817 -31.869 1.00 95.44 754 ASP A O 1
ATOM 5914 N N . PHE A 1 755 ? -18.114 10.727 -30.400 1.00 95.25 755 PHE A N 1
ATOM 5915 C CA . PHE A 1 755 ? -17.101 11.135 -29.428 1.00 95.25 755 PHE A CA 1
ATOM 5916 C C . PHE A 1 755 ? -16.249 9.940 -28.978 1.00 95.25 755 PHE A C 1
ATOM 5918 O O . PHE A 1 755 ? -15.027 9.969 -29.105 1.00 95.25 755 PHE A O 1
ATOM 5925 N N . TYR A 1 756 ? -16.880 8.847 -28.534 1.00 93.44 756 TYR A N 1
ATOM 5926 C CA . TYR A 1 756 ? -16.177 7.650 -28.067 1.00 93.44 756 TYR A CA 1
ATOM 5927 C C . TYR A 1 756 ? -15.359 6.971 -29.162 1.00 93.44 756 TYR A C 1
ATOM 5929 O O . TYR A 1 756 ? -14.267 6.475 -28.888 1.00 93.44 756 TYR A O 1
ATOM 5937 N N . ALA A 1 757 ? -15.878 6.890 -30.387 1.00 92.38 757 ALA A N 1
ATOM 5938 C CA . ALA A 1 757 ? -15.147 6.287 -31.494 1.00 92.38 757 ALA A CA 1
ATOM 5939 C C . ALA A 1 757 ? -13.865 7.075 -31.801 1.00 92.38 757 ALA A C 1
ATOM 5941 O O . ALA A 1 757 ? -12.802 6.474 -31.964 1.00 92.38 757 ALA A O 1
ATOM 5942 N N . THR A 1 758 ? -13.962 8.406 -31.817 1.00 94.31 758 THR A N 1
ATOM 5943 C CA . THR A 1 758 ? -12.829 9.304 -32.072 1.00 94.31 758 THR A CA 1
ATOM 5944 C C . THR A 1 758 ? -11.800 9.246 -30.944 1.00 94.31 758 THR A C 1
ATOM 5946 O O . THR A 1 758 ? -10.614 9.056 -31.210 1.00 94.31 758 THR A O 1
ATOM 5949 N N . GLU A 1 759 ? -12.259 9.322 -29.694 1.00 91.88 759 GLU A N 1
ATOM 5950 C CA . GLU A 1 759 ? -11.419 9.290 -28.493 1.00 91.88 759 GLU A CA 1
ATOM 5951 C C . GLU A 1 759 ? -10.607 7.989 -28.392 1.00 91.88 759 GLU A C 1
ATOM 5953 O O . GLU A 1 759 ? -9.381 8.006 -28.269 1.00 91.88 759 GLU A O 1
ATOM 5958 N N . ASN A 1 760 ? -11.275 6.838 -28.533 1.00 88.56 760 ASN A N 1
ATOM 5959 C CA . ASN A 1 760 ? -10.607 5.536 -28.467 1.00 88.56 760 ASN A CA 1
ATOM 5960 C C . ASN A 1 760 ? -9.644 5.327 -29.643 1.00 88.56 760 ASN A C 1
ATOM 5962 O O . ASN A 1 760 ? -8.587 4.724 -29.478 1.00 88.56 760 ASN A O 1
ATOM 5966 N N . ALA A 1 761 ? -9.983 5.805 -30.845 1.00 90.19 761 ALA A N 1
ATOM 5967 C CA . ALA A 1 761 ? -9.078 5.715 -31.990 1.00 90.19 761 ALA A CA 1
ATOM 5968 C C . ALA A 1 761 ? -7.817 6.571 -31.788 1.00 90.19 761 ALA A C 1
ATOM 5970 O O . ALA A 1 761 ? -6.718 6.140 -32.154 1.00 90.19 761 ALA A O 1
ATOM 5971 N N . PHE A 1 762 ? -7.965 7.757 -31.190 1.00 93.56 762 PHE A N 1
ATOM 5972 C CA . PHE A 1 762 ? -6.855 8.644 -30.870 1.00 93.56 762 PHE A CA 1
ATOM 5973 C C . PHE A 1 762 ? -5.876 7.989 -29.888 1.00 93.56 762 PHE A C 1
ATOM 5975 O O . PHE A 1 762 ? -4.698 7.837 -30.228 1.00 93.56 762 PHE A O 1
ATOM 5982 N N . TRP A 1 763 ? -6.346 7.543 -28.720 1.00 90.19 763 TRP A N 1
ATOM 5983 C CA . TRP A 1 763 ? -5.465 6.980 -27.692 1.00 90.19 763 TRP A CA 1
ATOM 5984 C C . TRP A 1 763 ? -4.839 5.642 -28.097 1.00 90.19 763 TRP A C 1
ATOM 5986 O O . TRP A 1 763 ? -3.624 5.496 -27.947 1.00 90.19 763 TRP A O 1
ATOM 5996 N N . ARG A 1 764 ? -5.573 4.752 -28.782 1.00 87.25 764 ARG A N 1
ATOM 5997 C CA . ARG A 1 764 ? -4.990 3.539 -29.395 1.00 87.25 764 ARG A CA 1
ATOM 5998 C C . ARG A 1 764 ? -3.876 3.861 -30.386 1.00 87.25 764 ARG A C 1
ATOM 6000 O O . ARG A 1 764 ? -2.842 3.196 -30.421 1.00 87.25 764 ARG A O 1
ATOM 6007 N N . SER A 1 765 ? -4.049 4.900 -31.206 1.00 92.06 765 SER A N 1
ATOM 6008 C CA . SER A 1 765 ? -3.001 5.336 -32.136 1.00 92.06 765 SER A CA 1
ATOM 6009 C C . SER A 1 765 ? -1.753 5.833 -31.398 1.00 92.06 765 SER A C 1
ATOM 6011 O O . SER A 1 765 ? -0.639 5.605 -31.875 1.00 92.06 765 SER A O 1
ATOM 6013 N N . GLN A 1 766 ? -1.897 6.536 -30.271 1.00 92.38 766 GLN A N 1
ATOM 6014 C CA . GLN A 1 766 ? -0.737 6.956 -29.475 1.00 92.38 766 GLN A CA 1
ATOM 6015 C C . GLN A 1 766 ? -0.076 5.760 -28.791 1.00 92.38 766 GLN A C 1
ATOM 6017 O O . GLN A 1 766 ? 1.144 5.625 -28.845 1.00 92.38 766 GLN A O 1
ATOM 6022 N N . SER A 1 767 ? -0.875 4.848 -28.249 1.00 87.44 767 SER A N 1
ATOM 6023 C CA . SER A 1 767 ? -0.422 3.617 -27.611 1.00 87.44 767 SER A CA 1
ATOM 6024 C C . SER A 1 767 ? 0.444 2.752 -28.547 1.00 87.44 767 SER A C 1
ATOM 6026 O O . SER A 1 767 ? 1.549 2.352 -28.179 1.00 87.44 767 SER A O 1
ATOM 6028 N N . LYS A 1 768 ? 0.071 2.595 -29.827 1.00 89.81 768 LYS A N 1
ATOM 6029 C CA . LYS A 1 768 ? 0.915 1.920 -30.844 1.00 89.81 768 LYS A CA 1
ATOM 6030 C C . LYS A 1 768 ? 2.286 2.574 -31.044 1.00 89.81 768 LYS A C 1
ATOM 6032 O O . LYS A 1 768 ? 3.313 1.893 -31.113 1.00 89.81 768 LYS A O 1
ATOM 6037 N N . LYS A 1 769 ? 2.330 3.908 -31.126 1.00 93.06 769 LYS A N 1
ATOM 6038 C CA . LYS A 1 769 ? 3.601 4.650 -31.240 1.00 93.06 769 LYS A CA 1
ATOM 6039 C C . LYS A 1 769 ? 4.460 4.454 -29.990 1.00 93.06 769 LYS A C 1
ATOM 6041 O O . LYS A 1 769 ? 5.673 4.297 -30.093 1.00 93.06 769 LYS A O 1
ATOM 6046 N N . MET A 1 770 ? 3.826 4.412 -28.823 1.00 90.12 770 MET A N 1
ATOM 6047 C CA . MET A 1 770 ? 4.483 4.187 -27.539 1.00 90.12 770 MET A CA 1
ATOM 6048 C C . MET A 1 770 ? 5.060 2.780 -27.417 1.00 90.12 770 MET A C 1
ATOM 6050 O O . MET A 1 770 ? 6.201 2.630 -26.992 1.00 90.12 770 MET A O 1
ATOM 6054 N N . ALA A 1 771 ? 4.335 1.759 -27.869 1.00 88.50 771 ALA A N 1
ATOM 6055 C CA . ALA A 1 771 ? 4.837 0.391 -27.953 1.00 88.50 771 ALA A CA 1
ATOM 6056 C C . ALA A 1 771 ? 6.108 0.296 -28.817 1.00 88.50 771 ALA A C 1
ATOM 6058 O O . ALA A 1 771 ? 7.091 -0.351 -28.443 1.00 88.50 771 ALA A O 1
ATOM 6059 N N . THR A 1 772 ? 6.132 1.032 -29.933 1.00 91.12 772 THR A N 1
ATOM 6060 C CA . THR A 1 772 ? 7.316 1.134 -30.798 1.00 91.12 772 THR A CA 1
ATOM 6061 C C . THR A 1 772 ? 8.492 1.790 -30.067 1.00 91.12 772 THR A C 1
ATOM 6063 O O . THR A 1 772 ? 9.597 1.255 -30.084 1.00 91.12 772 THR A O 1
ATOM 6066 N N . LEU A 1 773 ? 8.278 2.912 -29.374 1.00 92.50 773 LEU A N 1
ATOM 6067 C CA . LEU A 1 773 ? 9.336 3.572 -28.597 1.00 92.50 773 LEU A CA 1
ATOM 6068 C C . LEU A 1 773 ? 9.832 2.697 -27.437 1.00 92.50 773 LEU A C 1
ATOM 6070 O O . LEU A 1 773 ? 11.031 2.629 -27.182 1.00 92.50 773 LEU A O 1
ATOM 6074 N N . ASN A 1 774 ? 8.944 1.961 -26.772 1.00 89.31 774 ASN A N 1
ATOM 6075 C CA . ASN A 1 774 ? 9.320 1.081 -25.670 1.00 89.31 774 ASN A CA 1
ATOM 6076 C C . ASN A 1 774 ? 10.128 -0.134 -26.139 1.00 89.31 774 ASN A C 1
ATOM 6078 O O . ASN A 1 774 ? 11.062 -0.541 -25.447 1.00 89.31 774 ASN A O 1
ATOM 6082 N N . SER A 1 775 ? 9.846 -0.688 -27.321 1.00 89.12 775 SER A N 1
ATOM 6083 C CA . SER A 1 775 ? 10.709 -1.732 -27.892 1.00 89.12 775 SER A CA 1
ATOM 6084 C C . SER A 1 775 ? 12.090 -1.182 -28.284 1.00 89.12 775 SER A C 1
ATOM 6086 O O . SER A 1 775 ? 13.101 -1.858 -28.085 1.00 89.12 775 SER A O 1
ATOM 6088 N N . GLN A 1 776 ? 12.173 0.075 -28.739 1.00 92.75 776 GLN A N 1
ATOM 6089 C CA . GLN A 1 776 ? 13.452 0.768 -28.944 1.00 92.75 776 GLN A CA 1
ATOM 6090 C C . GLN A 1 776 ? 14.203 1.002 -27.626 1.00 92.75 776 GLN A C 1
ATOM 6092 O O . GLN A 1 776 ? 15.409 0.771 -27.586 1.00 92.75 776 GLN A O 1
ATOM 6097 N N . LEU A 1 777 ? 13.516 1.388 -26.542 1.00 89.94 777 LEU A N 1
ATOM 6098 C CA . LEU A 1 777 ? 14.125 1.504 -25.209 1.00 89.94 777 LEU A CA 1
ATOM 6099 C C . LEU A 1 777 ? 14.704 0.172 -24.739 1.00 89.94 777 LEU A C 1
ATOM 6101 O O . LEU A 1 777 ? 15.818 0.141 -24.224 1.00 89.94 777 LEU A O 1
ATOM 6105 N N . HIS A 1 778 ? 13.979 -0.927 -24.954 1.00 88.69 778 HIS A N 1
ATOM 6106 C CA . HIS A 1 778 ? 14.458 -2.261 -24.608 1.00 88.69 778 HIS A CA 1
ATOM 6107 C C . HIS A 1 778 ? 15.754 -2.605 -25.356 1.00 88.69 778 HIS A C 1
ATOM 6109 O O . HIS A 1 778 ? 16.730 -3.025 -24.742 1.00 88.69 778 HIS A O 1
ATOM 6115 N N . ARG A 1 779 ? 15.812 -2.343 -26.669 1.00 88.75 779 ARG A N 1
ATOM 6116 C CA . ARG A 1 779 ? 17.040 -2.524 -27.464 1.00 88.75 779 ARG A CA 1
ATOM 6117 C C . ARG A 1 779 ? 18.172 -1.598 -27.007 1.00 88.75 779 ARG A C 1
ATOM 6119 O O . ARG A 1 779 ? 19.321 -2.018 -26.960 1.00 88.75 779 ARG A O 1
ATOM 6126 N N . ALA A 1 780 ? 17.864 -0.358 -26.634 1.00 90.12 780 ALA A N 1
ATOM 6127 C CA . ALA A 1 780 ? 18.866 0.566 -26.112 1.00 90.12 780 ALA A CA 1
ATOM 6128 C C . ALA A 1 780 ? 19.457 0.076 -24.775 1.00 90.12 780 ALA A C 1
ATOM 6130 O O . ALA A 1 780 ? 20.651 0.250 -24.548 1.00 90.12 780 ALA A O 1
ATOM 6131 N N . MET A 1 781 ? 18.675 -0.599 -23.920 1.00 88.31 781 MET A N 1
ATOM 6132 C CA . MET A 1 781 ? 19.216 -1.255 -22.721 1.00 88.31 781 MET A CA 1
ATOM 6133 C C . MET A 1 781 ? 20.205 -2.381 -23.066 1.00 88.31 781 MET A C 1
ATOM 6135 O O . MET A 1 781 ? 21.236 -2.495 -22.401 1.00 88.31 781 MET A O 1
ATOM 6139 N N . ASP A 1 782 ? 19.951 -3.174 -24.115 1.00 86.44 782 ASP A N 1
ATOM 6140 C CA . ASP A 1 782 ? 20.914 -4.178 -24.605 1.00 86.44 782 ASP A CA 1
ATOM 6141 C C . ASP A 1 782 ? 22.240 -3.522 -25.042 1.00 86.44 782 ASP A C 1
ATOM 6143 O O . ASP A 1 782 ? 23.324 -4.020 -24.711 1.00 86.44 782 ASP A O 1
ATOM 6147 N N . ASP A 1 783 ? 22.167 -2.385 -25.743 1.00 88.62 783 ASP A N 1
ATOM 6148 C CA . ASP A 1 783 ? 23.342 -1.610 -26.165 1.00 88.62 783 ASP A CA 1
ATOM 6149 C C . ASP A 1 783 ? 24.140 -1.092 -24.959 1.00 88.62 783 ASP A C 1
ATOM 6151 O O . ASP A 1 783 ? 25.368 -1.189 -24.938 1.00 88.62 783 ASP A O 1
ATOM 6155 N N . ILE A 1 784 ? 23.451 -0.577 -23.936 1.00 87.44 784 ILE A N 1
ATOM 6156 C CA . ILE A 1 784 ? 24.061 -0.082 -22.694 1.00 87.44 784 ILE A CA 1
ATOM 6157 C C . ILE A 1 784 ? 24.768 -1.213 -21.950 1.00 87.44 784 ILE A C 1
ATOM 6159 O O . ILE A 1 784 ? 25.930 -1.066 -21.567 1.00 87.44 784 ILE A O 1
ATOM 6163 N N . ASN A 1 785 ? 24.104 -2.359 -21.790 1.00 85.50 785 ASN A N 1
ATOM 6164 C CA . ASN A 1 785 ? 24.683 -3.541 -21.153 1.00 85.50 785 ASN A CA 1
ATOM 6165 C C . ASN A 1 785 ? 25.941 -4.016 -21.892 1.00 85.50 785 ASN A C 1
ATOM 6167 O O . ASN A 1 785 ? 26.964 -4.323 -21.272 1.00 85.50 785 ASN A O 1
ATOM 6171 N N . THR A 1 786 ? 25.891 -4.015 -23.226 1.00 86.44 786 THR A N 1
ATOM 6172 C CA . THR A 1 786 ? 27.034 -4.355 -24.080 1.00 86.44 786 THR A CA 1
ATOM 6173 C C . THR A 1 786 ? 28.178 -3.355 -23.892 1.00 86.44 786 THR A C 1
ATOM 6175 O O . THR A 1 786 ? 29.327 -3.755 -23.692 1.00 86.44 786 THR A O 1
ATOM 6178 N N . ALA A 1 787 ? 27.877 -2.054 -23.890 1.00 86.69 787 ALA A N 1
ATOM 6179 C CA . ALA A 1 787 ? 28.858 -0.989 -23.703 1.00 86.69 787 ALA A CA 1
ATOM 6180 C C . ALA A 1 787 ? 29.462 -0.957 -22.285 1.00 86.69 787 ALA A C 1
ATOM 6182 O O . ALA A 1 787 ? 30.608 -0.535 -22.111 1.00 86.69 787 ALA A O 1
ATOM 6183 N N . ALA A 1 788 ? 28.730 -1.454 -21.283 1.00 83.56 788 ALA A N 1
ATOM 6184 C CA . ALA A 1 788 ? 29.206 -1.642 -19.912 1.00 83.56 788 ALA A CA 1
ATOM 6185 C C . ALA A 1 788 ? 30.184 -2.820 -19.764 1.00 83.56 788 ALA A C 1
ATOM 6187 O O . ALA A 1 788 ? 30.743 -3.027 -18.688 1.00 83.56 788 ALA A O 1
ATOM 6188 N N . GLY A 1 789 ? 30.378 -3.625 -20.816 1.00 83.44 789 GLY A N 1
ATOM 6189 C CA . GLY A 1 789 ? 31.187 -4.841 -20.756 1.00 83.44 789 GLY A CA 1
ATOM 6190 C C . GLY A 1 789 ? 30.543 -5.961 -19.931 1.00 83.44 789 GLY A C 1
ATOM 6191 O O . GLY A 1 789 ? 31.221 -6.934 -19.586 1.00 83.44 789 GLY A O 1
ATOM 6192 N N . ILE A 1 790 ? 29.247 -5.850 -19.621 1.00 80.38 790 ILE A N 1
ATOM 6193 C CA . ILE A 1 790 ? 28.489 -6.912 -18.962 1.00 80.38 790 ILE A CA 1
ATOM 6194 C C . ILE A 1 790 ? 28.324 -8.027 -19.993 1.00 80.38 790 ILE A C 1
ATOM 6196 O O . ILE A 1 790 ? 27.637 -7.872 -21.002 1.00 80.38 790 ILE A O 1
ATOM 6200 N N . LYS A 1 791 ? 28.996 -9.162 -19.768 1.00 69.50 791 LYS A N 1
ATOM 6201 C CA . LYS A 1 791 ? 28.888 -10.338 -20.639 1.00 69.50 791 LYS A CA 1
ATOM 6202 C C . LYS A 1 791 ? 27.493 -10.944 -20.510 1.00 69.50 791 LYS A C 1
ATOM 6204 O O . LYS A 1 791 ? 27.288 -11.869 -19.728 1.00 69.50 791 LYS A O 1
ATOM 6209 N N . PHE A 1 792 ? 26.545 -10.444 -21.292 1.00 66.06 792 PHE A N 1
ATOM 6210 C CA . PHE A 1 792 ? 25.272 -11.120 -21.467 1.00 66.06 792 PHE A CA 1
ATOM 6211 C C . PHE A 1 792 ? 25.475 -12.396 -22.277 1.00 66.06 792 PHE A C 1
ATOM 6213 O O . PHE A 1 792 ? 26.178 -12.422 -23.291 1.00 66.06 792 PHE A O 1
ATOM 6220 N N . THR A 1 793 ? 24.837 -13.474 -21.832 1.00 63.28 793 THR A N 1
ATOM 6221 C CA . THR A 1 793 ? 24.596 -14.610 -22.715 1.00 63.28 793 THR A CA 1
ATOM 6222 C C . THR A 1 793 ? 23.650 -14.093 -23.790 1.00 63.28 793 THR A C 1
ATOM 6224 O O . THR A 1 793 ? 22.528 -13.706 -23.469 1.00 63.28 793 THR A O 1
ATOM 6227 N N . ALA A 1 794 ? 24.118 -13.984 -25.037 1.00 68.00 794 ALA A N 1
ATOM 6228 C CA . ALA A 1 794 ? 23.271 -13.527 -26.133 1.00 68.00 794 ALA A CA 1
ATOM 6229 C C . ALA A 1 794 ? 21.973 -14.344 -26.124 1.00 68.00 794 ALA A C 1
ATOM 6231 O O . ALA A 1 794 ? 22.038 -15.578 -26.089 1.00 68.00 794 ALA A O 1
ATOM 6232 N N . ARG A 1 795 ? 20.810 -13.670 -26.105 1.00 83.94 795 ARG A N 1
ATOM 6233 C CA . ARG A 1 795 ? 19.530 -14.384 -26.072 1.00 83.94 795 ARG A CA 1
ATOM 6234 C C . ARG A 1 795 ? 19.479 -15.340 -27.273 1.00 83.94 795 ARG A C 1
ATOM 6236 O O . ARG A 1 795 ? 19.726 -14.891 -28.401 1.00 83.94 795 ARG A O 1
ATOM 6243 N N . PRO A 1 796 ? 19.226 -16.643 -27.070 1.00 84.00 796 PRO A N 1
ATOM 6244 C CA . PRO A 1 796 ? 19.127 -17.571 -28.186 1.00 84.00 796 PRO A CA 1
ATOM 6245 C C . PRO A 1 796 ? 17.946 -17.183 -29.081 1.00 84.00 796 PRO A C 1
ATOM 6247 O O . PRO A 1 796 ? 16.954 -16.634 -28.598 1.00 84.00 796 PRO A O 1
ATOM 6250 N N . ALA A 1 797 ? 18.077 -17.458 -30.379 1.00 89.56 797 ALA A N 1
ATOM 6251 C CA . ALA A 1 797 ? 17.010 -17.275 -31.357 1.00 89.56 797 ALA A CA 1
ATOM 6252 C C . ALA A 1 797 ? 15.737 -17.996 -30.901 1.00 89.56 797 ALA A C 1
ATOM 6254 O O . ALA A 1 797 ? 15.790 -19.182 -30.556 1.00 89.56 797 ALA A O 1
ATOM 6255 N N . VAL A 1 798 ? 14.604 -17.293 -30.905 1.00 91.81 798 VAL A N 1
ATOM 6256 C CA . VAL A 1 798 ? 13.310 -17.908 -30.599 1.00 91.81 798 VAL A CA 1
ATOM 6257 C C . VAL A 1 798 ? 12.678 -18.336 -31.917 1.00 91.81 798 VAL A C 1
ATOM 6259 O O . VAL A 1 798 ? 12.206 -17.511 -32.693 1.00 91.81 798 VAL A O 1
ATOM 6262 N N . VAL A 1 799 ? 12.731 -19.638 -32.197 1.00 93.06 799 VAL A N 1
ATOM 6263 C CA . VAL A 1 799 ? 12.244 -20.228 -33.451 1.00 93.06 799 VAL A CA 1
ATOM 6264 C C . VAL A 1 799 ? 11.038 -21.106 -33.149 1.00 93.06 799 VAL A C 1
ATOM 6266 O O . VAL A 1 799 ? 11.172 -22.225 -32.648 1.00 93.06 799 VAL A O 1
ATOM 6269 N N . VAL A 1 800 ? 9.850 -20.606 -33.474 1.00 91.00 800 VAL A N 1
ATOM 6270 C CA . VAL A 1 800 ? 8.580 -21.299 -33.251 1.00 91.00 800 VAL A CA 1
ATOM 6271 C C . VAL A 1 800 ? 8.098 -21.890 -34.574 1.00 91.00 800 VAL A C 1
ATOM 6273 O O . VAL A 1 800 ? 7.382 -21.261 -35.345 1.00 91.00 800 VAL A O 1
ATOM 6276 N N . ARG A 1 801 ? 8.526 -23.125 -34.869 1.00 90.69 801 ARG A N 1
ATOM 6277 C CA . ARG A 1 801 ? 8.136 -23.857 -36.088 1.00 90.69 801 ARG A CA 1
ATOM 6278 C C . ARG A 1 801 ? 7.229 -25.034 -35.758 1.00 90.69 801 ARG A C 1
ATOM 6280 O O . ARG A 1 801 ? 7.585 -25.885 -34.948 1.00 90.69 801 ARG A O 1
ATOM 6287 N N . GLY A 1 802 ? 6.080 -25.109 -36.430 1.00 86.44 802 GLY A N 1
ATOM 6288 C CA . GLY A 1 802 ? 5.166 -26.256 -36.344 1.00 86.44 802 GLY A CA 1
ATOM 6289 C C . GLY A 1 802 ? 4.341 -26.347 -35.053 1.00 86.44 802 GLY A C 1
ATOM 6290 O O . GLY A 1 802 ? 3.726 -27.382 -34.809 1.00 86.44 802 GLY A O 1
ATOM 6291 N N . ARG A 1 803 ? 4.310 -25.290 -34.236 1.00 92.00 803 ARG A N 1
ATOM 6292 C CA . ARG A 1 803 ? 3.445 -25.154 -33.052 1.00 92.00 803 ARG A CA 1
ATOM 6293 C C . ARG A 1 803 ? 2.995 -23.692 -32.902 1.00 92.00 803 ARG A C 1
ATOM 6295 O O . ARG A 1 803 ? 3.697 -22.829 -33.424 1.00 92.00 803 ARG A O 1
ATOM 6302 N N . PRO A 1 804 ? 1.872 -23.399 -32.222 1.00 92.00 804 PRO A N 1
ATOM 6303 C CA . PRO A 1 804 ? 1.487 -22.021 -31.928 1.00 92.00 804 PRO A CA 1
ATOM 6304 C C . PRO A 1 804 ? 2.502 -21.344 -30.996 1.00 92.00 804 PRO A C 1
ATOM 6306 O O . PRO A 1 804 ? 3.192 -22.014 -30.213 1.00 92.00 804 PRO A O 1
ATOM 6309 N N . LEU A 1 805 ? 2.570 -20.016 -31.094 1.00 92.94 805 LEU A N 1
ATOM 6310 C CA . LEU A 1 805 ? 3.317 -19.168 -30.172 1.00 92.94 805 LEU A CA 1
ATOM 6311 C C . LEU A 1 805 ? 2.724 -19.305 -28.763 1.00 92.94 805 LEU A C 1
ATOM 6313 O O . LEU A 1 805 ? 1.505 -19.288 -28.604 1.00 92.94 805 LEU A O 1
ATOM 6317 N N . ALA A 1 806 ? 3.576 -19.477 -27.753 1.00 91.69 806 ALA A N 1
ATOM 6318 C CA . ALA A 1 806 ? 3.172 -19.626 -26.358 1.00 91.69 806 ALA A CA 1
ATOM 6319 C C . ALA A 1 806 ? 3.705 -18.464 -25.492 1.00 91.69 806 ALA A C 1
ATOM 6321 O O . ALA A 1 806 ? 4.713 -17.848 -25.849 1.00 91.69 806 ALA A O 1
ATOM 6322 N N . PRO A 1 807 ? 3.121 -18.204 -24.302 1.00 89.06 807 PRO A N 1
ATOM 6323 C CA . PRO A 1 807 ? 3.600 -17.168 -23.379 1.00 89.06 807 PRO A CA 1
ATOM 6324 C C . PRO A 1 807 ? 5.090 -17.286 -23.030 1.00 89.06 807 PRO A C 1
ATOM 6326 O O . PRO A 1 807 ? 5.786 -16.282 -22.910 1.00 89.06 807 PRO A O 1
ATOM 6329 N N . ALA A 1 808 ? 5.607 -18.516 -22.928 1.00 87.38 808 ALA A N 1
ATOM 6330 C CA . ALA A 1 808 ? 7.021 -18.772 -22.663 1.00 87.38 808 ALA A CA 1
ATOM 6331 C C . ALA A 1 808 ? 7.951 -18.287 -23.792 1.00 87.38 808 ALA A C 1
ATOM 6333 O O . ALA A 1 808 ? 9.065 -17.852 -23.509 1.00 87.38 808 ALA A O 1
ATOM 6334 N N . ASP A 1 809 ? 7.500 -18.317 -25.050 1.00 92.56 809 ASP A N 1
ATOM 6335 C CA . ASP A 1 809 ? 8.285 -17.840 -26.196 1.00 92.56 809 ASP A CA 1
ATOM 6336 C C . ASP A 1 809 ? 8.389 -16.314 -26.188 1.00 92.56 809 ASP A C 1
ATOM 6338 O O . ASP A 1 809 ? 9.462 -15.754 -26.416 1.00 92.56 809 ASP A O 1
ATOM 6342 N N . VAL A 1 810 ? 7.280 -15.641 -25.865 1.00 90.00 810 VAL A N 1
ATOM 6343 C CA . VAL A 1 810 ? 7.253 -14.185 -25.678 1.00 90.00 810 VAL A CA 1
ATOM 6344 C C . VAL A 1 810 ? 8.111 -13.785 -24.476 1.00 90.00 810 VAL A C 1
ATOM 6346 O O . VAL A 1 810 ? 8.878 -12.830 -24.562 1.00 90.00 810 VAL A O 1
ATOM 6349 N N . ALA A 1 811 ? 8.072 -14.552 -23.385 1.00 86.44 811 ALA A N 1
ATOM 6350 C CA . ALA A 1 811 ? 8.937 -14.324 -22.230 1.00 86.44 811 ALA A CA 1
ATOM 6351 C C . ALA A 1 811 ? 10.417 -14.433 -22.583 1.00 86.44 811 ALA A C 1
ATOM 6353 O O . ALA A 1 811 ? 11.200 -13.545 -22.250 1.00 86.44 811 ALA A O 1
ATOM 6354 N N . GLN A 1 812 ? 10.787 -15.471 -23.331 1.00 87.94 812 GLN A N 1
ATOM 6355 C CA . GLN A 1 812 ? 12.148 -15.641 -23.819 1.00 87.94 812 GLN A CA 1
ATOM 6356 C C . GLN A 1 812 ? 12.575 -14.485 -24.736 1.00 87.94 812 GLN A C 1
ATOM 6358 O O . GLN A 1 812 ? 13.713 -14.023 -24.635 1.00 87.94 812 GLN A O 1
ATOM 6363 N N . LEU A 1 813 ? 11.672 -13.984 -25.589 1.00 88.38 813 LEU A N 1
ATOM 6364 C CA . LEU A 1 813 ? 11.920 -12.814 -26.436 1.00 88.38 813 LEU A CA 1
ATOM 6365 C C . LEU A 1 813 ? 12.179 -11.545 -25.604 1.00 88.38 813 LEU A C 1
ATOM 6367 O O . LEU A 1 813 ? 13.069 -10.770 -25.944 1.00 88.38 813 LEU A O 1
ATOM 6371 N N . MET A 1 814 ? 11.448 -11.374 -24.500 1.00 85.94 814 MET A N 1
ATOM 6372 C CA . MET A 1 814 ? 11.580 -10.257 -23.555 1.00 85.94 814 MET A CA 1
ATOM 6373 C C . MET A 1 814 ? 12.730 -10.419 -22.547 1.00 85.94 814 MET A C 1
ATOM 6375 O O . MET A 1 814 ? 12.944 -9.532 -21.722 1.00 85.94 814 MET A O 1
ATOM 6379 N N . GLY A 1 815 ? 13.442 -11.552 -22.557 1.00 79.94 815 GLY A N 1
ATOM 6380 C CA . GLY A 1 815 ? 14.453 -11.865 -21.541 1.00 79.94 815 GLY A CA 1
ATOM 6381 C C . GLY A 1 815 ? 13.874 -12.086 -20.133 1.00 79.94 815 GLY A C 1
ATOM 6382 O O . GLY A 1 815 ? 14.582 -11.907 -19.145 1.00 79.94 815 GLY A O 1
ATOM 6383 N N . ALA A 1 816 ? 12.597 -12.463 -20.037 1.00 81.06 816 ALA A N 1
ATOM 6384 C CA . ALA A 1 816 ? 11.857 -12.713 -18.801 1.00 81.06 816 ALA A CA 1
ATOM 6385 C C . ALA A 1 816 ? 11.546 -14.214 -18.616 1.00 81.06 816 ALA A C 1
ATOM 6387 O O . ALA A 1 816 ? 11.680 -15.013 -19.548 1.00 81.06 816 ALA A O 1
ATOM 6388 N N . LYS A 1 817 ? 11.115 -14.634 -17.417 1.00 73.12 817 LYS A N 1
ATOM 6389 C CA . LYS A 1 817 ? 10.570 -15.992 -17.213 1.00 73.12 817 LYS A CA 1
ATOM 6390 C C . LYS A 1 817 ? 9.115 -16.051 -17.694 1.00 73.12 817 LYS A C 1
ATOM 6392 O O . LYS A 1 817 ? 8.431 -15.034 -17.700 1.00 73.12 817 LYS A O 1
ATOM 6397 N N . GLY A 1 818 ? 8.625 -17.239 -18.061 1.00 64.62 818 GLY A N 1
ATOM 6398 C CA . GLY A 1 818 ? 7.253 -17.433 -18.572 1.00 64.62 818 GLY A CA 1
ATOM 6399 C C . GLY A 1 818 ? 6.165 -16.781 -17.707 1.00 64.62 818 GLY A C 1
ATOM 6400 O O . GLY A 1 818 ? 5.312 -16.062 -18.223 1.00 64.62 818 GLY A O 1
ATOM 6401 N N . ASP A 1 819 ? 6.253 -16.949 -16.386 1.00 66.56 819 ASP A N 1
ATOM 6402 C CA . ASP A 1 819 ? 5.302 -16.363 -15.431 1.00 66.56 819 ASP A CA 1
ATOM 6403 C C . ASP A 1 819 ? 5.465 -14.843 -15.279 1.00 66.56 819 ASP A C 1
ATOM 6405 O O . ASP A 1 819 ? 4.509 -14.146 -14.937 1.00 66.56 819 ASP A O 1
ATOM 6409 N N . ASP A 1 820 ? 6.661 -14.311 -15.549 1.00 67.56 820 ASP A N 1
ATOM 6410 C CA . ASP A 1 820 ? 6.953 -12.884 -15.415 1.00 67.56 820 ASP A CA 1
ATOM 6411 C C . ASP A 1 820 ? 6.281 -12.065 -16.518 1.00 67.56 820 ASP A C 1
ATOM 6413 O O . ASP A 1 820 ? 5.989 -10.903 -16.282 1.00 67.56 820 ASP A O 1
ATOM 6417 N N . VAL A 1 821 ? 5.971 -12.640 -17.687 1.00 69.19 821 VAL A N 1
ATOM 6418 C CA . VAL A 1 821 ? 5.178 -11.938 -18.717 1.00 69.19 821 VAL A CA 1
ATOM 6419 C C . VAL A 1 821 ? 3.733 -11.779 -18.270 1.00 69.19 821 VAL A C 1
ATOM 6421 O O . VAL A 1 821 ? 3.162 -10.707 -18.435 1.00 69.19 821 VAL A O 1
ATOM 6424 N N . SER A 1 822 ? 3.164 -12.806 -17.637 1.00 67.38 822 SER A N 1
ATOM 6425 C CA . SER A 1 822 ? 1.813 -12.735 -17.070 1.00 67.38 822 SER A CA 1
ATOM 6426 C C . SER A 1 822 ? 1.750 -11.752 -15.900 1.00 67.38 822 SER A C 1
ATOM 6428 O O . SER A 1 822 ? 0.805 -10.976 -15.798 1.00 67.38 822 SER A O 1
ATOM 6430 N N . LYS A 1 823 ? 2.787 -11.722 -15.051 1.00 64.88 823 LYS A N 1
ATOM 6431 C CA . LYS A 1 823 ? 2.928 -10.716 -13.985 1.00 64.88 823 LYS A CA 1
ATOM 6432 C C . LYS A 1 823 ? 3.171 -9.313 -14.526 1.00 64.88 823 LYS A C 1
ATOM 6434 O O . LYS A 1 823 ? 2.599 -8.368 -14.013 1.00 64.88 823 LYS A O 1
ATOM 6439 N N . LEU A 1 824 ? 3.993 -9.165 -15.560 1.00 63.56 824 LEU A N 1
ATOM 6440 C CA . LEU A 1 824 ? 4.258 -7.876 -16.188 1.00 63.56 824 LEU A CA 1
ATOM 6441 C C . LEU A 1 824 ? 2.999 -7.347 -16.868 1.00 63.56 824 LEU A C 1
ATOM 6443 O O . LEU A 1 824 ? 2.721 -6.162 -16.743 1.00 63.56 824 LEU A O 1
ATOM 6447 N N . LEU A 1 825 ? 2.202 -8.214 -17.499 1.00 63.78 825 LEU A N 1
ATOM 6448 C CA . LEU A 1 825 ? 0.848 -7.881 -17.931 1.00 63.78 825 LEU A CA 1
ATOM 6449 C C . LEU A 1 825 ? 0.016 -7.439 -16.720 1.00 63.78 825 LEU A C 1
ATOM 6451 O O . LEU A 1 825 ? -0.371 -6.290 -16.691 1.00 63.78 825 LEU A O 1
ATOM 6455 N N . LEU A 1 826 ? -0.115 -8.229 -15.652 1.00 60.31 826 LEU A N 1
ATOM 6456 C CA . LEU A 1 826 ? -0.812 -7.814 -14.417 1.00 60.31 826 LEU A CA 1
ATOM 6457 C C . LEU A 1 826 ? -0.359 -6.457 -13.827 1.00 60.31 826 LEU A C 1
ATOM 6459 O O . LEU A 1 826 ? -1.195 -5.699 -13.335 1.00 60.31 826 LEU A O 1
ATOM 6463 N N . ASP A 1 827 ? 0.943 -6.162 -13.856 1.00 55.66 827 ASP A N 1
ATOM 6464 C CA . ASP A 1 827 ? 1.557 -4.983 -13.233 1.00 55.66 827 ASP A CA 1
ATOM 6465 C C . ASP A 1 827 ? 1.526 -3.732 -14.132 1.00 55.66 827 ASP A C 1
ATOM 6467 O O . ASP A 1 827 ? 1.516 -2.611 -13.622 1.00 55.66 827 ASP A O 1
ATOM 6471 N N . THR A 1 828 ? 1.540 -3.894 -15.460 1.00 53.12 828 THR A N 1
ATOM 6472 C CA . THR A 1 828 ? 1.622 -2.780 -16.435 1.00 53.12 828 THR A CA 1
ATOM 6473 C C . THR A 1 828 ? 0.375 -2.628 -17.310 1.00 53.12 828 THR A C 1
ATOM 6475 O O . THR A 1 828 ? 0.138 -1.572 -17.898 1.00 53.12 828 THR A O 1
ATOM 6478 N N . LEU A 1 829 ? -0.444 -3.671 -17.386 1.00 51.47 829 LEU A N 1
ATOM 6479 C CA . LEU A 1 829 ? -1.592 -3.826 -18.267 1.00 51.47 829 LEU A CA 1
ATOM 6480 C C . LEU A 1 829 ? -2.715 -4.484 -17.451 1.00 51.47 829 LEU A C 1
ATOM 6482 O O . LEU A 1 829 ? -2.870 -5.704 -17.413 1.00 51.47 829 LEU A O 1
ATOM 6486 N N . LEU A 1 830 ? -3.530 -3.655 -16.792 1.00 53.31 830 LEU A N 1
ATOM 6487 C CA . LEU A 1 830 ? -4.798 -4.109 -16.212 1.00 53.31 830 LEU A CA 1
ATOM 6488 C C . LEU A 1 830 ? -5.565 -4.980 -17.231 1.00 53.31 830 LEU A C 1
ATOM 6490 O O . LEU A 1 830 ? -5.351 -4.806 -18.426 1.00 53.31 830 LEU A O 1
ATOM 6494 N N . PRO A 1 831 ? -6.485 -5.871 -16.817 1.00 42.53 831 PRO A N 1
ATOM 6495 C CA . PRO A 1 831 ? -7.189 -6.819 -17.703 1.00 42.53 831 PRO A CA 1
ATOM 6496 C C . PRO A 1 831 ? -7.911 -6.224 -18.937 1.00 42.53 831 PRO A C 1
ATOM 6498 O O . PRO A 1 831 ? -8.386 -6.964 -19.786 1.00 42.53 831 PRO A O 1
ATOM 6501 N N . GLU A 1 832 ? -7.990 -4.896 -19.048 1.00 49.59 832 GLU A N 1
ATOM 6502 C CA . GLU A 1 832 ? -8.461 -4.134 -20.216 1.00 49.59 832 GLU A CA 1
ATOM 6503 C C . GLU A 1 832 ? -7.306 -3.659 -21.129 1.00 49.59 832 GLU A C 1
ATOM 6505 O O . GLU A 1 832 ? -7.490 -2.757 -21.943 1.00 49.59 832 GLU A O 1
ATOM 6510 N N . GLY A 1 833 ? -6.101 -4.211 -20.956 1.00 56.88 833 GLY A N 1
ATOM 6511 C CA . GLY A 1 833 ? -4.870 -3.745 -21.583 1.00 56.88 833 GLY A CA 1
ATOM 6512 C C . GLY A 1 833 ? -4.988 -3.635 -23.098 1.00 56.88 833 GLY A C 1
ATOM 6513 O O . GLY A 1 833 ? -5.651 -4.432 -23.759 1.00 56.88 833 GLY A O 1
ATOM 6514 N N . ASP A 1 834 ? -4.319 -2.636 -23.661 1.00 75.69 834 ASP A N 1
ATOM 6515 C CA . ASP A 1 834 ? -4.323 -2.428 -25.098 1.00 75.69 834 ASP A CA 1
ATOM 6516 C C . ASP A 1 834 ? -3.587 -3.586 -25.797 1.00 75.69 834 ASP A C 1
ATOM 6518 O O . ASP A 1 834 ? -2.356 -3.629 -25.872 1.00 75.69 834 ASP A O 1
ATOM 6522 N N . LYS A 1 835 ? -4.353 -4.565 -26.289 1.00 86.00 835 LYS A N 1
ATOM 6523 C CA . LYS A 1 835 ? -3.855 -5.697 -27.083 1.00 86.00 835 LYS A CA 1
ATOM 6524 C C . LYS A 1 835 ? -2.968 -5.220 -28.233 1.00 86.00 835 LYS A C 1
ATOM 6526 O O . LYS A 1 835 ? -1.973 -5.876 -28.547 1.00 86.00 835 LYS A O 1
ATOM 6531 N N . ASP A 1 836 ? -3.286 -4.069 -28.831 1.00 87.06 836 ASP A N 1
ATOM 6532 C CA . ASP A 1 836 ? -2.461 -3.472 -29.875 1.00 87.06 836 ASP A CA 1
ATOM 6533 C C . ASP A 1 836 ? -1.101 -3.015 -29.324 1.00 87.06 836 ASP A C 1
ATOM 6535 O O . ASP A 1 836 ? -0.082 -3.306 -29.947 1.00 87.06 836 ASP A O 1
ATOM 6539 N N . TYR A 1 837 ? -1.047 -2.375 -28.151 1.00 87.12 837 TYR A N 1
ATOM 6540 C CA . TYR A 1 837 ? 0.215 -2.017 -27.492 1.00 87.12 837 TYR A CA 1
ATOM 6541 C C . TYR A 1 837 ? 1.104 -3.237 -27.256 1.00 87.12 837 TYR A C 1
ATOM 6543 O O . TYR A 1 837 ? 2.271 -3.235 -27.646 1.00 87.12 837 TYR A O 1
ATOM 6551 N N . PHE A 1 838 ? 0.558 -4.286 -26.631 1.00 87.81 838 PHE A N 1
ATOM 6552 C CA . PHE A 1 838 ? 1.318 -5.505 -26.347 1.00 87.81 838 PHE A CA 1
ATOM 6553 C C . PHE A 1 838 ? 1.858 -6.120 -27.640 1.00 87.81 838 PHE A C 1
ATOM 6555 O O . PHE A 1 838 ? 3.037 -6.462 -27.729 1.00 87.81 838 PHE A O 1
ATOM 6562 N N . THR A 1 839 ? 1.007 -6.191 -28.663 1.00 91.62 839 THR A N 1
ATOM 6563 C CA . THR A 1 839 ? 1.358 -6.773 -29.955 1.00 91.62 839 THR A CA 1
ATOM 6564 C C . THR A 1 839 ? 2.466 -5.988 -30.649 1.00 91.62 839 THR A C 1
ATOM 6566 O O . THR A 1 839 ? 3.476 -6.573 -31.034 1.00 91.62 839 THR A O 1
ATOM 6569 N N . GLU A 1 840 ? 2.332 -4.666 -30.760 1.00 92.50 840 GLU A N 1
ATOM 6570 C CA . GLU A 1 840 ? 3.354 -3.811 -31.376 1.00 92.50 840 GLU A CA 1
ATOM 6571 C C . GLU A 1 840 ? 4.665 -3.808 -30.576 1.00 92.50 840 GLU A C 1
ATOM 6573 O O . GLU A 1 840 ? 5.749 -3.779 -31.159 1.00 92.50 840 GLU A O 1
ATOM 6578 N N . TYR A 1 841 ? 4.595 -3.891 -29.244 1.00 90.69 841 TYR A N 1
ATOM 6579 C CA . TYR A 1 841 ? 5.781 -3.958 -28.394 1.00 90.69 841 TYR A CA 1
ATOM 6580 C C . TYR A 1 841 ? 6.557 -5.254 -28.642 1.00 90.69 841 TYR A C 1
ATOM 6582 O O . TYR A 1 841 ? 7.757 -5.208 -28.915 1.00 90.69 841 TYR A O 1
ATOM 6590 N N . VAL A 1 842 ? 5.869 -6.401 -28.611 1.00 91.75 842 VAL A N 1
ATOM 6591 C CA . VAL A 1 842 ? 6.467 -7.721 -28.855 1.00 91.75 842 VAL A CA 1
ATOM 6592 C C . VAL A 1 842 ? 7.025 -7.807 -30.274 1.00 91.75 842 VAL A C 1
ATOM 6594 O O . VAL A 1 842 ? 8.177 -8.204 -30.439 1.00 91.75 842 VAL A O 1
ATOM 6597 N N . LEU A 1 843 ? 6.271 -7.371 -31.291 1.00 94.62 843 LEU A N 1
ATOM 6598 C CA . LEU A 1 843 ? 6.750 -7.321 -32.678 1.00 94.62 843 LEU A CA 1
ATOM 6599 C C . LEU A 1 843 ? 7.974 -6.408 -32.826 1.00 94.62 843 LEU A C 1
ATOM 6601 O O . LEU A 1 843 ? 8.913 -6.738 -33.549 1.00 94.62 843 LEU A O 1
ATOM 6605 N N . GLY A 1 844 ? 8.023 -5.305 -32.079 1.00 92.25 844 GLY A N 1
ATOM 6606 C CA . GLY A 1 844 ? 9.188 -4.433 -32.000 1.00 92.25 844 GLY A CA 1
ATOM 6607 C C . GLY A 1 844 ? 10.425 -5.080 -31.359 1.00 92.25 844 GLY A C 1
ATOM 6608 O O . GLY A 1 844 ? 11.534 -4.585 -31.552 1.00 92.25 844 GLY A O 1
ATOM 6609 N N . LEU A 1 845 ? 10.307 -6.196 -30.634 1.00 91.31 845 LEU A N 1
ATOM 6610 C CA . LEU A 1 845 ? 11.455 -6.940 -30.083 1.00 91.31 845 LEU A CA 1
ATOM 6611 C C . LEU A 1 845 ? 11.990 -8.030 -31.025 1.00 91.31 845 LEU A C 1
ATOM 6613 O O . LEU A 1 845 ? 13.141 -8.460 -30.873 1.00 91.31 845 LEU A O 1
ATOM 6617 N N . VAL A 1 846 ? 11.184 -8.453 -32.002 1.00 94.38 846 VAL A N 1
ATOM 6618 C CA . VAL A 1 846 ? 11.535 -9.481 -32.991 1.00 94.38 846 VAL A CA 1
ATOM 6619 C C . VAL A 1 846 ? 12.710 -8.999 -33.846 1.00 94.38 846 VAL A C 1
ATOM 6621 O O . VAL A 1 846 ? 12.697 -7.896 -34.401 1.00 94.38 846 VAL A O 1
ATOM 6624 N N . ARG A 1 847 ? 13.753 -9.829 -33.957 1.00 91.56 847 ARG A N 1
ATOM 6625 C CA . ARG A 1 847 ? 14.894 -9.593 -34.850 1.00 91.56 847 ARG A CA 1
ATOM 6626 C C . ARG A 1 847 ? 14.655 -10.339 -36.160 1.00 91.56 847 ARG A C 1
ATOM 6628 O O . ARG A 1 847 ? 14.673 -11.570 -36.188 1.00 91.56 847 ARG A O 1
ATOM 6635 N N . GLU A 1 848 ? 14.434 -9.593 -37.240 1.00 89.25 848 GLU A N 1
ATOM 6636 C CA . GLU A 1 848 ? 14.147 -10.158 -38.562 1.00 89.25 848 GLU A CA 1
ATOM 6637 C C . GLU A 1 848 ? 15.265 -11.115 -39.015 1.00 89.25 848 GLU A C 1
ATOM 6639 O O . GLU A 1 848 ? 16.452 -10.796 -38.931 1.00 89.25 848 GLU A O 1
ATOM 6644 N N . GLY A 1 849 ? 14.886 -12.323 -39.445 1.00 88.06 849 GLY A N 1
ATOM 6645 C CA . GLY A 1 849 ? 15.821 -13.379 -39.851 1.00 88.06 849 GLY A CA 1
ATOM 6646 C C . GLY A 1 849 ? 16.529 -14.112 -38.702 1.00 88.06 849 GLY A C 1
ATOM 6647 O O . GLY A 1 849 ? 17.273 -15.056 -38.969 1.00 88.06 849 GLY A O 1
ATOM 6648 N N . TYR A 1 850 ? 16.301 -13.716 -37.445 1.00 91.31 850 TYR A N 1
ATOM 6649 C CA . TYR A 1 850 ? 16.841 -14.374 -36.251 1.00 91.31 850 TYR A CA 1
ATOM 6650 C C . TYR A 1 850 ? 15.742 -15.058 -35.433 1.00 91.31 850 TYR A C 1
ATOM 6652 O O . TYR A 1 850 ? 15.894 -16.219 -35.066 1.00 91.31 850 TYR A O 1
ATOM 6660 N N . ASP A 1 851 ? 14.628 -14.367 -35.194 1.00 94.00 851 ASP A N 1
ATOM 6661 C CA . ASP A 1 851 ? 13.438 -14.920 -34.547 1.00 94.00 851 ASP A CA 1
ATOM 6662 C C . ASP A 1 851 ? 12.401 -15.326 -35.615 1.00 94.00 851 ASP A C 1
ATOM 6664 O O . ASP A 1 851 ? 12.258 -14.651 -36.637 1.00 94.00 851 ASP A O 1
ATOM 6668 N N . ASP A 1 852 ? 11.691 -16.437 -35.404 1.00 93.44 852 ASP A N 1
ATOM 6669 C CA . ASP A 1 852 ? 10.753 -17.023 -36.377 1.00 93.44 852 ASP A CA 1
ATOM 6670 C C . ASP A 1 852 ? 9.452 -17.448 -35.676 1.00 93.44 852 ASP A C 1
ATOM 6672 O O . ASP A 1 852 ? 9.486 -17.938 -34.545 1.00 93.44 852 ASP A O 1
ATOM 6676 N N . GLY A 1 853 ? 8.311 -17.278 -36.348 1.00 92.50 853 GLY A N 1
ATOM 6677 C CA . GLY A 1 853 ? 6.978 -17.589 -35.807 1.00 92.50 853 GLY A CA 1
ATOM 6678 C C . GLY A 1 853 ? 6.294 -16.472 -35.000 1.00 92.50 853 GLY A C 1
ATOM 6679 O O . GLY A 1 853 ? 5.338 -16.749 -34.279 1.00 92.50 853 GLY A O 1
ATOM 6680 N N . PHE A 1 854 ? 6.752 -15.220 -35.117 1.00 95.44 854 PHE A N 1
ATOM 6681 C CA . PHE A 1 854 ? 6.150 -14.043 -34.467 1.00 95.44 854 PHE A CA 1
ATOM 6682 C C . PHE A 1 854 ? 5.393 -13.158 -35.466 1.00 95.44 854 PHE A C 1
ATOM 6684 O O . PHE A 1 854 ? 5.836 -12.062 -35.807 1.00 95.44 854 PHE A O 1
ATOM 6691 N N . ASP A 1 855 ? 4.247 -13.625 -35.954 1.00 95.12 855 ASP A N 1
ATOM 6692 C CA . ASP A 1 855 ? 3.305 -12.766 -36.676 1.00 95.12 855 ASP A CA 1
ATOM 6693 C C . ASP A 1 855 ? 2.299 -12.099 -35.720 1.00 95.12 855 ASP A C 1
ATOM 6695 O O . ASP A 1 855 ? 2.127 -12.513 -34.570 1.00 95.12 855 ASP A O 1
ATOM 6699 N N . ARG A 1 856 ? 1.621 -11.054 -36.207 1.00 95.12 856 ARG A N 1
ATOM 6700 C CA . ARG A 1 856 ? 0.667 -10.268 -35.414 1.00 95.12 856 ARG A CA 1
ATOM 6701 C C . ARG A 1 856 ? -0.428 -11.132 -34.786 1.00 95.12 856 ARG A C 1
ATOM 6703 O O . ARG A 1 856 ? -0.692 -10.989 -33.599 1.00 95.12 856 ARG A O 1
ATOM 6710 N N . ALA A 1 857 ? -1.026 -12.042 -35.555 1.00 95.62 857 ALA A N 1
ATOM 6711 C CA . ALA A 1 857 ? -2.125 -12.881 -35.082 1.00 95.62 857 ALA A CA 1
ATOM 6712 C C . ALA A 1 857 ? -1.655 -13.877 -34.011 1.00 95.62 857 ALA A C 1
ATOM 6714 O O . ALA A 1 857 ? -2.355 -14.110 -33.027 1.00 95.62 857 ALA A O 1
ATOM 6715 N N . SER A 1 858 ? -0.449 -14.423 -34.166 1.00 95.44 858 SER A N 1
ATOM 6716 C CA . SER A 1 858 ? 0.170 -15.316 -33.185 1.00 95.44 858 SER A CA 1
ATOM 6717 C C . SER A 1 858 ? 0.452 -14.608 -31.853 1.00 95.44 858 SER A C 1
ATOM 6719 O O . SER A 1 858 ? 0.174 -15.165 -30.793 1.00 95.44 858 SER A O 1
ATOM 6721 N N . VAL A 1 859 ? 0.958 -13.370 -31.882 1.00 93.62 859 VAL A N 1
ATOM 6722 C CA . VAL A 1 859 ? 1.194 -12.565 -30.665 1.00 93.62 859 VAL A CA 1
ATOM 6723 C C . VAL A 1 859 ? -0.122 -12.159 -29.999 1.00 93.62 859 VAL A C 1
ATOM 6725 O O . VAL A 1 859 ? -0.257 -12.255 -28.779 1.00 93.62 859 VAL A O 1
ATOM 6728 N N . GLU A 1 860 ? -1.113 -11.766 -30.797 1.00 92.81 860 GLU A N 1
ATOM 6729 C CA . GLU A 1 860 ? -2.464 -11.457 -30.334 1.00 92.81 860 GLU A CA 1
ATOM 6730 C C . GLU A 1 860 ? -3.123 -12.650 -29.618 1.00 92.81 860 GLU A C 1
ATOM 6732 O O . GLU A 1 860 ? -3.764 -12.459 -28.587 1.00 92.81 860 GLU A O 1
ATOM 6737 N N . ALA A 1 861 ? -2.929 -13.875 -30.114 1.00 91.44 861 ALA A N 1
ATOM 6738 C CA . ALA A 1 861 ? -3.437 -15.088 -29.471 1.00 91.44 861 ALA A CA 1
ATOM 6739 C C . ALA A 1 861 ? -2.760 -15.370 -28.116 1.00 91.44 861 ALA A C 1
ATOM 6741 O O . ALA A 1 861 ? -3.414 -15.837 -27.184 1.00 91.44 861 ALA A O 1
ATOM 6742 N N . VAL A 1 862 ? -1.464 -15.062 -27.982 1.00 89.50 862 VAL A N 1
ATOM 6743 C CA . VAL A 1 862 ? -0.756 -15.167 -26.695 1.00 89.50 862 VAL A CA 1
ATOM 6744 C C . VAL A 1 862 ? -1.284 -14.149 -25.691 1.00 89.50 862 VAL A C 1
ATOM 6746 O O . VAL A 1 862 ? -1.452 -14.495 -24.523 1.00 89.50 862 VAL A O 1
ATOM 6749 N N . TYR A 1 863 ? -1.573 -12.919 -26.126 1.00 88.81 863 TYR A N 1
ATOM 6750 C CA . TYR A 1 863 ? -2.205 -11.919 -25.263 1.00 88.81 863 TYR A CA 1
ATOM 6751 C C . TYR A 1 863 ? -3.533 -12.439 -24.703 1.00 88.81 863 TYR A C 1
ATOM 6753 O O . TYR A 1 863 ? -3.720 -12.429 -23.489 1.00 88.81 863 TYR A O 1
ATOM 6761 N N . ASP A 1 864 ? -4.410 -12.950 -25.573 1.00 86.12 864 ASP A N 1
ATOM 6762 C CA . ASP A 1 864 ? -5.718 -13.478 -25.169 1.00 86.12 864 ASP A CA 1
ATOM 6763 C C . ASP A 1 864 ? -5.558 -14.641 -24.173 1.00 86.12 864 ASP A C 1
ATOM 6765 O O . ASP A 1 864 ? -6.201 -14.661 -23.126 1.00 86.12 864 ASP A O 1
ATOM 6769 N N . GLN A 1 865 ? -4.618 -15.560 -24.434 1.00 84.31 865 GLN A N 1
ATOM 6770 C CA . GLN A 1 865 ? -4.312 -16.669 -23.527 1.00 84.31 865 GLN A CA 1
ATOM 6771 C C . GLN A 1 865 ? -3.873 -16.189 -22.134 1.00 84.31 865 GLN A C 1
ATOM 6773 O O . GLN A 1 865 ? -4.247 -16.787 -21.121 1.00 84.31 865 GLN A O 1
ATOM 6778 N N . ILE A 1 866 ? -3.052 -15.138 -22.069 1.00 77.12 866 ILE A N 1
ATOM 6779 C CA . ILE A 1 866 ? -2.578 -14.592 -20.797 1.00 77.12 866 ILE A CA 1
ATOM 6780 C C . ILE A 1 866 ? -3.712 -13.850 -20.083 1.00 77.12 866 ILE A C 1
ATOM 6782 O O . ILE A 1 866 ? -3.909 -14.074 -18.888 1.00 77.12 866 ILE A O 1
ATOM 6786 N N . ALA A 1 867 ? -4.488 -13.037 -20.802 1.00 76.25 867 ALA A N 1
ATOM 6787 C CA . ALA A 1 867 ? -5.643 -12.328 -20.260 1.00 76.25 867 ALA A CA 1
ATOM 6788 C C . ALA A 1 867 ? -6.663 -13.297 -19.633 1.00 76.25 867 ALA A C 1
ATOM 6790 O O . ALA A 1 867 ? -7.091 -13.083 -18.498 1.00 76.25 867 ALA A O 1
ATOM 6791 N N . ASP A 1 868 ? -6.956 -14.416 -20.302 1.00 73.38 868 ASP A N 1
ATOM 6792 C CA . ASP A 1 868 ? -7.842 -15.467 -19.786 1.00 73.38 868 ASP A CA 1
ATOM 6793 C C . ASP A 1 868 ? -7.289 -16.135 -18.512 1.00 73.38 868 ASP A C 1
ATOM 6795 O O . ASP A 1 868 ? -8.045 -16.522 -17.618 1.00 73.38 868 ASP A O 1
ATOM 6799 N N . SER A 1 869 ? -5.962 -16.255 -18.391 1.00 65.38 869 SER A N 1
ATOM 6800 C CA . SER A 1 869 ? -5.303 -16.856 -17.220 1.00 65.38 869 SER A CA 1
ATOM 6801 C C . SER A 1 869 ? -5.237 -15.935 -15.992 1.00 65.38 869 SER A C 1
ATOM 6803 O O . SER A 1 869 ? -5.039 -16.409 -14.872 1.00 65.38 869 SER A O 1
ATOM 6805 N N . ILE A 1 870 ? -5.418 -14.626 -16.191 1.00 64.88 870 ILE A N 1
ATOM 6806 C CA . ILE A 1 870 ? -5.243 -13.556 -15.195 1.00 64.88 870 ILE A CA 1
ATOM 6807 C C . ILE A 1 870 ? -6.517 -13.285 -14.364 1.00 64.88 870 ILE A C 1
ATOM 6809 O O . ILE A 1 870 ? -6.522 -12.398 -13.515 1.00 64.88 870 ILE A O 1
ATOM 6813 N N . LEU A 1 871 ? -7.581 -14.083 -14.514 1.00 58.81 871 LEU A N 1
ATOM 6814 C CA . LEU A 1 871 ? -8.845 -13.980 -13.760 1.00 58.81 871 LEU A CA 1
ATOM 6815 C C . LEU A 1 871 ? -8.722 -14.321 -12.249 1.00 58.81 871 LEU A C 1
ATOM 6817 O O . LEU A 1 871 ? -9.492 -15.113 -11.707 1.00 58.81 871 LEU A O 1
ATOM 6821 N N . VAL A 1 872 ? -7.756 -13.731 -11.545 1.00 53.47 872 VAL A N 1
ATOM 6822 C CA . VAL A 1 872 ? -7.700 -13.677 -10.083 1.00 53.47 872 VAL A CA 1
ATOM 6823 C C . VAL A 1 872 ? -8.697 -12.620 -9.625 1.00 53.47 872 VAL A C 1
ATOM 6825 O O . VAL A 1 872 ? -8.647 -11.480 -10.089 1.00 53.47 872 VAL A O 1
ATOM 6828 N N . ASP A 1 873 ? -9.593 -12.993 -8.709 1.00 57.28 873 ASP A N 1
ATOM 6829 C CA . ASP A 1 873 ? -10.521 -12.051 -8.091 1.00 57.28 873 ASP A CA 1
ATOM 6830 C C . ASP A 1 873 ? -9.704 -10.922 -7.433 1.00 57.28 873 ASP A C 1
ATOM 6832 O O . ASP A 1 873 ? -8.903 -11.179 -6.526 1.00 57.28 873 ASP A O 1
ATOM 6836 N N . PRO A 1 874 ? -9.848 -9.663 -7.877 1.00 55.72 874 PRO A N 1
ATOM 6837 C CA . PRO A 1 874 ? -9.028 -8.584 -7.356 1.00 55.72 874 PRO A CA 1
ATOM 6838 C C . PRO A 1 874 ? -9.253 -8.314 -5.864 1.00 55.72 874 PRO A C 1
ATOM 6840 O O . PRO A 1 874 ? -8.424 -7.660 -5.223 1.00 55.72 874 PRO A O 1
ATOM 6843 N N . THR A 1 875 ? -10.338 -8.845 -5.291 1.00 57.56 875 THR A N 1
ATOM 6844 C CA . THR A 1 875 ? -10.580 -8.831 -3.849 1.00 57.56 875 THR A CA 1
ATOM 6845 C C . THR A 1 875 ? -9.571 -9.678 -3.061 1.00 57.56 875 THR A C 1
ATOM 6847 O O . THR A 1 875 ? -9.352 -9.404 -1.881 1.00 57.56 875 THR A O 1
ATOM 6850 N N . ASP A 1 876 ? -8.865 -10.625 -3.681 1.00 56.66 876 ASP A N 1
ATOM 6851 C CA . ASP A 1 876 ? -7.824 -11.420 -3.015 1.00 56.66 876 ASP A CA 1
ATOM 6852 C C . ASP A 1 876 ? -6.444 -10.732 -3.000 1.00 56.66 876 ASP A C 1
ATOM 6854 O O . ASP A 1 876 ? -5.503 -11.195 -2.338 1.00 56.66 876 ASP A O 1
ATOM 6858 N N . SER A 1 877 ? -6.311 -9.581 -3.670 1.00 54.09 877 SER A N 1
ATOM 6859 C CA . SER A 1 877 ? -5.059 -8.830 -3.742 1.00 54.09 877 SER A CA 1
ATOM 6860 C C . SER A 1 877 ? -4.638 -8.255 -2.382 1.00 54.09 877 SER A C 1
ATOM 6862 O O . SER A 1 877 ? -5.391 -7.557 -1.696 1.00 54.09 877 SER A O 1
ATOM 6864 N N . SER A 1 878 ? -3.376 -8.482 -1.995 1.00 51.97 878 SER A N 1
ATOM 6865 C CA . SER A 1 878 ? -2.812 -7.987 -0.731 1.00 51.97 878 SER A CA 1
ATOM 6866 C C . SER A 1 878 ? -2.814 -6.457 -0.622 1.00 51.97 878 SER A C 1
ATOM 6868 O O . SER A 1 878 ? -2.857 -5.927 0.491 1.00 51.97 878 SER A O 1
ATOM 6870 N N . TRP A 1 879 ? -2.836 -5.753 -1.755 1.00 50.16 879 TRP A N 1
ATOM 6871 C CA . TRP A 1 879 ? -2.799 -4.292 -1.842 1.00 50.16 879 TRP A CA 1
ATOM 6872 C C . TRP A 1 879 ? -4.175 -3.654 -1.602 1.00 50.16 879 TRP A C 1
ATOM 6874 O O . TRP A 1 879 ? -4.250 -2.530 -1.113 1.00 50.16 879 TRP A O 1
ATOM 6884 N N . PHE A 1 880 ? -5.266 -4.379 -1.879 1.00 68.00 880 PHE A N 1
ATOM 6885 C CA . PHE A 1 880 ? -6.637 -3.901 -1.665 1.00 68.00 880 PHE A CA 1
ATOM 6886 C C . PHE A 1 880 ? -7.136 -4.125 -0.223 1.00 68.00 880 PHE A C 1
ATOM 6888 O O . PHE A 1 880 ? -8.112 -3.515 0.221 1.00 68.00 880 PHE A O 1
ATOM 6895 N N . ARG A 1 881 ? -6.407 -4.925 0.571 1.00 72.38 881 ARG A N 1
ATOM 6896 C CA . ARG A 1 881 ? -6.771 -5.274 1.957 1.00 72.38 881 ARG A CA 1
ATOM 6897 C C . ARG A 1 881 ? -6.989 -4.074 2.878 1.00 72.38 881 ARG A C 1
ATOM 6899 O O . ARG A 1 881 ? -7.799 -4.177 3.797 1.00 72.38 881 ARG A O 1
ATOM 6906 N N . SER A 1 882 ? -6.282 -2.953 2.679 1.00 75.62 882 SER A N 1
ATOM 6907 C CA . SER A 1 882 ? -6.500 -1.744 3.496 1.00 75.62 882 SER A CA 1
ATOM 6908 C C . SER A 1 882 ? -7.908 -1.181 3.278 1.00 75.62 882 SER A C 1
ATOM 6910 O O . SER A 1 882 ? -8.654 -0.998 4.240 1.00 75.62 882 SER A O 1
ATOM 6912 N N . ARG A 1 883 ? -8.311 -1.017 2.011 1.00 80.12 883 ARG A N 1
ATOM 6913 C CA . ARG A 1 883 ? -9.640 -0.525 1.620 1.00 80.12 883 ARG A CA 1
ATOM 6914 C C . ARG A 1 883 ? -10.743 -1.510 1.989 1.00 80.12 883 ARG A C 1
ATOM 6916 O O . ARG A 1 883 ? -11.743 -1.094 2.557 1.00 80.12 883 ARG A O 1
ATOM 6923 N N . GLN A 1 884 ? -10.524 -2.817 1.824 1.00 83.06 884 GLN A N 1
ATOM 6924 C CA . GLN A 1 884 ? -11.451 -3.842 2.334 1.00 83.06 884 GLN A CA 1
ATOM 6925 C C . GLN A 1 884 ? -11.644 -3.760 3.844 1.00 83.06 884 GLN A C 1
ATOM 6927 O O . GLN A 1 884 ? -12.762 -3.880 4.338 1.00 83.06 884 GLN A O 1
ATOM 6932 N N . LYS A 1 885 ? -10.559 -3.552 4.599 1.00 88.75 885 LYS A N 1
ATOM 6933 C CA . LYS A 1 885 ? -10.637 -3.411 6.054 1.00 88.75 885 LYS A CA 1
ATOM 6934 C C . LYS A 1 885 ? -11.399 -2.145 6.444 1.00 88.75 885 LYS A C 1
ATOM 6936 O O . LYS A 1 885 ? -12.158 -2.195 7.411 1.00 88.75 885 LYS A O 1
ATOM 6941 N N . GLN A 1 886 ? -11.217 -1.045 5.709 1.00 91.06 886 GLN A N 1
ATOM 6942 C CA . GLN A 1 886 ? -11.986 0.185 5.910 1.00 91.06 886 GLN A CA 1
ATOM 6943 C C . GLN A 1 886 ? -13.459 -0.002 5.555 1.00 91.06 886 GLN A C 1
ATOM 6945 O O . GLN A 1 886 ? -14.299 0.307 6.386 1.00 91.06 886 GLN A O 1
ATOM 6950 N N . LEU A 1 887 ? -13.791 -0.613 4.416 1.00 90.88 887 LEU A N 1
ATOM 6951 C CA . LEU A 1 887 ? -15.175 -0.928 4.045 1.00 90.88 887 LEU A CA 1
ATOM 6952 C C . LEU A 1 887 ? -15.840 -1.893 5.033 1.00 90.88 887 LEU A C 1
ATOM 6954 O O . LEU A 1 887 ? -16.986 -1.686 5.416 1.00 90.88 887 LEU A O 1
ATOM 6958 N N . GLY A 1 888 ? -15.125 -2.906 5.526 1.00 93.50 888 GLY A N 1
ATOM 6959 C CA . GLY A 1 888 ? -15.630 -3.806 6.567 1.00 93.50 888 GLY A CA 1
ATOM 6960 C C . GLY A 1 888 ? -15.793 -3.127 7.934 1.00 93.50 888 GLY A C 1
ATOM 6961 O O . GLY A 1 888 ? -16.643 -3.517 8.733 1.00 93.50 888 GLY A O 1
ATOM 6962 N N . ALA A 1 889 ? -14.998 -2.099 8.234 1.00 93.25 889 ALA A N 1
ATOM 6963 C CA . ALA A 1 889 ? -15.206 -1.254 9.407 1.00 93.25 889 ALA A CA 1
ATOM 6964 C C . ALA A 1 889 ? -16.395 -0.297 9.205 1.00 93.25 889 ALA A C 1
ATOM 6966 O O . ALA A 1 889 ? -17.239 -0.212 10.089 1.00 93.25 889 ALA A O 1
ATOM 6967 N N . MET A 1 890 ? -16.526 0.304 8.021 1.00 95.06 890 MET A N 1
ATOM 6968 C CA . MET A 1 890 ? -17.656 1.146 7.625 1.00 95.06 890 MET A CA 1
ATOM 6969 C C . MET A 1 890 ? -18.982 0.381 7.665 1.00 95.06 890 MET A C 1
ATOM 6971 O O . MET A 1 890 ? -19.964 0.884 8.195 1.00 95.06 890 MET A O 1
ATOM 6975 N N . THR A 1 891 ? -18.990 -0.871 7.200 1.00 95.94 891 THR A N 1
ATOM 6976 C CA . THR A 1 891 ? -20.154 -1.771 7.276 1.00 95.94 891 THR A CA 1
ATOM 6977 C C . THR A 1 891 ? -20.602 -1.960 8.724 1.00 95.94 891 THR A C 1
ATOM 6979 O O . THR A 1 891 ? -21.783 -1.833 9.029 1.00 95.94 891 THR A O 1
ATOM 6982 N N . ARG A 1 892 ? -19.656 -2.217 9.640 1.00 94.88 892 ARG A N 1
ATOM 6983 C CA . ARG A 1 892 ? -19.955 -2.358 11.074 1.00 94.88 892 ARG A CA 1
ATOM 6984 C C . ARG A 1 892 ? -20.483 -1.063 11.677 1.00 94.88 892 ARG A C 1
ATOM 6986 O O . ARG A 1 892 ? -21.486 -1.113 12.373 1.00 94.88 892 ARG A O 1
ATOM 6993 N N . ASP A 1 893 ? -19.871 0.072 11.351 1.00 93.12 893 ASP A N 1
ATOM 6994 C CA . ASP A 1 893 ? -20.349 1.375 11.817 1.00 93.12 893 ASP A CA 1
ATOM 6995 C C . ASP A 1 893 ? -21.779 1.666 11.312 1.00 93.12 893 ASP A C 1
ATOM 6997 O O . ASP A 1 893 ? -22.586 2.205 12.064 1.00 93.12 893 ASP A O 1
ATOM 7001 N N . PHE A 1 894 ? -22.142 1.269 10.084 1.00 93.94 894 PHE A N 1
ATOM 7002 C CA . PHE A 1 894 ? -23.520 1.399 9.590 1.00 93.94 894 PHE A CA 1
ATOM 7003 C C . PHE A 1 894 ? -24.502 0.438 10.260 1.00 93.94 894 PHE A C 1
ATOM 7005 O O . PHE A 1 894 ? -25.636 0.834 10.533 1.00 93.94 894 PHE A O 1
ATOM 7012 N N . HIS A 1 895 ? -24.092 -0.793 10.575 1.00 92.75 895 HIS A N 1
ATOM 7013 C CA . HIS A 1 895 ? -24.907 -1.699 11.394 1.00 92.75 895 HIS A CA 1
ATOM 7014 C C . HIS A 1 895 ? -25.119 -1.139 12.801 1.00 92.75 895 HIS A C 1
ATOM 7016 O O . HIS A 1 895 ? -26.238 -1.172 13.312 1.00 92.75 895 HIS A O 1
ATOM 7022 N N . ASP A 1 896 ? -24.082 -0.569 13.413 1.00 87.94 896 ASP A N 1
ATOM 7023 C CA . ASP A 1 896 ? -24.183 0.101 14.711 1.00 87.94 896 ASP A CA 1
ATOM 7024 C C . ASP A 1 896 ? -25.130 1.308 14.625 1.00 87.94 896 ASP A C 1
ATOM 7026 O O . ASP A 1 896 ? -26.007 1.469 15.477 1.00 87.94 896 ASP A O 1
ATOM 7030 N N . LEU A 1 897 ? -25.027 2.102 13.553 1.00 88.06 897 LEU A N 1
ATOM 7031 C CA . LEU A 1 897 ? -25.906 3.236 13.274 1.00 88.06 897 LEU A CA 1
ATOM 7032 C C . LEU A 1 897 ? -27.377 2.809 13.134 1.00 88.06 897 LEU A C 1
ATOM 7034 O O . LEU A 1 897 ? -28.271 3.433 13.711 1.00 88.06 897 LEU A O 1
ATOM 7038 N N . TYR A 1 898 ? -27.630 1.726 12.398 1.00 88.19 898 TYR A N 1
ATOM 7039 C CA . TYR A 1 898 ? -28.959 1.142 12.222 1.00 88.19 898 TYR A CA 1
ATOM 7040 C C . TYR A 1 898 ? -29.542 0.644 13.551 1.00 88.19 898 TYR A C 1
ATOM 7042 O O . TYR A 1 898 ? -30.673 0.979 13.919 1.00 88.19 898 TYR A O 1
ATOM 7050 N N . ASN A 1 899 ? -28.745 -0.106 14.313 1.00 84.50 899 ASN A N 1
ATOM 7051 C CA . ASN A 1 899 ? -29.158 -0.707 15.580 1.00 84.50 899 ASN A CA 1
ATOM 7052 C C . ASN A 1 899 ? -29.368 0.322 16.692 1.00 84.50 899 ASN A C 1
ATOM 7054 O O . ASN A 1 899 ? -30.199 0.111 17.577 1.00 84.50 899 ASN A O 1
ATOM 7058 N N . ALA A 1 900 ? -28.668 1.455 16.635 1.00 77.19 900 ALA A N 1
ATOM 7059 C CA . ALA A 1 900 ? -28.753 2.503 17.641 1.00 77.19 900 ALA A CA 1
ATOM 7060 C C . ALA A 1 900 ? -30.118 3.223 17.686 1.00 77.19 900 ALA A C 1
ATOM 7062 O O . ALA A 1 900 ? -30.311 4.070 18.557 1.00 77.19 900 ALA A O 1
ATOM 7063 N N . LYS A 1 901 ? -31.079 2.888 16.796 1.00 66.12 901 LYS A N 1
ATOM 7064 C CA . LYS A 1 901 ? -32.431 3.491 16.723 1.00 66.12 901 LYS A CA 1
ATOM 7065 C C . LYS A 1 901 ? -32.369 5.009 16.905 1.00 66.12 901 LYS A C 1
ATOM 7067 O O . LYS A 1 901 ? -33.085 5.585 17.726 1.00 66.12 901 LYS A O 1
ATOM 7072 N N . LEU A 1 902 ? -31.442 5.627 16.176 1.00 63.97 902 LEU A N 1
ATOM 7073 C CA . LEU A 1 902 ? -30.963 6.959 16.508 1.00 63.97 902 LEU A CA 1
ATOM 7074 C C . LEU A 1 902 ? -32.104 7.961 16.482 1.00 63.97 902 LEU A C 1
ATOM 7076 O O . LEU A 1 902 ? -32.834 8.091 15.494 1.00 63.97 902 LEU A O 1
ATOM 7080 N N . PHE A 1 903 ? -32.189 8.674 17.598 1.00 71.44 903 PHE A N 1
ATOM 7081 C CA . PHE A 1 903 ? -33.113 9.764 17.837 1.00 71.44 903 PHE A CA 1
ATOM 7082 C C . PHE A 1 903 ? -34.590 9.336 17.934 1.00 71.44 903 PHE A C 1
ATOM 7084 O O . PHE A 1 903 ? -35.387 9.592 17.024 1.00 71.44 903 PHE A O 1
ATOM 7091 N N . PRO A 1 904 ? -34.980 8.688 19.053 1.00 80.38 904 PRO A N 1
ATOM 7092 C CA . PRO A 1 904 ? -36.374 8.428 19.389 1.00 80.38 904 PRO A CA 1
ATOM 7093 C C . PRO A 1 904 ? -37.218 9.712 19.343 1.00 80.38 904 PRO A C 1
ATOM 7095 O O . PRO A 1 904 ? -36.695 10.797 19.612 1.00 80.38 904 PRO A O 1
ATOM 7098 N N . PRO A 1 905 ? -38.536 9.614 19.090 1.00 80.81 905 PRO A N 1
ATOM 7099 C CA . PRO A 1 905 ? -39.439 10.768 19.126 1.00 80.81 905 PRO A CA 1
ATOM 7100 C C . PRO A 1 905 ? -39.330 11.578 20.425 1.00 80.81 905 PRO A C 1
ATOM 7102 O O . PRO A 1 905 ? -39.388 12.801 20.395 1.00 80.81 905 PRO A O 1
ATOM 7105 N N . GLU A 1 906 ? -39.082 10.904 21.549 1.00 82.94 906 GLU A N 1
ATOM 7106 C CA . GLU A 1 906 ? -38.868 11.515 22.866 1.00 82.94 906 GLU A CA 1
ATOM 7107 C C . GLU A 1 906 ? -37.645 12.448 22.898 1.00 82.94 906 GLU A C 1
ATOM 7109 O O . GLU A 1 906 ? -37.716 13.535 23.464 1.00 82.94 906 GLU A O 1
ATOM 7114 N N . GLN A 1 907 ? -36.547 12.082 22.225 1.00 84.31 907 GLN A N 1
ATOM 7115 C CA . GLN A 1 907 ? -35.362 12.940 22.105 1.00 84.31 907 GLN A CA 1
ATOM 7116 C C . GLN A 1 907 ? -35.636 14.154 21.219 1.00 84.31 907 GLN A C 1
ATOM 7118 O O . GLN A 1 907 ? -35.170 15.249 21.524 1.00 84.31 907 GLN A O 1
ATOM 7123 N N . LYS A 1 908 ? -36.428 13.994 20.150 1.00 86.31 908 LYS A N 1
ATOM 7124 C CA . LYS A 1 908 ? -36.839 15.124 19.307 1.00 86.31 908 LYS A CA 1
ATOM 7125 C C . LYS A 1 908 ? -37.703 16.114 20.087 1.00 86.31 908 LYS A C 1
ATOM 7127 O O . LYS A 1 908 ? -37.431 17.308 20.036 1.00 86.31 908 LYS A O 1
ATOM 7132 N N . ILE A 1 909 ? -38.676 15.610 20.846 1.00 87.56 909 ILE A N 1
ATOM 7133 C CA . ILE A 1 909 ? -39.522 16.424 21.728 1.00 87.56 909 ILE A CA 1
ATOM 7134 C C . ILE A 1 909 ? -38.663 17.153 22.768 1.00 87.56 909 ILE A C 1
ATOM 7136 O O . ILE A 1 909 ? -38.873 18.339 22.999 1.00 87.56 909 ILE A O 1
ATOM 7140 N N . ALA A 1 910 ? -37.658 16.485 23.342 1.00 88.31 910 ALA A N 1
ATOM 7141 C CA . ALA A 1 910 ? -36.740 17.105 24.294 1.00 88.31 910 ALA A CA 1
ATOM 7142 C C . ALA A 1 910 ? -35.867 18.208 23.665 1.00 88.31 910 ALA A C 1
ATOM 7144 O O . ALA A 1 910 ? -35.662 19.240 24.296 1.00 88.31 910 ALA A O 1
ATOM 7145 N N . VAL A 1 911 ? -35.376 18.030 22.430 1.00 88.44 911 VAL A N 1
ATOM 7146 C CA . VAL A 1 911 ? -34.634 19.086 21.712 1.00 88.44 911 VAL A CA 1
ATOM 7147 C C . VAL A 1 911 ? -35.535 20.269 21.372 1.00 88.44 911 VAL A C 1
ATOM 7149 O O . VAL A 1 911 ? -35.141 21.410 21.596 1.00 88.44 911 VAL A O 1
ATOM 7152 N N . ASP A 1 912 ? -36.735 20.012 20.853 1.00 90.12 912 ASP A N 1
ATOM 7153 C CA . ASP A 1 912 ? -37.670 21.077 20.484 1.00 90.12 912 ASP A CA 1
ATOM 7154 C C . ASP A 1 912 ? -38.127 21.866 21.713 1.00 90.12 912 ASP A C 1
ATOM 7156 O O . ASP A 1 912 ? -38.126 23.095 21.671 1.00 90.12 912 ASP A O 1
ATOM 7160 N N . GLY A 1 913 ? -38.429 21.167 22.812 1.00 90.25 913 GLY A N 1
ATOM 7161 C CA . GLY A 1 913 ? -38.760 21.774 24.098 1.00 90.25 913 GLY A CA 1
ATOM 7162 C C . GLY A 1 913 ? -37.608 22.602 24.663 1.00 90.25 913 GLY A C 1
ATOM 7163 O O . GLY A 1 913 ? -37.824 23.736 25.070 1.00 90.25 913 GLY A O 1
ATOM 7164 N N . LEU A 1 914 ? -36.370 22.096 24.596 1.00 90.75 914 LEU A N 1
ATOM 7165 C CA . LEU A 1 914 ? -35.198 22.850 25.041 1.00 90.75 914 LEU A CA 1
ATOM 7166 C C . LEU A 1 914 ? -34.996 24.134 24.223 1.00 90.75 914 LEU A C 1
ATOM 7168 O O . LEU A 1 914 ? -34.733 25.183 24.801 1.00 90.75 914 LEU A O 1
ATOM 7172 N N . ILE A 1 915 ? -35.125 24.073 22.894 1.00 90.88 915 ILE A N 1
ATOM 7173 C CA . ILE A 1 915 ? -35.012 25.261 22.033 1.00 90.88 915 ILE A CA 1
ATOM 7174 C C . ILE A 1 915 ? -36.092 26.292 22.395 1.00 90.88 915 ILE A C 1
ATOM 7176 O O . ILE A 1 915 ? -35.787 27.480 22.493 1.00 90.88 915 ILE A O 1
ATOM 7180 N N . ASP A 1 916 ? -37.330 25.843 22.614 1.00 90.31 916 ASP A N 1
ATOM 7181 C CA . ASP A 1 916 ? -38.445 26.718 22.990 1.00 90.31 916 ASP A CA 1
ATOM 7182 C C . ASP A 1 916 ? -38.259 27.348 24.376 1.00 90.31 916 ASP A C 1
ATOM 7184 O O . ASP A 1 916 ? -38.555 28.529 24.561 1.00 90.31 916 ASP A O 1
ATOM 7188 N N . ASP A 1 917 ? -37.752 26.585 25.344 1.00 89.69 917 ASP A N 1
ATOM 7189 C CA . ASP A 1 917 ? -37.521 27.066 26.705 1.00 89.69 917 ASP A CA 1
ATOM 7190 C C . ASP A 1 917 ? -36.351 28.055 26.765 1.00 89.69 917 ASP A C 1
ATOM 7192 O O . ASP A 1 917 ? -36.466 29.098 27.407 1.00 89.69 917 ASP A O 1
ATOM 7196 N N . VAL A 1 918 ? -35.256 27.791 26.043 1.00 87.69 918 VAL A N 1
ATOM 7197 C CA . VAL A 1 918 ? -34.121 28.722 25.944 1.00 87.69 918 VAL A CA 1
ATOM 7198 C C . VAL A 1 918 ? -34.547 30.014 25.237 1.00 87.69 918 VAL A C 1
ATOM 7200 O O . VAL A 1 918 ? -34.211 31.091 25.723 1.00 87.69 918 VAL A O 1
ATOM 7203 N N . ALA A 1 919 ? -35.332 29.941 24.154 1.00 87.19 919 ALA A N 1
ATOM 7204 C CA . ALA A 1 919 ? -35.857 31.131 23.477 1.00 87.19 919 ALA A CA 1
ATOM 7205 C C . ALA A 1 919 ? -36.759 31.973 24.398 1.00 87.19 919 ALA A C 1
ATOM 7207 O O . ALA A 1 919 ? -36.613 33.192 24.475 1.00 87.19 919 ALA A O 1
ATOM 7208 N N . ARG A 1 920 ? -37.656 31.321 25.152 1.00 87.00 920 ARG A N 1
ATOM 7209 C CA . ARG A 1 920 ? -38.548 31.989 26.115 1.00 87.00 920 ARG A CA 1
ATOM 7210 C C . ARG A 1 920 ? -37.773 32.641 27.262 1.00 87.00 920 ARG A C 1
ATOM 7212 O O . ARG A 1 920 ? -38.105 33.743 27.686 1.00 87.00 920 ARG A O 1
ATOM 7219 N N . ASN A 1 921 ? -36.742 31.973 27.770 1.00 83.50 921 ASN A N 1
ATOM 7220 C CA . ASN A 1 921 ? -35.925 32.505 28.856 1.00 83.50 921 ASN A CA 1
ATOM 7221 C C . ASN A 1 921 ? -35.028 33.657 28.382 1.00 83.50 921 ASN A C 1
ATOM 7223 O O . ASN A 1 921 ? -34.882 34.643 29.103 1.00 83.50 921 ASN A O 1
ATOM 7227 N N . ALA A 1 922 ? -34.482 33.570 27.164 1.00 82.38 922 ALA A N 1
ATOM 7228 C CA . ALA A 1 922 ? -33.737 34.660 26.540 1.00 82.38 922 ALA A CA 1
ATOM 7229 C C . ALA A 1 922 ? -34.601 35.919 26.387 1.00 82.38 922 ALA A C 1
ATOM 7231 O O . ALA A 1 922 ? -34.125 37.011 26.691 1.00 82.38 922 ALA A O 1
ATOM 7232 N N . ASP A 1 923 ? -35.878 35.774 26.018 1.00 77.31 923 ASP A N 1
ATOM 7233 C CA . ASP A 1 923 ? -36.825 36.892 26.010 1.00 77.31 923 ASP A CA 1
ATOM 7234 C C . ASP A 1 923 ? -36.992 37.514 27.400 1.00 77.31 923 ASP A C 1
ATOM 7236 O O . ASP A 1 923 ? -36.897 38.732 27.535 1.00 77.31 923 ASP A O 1
ATOM 7240 N N . ASN A 1 924 ? -37.165 36.708 28.452 1.00 77.75 924 ASN A N 1
ATOM 7241 C CA . ASN A 1 924 ? -37.295 37.236 29.814 1.00 77.75 924 ASN A CA 1
ATOM 7242 C C . ASN A 1 924 ? -36.072 38.080 30.202 1.00 77.75 924 ASN A C 1
ATOM 7244 O O . ASN A 1 924 ? -36.223 39.211 30.649 1.00 77.75 924 ASN A O 1
ATOM 7248 N N . VAL A 1 925 ? -34.855 37.605 29.928 1.00 74.88 925 VAL A N 1
ATOM 7249 C CA . VAL A 1 925 ? -33.635 38.364 30.248 1.00 74.88 925 VAL A CA 1
ATOM 7250 C C . VAL A 1 925 ? -33.481 39.606 29.363 1.00 74.88 925 VAL A C 1
ATOM 7252 O O . VAL A 1 925 ? -33.127 40.676 29.858 1.00 74.88 925 VAL A O 1
ATOM 7255 N N . LEU A 1 926 ? -33.786 39.530 28.068 1.00 70.81 926 LEU A N 1
ATOM 7256 C CA . LEU A 1 926 ? -33.654 40.676 27.159 1.00 70.81 926 LEU A CA 1
ATOM 7257 C C . LEU A 1 926 ? -34.726 41.757 27.390 1.00 70.81 926 LEU A C 1
ATOM 7259 O O . LEU A 1 926 ? -34.445 42.944 27.185 1.00 70.81 926 LEU A O 1
ATOM 7263 N N . PHE A 1 927 ? -35.930 41.380 27.830 1.00 65.81 927 PHE A N 1
ATOM 7264 C CA . PHE A 1 927 ? -37.063 42.295 27.993 1.00 65.81 927 PHE A CA 1
ATOM 7265 C C . PHE A 1 927 ? -37.316 42.742 29.446 1.00 65.81 927 PHE A C 1
ATOM 7267 O O . PHE A 1 927 ? -37.721 43.892 29.631 1.00 65.81 927 PHE A O 1
ATOM 7274 N N . GLU A 1 928 ? -37.009 41.945 30.480 1.00 56.22 928 GLU A N 1
ATOM 7275 C CA . GLU A 1 928 ? -37.111 42.382 31.891 1.00 56.22 928 GLU A CA 1
ATOM 7276 C C . GLU A 1 928 ? -36.017 43.396 32.260 1.00 56.22 928 GLU A C 1
ATOM 7278 O O . GLU A 1 928 ? -36.282 44.368 32.972 1.00 56.22 928 GLU A O 1
ATOM 7283 N N . THR A 1 929 ? -34.816 43.273 31.683 1.00 50.69 929 THR A N 1
ATOM 7284 C CA . THR A 1 929 ? -33.701 44.212 31.931 1.00 50.69 929 THR A CA 1
ATOM 7285 C C . THR A 1 929 ? -34.001 45.638 31.432 1.00 50.69 929 THR A C 1
ATOM 7287 O O . THR A 1 929 ? -33.382 46.603 31.877 1.00 50.69 929 THR A O 1
ATOM 7290 N N . ARG A 1 930 ? -35.002 45.826 30.555 1.00 42.66 930 ARG A N 1
ATOM 7291 C CA . ARG A 1 930 ? -35.439 47.162 30.105 1.00 42.66 930 ARG A CA 1
ATOM 7292 C C . ARG A 1 930 ? -36.320 47.914 31.107 1.00 42.66 930 ARG A C 1
ATOM 7294 O O . ARG A 1 930 ? -36.471 49.124 30.953 1.00 42.66 930 ARG A O 1
ATOM 7301 N N . ILE A 1 931 ? -36.882 47.249 32.119 1.00 43.09 931 ILE A N 1
ATOM 7302 C CA . ILE A 1 931 ? -37.784 47.889 33.098 1.00 43.09 931 ILE A CA 1
ATOM 7303 C C . ILE A 1 931 ? -36.996 48.481 34.291 1.00 43.09 931 ILE A C 1
ATOM 7305 O O . ILE A 1 931 ? -37.506 49.333 35.012 1.00 43.09 931 ILE A O 1
ATOM 7309 N N . GLY A 1 932 ? -35.713 48.130 34.442 1.00 38.97 932 GLY A N 1
ATOM 7310 C CA . GLY A 1 932 ? -34.826 48.568 35.529 1.00 38.97 932 GLY A CA 1
ATOM 7311 C C . GLY A 1 932 ? -33.957 49.807 35.263 1.00 38.97 932 GLY A C 1
ATOM 7312 O O . GLY A 1 932 ? -32.844 49.868 35.778 1.00 38.97 932 GLY A O 1
ATOM 7313 N N . VAL A 1 933 ? -34.407 50.800 34.484 1.00 35.59 933 VAL A N 1
ATOM 7314 C CA . VAL A 1 933 ? -33.772 52.136 34.511 1.00 35.59 933 VAL A CA 1
ATOM 7315 C C . VAL A 1 933 ? -34.414 52.937 35.642 1.00 35.59 933 VAL A C 1
ATOM 7317 O O . VAL A 1 933 ? -35.476 53.537 35.476 1.00 35.59 933 VAL A O 1
ATOM 7320 N N . THR A 1 934 ? -33.779 52.913 36.813 1.00 36.75 934 THR A N 1
ATOM 7321 C CA . THR A 1 934 ? -34.230 53.604 38.023 1.00 36.75 934 THR A CA 1
ATOM 7322 C C . THR A 1 934 ? -34.332 55.110 37.784 1.00 36.75 934 THR A C 1
ATOM 7324 O O . THR A 1 934 ? -33.369 55.787 37.421 1.00 36.75 934 THR A O 1
ATOM 7327 N N . SER A 1 935 ? -35.529 55.646 38.016 1.00 39.50 935 SER A N 1
ATOM 7328 C CA . SER A 1 935 ? -35.763 57.071 38.220 1.00 39.50 935 SER A CA 1
ATOM 7329 C C . SER A 1 935 ? -34.909 57.563 39.396 1.00 39.50 935 SER A C 1
ATOM 7331 O O . SER A 1 935 ? -34.829 56.894 40.421 1.00 39.50 935 SER A O 1
ATOM 7333 N N . LEU A 1 936 ? -34.326 58.761 39.295 1.00 36.84 936 LEU A N 1
ATOM 7334 C CA . LEU A 1 936 ? -33.553 59.460 40.345 1.00 36.84 936 LEU A CA 1
ATOM 7335 C C . LEU A 1 936 ? -34.317 59.719 41.671 1.00 36.84 936 LEU A C 1
ATOM 7337 O O . LEU A 1 936 ? -33.848 60.481 42.511 1.00 36.84 936 LEU A O 1
ATOM 7341 N N . LYS A 1 937 ? -35.500 59.128 41.861 1.00 39.09 937 LYS A N 1
ATOM 7342 C CA . LYS A 1 937 ? -36.343 59.277 43.052 1.00 39.09 937 LYS A CA 1
ATOM 7343 C C . LYS A 1 937 ? -36.067 58.248 44.156 1.00 39.09 937 LYS A C 1
ATOM 7345 O O . LYS A 1 937 ? -36.473 58.511 45.281 1.00 39.09 937 LYS A O 1
ATOM 7350 N N . ASP A 1 938 ? -35.322 57.174 43.877 1.00 41.53 938 ASP A N 1
ATOM 7351 C CA . ASP A 1 938 ? -35.147 56.048 44.814 1.00 41.53 938 ASP A CA 1
ATOM 7352 C C . ASP A 1 938 ? -33.728 55.917 45.408 1.00 41.53 938 ASP A C 1
ATOM 7354 O O . ASP A 1 938 ? -33.304 54.833 45.804 1.00 41.53 938 ASP A O 1
ATOM 7358 N N . VAL A 1 939 ? -32.967 57.016 45.512 1.00 40.53 939 VAL A N 1
ATOM 7359 C CA . VAL A 1 939 ? -31.728 57.017 46.316 1.00 40.53 939 VAL A CA 1
ATOM 7360 C C . VAL A 1 939 ? -32.101 57.231 47.784 1.00 40.53 939 VAL A C 1
ATOM 7362 O O . VAL A 1 939 ? -32.442 58.343 48.190 1.00 40.53 939 VAL A O 1
ATOM 7365 N N . SER A 1 940 ? -32.051 56.163 48.585 1.00 44.91 940 SER A N 1
ATOM 7366 C CA . SER A 1 940 ? -32.319 56.234 50.024 1.00 44.91 940 SER A CA 1
ATOM 7367 C C . SER A 1 940 ? -31.201 56.974 50.767 1.00 44.91 940 SER A C 1
ATOM 7369 O O . SER A 1 940 ? -30.010 56.823 50.477 1.00 44.91 940 SER A O 1
ATOM 7371 N N . PHE A 1 941 ? -31.598 57.764 51.765 1.00 42.53 941 PHE A N 1
ATOM 7372 C CA . PHE A 1 941 ? -30.713 58.578 52.605 1.00 42.53 941 PHE A CA 1
ATOM 7373 C C . PHE A 1 941 ? -29.666 57.730 53.360 1.00 42.53 941 PHE A C 1
ATOM 7375 O O . PHE A 1 941 ? -28.548 58.186 53.602 1.00 42.53 941 PHE A O 1
ATOM 7382 N N . ASP A 1 942 ? -29.985 56.462 53.636 1.00 47.69 942 ASP A N 1
ATOM 7383 C CA . ASP A 1 942 ? -29.098 55.504 54.309 1.00 47.69 942 ASP A CA 1
ATOM 7384 C C . ASP A 1 942 ? -27.831 55.194 53.505 1.00 47.69 942 ASP A C 1
ATOM 7386 O O . ASP A 1 942 ? -26.754 55.043 54.080 1.00 47.69 942 ASP A O 1
ATOM 7390 N N . SER A 1 943 ? -27.929 55.202 52.173 1.00 48.56 943 SER A N 1
ATOM 7391 C CA . SER A 1 943 ? -26.807 54.909 51.271 1.00 48.56 943 SER A CA 1
ATOM 7392 C C . SER A 1 943 ? -25.704 55.975 51.351 1.00 48.56 943 SER A C 1
ATOM 7394 O O . SER A 1 943 ? -24.518 55.671 51.203 1.00 48.56 943 SER A O 1
ATOM 7396 N N . ILE A 1 944 ? -26.087 57.226 51.636 1.00 47.03 944 ILE A N 1
ATOM 7397 C CA . ILE A 1 944 ? -25.177 58.372 51.788 1.00 47.03 944 ILE A CA 1
ATOM 7398 C C . ILE A 1 944 ? -24.491 58.337 53.166 1.00 47.03 944 ILE A C 1
ATOM 7400 O O . ILE A 1 944 ? -23.308 58.664 53.277 1.00 47.03 944 ILE A O 1
ATOM 7404 N N . ILE A 1 945 ? -25.197 57.879 54.206 1.00 45.84 945 ILE A N 1
ATOM 7405 C CA . ILE A 1 945 ? -24.693 57.805 55.589 1.00 45.84 945 ILE A CA 1
ATOM 7406 C C . ILE A 1 945 ? -23.626 56.711 55.748 1.00 45.84 945 ILE A C 1
ATOM 7408 O O . ILE A 1 945 ? -22.658 56.894 56.488 1.00 45.84 945 ILE A O 1
ATOM 7412 N N . SER A 1 946 ? -23.747 55.594 55.028 1.00 50.53 946 SER A N 1
ATOM 7413 C CA . SER A 1 946 ? -22.792 54.478 55.093 1.00 50.53 946 SER A CA 1
ATOM 7414 C C . SER A 1 946 ? -21.456 54.718 54.374 1.00 50.53 946 SER A C 1
ATOM 7416 O O . SER A 1 946 ? -20.498 53.989 54.628 1.00 50.53 946 SER A O 1
ATOM 7418 N N . ALA A 1 947 ? -21.354 55.723 53.498 1.00 47.44 947 ALA A N 1
ATOM 7419 C CA . ALA A 1 947 ? -20.175 55.922 52.649 1.00 47.44 947 ALA A CA 1
ATOM 7420 C C . ALA A 1 947 ? -19.029 56.721 53.308 1.00 47.44 947 ALA A C 1
ATOM 7422 O O . ALA A 1 947 ? -17.916 56.718 52.783 1.00 47.44 947 ALA A O 1
ATOM 7423 N N . THR A 1 948 ? -19.257 57.383 54.454 1.00 45.62 948 THR A N 1
ATOM 7424 C CA . THR A 1 948 ? -18.241 58.262 55.071 1.00 45.62 948 THR A CA 1
ATOM 7425 C C . THR A 1 948 ? -18.169 58.093 56.599 1.00 45.62 948 THR A C 1
ATOM 7427 O O . THR A 1 948 ? -19.055 58.574 57.313 1.00 45.62 948 THR A O 1
ATOM 7430 N N . PRO A 1 949 ? -17.121 57.450 57.152 1.00 42.62 949 PRO A N 1
ATOM 7431 C CA . PRO A 1 949 ? -16.925 57.355 58.601 1.00 42.62 949 PRO A CA 1
ATOM 7432 C C . PRO A 1 949 ? -16.733 58.751 59.220 1.00 42.62 949 PRO A C 1
ATOM 7434 O O . PRO A 1 949 ? -15.778 59.448 58.888 1.00 42.62 949 PRO A O 1
ATOM 7437 N N . GLY A 1 950 ? -17.653 59.167 60.099 1.00 55.66 950 GLY A N 1
ATOM 7438 C CA . GLY A 1 950 ? -17.640 60.470 60.792 1.00 55.66 950 GLY A CA 1
ATOM 7439 C C . GLY A 1 950 ? -18.853 61.376 60.519 1.00 55.66 950 GLY A C 1
ATOM 7440 O O . GLY A 1 950 ? -19.096 62.305 61.280 1.00 55.66 950 GLY A O 1
ATOM 7441 N N . MET A 1 951 ? -19.673 61.093 59.497 1.00 49.22 951 MET A N 1
ATOM 7442 C CA . MET A 1 951 ? -20.892 61.881 59.214 1.00 49.22 951 MET A CA 1
ATOM 7443 C C . MET A 1 951 ? -22.083 61.526 60.115 1.00 49.22 951 MET A C 1
ATOM 7445 O O . MET A 1 951 ? -22.997 62.331 60.277 1.00 49.22 951 MET A O 1
ATOM 7449 N N . ARG A 1 952 ? -22.065 60.341 60.739 1.00 46.09 952 ARG A N 1
ATOM 7450 C CA . ARG A 1 952 ? -23.150 59.857 61.605 1.00 46.09 952 ARG A CA 1
ATOM 7451 C C . ARG A 1 952 ? -23.348 60.733 62.846 1.00 46.09 952 ARG A C 1
ATOM 7453 O O . ARG A 1 952 ? -24.486 61.016 63.187 1.00 46.09 952 ARG A O 1
ATOM 7460 N N . GLU A 1 953 ? -22.275 61.201 63.482 1.00 50.69 953 GLU A N 1
ATOM 7461 C CA . GLU A 1 953 ? -22.364 62.043 64.690 1.00 50.69 953 GLU A CA 1
ATOM 7462 C C . GLU A 1 953 ? -22.879 63.458 64.375 1.00 50.69 953 GLU A C 1
ATOM 7464 O O . GLU A 1 953 ? -23.675 64.001 65.131 1.00 50.69 953 GLU A O 1
ATOM 7469 N N . ILE A 1 954 ? -22.527 64.008 63.207 1.00 52.38 954 ILE A N 1
ATOM 7470 C CA . ILE A 1 954 ? -22.985 65.334 62.751 1.00 52.38 954 ILE A CA 1
ATOM 7471 C C . ILE A 1 954 ? -24.474 65.315 62.368 1.00 52.38 954 ILE A C 1
ATOM 7473 O O . ILE A 1 954 ? -25.180 66.300 62.566 1.00 52.38 954 ILE A O 1
ATOM 7477 N N . ILE A 1 955 ? -24.956 64.201 61.809 1.00 48.38 955 ILE A N 1
ATOM 7478 C CA . ILE A 1 955 ? -26.355 64.046 61.388 1.00 48.38 955 ILE A CA 1
ATOM 7479 C C . ILE A 1 955 ? -27.258 63.720 62.584 1.00 48.38 955 ILE A C 1
ATOM 7481 O O . ILE A 1 955 ? -28.372 64.228 62.636 1.00 48.38 955 ILE A O 1
ATOM 7485 N N . VAL A 1 956 ? -26.788 62.944 63.567 1.00 46.75 956 VAL A N 1
ATOM 7486 C CA . VAL A 1 956 ? -27.558 62.642 64.790 1.00 46.75 956 VAL A CA 1
ATOM 7487 C C . VAL A 1 956 ? -27.813 63.911 65.620 1.00 46.75 956 VAL A C 1
ATOM 7489 O O . VAL A 1 956 ? -28.955 64.138 66.011 1.00 46.75 956 VAL A O 1
ATOM 7492 N N . ASP A 1 957 ? -26.828 64.807 65.750 1.00 45.00 957 ASP A N 1
ATOM 7493 C CA . ASP A 1 957 ? -27.007 66.125 66.396 1.00 45.00 957 ASP A CA 1
ATOM 7494 C C . ASP A 1 957 ? -27.984 67.053 65.637 1.00 45.00 957 ASP A C 1
ATOM 7496 O O . ASP A 1 957 ? -28.595 67.947 66.228 1.00 45.00 957 ASP A O 1
ATOM 7500 N N . LEU A 1 958 ? -28.147 66.851 64.322 1.00 41.22 958 LEU A N 1
ATOM 7501 C CA . LEU A 1 958 ? -29.064 67.623 63.472 1.00 41.22 958 LEU A CA 1
ATOM 7502 C C . LEU A 1 958 ? -30.493 67.051 63.452 1.00 41.22 958 LEU A C 1
ATOM 7504 O O . LEU A 1 958 ? -31.451 67.799 63.255 1.00 41.22 958 LEU A O 1
ATOM 7508 N N . VAL A 1 959 ? -30.637 65.734 63.629 1.00 41.72 959 VAL A N 1
ATOM 7509 C CA . VAL A 1 959 ? -31.922 65.015 63.607 1.00 41.72 959 VAL A CA 1
ATOM 7510 C C . VAL A 1 959 ? -32.677 65.166 64.932 1.00 41.72 959 VAL A C 1
ATOM 7512 O O . VAL A 1 959 ? -33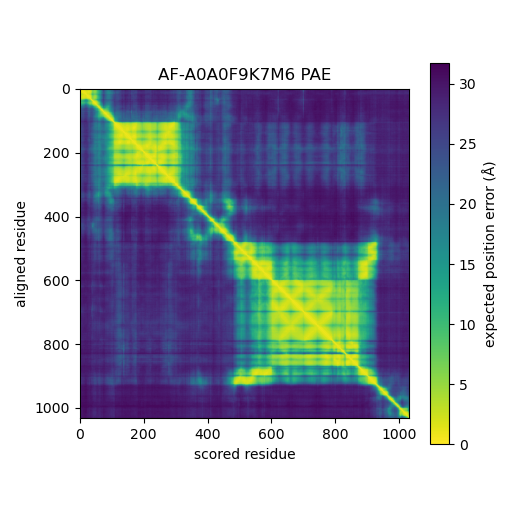.902 65.273 64.904 1.00 41.72 959 VAL A O 1
ATOM 7515 N N . ASP A 1 960 ? -31.980 65.324 66.064 1.00 39.78 960 ASP A N 1
ATOM 7516 C CA . ASP A 1 960 ? -32.593 65.604 67.378 1.00 39.78 960 ASP A CA 1
ATOM 7517 C C . ASP A 1 960 ? -33.336 66.961 67.452 1.00 39.78 960 ASP A C 1
ATOM 7519 O O . ASP A 1 960 ? -34.024 67.246 68.435 1.00 39.78 960 ASP A O 1
ATOM 7523 N N . GLN A 1 961 ? -33.248 67.809 66.417 1.00 42.06 961 GLN A N 1
ATOM 7524 C CA . GLN A 1 961 ? -33.848 69.150 66.396 1.00 42.06 961 GLN A CA 1
ATOM 7525 C C . GLN A 1 961 ? -35.066 69.323 65.471 1.00 42.06 961 GLN A C 1
ATOM 7527 O O . GLN A 1 961 ? -35.561 70.447 65.349 1.00 42.06 961 GLN A O 1
ATOM 7532 N N . LEU A 1 962 ? -35.599 68.275 64.827 1.00 34.78 962 LEU A N 1
ATOM 7533 C CA . LEU A 1 962 ? -36.706 68.436 63.866 1.00 34.78 962 LEU A CA 1
ATOM 7534 C C . LEU A 1 962 ? -37.854 67.425 64.070 1.00 34.78 962 LEU A C 1
ATOM 7536 O O . LEU A 1 962 ? -37.612 66.221 64.090 1.00 34.78 962 LEU A O 1
ATOM 7540 N N . PRO A 1 963 ? -39.125 67.871 64.164 1.00 31.48 963 PRO A N 1
ATOM 7541 C CA . PRO A 1 963 ? -40.267 66.968 64.258 1.00 31.48 963 PRO A CA 1
ATOM 7542 C C . PRO A 1 963 ? -40.664 66.451 62.867 1.00 31.48 963 PRO A C 1
ATOM 7544 O O . PRO A 1 963 ? -40.883 67.242 61.947 1.00 31.48 963 PRO A O 1
ATOM 7547 N N . VAL A 1 964 ? -40.815 65.131 62.713 1.00 32.88 964 VAL A N 1
ATOM 7548 C CA . VAL A 1 964 ? -41.261 64.500 61.458 1.00 32.88 964 VAL A CA 1
ATOM 7549 C C . VAL A 1 964 ? -42.441 63.556 61.707 1.00 32.88 964 VAL A C 1
ATOM 7551 O O . VAL A 1 964 ? -42.380 62.667 62.549 1.00 32.88 964 VAL A O 1
ATOM 7554 N N . HIS A 1 965 ? -43.493 63.712 60.902 1.00 31.31 965 HIS A N 1
ATOM 7555 C CA . HIS A 1 965 ? -44.487 62.678 60.597 1.00 31.31 965 HIS A CA 1
ATOM 7556 C C . HIS A 1 965 ? -44.388 62.345 59.105 1.00 31.31 965 HIS A C 1
ATOM 7558 O O . HIS A 1 965 ? -44.607 63.272 58.333 1.00 31.31 965 HIS A O 1
ATOM 7564 N N . VAL A 1 966 ? -44.195 61.081 58.683 1.00 25.39 966 VAL A N 1
ATOM 7565 C CA . VAL A 1 966 ? -44.639 60.578 57.353 1.00 25.39 966 VAL A CA 1
ATOM 7566 C C . VAL A 1 966 ? -44.880 59.050 57.365 1.00 25.39 966 VAL A C 1
ATOM 7568 O O . VAL A 1 966 ? -44.222 58.315 58.092 1.00 25.39 966 VAL A O 1
ATOM 7571 N N . ARG A 1 967 ? -45.861 58.614 56.553 1.00 25.66 967 ARG A N 1
ATOM 7572 C CA . ARG A 1 967 ? -46.434 57.264 56.338 1.00 25.66 967 ARG A CA 1
ATOM 7573 C C . ARG A 1 967 ? -45.810 56.506 55.144 1.00 25.66 967 ARG A C 1
ATOM 7575 O O . ARG A 1 967 ? -45.254 57.141 54.255 1.00 25.66 967 ARG A O 1
ATOM 7582 N N . PHE A 1 968 ? -46.075 55.194 55.039 1.00 29.09 968 PHE A N 1
ATOM 7583 C CA . PHE A 1 968 ? -45.812 54.354 53.850 1.00 29.09 968 PHE A CA 1
ATOM 7584 C C . PHE A 1 968 ? -47.097 53.763 53.235 1.00 29.09 968 PHE A C 1
ATOM 7586 O O . PHE A 1 968 ? -48.119 53.661 53.914 1.00 29.09 968 PHE A O 1
ATOM 7593 N N . ASN A 1 969 ? -47.018 53.358 51.958 1.00 26.17 969 ASN A N 1
ATOM 7594 C CA . ASN A 1 969 ? -48.072 52.700 51.171 1.00 26.17 969 ASN A CA 1
ATOM 7595 C C . ASN A 1 969 ? -47.505 51.400 50.553 1.00 26.17 969 ASN A C 1
ATOM 7597 O O . ASN A 1 969 ? -46.368 51.412 50.086 1.00 26.17 969 ASN A O 1
ATOM 7601 N N . VAL A 1 970 ? -48.268 50.299 50.545 1.00 32.53 970 VAL A N 1
ATOM 7602 C CA . VAL A 1 970 ? -47.849 48.983 50.009 1.00 32.53 970 VAL A CA 1
ATOM 7603 C C . VAL A 1 970 ? -48.684 48.656 48.769 1.00 32.53 970 VAL A C 1
ATOM 7605 O O . VAL A 1 970 ? -49.905 48.565 48.869 1.00 32.53 970 VAL A O 1
ATOM 7608 N N . GLU A 1 971 ? -48.041 48.494 47.606 1.00 27.75 971 GLU A N 1
ATOM 7609 C CA . GLU A 1 971 ? -48.736 48.454 46.305 1.00 27.75 971 GLU A CA 1
ATOM 7610 C C . GLU A 1 971 ? -49.057 47.058 45.733 1.00 27.75 971 GLU A C 1
ATOM 7612 O O . GLU A 1 971 ? -50.002 46.965 44.953 1.00 27.75 971 GLU A O 1
ATOM 7617 N N . ARG A 1 972 ? -48.382 45.951 46.099 1.00 26.16 972 ARG A N 1
ATOM 7618 C CA . ARG A 1 972 ? -48.808 44.596 45.662 1.00 26.16 972 ARG A CA 1
ATOM 7619 C C . ARG A 1 972 ? -48.121 43.457 46.421 1.00 26.16 972 ARG A C 1
ATOM 7621 O O . ARG A 1 972 ? -46.958 43.574 46.788 1.00 26.16 972 ARG A O 1
ATOM 7628 N N . ILE A 1 973 ? -48.825 42.331 46.568 1.00 27.73 973 ILE A N 1
ATOM 7629 C CA . ILE A 1 973 ? -48.278 41.027 46.983 1.00 27.73 973 ILE A CA 1
ATOM 7630 C C . ILE A 1 973 ? -48.846 39.954 46.039 1.00 27.73 973 ILE A C 1
ATOM 7632 O O . ILE A 1 973 ? -50.053 39.938 45.803 1.00 27.73 973 ILE A O 1
ATOM 7636 N N . GLU A 1 974 ? -48.006 39.056 45.512 1.00 24.47 974 GLU A N 1
ATOM 7637 C CA . GLU A 1 974 ? -48.425 37.913 44.680 1.00 24.47 974 GLU A CA 1
ATOM 7638 C C . GLU A 1 974 ? -47.892 36.576 45.206 1.00 24.47 974 GLU A C 1
ATOM 7640 O O . GLU A 1 974 ? -46.796 36.499 45.758 1.00 24.47 974 GLU A O 1
ATOM 7645 N N . VAL A 1 975 ? -48.688 35.513 45.025 1.00 31.30 975 VAL A N 1
ATOM 7646 C CA . VAL A 1 975 ? -48.446 34.162 45.557 1.00 31.30 975 VAL A CA 1
ATOM 7647 C C . VAL A 1 975 ? -48.436 33.134 44.418 1.00 31.30 975 VAL A C 1
ATOM 7649 O O . VAL A 1 975 ? -49.333 33.119 43.577 1.00 31.30 975 VAL A O 1
ATOM 7652 N N . ASN A 1 976 ? -47.420 32.262 44.406 1.00 28.17 976 ASN A N 1
ATOM 7653 C CA . ASN A 1 976 ? -47.145 31.283 43.348 1.00 28.17 976 ASN A CA 1
ATOM 7654 C C . ASN A 1 976 ? -48.019 30.000 43.473 1.00 28.17 976 ASN A C 1
ATOM 7656 O O . ASN A 1 976 ? -47.935 29.321 44.502 1.00 28.17 976 ASN A O 1
ATOM 7660 N N . PRO A 1 977 ? -48.803 29.610 42.443 1.00 33.84 977 PRO A N 1
ATOM 7661 C CA . PRO A 1 977 ? -49.742 28.477 42.496 1.00 33.84 977 PRO A CA 1
ATOM 7662 C C . PRO A 1 977 ? -49.110 27.074 42.438 1.00 33.84 977 PRO A C 1
ATOM 7664 O O . PRO A 1 977 ? -49.794 26.081 42.687 1.00 33.84 977 PRO A O 1
ATOM 7667 N N . ALA A 1 978 ? -47.822 26.949 42.104 1.00 32.25 978 ALA A N 1
ATOM 7668 C CA . ALA A 1 978 ? -47.211 25.657 41.769 1.00 32.25 978 ALA A CA 1
ATOM 7669 C C . ALA A 1 978 ? -46.936 24.727 42.970 1.00 32.25 978 ALA A C 1
ATOM 7671 O O . ALA A 1 978 ? -46.580 23.569 42.775 1.00 32.25 978 ALA A O 1
ATOM 7672 N N . ARG A 1 979 ? -47.141 25.181 44.215 1.00 34.97 979 ARG A N 1
ATOM 7673 C CA . ARG A 1 979 ? -46.982 24.346 45.425 1.00 34.97 979 ARG A CA 1
ATOM 7674 C C . ARG A 1 979 ? -48.263 23.657 45.914 1.00 34.97 979 ARG A C 1
ATOM 7676 O O . ARG A 1 979 ? -48.241 23.015 46.957 1.00 34.97 979 ARG A O 1
ATOM 7683 N N . ILE A 1 980 ? -49.369 23.768 45.176 1.00 36.03 980 ILE A N 1
ATOM 7684 C CA . ILE A 1 980 ? -50.680 23.233 45.593 1.00 36.03 980 ILE A CA 1
ATOM 7685 C C . ILE A 1 980 ? -50.978 21.837 44.999 1.00 36.03 980 ILE A C 1
ATOM 7687 O O . ILE A 1 980 ? -51.863 21.141 45.485 1.00 36.03 980 ILE A O 1
ATOM 7691 N N . LEU A 1 981 ? -50.219 21.363 44.004 1.00 34.31 981 LEU A N 1
ATOM 7692 C CA . LEU A 1 981 ? -50.554 20.137 43.256 1.00 34.31 981 LEU A CA 1
ATOM 7693 C C . LEU A 1 981 ? -49.894 18.832 43.747 1.00 34.31 981 LEU A C 1
ATOM 7695 O O . LEU A 1 981 ? -50.081 17.795 43.120 1.00 34.31 981 LEU A O 1
ATOM 7699 N N . GLU A 1 982 ? -49.191 18.831 44.884 1.00 33.25 982 GLU A N 1
ATOM 7700 C CA . GLU A 1 982 ? -48.502 17.628 45.400 1.00 33.25 982 GLU A CA 1
ATOM 7701 C C . GLU A 1 982 ? -49.329 16.769 46.381 1.00 33.25 982 GLU A C 1
ATOM 7703 O O . GLU A 1 982 ? -48.843 15.768 46.901 1.00 33.25 982 GLU A O 1
ATOM 7708 N N . VAL A 1 983 ? -50.606 17.094 46.611 1.00 39.44 983 VAL A N 1
ATOM 7709 C CA . VAL A 1 983 ? -51.502 16.277 47.451 1.00 39.44 983 VAL A CA 1
ATOM 7710 C C . VAL A 1 983 ? -52.844 16.074 46.753 1.00 39.44 983 VAL A C 1
ATOM 7712 O O . VAL A 1 983 ? -53.811 16.768 47.042 1.00 39.44 983 VAL A O 1
ATOM 7715 N N . SER A 1 984 ? -52.928 15.139 45.804 1.00 33.75 984 SER A N 1
ATOM 7716 C CA . SER A 1 984 ? -54.180 14.410 45.511 1.00 33.75 984 SER A CA 1
ATOM 7717 C C . SER A 1 984 ? -53.989 13.353 44.422 1.00 33.75 984 SER A C 1
ATOM 7719 O O . SER A 1 984 ? -53.976 13.636 43.229 1.00 33.75 984 SER A O 1
ATOM 7721 N N . GLY A 1 985 ? -53.896 12.094 44.849 1.00 27.81 985 GLY A N 1
ATOM 7722 C CA . GLY A 1 985 ? -54.168 10.935 44.009 1.00 27.81 985 GLY A CA 1
ATOM 7723 C C . GLY A 1 985 ? -55.491 10.296 44.431 1.00 27.81 985 GLY A C 1
ATOM 7724 O O . GLY A 1 985 ? -55.639 9.940 45.596 1.00 27.81 985 GLY A O 1
ATOM 7725 N N . ALA A 1 986 ? -56.376 10.111 43.446 1.00 31.92 986 ALA A N 1
ATOM 7726 C CA . ALA A 1 986 ? -57.597 9.291 43.409 1.00 31.92 986 ALA A CA 1
ATOM 7727 C C . ALA A 1 986 ? -58.976 9.982 43.572 1.00 31.92 986 ALA A C 1
ATOM 7729 O O . ALA A 1 986 ? -59.261 10.641 44.566 1.00 31.92 986 ALA A O 1
ATOM 7730 N N . LEU A 1 987 ? -59.837 9.634 42.596 1.00 29.50 987 LEU A N 1
ATOM 7731 C CA . LEU A 1 987 ? -61.313 9.668 42.510 1.00 29.50 987 LEU A CA 1
ATOM 7732 C C . LEU A 1 987 ? -62.044 10.856 41.839 1.00 29.50 987 LEU A C 1
ATOM 7734 O O . LEU A 1 987 ? -62.430 11.840 42.455 1.00 29.50 987 LEU A O 1
ATOM 7738 N N . ASP A 1 988 ? -62.242 10.655 40.532 1.00 30.36 988 ASP A N 1
ATOM 7739 C CA . ASP A 1 988 ? -63.476 10.633 39.717 1.00 30.36 988 ASP A CA 1
ATOM 7740 C C . ASP A 1 988 ? -64.683 11.567 40.003 1.00 30.36 988 ASP A C 1
ATOM 7742 O O . ASP A 1 988 ? -65.483 11.366 40.913 1.00 30.36 988 ASP A O 1
ATOM 7746 N N . ILE A 1 989 ? -64.786 12.551 39.100 1.00 36.12 989 ILE A N 1
ATOM 7747 C CA . ILE A 1 989 ? -65.916 13.116 38.335 1.00 36.12 989 ILE A CA 1
ATOM 7748 C C . ILE A 1 989 ? -67.317 13.255 38.973 1.00 36.12 989 ILE A C 1
ATOM 7750 O O . ILE A 1 989 ? -68.019 12.306 39.301 1.00 36.12 989 ILE A O 1
ATOM 7754 N N . SER A 1 990 ? -67.817 14.488 38.812 1.00 28.44 990 SER A N 1
ATOM 7755 C CA . SER A 1 990 ? -69.223 14.894 38.656 1.00 28.44 990 SER A CA 1
ATOM 7756 C C . SER A 1 990 ? -70.131 14.773 39.877 1.00 28.44 990 SER A C 1
ATOM 7758 O O . SER A 1 990 ? -70.497 13.685 40.292 1.00 28.44 990 SER A O 1
ATOM 7760 N N . HIS A 1 991 ? -70.577 15.926 40.377 1.00 28.98 991 HIS A N 1
ATOM 7761 C CA . HIS A 1 991 ? -71.979 16.330 40.582 1.00 28.98 991 HIS A CA 1
ATOM 7762 C C . HIS A 1 991 ? -71.973 17.536 41.539 1.00 28.98 991 HIS A C 1
ATOM 7764 O O . HIS A 1 991 ? -71.687 17.415 42.726 1.00 28.98 991 HIS A O 1
ATOM 7770 N N . ALA A 1 992 ? -72.256 18.727 41.006 1.00 32.28 992 ALA A N 1
ATOM 7771 C CA . ALA A 1 992 ? -72.480 19.945 41.794 1.00 32.28 992 ALA A CA 1
ATOM 7772 C C . ALA A 1 992 ? -73.696 19.769 42.741 1.00 32.28 992 ALA A C 1
ATOM 7774 O O . ALA A 1 992 ? -74.587 18.982 42.408 1.00 32.28 992 ALA A O 1
ATOM 7775 N N . PRO A 1 993 ? -73.816 20.522 43.862 1.00 31.58 993 PRO A N 1
ATOM 7776 C CA . PRO A 1 993 ? -74.389 21.872 43.766 1.00 31.58 993 PRO A CA 1
ATOM 7777 C C . PRO A 1 993 ? -73.903 22.925 44.796 1.00 31.58 993 PRO A C 1
ATOM 7779 O O . PRO A 1 993 ? -73.322 22.637 45.834 1.00 31.58 993 PRO A O 1
ATOM 7782 N N . ARG A 1 994 ? -74.220 24.181 44.447 1.00 28.56 994 ARG A N 1
ATOM 7783 C CA . ARG A 1 994 ? -74.221 25.448 45.210 1.00 28.56 994 ARG A CA 1
ATOM 7784 C C . ARG A 1 994 ? -74.307 25.338 46.748 1.00 28.56 994 ARG A C 1
ATOM 7786 O O . ARG A 1 994 ? -75.278 24.782 47.243 1.00 28.56 994 ARG A O 1
ATOM 7793 N N . ALA A 1 995 ? -73.456 26.080 47.468 1.00 23.92 995 ALA A N 1
ATOM 7794 C CA . ALA A 1 995 ? -73.846 27.257 48.267 1.00 23.92 995 ALA A CA 1
ATOM 7795 C C . ALA A 1 995 ? -72.656 27.857 49.049 1.00 23.92 995 ALA A C 1
ATOM 7797 O O . ALA A 1 995 ? -71.780 27.161 49.546 1.00 23.92 995 ALA A O 1
ATOM 7798 N N . THR A 1 996 ? -72.686 29.181 49.133 1.00 29.19 996 THR A N 1
ATOM 7799 C CA . THR A 1 996 ? -71.914 30.126 49.948 1.00 29.19 996 THR A CA 1
ATOM 7800 C C . THR A 1 996 ? -71.929 29.805 51.454 1.00 29.19 996 THR A C 1
ATOM 7802 O O . THR A 1 996 ? -72.986 29.442 51.957 1.00 29.19 996 THR A O 1
ATOM 7805 N N . TRP A 1 997 ? -70.823 30.049 52.181 1.00 26.17 997 TRP A N 1
ATOM 7806 C CA . TRP A 1 997 ? -70.730 30.949 53.357 1.00 26.17 997 TRP A CA 1
ATOM 7807 C C . TRP A 1 997 ? -69.278 31.104 53.872 1.00 26.17 997 TRP A C 1
ATOM 7809 O O . TRP A 1 997 ? -68.390 30.336 53.519 1.00 26.17 997 TRP A O 1
ATOM 7819 N N . LEU A 1 998 ? -69.090 32.184 54.634 1.00 29.20 998 LEU A N 1
ATOM 7820 C CA . LEU A 1 998 ? -67.899 33.001 54.919 1.00 29.20 998 LEU A CA 1
ATOM 7821 C C . LEU A 1 998 ? -66.738 32.360 55.720 1.00 29.20 998 LEU A C 1
ATOM 7823 O O . LEU A 1 998 ? -66.961 31.417 56.480 1.00 29.20 998 LEU A O 1
ATOM 7827 N N . PRO A 1 999 ? -65.520 32.940 55.620 1.00 35.38 999 PRO A N 1
ATOM 7828 C CA . PRO A 1 999 ? -64.361 32.597 56.441 1.00 35.38 999 PRO A CA 1
ATOM 7829 C C . PRO A 1 999 ? -64.483 33.210 57.843 1.00 35.38 999 PRO A 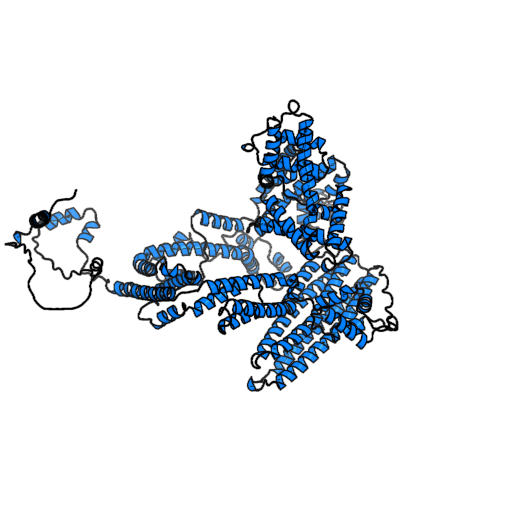C 1
ATOM 7831 O O . PRO A 1 999 ? -64.879 34.365 57.993 1.00 35.38 999 PRO A O 1
ATOM 7834 N N . SER A 1 1000 ? -64.096 32.475 58.886 1.00 32.44 1000 SER A N 1
ATOM 7835 C CA . SER A 1 1000 ? -63.780 33.104 60.169 1.00 32.44 1000 SER A CA 1
ATOM 7836 C C . SER A 1 1000 ? -62.418 33.789 60.050 1.00 32.44 1000 SER A C 1
ATOM 7838 O O . SER A 1 1000 ? -61.376 33.160 60.231 1.00 32.44 1000 SER A O 1
ATOM 7840 N N . GLU A 1 1001 ? -62.453 35.072 59.702 1.00 34.66 1001 GLU A N 1
ATOM 7841 C CA . GLU A 1 1001 ? -61.374 36.030 59.918 1.00 34.66 1001 GLU A CA 1
ATOM 7842 C C . GLU A 1 1001 ? -61.126 36.175 61.426 1.00 34.66 1001 GLU A C 1
ATOM 7844 O O . GLU A 1 1001 ? -62.050 36.424 62.201 1.00 34.66 1001 GLU A O 1
ATOM 7849 N N . SER A 1 1002 ? -59.877 36.046 61.862 1.00 35.34 1002 SER A N 1
ATOM 7850 C CA . SER A 1 1002 ? -59.443 36.612 63.139 1.00 35.34 1002 SER A CA 1
ATOM 7851 C C . SER A 1 1002 ? -58.901 38.013 62.875 1.00 35.34 1002 SER A C 1
ATOM 7853 O O . SER A 1 1002 ? -57.799 38.178 62.358 1.00 35.34 1002 SER A O 1
ATOM 7855 N N . THR A 1 1003 ? -59.706 39.019 63.208 1.00 38.75 1003 THR A N 1
ATOM 7856 C CA . THR A 1 1003 ? -59.347 40.439 63.165 1.00 38.75 1003 THR A CA 1
ATOM 7857 C C . THR A 1 1003 ? -58.688 40.831 64.489 1.00 38.75 1003 THR A C 1
ATOM 7859 O O . THR A 1 1003 ? -59.296 40.669 65.547 1.00 38.75 1003 THR A O 1
ATOM 7862 N N . ILE A 1 1004 ? -57.472 41.382 64.454 1.00 42.66 1004 ILE A N 1
ATOM 7863 C CA . ILE A 1 1004 ? -56.891 42.084 65.608 1.00 42.66 1004 ILE A CA 1
ATOM 7864 C C . ILE A 1 1004 ? -57.294 43.552 65.471 1.00 42.66 1004 ILE A C 1
ATOM 7866 O O . ILE A 1 1004 ? -56.915 44.219 64.510 1.00 42.66 1004 ILE A O 1
ATOM 7870 N N . MET A 1 1005 ? -58.122 44.038 66.395 1.00 36.97 1005 MET A N 1
ATOM 7871 C CA . MET A 1 1005 ? -58.577 45.428 66.401 1.00 36.97 1005 MET A CA 1
ATOM 7872 C C . MET A 1 1005 ? -57.764 46.243 67.401 1.00 36.97 1005 MET A C 1
ATOM 7874 O O . MET A 1 1005 ? -57.907 46.069 68.611 1.00 36.97 1005 MET A O 1
ATOM 7878 N N . PHE A 1 1006 ? -56.962 47.172 66.890 1.00 41.75 1006 PHE A N 1
ATOM 7879 C CA . PHE A 1 1006 ? -56.342 48.227 67.688 1.00 41.75 1006 PHE A CA 1
ATOM 7880 C C . PHE A 1 1006 ? -57.339 49.377 67.861 1.00 41.75 1006 PHE A C 1
ATOM 7882 O O . PHE A 1 1006 ? -58.075 49.713 66.932 1.00 41.75 1006 PHE A O 1
ATOM 7889 N N . ARG A 1 1007 ? -57.412 49.960 69.062 1.00 41.22 1007 ARG A N 1
ATOM 7890 C CA . ARG A 1 1007 ? -58.368 51.043 69.360 1.00 41.22 1007 ARG A CA 1
ATOM 7891 C C . ARG A 1 1007 ? -57.852 52.417 68.928 1.00 41.22 1007 ARG A C 1
ATOM 7893 O O . ARG A 1 1007 ? -58.666 53.303 68.681 1.00 41.22 1007 ARG A O 1
ATOM 7900 N N . SER A 1 1008 ? -56.536 52.574 68.808 1.00 36.62 1008 SER A N 1
ATOM 7901 C CA . SER A 1 1008 ? -55.854 53.769 68.313 1.00 36.62 1008 SER A CA 1
ATOM 7902 C C . SER A 1 1008 ? -54.605 53.380 67.517 1.00 36.62 1008 SER A C 1
ATOM 7904 O O . SER A 1 1008 ? -54.044 52.305 67.715 1.00 36.62 1008 SER A O 1
ATOM 7906 N N . VAL A 1 1009 ? -54.153 54.264 66.626 1.00 37.81 1009 VAL A N 1
ATOM 7907 C CA . VAL A 1 1009 ? -52.895 54.097 65.874 1.00 37.81 1009 VAL A CA 1
ATOM 7908 C C . VAL A 1 1009 ? -51.675 54.187 66.801 1.00 37.81 1009 VAL A C 1
ATOM 7910 O O . VAL A 1 1009 ? -50.659 53.561 66.519 1.00 37.81 1009 VAL A O 1
ATOM 7913 N N . ASP A 1 1010 ? -51.800 54.874 67.939 1.00 41.31 1010 ASP A N 1
ATOM 7914 C CA . ASP A 1 1010 ? -50.734 54.975 68.946 1.00 41.31 1010 ASP A CA 1
ATOM 7915 C C . ASP A 1 1010 ? -50.506 53.656 69.720 1.00 41.31 1010 ASP A C 1
ATOM 7917 O O . ASP A 1 1010 ? -49.474 53.498 70.366 1.00 41.31 1010 ASP A O 1
ATOM 7921 N N . ASP A 1 1011 ? -51.436 52.690 69.630 1.00 45.19 1011 ASP A N 1
ATOM 7922 C CA . ASP A 1 1011 ? -51.347 51.383 70.308 1.00 45.19 1011 ASP A CA 1
ATOM 7923 C C . ASP A 1 1011 ? -50.564 50.327 69.494 1.00 45.19 1011 ASP A C 1
ATOM 7925 O O . ASP A 1 1011 ? -50.402 49.189 69.941 1.00 45.19 1011 ASP A O 1
ATOM 7929 N N . ILE A 1 1012 ? -50.086 50.668 68.290 1.00 48.84 1012 ILE A N 1
ATOM 7930 C CA . ILE A 1 1012 ? -49.330 49.759 67.417 1.00 48.84 1012 ILE A CA 1
ATOM 7931 C C . ILE A 1 1012 ? -47.834 50.024 67.602 1.00 48.84 1012 ILE A C 1
ATOM 7933 O O . ILE A 1 1012 ? -47.208 50.742 66.824 1.00 48.84 1012 ILE A O 1
ATOM 7937 N N . THR A 1 1013 ? -47.249 49.431 68.638 1.00 58.53 1013 THR A N 1
ATOM 7938 C CA . THR A 1 1013 ? -45.790 49.315 68.756 1.00 58.53 1013 THR A CA 1
ATOM 7939 C C . THR A 1 1013 ? -45.333 47.936 68.283 1.00 58.53 1013 THR A C 1
ATOM 7941 O O . THR A 1 1013 ? -46.100 46.969 68.290 1.00 58.53 1013 THR A O 1
ATOM 7944 N N . GLU A 1 1014 ? -44.069 47.832 67.871 1.00 45.41 1014 GLU A N 1
ATOM 7945 C CA . GLU A 1 1014 ? -43.445 46.565 67.464 1.00 45.41 1014 GLU A CA 1
ATOM 7946 C C . GLU A 1 1014 ? -43.590 45.490 68.562 1.00 45.41 1014 GLU A C 1
ATOM 7948 O O . GLU A 1 1014 ? -43.920 44.340 68.276 1.00 45.41 1014 GLU A O 1
ATOM 7953 N N . GLU A 1 1015 ? -43.493 45.889 69.834 1.00 50.03 1015 GLU A N 1
ATOM 7954 C CA . GLU A 1 1015 ? -43.704 45.024 71.001 1.00 50.03 1015 GLU A CA 1
ATOM 7955 C C . GLU A 1 1015 ? -45.128 44.447 71.098 1.00 50.03 1015 GLU A C 1
ATOM 7957 O O . GLU A 1 1015 ? -45.285 43.259 71.380 1.00 50.03 1015 GLU A O 1
ATOM 7962 N N . VAL A 1 1016 ? -46.173 45.238 70.826 1.00 51.91 1016 VAL A N 1
ATOM 7963 C CA . VAL A 1 1016 ? -47.575 44.776 70.890 1.00 51.91 1016 VAL A CA 1
ATOM 7964 C C . VAL A 1 1016 ? -47.898 43.845 69.716 1.00 51.91 1016 VAL A C 1
ATOM 7966 O O . VAL A 1 1016 ? -48.588 42.838 69.892 1.00 51.91 1016 VAL A O 1
ATOM 7969 N N . LEU A 1 1017 ? -47.347 44.126 68.530 1.00 47.84 1017 LEU A N 1
ATOM 7970 C CA . LEU A 1 1017 ? -47.540 43.298 67.338 1.00 47.84 1017 LEU A CA 1
ATOM 7971 C C . LEU A 1 1017 ? -46.877 41.919 67.493 1.00 47.84 1017 LEU A C 1
ATOM 7973 O O . LEU A 1 1017 ? -47.505 40.899 67.204 1.00 47.84 1017 LEU A O 1
ATOM 7977 N N . PHE A 1 1018 ? -45.640 41.870 68.005 1.00 53.53 1018 PHE A N 1
ATOM 7978 C CA . PHE A 1 1018 ? -44.944 40.610 68.287 1.00 53.53 1018 PHE A CA 1
ATOM 7979 C C . PHE A 1 1018 ? -45.575 39.838 69.458 1.00 53.53 1018 PHE A C 1
ATOM 7981 O O . PHE A 1 1018 ? -45.613 38.606 69.409 1.00 53.53 1018 PHE A O 1
ATOM 7988 N N . HIS A 1 1019 ? -46.130 40.522 70.468 1.00 54.84 1019 HIS A N 1
ATOM 7989 C CA . HIS A 1 1019 ? -46.853 39.884 71.574 1.00 54.84 1019 HIS A CA 1
ATOM 7990 C C . HIS A 1 1019 ? -48.138 39.179 71.100 1.00 54.84 1019 HIS A C 1
ATOM 7992 O O . HIS A 1 1019 ? -48.352 38.016 71.439 1.00 54.84 1019 HIS A O 1
ATOM 7998 N N . GLU A 1 1020 ? -48.951 39.817 70.252 1.00 50.97 1020 GLU A N 1
ATOM 7999 C CA . GLU A 1 1020 ? -50.202 39.236 69.729 1.00 50.97 1020 GLU A CA 1
ATOM 8000 C C . GLU A 1 1020 ? -49.970 38.120 68.688 1.00 50.97 1020 GLU A C 1
ATOM 8002 O O . GLU A 1 1020 ? -50.694 37.113 68.660 1.00 50.97 1020 GLU A O 1
ATOM 8007 N N . LEU A 1 1021 ? -48.905 38.228 67.878 1.00 49.38 1021 LEU A N 1
ATOM 8008 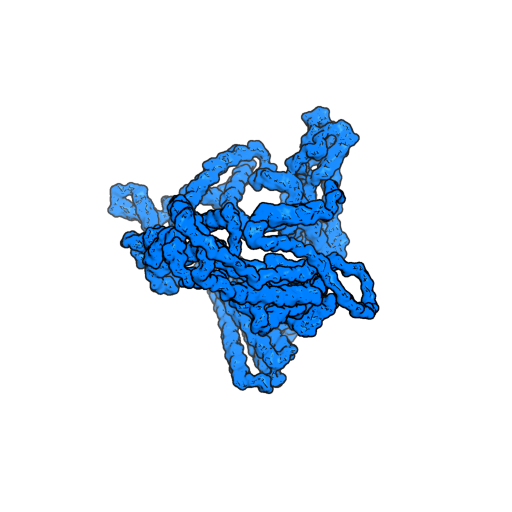C CA . LEU A 1 1021 ? -48.467 37.155 66.974 1.00 49.38 1021 LEU A CA 1
ATOM 8009 C C . LEU A 1 1021 ? -47.948 35.931 67.747 1.00 49.38 1021 LEU A C 1
ATOM 8011 O O . LEU A 1 1021 ? -48.312 34.800 67.414 1.00 49.38 1021 LEU A O 1
ATOM 8015 N N . ALA A 1 1022 ? -47.167 36.134 68.814 1.00 49.53 1022 ALA A N 1
ATOM 8016 C CA . ALA A 1 1022 ? -46.696 35.054 69.683 1.00 49.53 1022 ALA A CA 1
ATOM 8017 C C . ALA A 1 1022 ? -47.850 34.377 70.453 1.00 49.53 1022 ALA A C 1
ATOM 8019 O O . ALA A 1 1022 ? -47.868 33.152 70.596 1.00 49.53 1022 ALA A O 1
ATOM 8020 N N . HIS A 1 1023 ? -48.859 35.143 70.885 1.00 46.31 1023 HIS A N 1
ATOM 8021 C CA . HIS A 1 1023 ? -50.030 34.626 71.602 1.00 46.31 1023 HIS A CA 1
ATOM 8022 C C . HIS A 1 1023 ? -50.998 33.828 70.702 1.00 46.31 1023 HIS A C 1
ATOM 8024 O O . HIS A 1 1023 ? -51.695 32.925 71.187 1.00 46.31 1023 HIS A O 1
ATOM 8030 N N . SER A 1 1024 ? -51.015 34.127 69.397 1.00 48.50 1024 SER A N 1
ATOM 8031 C CA . SER A 1 1024 ? -51.771 33.395 68.368 1.00 48.50 1024 SER A CA 1
ATOM 8032 C C . SER A 1 1024 ? -51.045 32.126 67.898 1.00 48.50 1024 SER A C 1
ATOM 8034 O O . SER A 1 1024 ? -51.682 31.087 67.715 1.00 48.50 1024 SER A O 1
ATOM 8036 N N . LEU A 1 1025 ? -49.710 32.166 67.791 1.00 42.78 1025 LEU A N 1
ATOM 8037 C CA . LEU A 1 1025 ? -48.873 31.011 67.432 1.00 42.78 1025 LEU A CA 1
ATOM 8038 C C . LEU A 1 1025 ? -48.753 29.972 68.567 1.00 42.78 1025 LEU A C 1
ATOM 8040 O O . LEU A 1 1025 ? -48.672 28.778 68.289 1.00 42.78 1025 LEU A O 1
ATOM 8044 N N . ALA A 1 1026 ? -48.856 30.371 69.840 1.00 41.44 1026 ALA A N 1
ATOM 8045 C CA . ALA A 1 1026 ? -48.834 29.455 70.992 1.00 41.44 1026 ALA A CA 1
ATOM 8046 C C . ALA A 1 1026 ? -50.123 28.613 71.193 1.00 41.44 1026 ALA A C 1
ATOM 8048 O O . ALA A 1 1026 ? -50.161 27.745 72.067 1.00 41.44 1026 ALA A O 1
ATOM 8049 N N . LYS A 1 1027 ? -51.189 28.829 70.402 1.00 41.94 1027 LYS A N 1
ATOM 8050 C CA . LYS A 1 1027 ? -52.464 28.079 70.493 1.00 41.94 1027 LYS A CA 1
ATOM 8051 C C . LYS A 1 1027 ? -52.604 26.918 69.495 1.00 41.94 1027 LYS A C 1
ATOM 8053 O O . LYS A 1 1027 ? -53.571 26.161 69.591 1.00 41.94 1027 LYS A O 1
ATOM 8058 N N . VAL A 1 1028 ? -51.642 26.708 68.592 1.00 39.31 1028 VAL A N 1
ATOM 8059 C CA . VAL A 1 1028 ? -51.642 25.580 67.640 1.00 39.31 1028 VAL A CA 1
ATOM 8060 C C . VAL A 1 1028 ? -50.675 24.498 68.136 1.00 39.31 1028 VAL A C 1
ATOM 8062 O O . VAL A 1 1028 ? -49.480 24.542 67.897 1.00 39.31 1028 VAL A O 1
ATOM 8065 N N . ARG A 1 1029 ? -51.243 23.584 68.931 1.00 32.97 1029 ARG A N 1
ATOM 8066 C CA . ARG A 1 1029 ? -50.692 22.410 69.641 1.00 32.97 1029 ARG A CA 1
ATOM 8067 C C . ARG A 1 1029 ? -49.160 22.154 69.705 1.00 32.97 1029 ARG A C 1
ATOM 8069 O O . ARG A 1 1029 ? -48.533 21.858 68.692 1.00 32.97 1029 ARG A O 1
ATOM 8076 N N . PRO A 1 1030 ? -48.636 22.000 70.939 1.00 36.62 1030 PRO A N 1
ATOM 8077 C CA . PRO A 1 1030 ? -47.345 21.403 71.266 1.00 36.62 1030 PRO A CA 1
ATOM 8078 C C . PRO A 1 1030 ? -47.474 19.887 71.511 1.00 36.62 1030 PRO A C 1
ATOM 8080 O O . PRO A 1 1030 ? -48.033 19.475 72.524 1.00 36.62 1030 PRO A O 1
ATOM 8083 N N . SER A 1 1031 ? -46.959 19.051 70.604 1.00 33.12 1031 SER A N 1
ATOM 8084 C CA . SER A 1 1031 ? -46.619 17.641 70.884 1.00 33.12 1031 SER A CA 1
ATOM 8085 C C . SER A 1 1031 ? -45.958 16.980 69.667 1.00 33.12 1031 SER A C 1
ATOM 8087 O O . SER A 1 1031 ? -46.659 16.332 68.902 1.00 33.12 1031 SER A O 1
ATOM 8089 N N . VAL A 1 1032 ? -44.651 17.174 69.476 1.00 31.55 1032 VAL A N 1
ATOM 8090 C CA . VAL A 1 1032 ? -43.631 16.146 69.166 1.00 31.55 1032 VAL A CA 1
ATOM 8091 C C . VAL A 1 1032 ? -42.281 16.852 69.347 1.00 31.55 1032 VAL A C 1
ATOM 8093 O O . VAL A 1 1032 ? -41.963 17.786 68.614 1.00 31.55 1032 VAL A O 1
ATOM 8096 N N . ILE A 1 1033 ? -41.572 16.446 70.400 1.00 38.78 1033 ILE A N 1
ATOM 8097 C CA . ILE A 1 1033 ? -40.121 16.602 70.567 1.00 38.78 1033 ILE A CA 1
ATOM 8098 C C . ILE A 1 1033 ? -39.439 15.638 69.603 1.00 38.78 1033 ILE A C 1
ATOM 8100 O O . ILE A 1 1033 ? -39.954 14.498 69.505 1.00 38.78 1033 ILE A O 1
#

Solvent-accessible surface area (backbone atoms only — not comparable to full-atom values): 59038 Å² total; per-residue (Å²): 121,98,80,46,69,67,43,51,51,42,16,51,52,47,32,70,79,34,80,84,57,50,74,65,57,22,46,51,51,11,58,75,69,54,77,52,96,63,59,71,68,53,29,53,48,48,55,47,48,52,52,43,53,73,72,37,74,64,52,62,66,64,64,47,70,63,49,73,64,33,58,75,56,52,73,65,14,50,53,53,43,51,54,50,51,52,51,47,54,62,68,40,42,66,59,50,46,49,50,38,51,76,59,44,78,54,73,76,50,64,64,58,54,15,50,55,53,21,53,52,49,47,55,47,38,50,56,39,48,25,64,73,72,72,46,60,59,91,76,41,49,25,66,58,53,41,53,47,51,53,49,20,43,54,48,26,74,75,39,70,82,54,87,47,62,50,28,52,28,23,52,55,42,59,61,70,58,68,64,43,72,68,56,55,40,52,53,48,53,59,44,40,76,71,73,47,72,53,62,54,74,89,69,64,47,48,63,52,41,34,51,48,32,53,50,46,51,33,38,73,58,64,76,35,51,54,79,69,40,14,59,56,50,40,47,71,40,54,38,54,79,74,88,67,67,46,72,72,53,39,54,51,45,27,44,54,54,48,56,51,48,49,54,45,60,74,51,33,60,58,37,35,77,36,97,32,33,64,51,14,53,52,41,42,38,56,51,43,26,52,30,40,34,50,35,71,70,26,57,38,47,47,41,41,57,71,60,30,72,70,46,50,70,43,64,87,45,68,76,88,66,52,74,68,53,57,62,52,47,47,70,71,51,55,53,59,53,61,59,56,60,77,74,60,91,58,65,67,68,48,50,55,52,47,54,52,50,51,31,58,74,68,71,48,79,92,60,92,72,55,71,69,63,50,52,53,55,55,52,59,55,73,74,42,76,66,57,72,76,64,52,66,56,70,77,63,42,76,66,71,66,96,80,60,81,49,83,83,34,69,70,45,34,47,74,66,37,96,80,47,76,66,56,70,72,64,43,55,67,43,23,78,74,37,68,85,47,45,82,49,47,71,67,49,51,54,46,51,52,40,41,65,72,44,44,55,58,41,46,56,50,47,52,54,48,48,36,53,51,52,54,53,43,56,54,47,47,53,68,74,52,29,63,69,56,46,51,51,56,62,51,46,63,95,63,76,61,73,72,45,72,84,45,56,70,63,57,59,54,46,50,53,51,51,46,48,53,31,47,78,67,69,56,38,33,72,88,32,53,69,53,54,49,53,54,48,60,59,64,32,59,68,50,48,52,50,51,51,52,49,52,56,51,66,72,41,76,82,58,48,72,63,33,52,46,52,54,51,50,32,39,78,71,53,44,41,66,70,42,74,67,36,37,55,53,51,49,46,55,32,46,55,51,36,52,52,47,63,78,64,39,49,64,58,55,28,51,53,36,51,55,50,35,51,55,55,66,70,53,77,71,85,46,72,64,48,45,47,54,50,49,56,52,49,48,52,54,51,47,40,65,48,47,46,60,41,49,47,50,53,45,40,50,59,55,28,70,78,43,59,70,82,50,24,57,57,50,45,53,51,52,46,54,46,43,50,52,25,55,53,51,38,48,52,36,49,48,55,49,50,50,48,51,53,62,59,55,73,42,94,86,64,50,72,65,23,49,52,28,48,48,55,36,49,52,49,54,50,51,53,52,49,52,53,55,51,47,53,53,50,48,55,50,50,52,54,60,72,55,57,92,62,49,78,88,66,54,39,72,69,50,51,52,53,52,48,55,52,51,52,52,51,36,54,56,51,30,38,55,41,17,43,52,47,22,49,45,54,54,30,50,55,48,29,40,52,47,65,66,52,84,68,79,76,79,72,69,54,69,47,76,98,56,83,56,46,56,52,56,55,9,55,68,71,77,42,53,47,68,49,46,52,46,45,36,62,75,59,31,55,96,77,46,60,61,60,26,56,34,40,22,55,56,47,61,56,46,86,94,56,40,41,58,79,49,71,69,40,45,45,52,30,49,52,56,44,55,67,71,60,77,63,65,68,86,74,38,82,83,47,46,64,53,51,51,44,52,56,48,48,50,50,52,48,49,51,52,51,70,58,58,67,65,47,72,66,35,45,52,49,50,49,50,49,56,52,51,36,15,51,47,42,38,49,58,68,57,55,65,69,73,70,72,78,63,94,82,75,76,58,73,66,66,66,56,74,74,44,98,72,52,60,67,62,48,52,69,57,53,80,74,62,93,83,86,90,89,88,86,87,91,83,87,88,83,82,74,83,81,68,76,88,77,82,86,88,84,84,82,90,81,88,83,91,80,89,84,82,81,89,76,88,79,85,81,74,94,47,80,89,67,70,42,74,70,53,54,54,49,54,51,51,62,58,59,74,70,69,79,93,87,82,133

Organism: NCBI:txid412755

Sequence (1033 aa):
YGKIPDIQAAAEEFRKANPGATEREARVYAWLKWDAPGPPVLDFIFKYILMEGLVDPLTIVGWGIVTKGLRALGPAGRVLAAGNRVVGEVLELPFDFIKYVAKDVFPRTITQNATVLSRETLSIVDRYVENYVGRPLTFIQPKEMFEAGEFAIAHLAKNPRAEDDIAKAAEQFLLHPPVSRTEATNWIQRLRARGVTTVEPADLLDETILDIDTIFERVFSKELTVDEASPLLLNKFGVLYPAEVTEDLTVLAGKFMADRSNLIVDRALDFTLEKSANASMRSLGRKSLRIHETSLSSTAMTAARQSGRMQMMLHNVERGQVGAWTRALDKAVIRPAAEAYLTFGLYGPMNVFEDVFRSVLGGVKPGKMSVERWDMVTQGLRGDPELRRSGISEMLGPLRETGTPQRSNWILTMSLAPWSVPTWAATRPLAGRFPRVAGWTPQQLAKNTYTALVELFGGVGIDIRRNFVGGRYSHILADLGGDSYKLLDDIVPSNLPSALDGAPRWVRRNLQADLHAAVTTGQLTTDNLAYVTALKDRYTRNRIVRAEVNDIIMKYEDLSPTARSLTLDAFDEKRLLESPDTIDSSMKQILDAEVDDFLKGPERAAQQYDDLTKLLLDLEVTSPADMTELMVSLHRMTATYGALPDQVMARATVRSRGLPLADRRLQFDTEFDRLAVFMDRAGASIDNVVEKIRTSTDAPGFTPAYQDAVSRYHDIVTTTRKLISEAKTQDAAFRSQHFAGVTPKQMTATFWDDFYATENAFWRSQSKKMATLNSQLHRAMDDINTAAGIKFTARPAVVVRGRPLAPADVAQLMGAKGDDVSKLLLDTLLPEGDKDYFTEYVLGLVREGYDDGFDRASVEAVYDQIADSILVDPTDSSWFRSRQKQLGAMTRDFHDLYNAKLFPPEQKIAVDGLIDDVARNADNVLFETRIGVTSLKDVSFDSIISATPGMREIIVDLVDQLPVHVRFNVERIEVNPARILEVSGALDISHAPRATWLPSESTIMFRSVDDITEEVLFHELAHSLAKVRPSVI

Nearest PDB structures (foldseek):
  4tql-assembly1_A  TM=2.634E-01  e=1.638E+00  synthetic construct
  3zx6-assembly1_B  TM=1.760E-01  e=9.317E-01  Archaeoglobus fulgidus DSM 4304
  3zx6-assembly1_A  TM=2.093E-01  e=1.776E+00  Archaeoglobus fulgidus DSM 4304

Foldseek 3Di:
DVPDVQLVVQLVVVCVVPVPDDSVRSSVRSLVPDQPPDDNVVSVVVSVCVVCCVPPPLNVLQVCPLLVVLCVVPPVSVVVNLLSVLSNVVVCVVVVVVVCCVVVVPPDDLLRVLLVVLVVLLVLQQVQLCVQVVHHQQPDFLVSSLVLQVVLLVVCVVVLPDPDSSVSNNCLLLQAAFQALVLLQVLLVVCVVVVFDFDDSVPLDLQLSLQLRVLLVCCLSVVDPLLRSLVVNCVSRVRDPPPRDDPVSSVSSSCSSVVVSCVSVVCSSVLSPDRGSVSSSVSSSVVSSVRSSNNCPGSSVVVLVVCPPSCVSCVVPPPVPPPVSVVVCCVPPVVVVVVVVVPDDCVLVVVVVVLVVVCVVVVHDDDFDDPVLLVVLVVVCVPDPVCVPPPDCPVVPHPPPPPDPQPPDVLNVLLPPPPRDDCCVVQVVVCVVDVVSVPQDSCRVSVVVCCVPPVVSVVVVVRSVSSVVSVVSVVVCCVVVNPLLVLLLVLLPPAAPPLCVLADPCCRVVLSVVLSVCSVVLNLAPVNVVVLVVSLVCPDPLNRLLVLLVVLLVVQVVQDPVLSVLSNVCVVVVLQLPDLVSLVVSLVVSLVVRLVCVLQFLVNVLVVLVVLLVVLLPQDCPALVSLLVLLVSLLLLLLLLLFNVLSLLLVLLVVLVPDDLLCSVVSNVVSLVRNVVSLVSSLVSSVSSLVVSLVSCPDPDADPQLSVLNVQLSVLSVVSSVLVVVLSVVVVVVVCVLCPPQDSVNSDPVSSVVVSVVSSVSSLVSLLVSLLSSLVSLVSSVSNCVSSVPDDPPQAALEDPPDFDALQSLCSLSVHGSVVSLVSCSVRPPLPTSLSSQLSNSVSSDDPPRHYNNDSVSSSVNNVVSSVVNPDDSVVDPVCVSVVVSSVVSSVSSVVSSVSVHDDPSNSVSSSVSSVSSNHSSCCSVPVVVVPPDDPPPPDPVVVVVPDPPVVVVVVVVVVPDDDDDDDDDDDDDDDPPVPPPDDDDDDDDDDDDDDDDDPDDDDDDPDPVPDDPVVVVVVVVVVVVPPDDDDD

Radius of gyration: 43.57 Å; Cα contacts (8 Å, |Δi|>4): 799; chains: 1; bounding box: 135×106×112 Å

Secondary structure (DSSP, 8-state):
-TT-HHHHHHHHHHHHH-TT--HHHHHHHHHHH---SS-HHHHHHHHHHHHHHHH-HHHHHHT-HHHHHHGGGHHHHHHHHHHHHHHHHHHHHHHHHHHHHHHHSSPPPHHHHHHHHHHHHHHHHHHHHHHHHTS-GGG--HHHHHHHHHHHHHHHHH-TT--SHHHHHHHHHT--PPPPHHHHHHHHHHHHTTT-----GGG--HHHHHHHHHHHHHHHTTSS-HHHHHHHHHHHTT--TTTS--HHHHHHHHHHHHHHHHHHHHTTTGGGGSSSHHHHHHHHHHHHHHHHHHHHHSHHHHHHHHT-HHHHHHTTS-TTTHHHHHHHHIIIIIHHHHHHHTTSSTHHHHHHHHHHHHHHHTT----PPPHHHHHHHHHHHHH-TTHHHHSHHHHT-S---TT-TTSS-HHHHHHHSTTS--THHHHHHHHTT-TTTTT--HHHHHHHHHIIIIIHHHHHHHHHHHHHHHHHHHHHHHHHSHHHHHHHHHHS-SS--GGGTTS-HHHHHHHHHHHHHHHHTT---TT-HHHHHHHHHHT-HHHHHHHHHHHHHHH-TTS-HHHHHHHHHHHHTT-TTS-HHHHHHHHHHHHHHHHHHHHH-HHHHHHHHHHHHHHHHH----SHHHHHHHHHHHHHHHHHHHHHHHHHHHHHHHHHHTS-TTTHHHHHHHHHHHHHHHHHHHHHHHHHHHHHHHHHHTSTT--HHHHHHHHHHHHHHHHHHHHHHHHHHHHHHHHHHHHTT--TTT--HHHHHHHHHHHHHHHHHHHHHHHHHHHHHHHHHHHHHHHTT----PPPP-B--SS---HHHHHHHTTS-HHHHHHHHHHHS-TT--HHHHHHHHHHH--TTTSBS--HHHHHHHHHHHHHHT---GGG-TTTHHHHHHHHHHHHHHHHHHHTT-S-HHHHHHHHHHHHHHHHHHHHHHHHTTT----TT---HHHHHTTSTTHHHHHHHHHTT---------------GGGSTTS-----------------------SSGGG--HHHHHHHHHHHHTTS-----

Mean predicted aligned error: 22.35 Å